Protein 6F8A (pdb70)

Structure (mmCIF, N/CA/C/O backbone):
data_6F8A
#
_entry.id   6F8A
#
_cell.length_a   101.221
_cell.length_b   65.151
_cell.length_c   128.533
_cell.angle_alpha   90.000
_cell.angle_beta   112.810
_cell.angle_gamma   90.000
#
_symmetry.space_group_name_H-M   'C 1 2 1'
#
loop_
_entity.id
_entity.type
_entity.pdbx_description
1 polymer 'Cytochrome P450 CYP260A1'
2 non-polymer 'PROTOPORPHYRIN IX CONTAINING FE'
3 non-polymer HISTIDINE
4 water water
#
loop_
_atom_site.group_PDB
_atom_site.id
_atom_site.type_symbol
_atom_site.label_atom_id
_atom_site.label_alt_id
_atom_site.label_comp_id
_atom_site.label_asym_id
_atom_site.label_entity_id
_atom_site.label_seq_id
_atom_site.pdbx_PDB_ins_code
_atom_site.Cartn_x
_atom_site.Cartn_y
_atom_site.Cartn_z
_atom_site.occupancy
_atom_site.B_iso_or_equiv
_atom_site.auth_seq_id
_atom_site.auth_comp_id
_atom_site.auth_asym_id
_atom_site.auth_atom_id
_atom_site.pdbx_PDB_model_num
ATOM 1 N N . MET A 1 1 ? 62.977 113.076 141.691 1.00 31.08 1 MET A N 1
ATOM 2 C CA . MET A 1 1 ? 62.578 111.845 140.961 1.00 31.19 1 MET A CA 1
ATOM 3 C C . MET A 1 1 ? 62.586 112.123 139.490 1.00 28.17 1 MET A C 1
ATOM 4 O O . MET A 1 1 ? 62.067 113.135 139.031 1.00 31.48 1 MET A O 1
ATOM 9 N N . ASP A 1 2 ? 63.171 111.185 138.758 1.00 23.89 2 ASP A N 1
ATOM 10 C CA . ASP A 1 2 ? 63.292 111.292 137.318 1.00 27.68 2 ASP A CA 1
ATOM 11 C C . ASP A 1 2 ? 62.025 110.891 136.581 1.00 25.13 2 ASP A C 1
ATOM 12 O O . ASP A 1 2 ? 61.861 111.282 135.417 1.00 26.68 2 ASP A O 1
ATOM 17 N N . PHE A 1 3 ? 61.148 110.100 137.204 1.00 20.74 3 PHE A N 1
ATOM 18 C CA . PHE A 1 3 ? 59.949 109.538 136.601 1.00 16.49 3 PHE A CA 1
ATOM 19 C C . PHE A 1 3 ? 58.715 109.820 137.439 1.00 17.30 3 PHE A C 1
ATOM 20 O O . PHE A 1 3 ? 58.815 109.925 138.668 1.00 19.35 3 PHE A O 1
ATOM 28 N N . PRO A 1 4 ? 57.538 109.923 136.811 1.00 15.12 4 PRO A N 1
ATOM 29 C CA . PRO A 1 4 ? 56.293 110.065 137.574 1.00 15.01 4 PRO A CA 1
ATOM 30 C C . PRO A 1 4 ? 56.084 108.849 138.459 1.00 15.91 4 PRO A C 1
ATOM 31 O O . PRO A 1 4 ? 56.504 107.740 138.128 1.00 15.85 4 PRO A O 1
ATOM 35 N N . LEU A 1 5 ? 55.424 109.070 139.591 1.00 16.52 5 LEU A N 1
ATOM 36 C CA . LEU A 1 5 ? 55.096 107.980 140.497 1.00 14.94 5 LEU A CA 1
ATOM 37 C C . LEU A 1 5 ? 53.881 107.226 139.999 1.00 18.04 5 LEU A C 1
ATOM 38 O O . LEU A 1 5 ? 52.994 107.782 139.343 1.00 21.58 5 LEU A O 1
ATOM 43 N N . ALA A 1 6 ? 53.830 105.941 140.336 1.00 15.24 6 ALA A N 1
ATOM 44 C CA . ALA A 1 6 ? 52.715 105.101 139.959 1.00 14.79 6 ALA A CA 1
ATOM 45 C C . ALA A 1 6 ? 52.435 104.106 141.070 1.00 13.70 6 ALA A C 1
ATOM 46 O O . ALA A 1 6 ? 53.263 103.888 141.968 1.00 14.67 6 ALA A O 1
ATOM 48 N N . ASN A 1 7 ? 51.217 103.542 141.025 1.00 13.45 7 ASN A N 1
ATOM 49 C CA . ASN A 1 7 ? 50.811 102.483 141.937 1.00 12.99 7 ASN A CA 1
ATOM 50 C C . ASN A 1 7 ? 50.110 101.422 141.096 1.00 13.38 7 ASN A C 1
ATOM 51 O O . ASN A 1 7 ? 48.879 101.373 140.994 1.00 14.00 7 ASN A O 1
ATOM 56 N N . LEU A 1 8 ? 50.915 100.573 140.475 1.00 12.33 8 LEU A N 1
ATOM 57 C CA . LEU A 1 8 ? 50.422 99.627 139.489 1.00 12.29 8 LEU A CA 1
ATOM 58 C C . LEU A 1 8 ? 50.109 98.269 140.063 1.00 13.45 8 LEU A C 1
ATOM 59 O O . LEU A 1 8 ? 49.255 97.561 139.515 1.00 12.55 8 LEU A O 1
ATOM 64 N N . PHE A 1 9 ? 50.777 97.878 141.142 1.00 11.06 9 PHE A N 1
ATOM 65 C CA . PHE A 1 9 ? 50.743 96.493 141.570 1.00 10.82 9 PHE A CA 1
ATOM 66 C C . PHE A 1 9 ? 49.900 96.287 142.815 1.00 11.51 9 PHE A C 1
ATOM 67 O O . PHE A 1 9 ? 49.105 95.340 142.880 1.00 12.71 9 PHE A O 1
ATOM 75 N N . PHE A 1 10 ? 50.005 97.201 143.772 1.00 12.88 10 PHE A N 1
ATOM 76 C CA . PHE A 1 10 ? 49.454 97.032 145.109 1.00 12.90 10 PHE A CA 1
ATOM 77 C C . PHE A 1 10 ? 48.030 97.579 145.226 1.00 12.86 10 PHE A C 1
ATOM 78 O O . PHE A 1 10 ? 47.695 98.288 146.178 1.00 13.99 10 PHE A O 1
ATOM 86 N N . VAL A 1 11 ? 47.166 97.256 144.267 1.00 12.49 11 VAL A N 1
ATOM 87 C CA . VAL A 1 11 ? 45.751 97.607 144.340 1.00 13.03 11 VAL A CA 1
ATOM 88 C C . VAL A 1 11 ? 44.921 96.347 144.144 1.00 13.87 11 VAL A C 1
ATOM 89 O O . VAL A 1 11 ? 44.967 95.758 143.054 1.00 16.23 11 VAL A O 1
ATOM 93 N N . PRO A 1 12 ? 44.158 95.898 145.136 1.00 10.56 12 PRO A N 1
ATOM 94 C CA . PRO A 1 12 ? 43.340 94.697 144.970 1.00 11.76 12 PRO A CA 1
ATOM 95 C C . PRO A 1 12 ? 42.025 95.047 144.292 1.00 11.27 12 PRO A C 1
ATOM 96 O O . PRO A 1 12 ? 41.541 96.177 144.379 1.00 11.94 12 PRO A O 1
ATOM 100 N N . SER A 1 13 ? 41.467 94.068 143.590 1.00 12.08 13 SER A N 1
ATOM 101 C CA . SER A 1 13 ? 40.174 94.258 142.962 1.00 11.42 13 SER A CA 1
ATOM 102 C C . SER A 1 13 ? 39.503 92.913 142.756 1.00 10.16 13 SER A C 1
ATOM 103 O O . SER A 1 13 ? 40.144 91.921 142.419 1.00 11.62 13 SER A O 1
ATOM 106 N N . GLU A 1 14 ? 38.177 92.915 142.835 1.00 10.69 14 GLU A N 1
ATOM 107 C CA . GLU A 1 14 ? 37.436 91.741 142.394 1.00 10.92 14 GLU A CA 1
ATOM 108 C C . GLU A 1 14 ? 37.339 91.663 140.872 1.00 12.60 14 GLU A C 1
ATOM 109 O O . GLU A 1 14 ? 36.927 90.629 140.335 1.00 12.45 14 GLU A O 1
ATOM 115 N N . ASP A 1 15 ? 37.771 92.694 140.178 1.00 11.01 15 ASP A N 1
ATOM 116 C CA . ASP A 1 15 ? 37.787 92.714 138.722 1.00 11.63 15 ASP A CA 1
ATOM 117 C C . ASP A 1 15 ? 39.186 92.289 138.301 1.00 11.38 15 ASP A C 1
ATOM 118 O O . ASP A 1 15 ? 40.145 93.035 138.500 1.00 10.69 15 ASP A O 1
ATOM 123 N N . ALA A 1 16 ? 39.297 91.085 137.731 1.00 11.84 16 ALA A N 1
ATOM 124 C CA . ALA A 1 16 ? 40.590 90.566 137.320 1.00 10.87 16 ALA A CA 1
ATOM 125 C C . ALA A 1 16 ? 41.254 91.424 136.251 1.00 11.34 16 ALA A C 1
ATOM 126 O O . ALA A 1 16 ? 42.469 91.310 136.065 1.00 11.96 16 ALA A O 1
ATOM 128 N N . THR A 1 17 ? 40.495 92.284 135.555 1.00 11.47 17 THR A N 1
ATOM 129 C CA . THR A 1 17 ? 41.057 93.150 134.536 1.00 9.79 17 THR A CA 1
ATOM 130 C C . THR A 1 17 ? 41.696 94.392 135.102 1.00 9.60 17 THR A C 1
ATOM 131 O O . THR A 1 17 ? 42.303 95.162 134.352 1.00 10.97 17 THR A O 1
ATOM 135 N N . ALA A 1 18 ? 41.548 94.646 136.403 1.00 8.81 18 ALA A N 1
ATOM 136 C CA . ALA A 1 18 ? 42.011 95.928 136.923 1.00 9.53 18 ALA A CA 1
ATOM 137 C C . ALA A 1 18 ? 43.512 96.128 136.694 1.00 9.94 18 ALA A C 1
ATOM 138 O O . ALA A 1 18 ? 43.953 97.237 136.376 1.00 10.17 18 ALA A O 1
ATOM 140 N N . PHE A 1 19 ? 44.318 95.082 136.906 1.00 9.19 19 PHE A N 1
ATOM 141 C CA . PHE A 1 19 ? 45.765 95.210 136.737 1.00 9.06 19 PHE A CA 1
ATOM 142 C C . PHE A 1 19 ? 46.097 95.578 135.298 1.00 8.80 19 PHE A C 1
ATOM 143 O O . PHE A 1 19 ? 46.797 96.553 135.029 1.00 9.71 19 PHE A O 1
ATOM 151 N N . GLY A 1 20 ? 45.575 94.819 134.341 1.00 9.41 20 GLY A N 1
ATOM 152 C CA . GLY A 1 20 ? 45.846 95.146 132.942 1.00 10.24 20 GLY A CA 1
ATOM 153 C C . GLY A 1 20 ? 45.402 96.551 132.578 1.00 10.36 20 GLY A C 1
ATOM 154 O O . GLY A 1 20 ? 46.091 97.268 131.834 1.00 11.39 20 GLY A O 1
ATOM 155 N N . ARG A 1 21 ? 44.237 96.967 133.096 1.00 11.43 21 ARG A N 1
ATOM 156 C CA . ARG A 1 21 ? 43.755 98.309 132.813 1.00 11.69 21 ARG A CA 1
ATOM 157 C C . ARG A 1 21 ? 44.658 99.371 133.426 1.00 12.33 21 ARG A C 1
ATOM 158 O O . ARG A 1 21 ? 44.939 100.400 132.786 1.00 13.08 21 ARG A O 1
ATOM 166 N N . ARG A 1 22 ? 45.158 99.132 134.645 1.00 11.27 22 ARG A N 1
ATOM 167 C CA . ARG A 1 22 ? 46.071 100.106 135.264 1.00 12.81 22 ARG A CA 1
ATOM 168 C C . ARG A 1 22 ? 47.353 100.248 134.466 1.00 10.74 22 ARG A C 1
ATOM 169 O O . ARG A 1 22 ? 47.886 101.351 134.303 1.00 13.48 22 ARG A O 1
ATOM 177 N N . LEU A 1 23 ? 47.882 99.132 133.972 1.00 11.18 23 LEU A N 1
ATOM 178 C CA . LEU A 1 23 ? 49.113 99.167 133.191 1.00 13.11 23 LEU A CA 1
ATOM 179 C C . LEU A 1 23 ? 48.925 99.966 131.916 1.00 11.61 23 LEU A C 1
ATOM 180 O O . LEU A 1 23 ? 49.761 100.807 131.575 1.00 13.34 23 LEU A O 1
ATOM 185 N N . ARG A 1 24 ? 47.819 99.724 131.212 1.00 11.42 24 ARG A N 1
ATOM 186 C CA . ARG A 1 24 ? 47.563 100.437 129.970 1.00 13.66 24 ARG A CA 1
ATOM 187 C C . ARG A 1 24 ? 47.377 101.920 130.237 1.00 14.06 24 ARG A C 1
ATOM 188 O O . ARG A 1 24 ? 47.949 102.760 129.529 1.00 13.17 24 ARG A O 1
ATOM 196 N N . ALA A 1 25 ? 46.591 102.267 131.259 1.00 14.68 25 ALA A N 1
ATOM 197 C CA . ALA A 1 25 ? 46.365 103.678 131.549 1.00 14.56 25 ALA A CA 1
ATOM 198 C C . ALA A 1 25 ? 47.669 104.385 131.888 1.00 12.71 25 ALA A C 1
ATOM 199 O O . ALA A 1 25 ? 47.916 105.513 131.440 1.00 15.84 25 ALA A O 1
ATOM 201 N N . ALA A 1 26 ? 48.545 103.722 132.641 1.00 13.82 26 ALA A N 1
ATOM 202 C CA . ALA A 1 26 ? 49.820 104.337 132.968 1.00 14.31 26 ALA A CA 1
ATOM 203 C C . ALA A 1 26 ? 50.686 104.501 131.728 1.00 12.98 26 ALA A C 1
ATOM 204 O O . ALA A 1 26 ? 51.350 105.530 131.566 1.00 15.52 26 ALA A O 1
ATOM 206 N N . ALA A 1 27 ? 50.702 103.492 130.843 1.00 12.66 27 ALA A N 1
ATOM 207 C CA . ALA A 1 27 ? 51.506 103.566 129.625 1.00 13.57 27 ALA A CA 1
ATOM 208 C C . ALA A 1 27 ? 51.066 104.719 128.733 1.00 14.43 27 ALA A C 1
ATOM 209 O O . ALA A 1 27 ? 51.899 105.347 128.071 1.00 15.63 27 ALA A O 1
ATOM 211 N N . GLN A 1 28 ? 49.776 105.038 128.746 1.00 14.71 28 GLN A N 1
ATOM 212 C CA . GLN A 1 28 ? 49.269 106.158 127.965 1.00 16.69 28 GLN A CA 1
ATOM 213 C C . GLN A 1 28 ? 49.723 107.498 128.533 1.00 18.59 28 GLN A C 1
ATOM 214 O O . GLN A 1 28 ? 49.758 108.488 127.789 1.00 22.01 28 GLN A O 1
ATOM 220 N N . GLN A 1 29 ? 50.073 107.561 129.823 1.00 17.81 29 GLN A N 1
ATOM 221 C CA . GLN A 1 29 ? 50.512 108.806 130.452 1.00 19.65 29 GLN A CA 1
ATOM 222 C C . GLN A 1 29 ? 52.024 109.018 130.464 1.00 21.01 29 GLN A C 1
ATOM 223 O O . GLN A 1 29 ? 52.466 110.169 130.403 1.00 20.19 29 GLN A O 1
ATOM 229 N N . ALA A 1 30 ? 52.829 107.958 130.534 1.00 15.49 30 ALA A N 1
ATOM 230 C CA . ALA A 1 30 ? 54.273 108.114 130.646 1.00 15.54 30 ALA A CA 1
ATOM 231 C C . ALA A 1 30 ? 54.944 106.827 130.201 1.00 14.57 30 ALA A C 1
ATOM 232 O O . ALA A 1 30 ? 54.385 105.739 130.399 1.00 15.02 30 ALA A O 1
ATOM 234 N N . PRO A 1 31 ? 56.136 106.910 129.617 1.00 12.64 31 PRO A N 1
ATOM 235 C CA . PRO A 1 31 ? 56.826 105.692 129.194 1.00 13.24 31 PRO A CA 1
ATOM 236 C C . PRO A 1 31 ? 57.473 104.914 130.329 1.00 12.93 31 PRO A C 1
ATOM 237 O O . PRO A 1 31 ? 57.611 103.689 130.257 1.00 12.91 31 PRO A O 1
ATOM 241 N N . ILE A 1 32 ? 57.900 105.616 131.371 1.00 11.31 32 ILE A N 1
ATOM 242 C CA . ILE A 1 32 ? 58.573 105.011 132.516 1.00 11.89 32 ILE A CA 1
ATOM 243 C C . ILE A 1 32 ? 58.011 105.659 133.768 1.00 15.18 32 ILE A C 1
ATOM 244 O O . ILE A 1 32 ? 57.933 106.893 133.866 1.00 13.88 32 ILE A O 1
ATOM 249 N N . VAL A 1 33 ? 57.594 104.826 134.716 1.00 12.85 33 VAL A N 1
ATOM 250 C CA . VAL A 1 33 ? 57.112 105.304 136.001 1.00 13.67 33 VAL A CA 1
ATOM 251 C C . VAL A 1 33 ? 57.933 104.665 137.107 1.00 12.77 33 VAL A C 1
ATOM 252 O O . VAL A 1 33 ? 58.600 103.650 136.919 1.00 13.22 33 VAL A O 1
ATOM 256 N N . PHE A 1 34 ? 57.908 105.301 138.273 1.00 13.71 34 PHE A N 1
ATOM 257 C CA . PHE A 1 34 ? 58.508 104.730 139.473 1.00 13.35 34 PHE A CA 1
ATOM 258 C C . PHE A 1 34 ? 57.395 104.224 140.365 1.00 11.98 34 PHE A C 1
ATOM 259 O O . PHE A 1 34 ? 56.556 105.007 140.836 1.00 13.46 34 PHE A O 1
ATOM 267 N N . ASP A 1 35 ? 57.347 102.918 140.569 1.00 12.67 35 ASP A N 1
ATOM 268 C CA . ASP A 1 35 ? 56.310 102.359 141.415 1.00 13.03 35 ASP A CA 1
ATOM 269 C C . ASP A 1 35 ? 56.783 102.388 142.869 1.00 12.29 35 ASP A C 1
ATOM 270 O O . ASP A 1 35 ? 57.643 101.599 143.257 1.00 12.63 35 ASP A O 1
ATOM 275 N N . THR A 1 36 ? 56.169 103.228 143.704 1.00 12.09 36 THR A N 1
ATOM 276 C CA . THR A 1 36 ? 56.719 103.433 145.044 1.00 10.68 36 THR A CA 1
ATOM 277 C C . THR A 1 36 ? 56.640 102.186 145.897 1.00 12.07 36 THR A C 1
ATOM 278 O O . THR A 1 36 ? 57.616 101.831 146.571 1.00 14.39 36 THR A O 1
ATOM 282 N N . ALA A 1 37 ? 55.538 101.456 145.803 1.00 13.85 37 ALA A N 1
ATOM 283 C CA . ALA A 1 37 ? 55.380 100.300 146.665 1.00 12.52 37 ALA A CA 1
ATOM 284 C C . ALA A 1 37 ? 56.260 99.145 146.203 1.00 12.19 37 ALA A C 1
ATOM 285 O O . ALA A 1 37 ? 56.906 98.480 147.027 1.00 12.70 37 ALA A O 1
ATOM 287 N N . PHE A 1 38 ? 56.365 98.937 144.894 1.00 13.91 38 PHE A N 1
ATOM 288 C CA . PHE A 1 38 ? 57.181 97.847 144.396 1.00 13.51 38 PHE A CA 1
ATOM 289 C C . PHE A 1 38 ? 58.649 98.216 144.481 1.00 15.56 38 PHE A C 1
ATOM 290 O O . PHE A 1 38 ? 59.487 97.376 144.853 1.00 17.31 38 PHE A O 1
ATOM 298 N N . GLY A 1 39 ? 58.934 99.497 144.288 1.00 13.86 39 GLY A N 1
ATOM 299 C CA . GLY A 1 39 ? 60.231 100.094 144.546 1.00 14.57 39 GLY A CA 1
ATOM 300 C C . GLY A 1 39 ? 61.235 100.151 143.420 1.00 13.83 39 GLY A C 1
ATOM 301 O O . GLY A 1 39 ? 62.451 100.206 143.672 1.00 13.75 39 GLY A O 1
ATOM 302 N N . MET A 1 40 ? 60.787 100.236 142.177 1.00 13.03 40 MET A N 1
ATOM 303 C CA . MET A 1 40 ? 61.730 100.324 141.068 1.00 12.12 40 MET A CA 1
ATOM 304 C C . MET A 1 40 ? 61.045 100.983 139.874 1.00 11.72 40 MET A C 1
ATOM 305 O O . MET A 1 40 ? 59.808 101.100 139.838 1.00 12.01 40 MET A O 1
ATOM 310 N N . PRO A 1 41 ? 61.818 101.413 138.881 1.00 10.91 41 PRO A N 1
ATOM 311 C CA . PRO A 1 41 ? 61.219 101.914 137.641 1.00 10.26 41 PRO A CA 1
ATOM 312 C C . PRO A 1 41 ? 60.576 100.798 136.841 1.00 10.28 41 PRO A C 1
ATOM 313 O O . PRO A 1 41 ? 61.048 99.660 136.820 1.00 10.39 41 PRO A O 1
ATOM 317 N N . ILE A 1 42 ? 59.477 101.158 136.194 1.00 10.54 42 ILE A N 1
ATOM 318 C CA . ILE A 1 42 ? 58.679 100.265 135.363 1.00 10.05 42 ILE A CA 1
ATOM 319 C C . ILE A 1 42 ? 58.671 100.840 133.949 1.00 11.18 42 ILE A C 1
ATOM 320 O O . ILE A 1 42 ? 58.227 101.976 133.746 1.00 12.56 42 ILE A O 1
ATOM 325 N N . LEU A 1 43 ? 59.148 100.061 132.984 1.00 10.18 43 LEU A N 1
ATOM 326 C CA . LEU A 1 43 ? 59.123 100.441 131.575 1.00 11.92 43 LEU A CA 1
ATOM 327 C C . LEU A 1 43 ? 57.823 99.969 130.948 1.00 10.84 43 LEU A C 1
ATOM 328 O O . LEU A 1 43 ? 57.528 98.768 130.958 1.00 12.48 43 LEU A O 1
ATOM 333 N N . LEU A 1 44 ? 57.069 100.910 130.423 1.00 10.59 44 LEU A N 1
ATOM 334 C CA . LEU A 1 44 ? 55.754 100.634 129.904 1.00 10.81 44 LEU A CA 1
ATOM 335 C C . LEU A 1 44 ? 55.604 100.789 128.373 1.00 11.28 44 LEU A C 1
ATOM 336 O O . LEU A 1 44 ? 54.632 100.361 127.851 1.00 16.15 44 LEU A O 1
ATOM 341 N N . ARG A 1 45 ? 56.575 101.401 127.730 1.00 17.26 45 ARG A N 1
ATOM 342 C CA . ARG A 1 45 ? 56.501 101.732 126.304 1.00 12.45 45 ARG A CA 1
ATOM 343 C C . ARG A 1 45 ? 56.959 100.542 125.448 1.00 14.82 45 ARG A C 1
ATOM 344 O O . ARG A 1 45 ? 58.005 100.068 125.638 1.00 14.54 45 ARG A O 1
ATOM 352 N N . LYS A 1 46 ? 56.133 100.099 124.505 1.00 16.35 46 LYS A N 1
ATOM 353 C CA . LYS A 1 46 ? 56.461 98.877 123.777 1.00 14.91 46 LYS A CA 1
ATOM 354 C C . LYS A 1 46 ? 57.811 98.962 123.070 1.00 11.28 46 LYS A C 1
ATOM 355 O O . LYS A 1 46 ? 58.597 98.019 123.130 1.00 12.37 46 LYS A O 1
ATOM 361 N N . SER A 1 47 ? 58.114 100.087 122.416 1.00 12.41 47 SER A N 1
ATOM 362 C CA A SER A 1 47 ? 59.383 100.193 121.700 0.76 12.09 47 SER A CA 1
ATOM 363 C CA B SER A 1 47 ? 59.382 100.185 121.699 0.24 12.15 47 SER A CA 1
ATOM 364 C C . SER A 1 47 ? 60.562 100.042 122.647 1.00 11.59 47 SER A C 1
ATOM 365 O O . SER A 1 47 ? 61.569 99.432 122.301 1.00 13.11 47 SER A O 1
ATOM 370 N N . HIS A 1 48 ? 60.454 100.596 123.859 1.00 12.17 48 HIS A N 1
ATOM 371 C CA . HIS A 1 48 ? 61.546 100.462 124.821 1.00 11.62 48 HIS A CA 1
ATOM 372 C C . HIS A 1 48 ? 61.688 99.019 125.271 1.00 10.44 48 HIS A C 1
ATOM 373 O O . HIS A 1 48 ? 62.798 98.520 125.450 1.00 12.17 48 HIS A O 1
ATOM 380 N N . ILE A 1 49 ? 60.560 98.343 125.483 1.00 11.21 49 ILE A N 1
ATOM 381 C CA . ILE A 1 49 ? 60.584 96.970 125.969 1.00 10.50 49 ILE A CA 1
ATOM 382 C C . ILE A 1 49 ? 61.168 96.025 124.927 1.00 9.22 49 ILE A C 1
ATOM 383 O O . ILE A 1 49 ? 62.030 95.194 125.227 1.00 9.92 49 ILE A O 1
ATOM 388 N N . THR A 1 50 ? 60.695 96.132 123.682 1.00 9.55 50 THR A N 1
ATOM 389 C CA . THR A 1 50 ? 61.203 95.245 122.637 1.00 10.60 50 THR A CA 1
ATOM 390 C C . THR A 1 50 ? 62.673 95.520 122.335 1.00 10.74 50 THR A C 1
ATOM 391 O O . THR A 1 50 ? 63.450 94.583 122.097 1.00 12.69 50 THR A O 1
ATOM 395 N N . THR A 1 51 ? 63.064 96.798 122.334 1.00 12.82 51 THR A N 1
ATOM 396 C CA . THR A 1 51 ? 64.478 97.151 122.210 1.00 13.34 51 THR A CA 1
ATOM 397 C C . THR A 1 51 ? 65.282 96.516 123.343 1.00 12.65 51 THR A C 1
ATOM 398 O O . THR A 1 51 ? 66.330 95.905 123.114 1.00 14.22 51 THR A O 1
ATOM 402 N N . ALA A 1 52 ? 64.792 96.637 124.585 1.00 12.05 52 ALA A N 1
ATOM 403 C CA . ALA A 1 52 ? 65.520 96.116 125.744 1.00 11.43 52 ALA A CA 1
ATOM 404 C C . ALA A 1 52 ? 65.681 94.607 125.666 1.00 11.13 52 ALA A C 1
ATOM 405 O O . ALA A 1 52 ? 66.749 94.079 125.980 1.00 13.40 52 ALA A O 1
ATOM 407 N N . TYR A 1 53 ? 64.635 93.890 125.241 1.00 10.85 53 TYR A N 1
ATOM 408 C CA . TYR A 1 53 ? 64.752 92.434 125.159 1.00 11.39 53 TYR A CA 1
ATOM 409 C C . TYR A 1 53 ? 65.851 92.000 124.198 1.00 11.67 53 TYR A C 1
ATOM 410 O O . TYR A 1 53 ? 66.448 90.938 124.379 1.00 13.40 53 TYR A O 1
ATOM 419 N N . ARG A 1 54 ? 66.116 92.790 123.160 1.00 13.51 54 ARG A N 1
ATOM 420 C CA . ARG A 1 54 ? 67.126 92.426 122.172 1.00 16.46 54 ARG A CA 1
ATOM 421 C C . ARG A 1 54 ? 68.517 92.922 122.520 1.00 15.36 54 ARG A C 1
ATOM 422 O O . ARG A 1 54 ? 69.505 92.302 122.109 1.00 20.53 54 ARG A O 1
ATOM 430 N N . ASP A 1 55 ? 68.640 94.005 123.276 1.00 13.97 55 ASP A N 1
ATOM 431 C CA . ASP A 1 55 ? 69.961 94.543 123.597 1.00 14.29 55 ASP A CA 1
ATOM 432 C C . ASP A 1 55 ? 70.391 94.023 124.969 1.00 16.22 55 ASP A C 1
ATOM 433 O O . ASP A 1 55 ? 70.349 94.732 125.971 1.00 15.35 55 ASP A O 1
ATOM 438 N N . THR A 1 56 ? 70.843 92.767 124.995 1.00 16.68 56 THR A N 1
ATOM 439 C CA . THR A 1 56 ? 71.185 92.122 126.261 1.00 18.20 56 THR A CA 1
ATOM 440 C C . THR A 1 56 ? 72.474 92.649 126.857 1.00 17.16 56 THR A C 1
ATOM 441 O O . THR A 1 56 ? 72.711 92.441 128.049 1.00 18.07 56 THR A O 1
ATOM 445 N N . ALA A 1 57 ? 73.320 93.304 126.060 1.00 18.87 57 ALA A N 1
ATOM 446 C CA . ALA A 1 57 ? 74.516 93.913 126.623 1.00 17.18 57 ALA A CA 1
ATOM 447 C C . ALA A 1 57 ? 74.171 95.134 127.461 1.00 17.66 57 ALA A C 1
ATOM 448 O O . ALA A 1 57 ? 74.855 95.421 128.447 1.00 18.45 57 ALA A O 1
ATOM 450 N N . THR A 1 58 ? 73.111 95.851 127.096 1.00 14.16 58 THR A N 1
ATOM 451 C CA . THR A 1 58 ? 72.647 96.993 127.864 1.00 13.81 58 THR A CA 1
ATOM 452 C C . THR A 1 58 ? 71.630 96.613 128.929 1.00 12.18 58 THR A C 1
ATOM 453 O O . THR A 1 58 ? 71.639 97.209 130.009 1.00 14.39 58 THR A O 1
ATOM 457 N N . PHE A 1 59 ? 70.784 95.620 128.657 1.00 12.08 59 PHE A N 1
ATOM 458 C CA . PHE A 1 59 ? 69.739 95.189 129.591 1.00 10.17 59 PHE A CA 1
ATOM 459 C C . PHE A 1 59 ? 69.977 93.708 129.842 1.00 12.68 59 PHE A C 1
ATOM 460 O O . PHE A 1 59 ? 69.568 92.866 129.038 1.00 12.96 59 PHE A O 1
ATOM 468 N N . SER A 1 60 ? 70.647 93.392 130.946 1.00 11.40 60 SER A N 1
ATOM 469 C CA . SER A 1 60 ? 71.081 92.036 131.207 1.00 11.47 60 SER A CA 1
ATOM 470 C C . SER A 1 60 ? 70.179 91.373 132.241 1.00 11.53 60 SER A C 1
ATOM 471 O O . SER A 1 60 ? 69.285 91.993 132.816 1.00 11.75 60 SER A O 1
ATOM 474 N N . THR A 1 61 ? 70.460 90.102 132.520 1.00 12.42 61 THR A N 1
ATOM 475 C CA . THR A 1 61 ? 69.855 89.441 133.666 1.00 11.99 61 THR A CA 1
ATOM 476 C C . THR A 1 61 ? 70.872 89.233 134.790 1.00 12.87 61 THR A C 1
ATOM 477 O O . THR A 1 61 ? 70.682 88.376 135.657 1.00 13.59 61 THR A O 1
ATOM 481 N N . ARG A 1 62 ? 71.941 90.043 134.818 1.00 14.60 62 ARG A N 1
ATOM 482 C CA A ARG A 1 62 ? 73.018 89.823 135.780 0.50 15.00 62 ARG A CA 1
ATOM 483 C CA B ARG A 1 62 ? 73.016 89.821 135.779 0.50 15.04 62 ARG A CA 1
ATOM 484 C C . ARG A 1 62 ? 72.597 90.076 137.217 1.00 14.85 62 ARG A C 1
ATOM 485 O O . ARG A 1 62 ? 73.310 89.658 138.137 1.00 15.90 62 ARG A O 1
ATOM 500 N N . MET A 1 63 ? 71.467 90.743 137.458 1.00 14.94 63 MET A N 1
ATOM 501 C CA . MET A 1 63 ? 71.047 90.904 138.845 1.00 17.50 63 MET A CA 1
ATOM 502 C C . MET A 1 63 ? 70.817 89.551 139.518 1.00 15.51 63 MET A C 1
ATOM 503 O O . MET A 1 63 ? 70.883 89.460 140.751 1.00 16.36 63 MET A O 1
ATOM 508 N N . PHE A 1 64 ? 70.540 88.504 138.738 1.00 12.58 64 PHE A N 1
ATOM 509 C CA . PHE A 1 64 ? 70.365 87.174 139.296 1.00 15.14 64 PHE A CA 1
ATOM 510 C C . PHE A 1 64 ? 71.679 86.552 139.776 1.00 17.41 64 PHE A C 1
ATOM 511 O O . PHE A 1 64 ? 71.644 85.527 140.464 1.00 20.91 64 PHE A O 1
ATOM 519 N N . GLN A 1 65 ? 72.828 87.128 139.432 1.00 18.94 65 GLN A N 1
ATOM 520 C CA . GLN A 1 65 ? 74.081 86.583 139.942 1.00 16.37 65 GLN A CA 1
ATOM 521 C C . GLN A 1 65 ? 74.282 86.851 141.422 1.00 20.62 65 GLN A C 1
ATOM 522 O O . GLN A 1 65 ? 75.122 86.178 142.024 1.00 20.90 65 GLN A O 1
ATOM 528 N N . ALA A 1 66 ? 73.511 87.757 142.032 1.00 15.60 66 ALA A N 1
ATOM 529 C CA . ALA A 1 66 ? 73.660 88.108 143.443 1.00 16.48 66 ALA A CA 1
ATOM 530 C C . ALA A 1 66 ? 72.744 87.325 144.376 1.00 26.67 66 ALA A C 1
ATOM 531 O O . ALA A 1 66 ? 72.751 87.579 145.588 1.00 27.48 66 ALA A O 1
ATOM 533 N N . GLY A 1 67 ? 71.987 86.361 143.868 1.00 18.74 67 GLY A N 1
ATOM 534 C CA . GLY A 1 67 ? 71.036 85.670 144.709 1.00 18.03 67 GLY A CA 1
ATOM 535 C C . GLY A 1 67 ? 71.010 84.191 144.420 1.00 12.64 67 GLY A C 1
ATOM 536 O O . GLY A 1 67 ? 71.964 83.642 143.862 1.00 13.92 67 GLY A O 1
ATOM 537 N N . ILE A 1 68 ? 69.906 83.531 144.767 1.00 10.77 68 ILE A N 1
ATOM 538 C CA . ILE A 1 68 ? 69.869 82.075 144.772 1.00 11.31 68 ILE A CA 1
ATOM 539 C C . ILE A 1 68 ? 69.891 81.462 143.385 1.00 12.48 68 ILE A C 1
ATOM 540 O O . ILE A 1 68 ? 70.155 80.262 143.257 1.00 12.67 68 ILE A O 1
ATOM 545 N N . LEU A 1 69 ? 69.597 82.234 142.338 1.00 12.51 69 LEU A N 1
ATOM 546 C CA . LEU A 1 69 ? 69.680 81.743 140.966 1.00 12.07 69 LEU A CA 1
ATOM 547 C C . LEU A 1 69 ? 71.097 81.790 140.400 1.00 10.59 69 LEU A C 1
ATOM 548 O O . LEU A 1 69 ? 71.311 81.336 139.269 1.00 11.73 69 LEU A O 1
ATOM 553 N N . ASN A 1 70 ? 72.073 82.283 141.156 1.00 11.78 70 ASN A N 1
ATOM 554 C CA . ASN A 1 70 ? 73.417 82.285 140.613 1.00 14.07 70 ASN A CA 1
ATOM 555 C C . ASN A 1 70 ? 73.887 80.857 140.345 1.00 13.64 70 ASN A C 1
ATOM 556 O O . ASN A 1 70 ? 73.744 79.973 141.187 1.00 16.19 70 ASN A O 1
ATOM 561 N N . GLY A 1 71 ? 74.419 80.618 139.162 1.00 14.97 71 GLY A N 1
ATOM 562 C CA . GLY A 1 71 ? 74.779 79.279 138.732 1.00 14.72 71 GLY A CA 1
ATOM 563 C C . GLY A 1 71 ? 73.740 78.628 137.855 1.00 15.90 71 GLY A C 1
ATOM 564 O O . GLY A 1 71 ? 74.024 77.604 137.222 1.00 16.43 71 GLY A O 1
ATOM 565 N N . GLY A 1 72 ? 72.540 79.202 137.800 1.00 13.40 72 GLY A N 1
ATOM 566 C CA . GLY A 1 72 ? 71.480 78.698 136.955 1.00 13.81 72 GLY A CA 1
ATOM 567 C C . GLY A 1 72 ? 71.406 79.406 135.609 1.00 13.39 72 GLY A C 1
ATOM 568 O O . GLY A 1 72 ? 72.177 80.311 135.295 1.00 13.22 72 GLY A O 1
ATOM 569 N N . LEU A 1 73 ? 70.433 78.981 134.804 1.00 12.79 73 LEU A N 1
ATOM 570 C CA . LEU A 1 73 ? 70.309 79.479 133.433 1.00 10.62 73 LEU A CA 1
ATOM 571 C C . LEU A 1 73 ? 70.025 80.981 133.375 1.00 10.68 73 LEU A C 1
ATOM 572 O O . LEU A 1 73 ? 70.659 81.725 132.618 1.00 11.61 73 LEU A O 1
ATOM 577 N N . ALA A 1 74 ? 69.049 81.447 134.147 1.00 11.25 74 ALA A N 1
ATOM 578 C CA . ALA A 1 74 ? 68.605 82.831 134.024 1.00 14.17 74 ALA A CA 1
ATOM 579 C C . ALA A 1 74 ? 69.721 83.823 134.314 1.00 12.92 74 ALA A C 1
ATOM 580 O O . ALA A 1 74 ? 69.727 84.931 133.757 1.00 14.90 74 ALA A O 1
ATOM 582 N N . ALA A 1 75 ? 70.662 83.462 135.191 1.00 12.09 75 ALA A N 1
ATOM 583 C CA . ALA A 1 75 ? 71.749 84.360 135.535 1.00 12.88 75 ALA A CA 1
ATOM 584 C C . ALA A 1 75 ? 72.855 84.378 134.493 1.00 12.74 75 ALA A C 1
ATOM 585 O O . ALA A 1 75 ? 73.751 85.222 134.591 1.00 14.21 75 ALA A O 1
ATOM 587 N N . MET A 1 76 ? 72.843 83.466 133.537 1.00 13.02 76 MET A N 1
ATOM 588 C CA . MET A 1 76 ? 73.879 83.441 132.516 1.00 13.73 76 MET A CA 1
ATOM 589 C C . MET A 1 76 ? 73.622 84.497 131.455 1.00 13.29 76 MET A C 1
ATOM 590 O O . MET A 1 76 ? 72.477 84.845 131.150 1.00 14.47 76 MET A O 1
ATOM 595 N N . GLN A 1 77 ? 74.717 84.972 130.849 1.00 15.16 77 GLN A N 1
ATOM 596 C CA . GLN A 1 77 ? 74.687 85.924 129.747 1.00 15.28 77 GLN A CA 1
ATOM 597 C C . GLN A 1 77 ? 75.341 85.318 128.512 1.00 17.43 77 GLN A C 1
ATOM 598 O O . GLN A 1 77 ? 76.079 84.322 128.589 1.00 16.77 77 GLN A O 1
ATOM 604 N N . GLY A 1 78 ? 75.037 85.919 127.365 1.00 17.94 78 GLY A N 1
ATOM 605 C CA . GLY A 1 78 ? 75.827 85.689 126.168 1.00 18.47 78 GLY A CA 1
ATOM 606 C C . GLY A 1 78 ? 75.904 84.234 125.752 1.00 20.09 78 GLY A C 1
ATOM 607 O O . GLY A 1 78 ? 74.910 83.495 125.748 1.00 17.30 78 GLY A O 1
ATOM 608 N N . ASP A 1 79 ? 77.115 83.821 125.362 1.00 22.22 79 ASP A N 1
ATOM 609 C CA . ASP A 1 79 ? 77.311 82.493 124.796 1.00 21.37 79 ASP A CA 1
ATOM 610 C C . ASP A 1 79 ? 77.109 81.411 125.845 1.00 19.70 79 ASP A C 1
ATOM 611 O O . ASP A 1 79 ? 76.592 80.336 125.529 1.00 20.81 79 ASP A O 1
ATOM 616 N N . GLU A 1 80 ? 77.513 81.668 127.093 1.00 20.36 80 GLU A N 1
ATOM 617 C CA . GLU A 1 80 ? 77.248 80.716 128.170 1.00 20.83 80 GLU A CA 1
ATOM 618 C C . GLU A 1 80 ? 75.754 80.463 128.304 1.00 19.24 80 GLU A C 1
ATOM 619 O O . GLU A 1 80 ? 75.303 79.315 128.380 1.00 17.63 80 GLU A O 1
ATOM 625 N N . HIS A 1 81 ? 74.969 81.533 128.312 1.00 16.72 81 HIS A N 1
ATOM 626 C CA . HIS A 1 81 ? 73.524 81.383 128.353 1.00 18.02 81 HIS A CA 1
ATOM 627 C C . HIS A 1 81 ? 73.009 80.570 127.168 1.00 17.68 81 HIS A C 1
ATOM 628 O O . HIS A 1 81 ? 72.179 79.675 127.333 1.00 17.10 81 HIS A O 1
ATOM 635 N N . ALA A 1 82 ? 73.458 80.894 125.948 1.00 17.95 82 ALA A N 1
ATOM 636 C CA . ALA A 1 82 ? 72.926 80.212 124.769 1.00 18.14 82 ALA A CA 1
ATOM 637 C C . ALA A 1 82 ? 73.190 78.715 124.836 1.00 16.87 82 ALA A C 1
ATOM 638 O O . ALA A 1 82 ? 72.322 77.899 124.501 1.00 21.71 82 ALA A O 1
ATOM 640 N N . ARG A 1 83 ? 74.373 78.338 125.284 1.00 15.65 83 ARG A N 1
ATOM 641 C CA . ARG A 1 83 ? 74.708 76.924 125.347 1.00 21.66 83 ARG A CA 1
ATOM 642 C C . ARG A 1 83 ? 73.824 76.192 126.337 1.00 24.17 83 ARG A C 1
ATOM 643 O O . ARG A 1 83 ? 73.285 75.120 126.036 1.00 23.61 83 ARG A O 1
ATOM 651 N N . MET A 1 84 ? 73.655 76.755 127.534 1.00 19.55 84 MET A N 1
ATOM 652 C CA . MET A 1 84 ? 72.800 76.059 128.486 1.00 20.14 84 MET A CA 1
ATOM 653 C C . MET A 1 84 ? 71.347 76.113 128.072 1.00 16.81 84 MET A C 1
ATOM 654 O O . MET A 1 84 ? 70.636 75.132 128.269 1.00 15.63 84 MET A O 1
ATOM 659 N N . ARG A 1 85 ? 70.896 77.210 127.455 1.00 16.92 85 ARG A N 1
ATOM 660 C CA . ARG A 1 85 ? 69.495 77.264 127.034 1.00 16.42 85 ARG A CA 1
ATOM 661 C C . ARG A 1 85 ? 69.186 76.179 126.003 1.00 17.38 85 ARG A C 1
ATOM 662 O O . ARG A 1 85 ? 68.095 75.603 126.001 1.00 17.95 85 ARG A O 1
ATOM 670 N N . ARG A 1 86 ? 70.128 75.895 125.108 1.00 20.74 86 ARG A N 1
ATOM 671 C CA . ARG A 1 86 ? 69.911 74.849 124.111 1.00 22.01 86 ARG A CA 1
ATOM 672 C C . ARG A 1 86 ? 69.660 73.502 124.782 1.00 23.11 86 ARG A C 1
ATOM 673 O O . ARG A 1 86 ? 68.822 72.714 124.327 1.00 21.87 86 ARG A O 1
ATOM 681 N N . VAL A 1 87 ? 70.356 73.234 125.887 1.00 17.80 87 VAL A N 1
ATOM 682 C CA . VAL A 1 87 ? 70.157 71.981 126.607 1.00 19.18 87 VAL A CA 1
ATOM 683 C C . VAL A 1 87 ? 68.808 71.975 127.324 1.00 15.06 87 VAL A C 1
ATOM 684 O O . VAL A 1 87 ? 68.043 71.013 127.225 1.00 15.64 87 VAL A O 1
ATOM 688 N N . TYR A 1 88 ? 68.495 73.038 128.071 1.00 15.72 88 TYR A N 1
ATOM 689 C CA . TYR A 1 88 ? 67.170 73.108 128.684 1.00 14.99 88 TYR A CA 1
ATOM 690 C C . TYR A 1 88 ? 66.070 72.960 127.636 1.00 15.21 88 TYR A C 1
ATOM 691 O O . TYR A 1 88 ? 65.063 72.281 127.866 1.00 15.64 88 TYR A O 1
ATOM 700 N N . ASN A 1 89 ? 66.228 73.615 126.489 1.00 16.33 89 ASN A N 1
ATOM 701 C CA . ASN A 1 89 ? 65.158 73.583 125.494 1.00 18.15 89 ASN A CA 1
ATOM 702 C C . ASN A 1 89 ? 64.878 72.166 125.005 1.00 15.53 89 ASN A C 1
ATOM 703 O O . ASN A 1 89 ? 63.725 71.845 124.692 1.00 17.51 89 ASN A O 1
ATOM 708 N N . MET A 1 90 ? 65.895 71.291 125.004 1.00 17.41 90 MET A N 1
ATOM 709 C CA . MET A 1 90 ? 65.674 69.897 124.620 1.00 20.14 90 MET A CA 1
ATOM 710 C C . MET A 1 90 ? 64.532 69.270 125.409 1.00 20.35 90 MET A C 1
ATOM 711 O O . MET A 1 90 ? 63.777 68.456 124.867 1.00 19.54 90 MET A O 1
ATOM 716 N N . PHE A 1 91 ? 64.386 69.634 126.689 1.00 19.10 91 PHE A N 1
ATOM 717 C CA . PHE A 1 91 ? 63.408 68.978 127.550 1.00 16.58 91 PHE A CA 1
ATOM 718 C C . PHE A 1 91 ? 62.007 69.512 127.342 1.00 18.48 91 PHE A C 1
ATOM 719 O O . PHE A 1 91 ? 61.061 68.969 127.924 1.00 19.12 91 PHE A O 1
ATOM 727 N N . PHE A 1 92 ? 61.850 70.541 126.504 1.00 15.42 92 PHE A N 1
ATOM 728 C CA . PHE A 1 92 ? 60.562 71.183 126.268 1.00 15.30 92 PHE A CA 1
ATOM 729 C C . PHE A 1 92 ? 60.206 71.224 124.787 1.00 16.91 92 PHE A C 1
ATOM 730 O O . PHE A 1 92 ? 59.323 71.980 124.389 1.00 15.56 92 PHE A O 1
ATOM 738 N N . LEU A 1 93 ? 60.859 70.385 123.975 1.00 18.33 93 LEU A N 1
ATOM 739 C 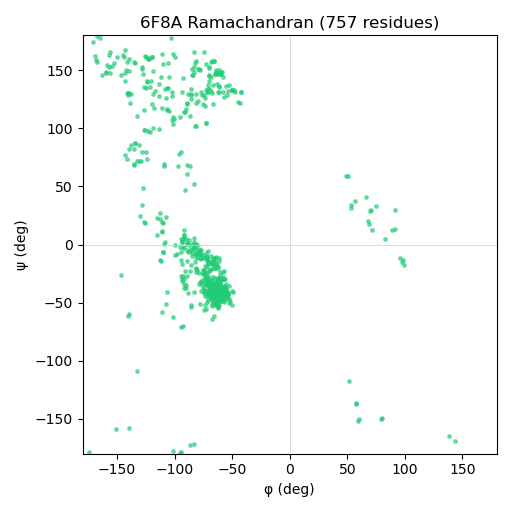CA . LEU A 1 93 ? 60.526 70.241 122.568 1.00 17.87 93 LEU A CA 1
ATOM 740 C C . LEU A 1 93 ? 59.162 69.583 122.409 1.00 18.50 93 LEU A C 1
ATOM 741 O O . LEU A 1 93 ? 58.706 68.871 123.306 1.00 19.19 93 LEU A O 1
ATOM 746 N N . PRO A 1 94 ? 58.495 69.791 121.273 1.00 17.80 94 PRO A N 1
ATOM 747 C CA . PRO A 1 94 ? 57.128 69.255 121.126 1.00 19.04 94 PRO A CA 1
ATOM 748 C C . PRO A 1 94 ? 56.981 67.767 121.406 1.00 22.73 94 PRO A C 1
ATOM 749 O O . PRO A 1 94 ? 56.037 67.364 122.104 1.00 21.23 94 PRO A O 1
ATOM 753 N N . ARG A 1 95 ? 57.865 66.927 120.861 1.00 22.59 95 ARG A N 1
ATOM 754 C CA . ARG A 1 95 ? 57.712 65.488 121.066 1.00 27.19 95 ARG A CA 1
ATOM 755 C C . ARG A 1 95 ? 57.923 65.108 122.528 1.00 27.38 95 ARG A C 1
ATOM 756 O O . ARG A 1 95 ? 57.223 64.237 123.055 1.00 26.35 95 ARG A O 1
ATOM 764 N N . ALA A 1 96 ? 58.858 65.772 123.208 1.00 20.37 96 ALA A N 1
ATOM 765 C CA . ALA A 1 96 ? 59.064 65.514 124.628 1.00 21.63 96 ALA A CA 1
ATOM 766 C C . ALA A 1 96 ? 57.827 65.895 125.430 1.00 28.54 96 ALA A C 1
ATOM 767 O O . ALA A 1 96 ? 57.383 65.143 126.307 1.00 23.81 96 ALA A O 1
ATOM 769 N N . VAL A 1 97 ? 57.248 67.059 125.139 1.00 20.96 97 VAL A N 1
ATOM 770 C CA . VAL A 1 97 ? 56.071 67.501 125.878 1.00 21.72 97 VAL A CA 1
ATOM 771 C C . VAL A 1 97 ? 54.896 66.548 125.650 1.00 21.88 97 VAL A C 1
ATOM 772 O O . VAL A 1 97 ? 54.147 66.242 126.583 1.00 20.51 97 VAL A O 1
ATOM 776 N N . SER A 1 98 ? 54.710 66.074 124.412 1.00 21.71 98 SER A N 1
ATOM 777 C CA . SER A 1 98 ? 53.638 65.117 124.132 1.00 24.47 98 SER A CA 1
ATOM 778 C C . SER A 1 98 ? 53.810 63.838 124.933 1.00 27.34 98 SER A C 1
ATOM 779 O O . SER A 1 98 ? 52.821 63.212 125.331 1.00 27.56 98 SER A O 1
ATOM 782 N N . GLN A 1 99 ? 55.051 63.431 125.171 1.00 24.84 99 GLN A N 1
ATOM 783 C CA . GLN A 1 99 ? 55.288 62.235 125.964 1.00 26.86 99 GLN A CA 1
ATOM 784 C C . GLN A 1 99 ? 54.963 62.488 127.428 1.00 29.52 99 GLN A C 1
ATOM 785 O O . GLN A 1 99 ? 54.371 61.628 128.090 1.00 29.09 99 GLN A O 1
ATOM 791 N N . TYR A 1 100 ? 55.325 63.669 127.948 1.00 26.12 100 TYR A N 1
ATOM 792 C CA . TYR A 1 100 ? 54.938 64.016 129.313 1.00 23.22 100 TYR A CA 1
ATOM 793 C C . TYR A 1 100 ? 53.428 64.029 129.448 1.00 20.85 100 TYR A C 1
ATOM 794 O O . TYR A 1 100 ? 52.891 63.603 130.474 1.00 23.80 100 TYR A O 1
ATOM 803 N N . GLU A 1 101 ? 52.731 64.527 128.426 1.00 20.94 101 GLU A N 1
ATOM 804 C CA . GLU A 1 101 ? 51.273 64.597 128.455 1.00 20.75 101 GLU A CA 1
ATOM 805 C C . GLU A 1 101 ? 50.670 63.207 128.603 1.00 26.22 101 GLU A C 1
ATOM 806 O O . GLU A 1 101 ? 49.782 62.981 129.441 1.00 23.22 101 GLU A O 1
ATOM 812 N N . GLU A 1 102 ? 51.151 62.256 127.799 1.00 24.54 102 GLU A N 1
ATOM 813 C CA . GLU A 1 102 ? 50.584 60.913 127.829 1.00 30.29 102 GLU A CA 1
ATOM 814 C C . GLU A 1 102 ? 51.005 60.169 129.088 1.00 31.19 102 GLU A C 1
ATOM 815 O O . GLU A 1 102 ? 50.181 59.492 129.714 1.00 34.34 102 GLU A O 1
ATOM 821 N N . ARG A 1 103 ? 52.272 60.304 129.495 1.00 25.74 103 ARG A N 1
ATOM 822 C CA . ARG A 1 103 ? 52.825 59.501 130.584 1.00 31.46 103 ARG A CA 1
ATOM 823 C C . ARG A 1 103 ? 52.511 60.052 131.976 1.00 32.29 103 ARG A C 1
ATOM 824 O O . ARG A 1 103 ? 52.224 59.269 132.891 1.00 36.09 103 ARG A O 1
ATOM 832 N N . PHE A 1 104 ? 52.584 61.375 132.177 1.00 32.18 104 PHE A N 1
ATOM 833 C CA . PHE A 1 104 ? 52.363 61.986 133.488 1.00 24.81 104 PHE A CA 1
ATOM 834 C C . PHE A 1 104 ? 51.070 62.789 133.540 1.00 28.04 104 PHE A C 1
ATOM 835 O O . PHE A 1 104 ? 50.234 62.592 134.424 1.00 23.24 104 PHE A O 1
ATOM 843 N N . VAL A 1 105 ? 50.938 63.782 132.664 1.00 21.48 105 VAL A N 1
ATOM 844 C CA . VAL A 1 105 ? 50.046 64.893 132.969 1.00 19.51 105 VAL A CA 1
ATOM 845 C C . VAL A 1 105 ? 48.588 64.491 132.835 1.00 17.66 105 VAL A C 1
ATOM 846 O O . VAL A 1 105 ? 47.765 64.865 133.678 1.00 17.97 105 VAL A O 1
ATOM 850 N N . ARG A 1 106 ? 48.223 63.769 131.779 1.00 18.61 106 ARG A N 1
ATOM 851 C CA . ARG A 1 106 ? 46.817 63.388 131.673 1.00 18.38 106 ARG A CA 1
ATOM 852 C C . ARG A 1 106 ? 46.415 62.464 132.816 1.00 22.26 106 ARG A C 1
ATOM 853 O O . ARG A 1 106 ? 45.432 62.773 133.507 1.00 20.18 106 ARG A O 1
ATOM 861 N N . PRO A 1 107 ? 47.153 61.391 133.128 1.00 22.03 107 PRO A N 1
ATOM 862 C CA . PRO A 1 107 ? 46.749 60.557 134.274 1.00 20.02 107 PRO A CA 1
ATOM 863 C C . PRO A 1 107 ? 46.695 61.312 135.585 1.00 18.83 107 PRO A C 1
ATOM 864 O O . PRO A 1 107 ? 45.769 61.094 136.375 1.00 21.30 107 PRO A O 1
ATOM 868 N N . ILE A 1 108 ? 47.674 62.182 135.857 1.00 19.20 108 ILE A N 1
ATOM 869 C CA . ILE A 1 108 ? 47.654 62.936 137.101 1.00 19.23 108 ILE A CA 1
ATOM 870 C C . ILE A 1 108 ? 46.458 63.880 137.130 1.00 21.64 108 ILE A C 1
ATOM 871 O O . ILE A 1 108 ? 45.795 64.032 138.165 1.00 18.46 108 ILE A O 1
ATOM 876 N N . SER A 1 109 ? 46.167 64.544 136.005 1.00 18.12 109 SER A N 1
ATOM 877 C CA . SER A 1 109 ? 45.019 65.442 135.962 1.00 16.36 109 SER A CA 1
ATOM 878 C C . SER A 1 109 ? 43.743 64.698 136.320 1.00 20.58 109 SER A C 1
ATOM 879 O O . SER A 1 109 ? 42.910 65.216 137.070 1.00 18.16 109 SER A O 1
ATOM 882 N N . GLU A 1 110 ? 43.570 63.482 135.792 1.00 18.10 110 GLU A N 1
ATOM 883 C CA . GLU A 1 110 ? 42.364 62.717 136.106 1.00 22.63 110 GLU A CA 1
ATOM 884 C C . GLU A 1 110 ? 42.286 62.401 137.600 1.00 22.53 110 GLU A C 1
ATOM 885 O O . GLU A 1 110 ? 41.214 62.521 138.207 1.00 21.45 110 GLU A O 1
ATOM 891 N N . GLN A 1 111 ? 43.414 62.021 138.217 1.00 20.91 111 GLN A N 1
ATOM 892 C CA . GLN A 1 111 ? 43.437 61.743 139.656 1.00 20.36 111 GLN A CA 1
ATOM 893 C C . GLN A 1 111 ? 43.141 62.998 140.472 1.00 21.95 111 GLN A C 1
ATOM 894 O O . GLN A 1 111 ? 42.395 62.948 141.456 1.00 21.44 111 GLN A O 1
ATOM 900 N N . VAL A 1 112 ? 43.733 64.134 140.089 1.00 20.26 112 VAL A N 1
ATOM 901 C CA . VAL A 1 112 ? 43.502 65.380 140.815 1.00 19.52 112 VAL A CA 1
ATOM 902 C C . VAL A 1 112 ? 42.026 65.741 140.806 1.00 17.50 112 VAL A C 1
ATOM 903 O O . VAL A 1 112 ? 41.450 66.086 141.842 1.00 18.36 112 VAL A O 1
ATOM 907 N N . VAL A 1 113 ? 41.384 65.685 139.637 1.00 17.56 113 VAL A N 1
ATOM 908 C CA . VAL A 1 113 ? 39.981 66.088 139.584 1.00 16.88 113 VAL A CA 1
ATOM 909 C C . VAL A 1 113 ? 39.086 65.056 140.266 1.00 18.73 113 VAL A C 1
ATOM 910 O O . VAL A 1 113 ? 38.079 65.418 140.882 1.00 20.72 113 VAL A O 1
ATOM 914 N N . ASP A 1 114 ? 39.460 63.772 140.198 1.00 20.83 114 ASP A N 1
ATOM 915 C CA . ASP A 1 114 ? 38.722 62.722 140.907 1.00 25.50 114 ASP A CA 1
ATOM 916 C C . ASP A 1 114 ? 38.566 63.064 142.383 1.00 20.54 114 ASP A C 1
ATOM 917 O O . ASP A 1 114 ? 37.483 62.911 142.964 1.00 26.42 114 ASP A O 1
ATOM 922 N N . ARG A 1 115 ? 39.658 63.486 143.018 1.00 20.76 115 ARG A N 1
ATOM 923 C CA . ARG A 1 115 ? 39.677 63.748 144.451 1.00 25.51 115 ARG A CA 1
ATOM 924 C C . ARG A 1 115 ? 38.722 64.851 144.874 1.00 27.06 115 ARG A C 1
ATOM 925 O O . ARG A 1 115 ? 38.474 64.997 146.071 1.00 25.44 115 ARG A O 1
ATOM 933 N N . LEU A 1 116 ? 38.206 65.639 143.939 1.00 17.98 116 LEU A N 1
ATOM 934 C CA . LEU A 1 116 ? 37.293 66.721 144.263 1.00 20.79 116 LEU A CA 1
ATOM 935 C C . LEU A 1 116 ? 35.838 66.285 144.280 1.00 20.42 116 LEU A C 1
ATOM 936 O O . LEU A 1 116 ? 35.018 67.000 144.859 1.00 22.37 116 LEU A O 1
ATOM 941 N N . ALA A 1 117 ? 35.520 65.103 143.733 1.00 20.56 117 ALA A N 1
ATOM 942 C CA . ALA A 1 117 ? 34.135 64.748 143.415 1.00 21.70 117 ALA A CA 1
ATOM 943 C C . ALA A 1 117 ? 33.243 64.523 144.625 1.00 26.36 117 ALA A C 1
ATOM 944 O O . ALA A 1 117 ? 32.020 64.613 144.481 1.00 30.45 117 ALA A O 1
ATOM 946 N N . GLY A 1 118 ? 33.795 64.219 145.791 1.00 25.41 118 GLY A N 1
ATOM 947 C CA . GLY A 1 118 ? 32.948 63.972 146.940 1.00 33.49 118 GLY A CA 1
ATOM 948 C C . GLY A 1 118 ? 32.485 65.193 147.692 1.00 29.16 118 GLY A C 1
ATOM 949 O O . GLY A 1 118 ? 31.873 65.051 148.753 1.00 28.42 118 GLY A O 1
ATOM 950 N N . LYS A 1 119 ? 32.780 66.395 147.197 1.00 28.23 119 LYS A N 1
ATOM 951 C CA . LYS A 1 119 ? 32.453 67.615 147.901 1.00 32.01 119 LYS A CA 1
ATOM 952 C C . LYS A 1 119 ? 31.541 68.499 147.063 1.00 27.99 119 LYS A C 1
ATOM 953 O O . LYS A 1 119 ? 31.714 68.580 145.844 1.00 30.01 119 LYS A O 1
ATOM 959 N N . PRO A 1 120 ? 30.550 69.151 147.681 1.00 29.35 120 PRO A N 1
ATOM 960 C CA . PRO A 1 120 ? 29.716 70.106 146.933 1.00 26.07 120 PRO A CA 1
ATOM 961 C C . PRO A 1 120 ? 30.422 71.409 146.605 1.00 27.07 120 PRO A C 1
ATOM 962 O O . PRO A 1 120 ? 29.995 72.110 145.680 1.00 30.07 120 PRO A O 1
ATOM 966 N N . ARG A 1 121 ? 31.442 71.784 147.369 1.00 24.86 121 ARG A N 1
ATOM 967 C CA . ARG A 1 121 ? 32.163 73.028 147.152 1.00 22.32 121 ARG A CA 1
ATOM 968 C C . ARG A 1 121 ? 33.639 72.798 147.448 1.00 29.19 121 ARG A C 1
ATOM 969 O O . ARG A 1 121 ? 33.990 72.101 148.405 1.00 31.81 121 ARG A O 1
ATOM 977 N N . VAL A 1 122 ? 34.502 73.406 146.629 1.00 22.70 122 VAL A N 1
ATOM 978 C CA . VAL A 1 122 ? 35.945 73.274 146.776 1.00 18.55 122 VAL A CA 1
ATOM 979 C C . VAL A 1 122 ? 36.569 74.603 146.386 1.00 15.36 122 VAL A C 1
ATOM 980 O O . VAL A 1 122 ? 35.948 75.429 145.712 1.00 18.23 122 VAL A O 1
ATOM 984 N N . ASP A 1 123 ? 37.824 74.786 146.787 1.00 15.45 123 ASP A N 1
ATOM 985 C CA . ASP A 1 123 ? 38.627 75.922 146.351 1.00 15.80 123 ASP A CA 1
ATOM 986 C C . ASP A 1 123 ? 39.552 75.432 145.248 1.00 13.77 123 ASP A C 1
ATOM 987 O O . ASP A 1 123 ? 40.518 74.715 145.515 1.00 14.06 123 ASP A O 1
ATOM 992 N N . LEU A 1 124 ? 39.271 75.832 144.009 1.00 13.73 124 LEU A N 1
ATOM 993 C CA . LEU A 1 124 ? 40.106 75.371 142.902 1.00 12.64 124 LEU A CA 1
ATOM 994 C C . LEU A 1 124 ? 41.522 75.927 142.940 1.00 13.42 124 LEU A C 1
ATOM 995 O O . LEU A 1 124 ? 42.395 75.382 142.265 1.00 15.68 124 LEU A O 1
ATOM 1000 N N . LEU A 1 125 ? 41.784 76.977 143.705 1.00 12.49 125 LEU A N 1
ATOM 1001 C CA . LEU A 1 125 ? 43.157 77.456 143.809 1.00 12.14 125 LEU A CA 1
ATOM 1002 C C . LEU A 1 125 ? 44.039 76.420 144.500 1.00 14.30 125 LEU A C 1
ATOM 1003 O O . LEU A 1 125 ? 44.976 75.870 143.906 1.00 14.60 125 LEU A O 1
ATOM 1008 N N . GLU A 1 126 ? 43.716 76.107 145.754 1.00 14.67 126 GLU A N 1
ATOM 1009 C CA . GLU A 1 126 ? 44.512 75.140 146.506 1.00 14.84 126 GLU A CA 1
ATOM 1010 C C . GLU A 1 126 ? 44.333 73.717 146.003 1.00 15.86 126 GLU A C 1
ATOM 1011 O O . GLU A 1 126 ? 45.303 72.953 145.955 1.00 17.32 126 GLU A O 1
ATOM 1017 N N . ASP A 1 127 ? 43.110 73.323 145.639 1.00 14.30 127 ASP A N 1
ATOM 1018 C CA A ASP A 1 127 ? 42.815 71.910 145.410 0.51 16.53 127 ASP A CA 1
ATOM 1019 C CA B ASP A 1 127 ? 42.821 71.910 145.418 0.49 16.53 127 ASP A CA 1
ATOM 1020 C C . ASP A 1 127 ? 42.965 71.479 143.966 1.00 16.04 127 ASP A C 1
ATOM 1021 O O . ASP A 1 127 ? 42.805 70.298 143.663 1.00 16.76 127 ASP A O 1
ATOM 1030 N N . PHE A 1 128 ? 43.288 72.395 143.064 1.00 13.88 128 PHE A N 1
ATOM 1031 C CA . PHE A 1 128 ? 43.435 72.055 141.661 1.00 14.72 128 PHE A CA 1
ATOM 1032 C C . PHE A 1 128 ? 44.623 72.795 141.052 1.00 12.64 128 PHE A C 1
ATOM 1033 O O . PHE A 1 128 ? 45.567 72.165 140.584 1.00 13.29 128 PHE A O 1
ATOM 1041 N N . ALA A 1 129 ? 44.576 74.121 141.041 1.00 11.82 129 ALA A N 1
ATOM 1042 C CA . ALA A 1 129 ? 45.628 74.889 140.373 1.00 13.21 129 ALA A CA 1
ATOM 1043 C C . ALA A 1 129 ? 47.002 74.634 140.987 1.00 12.36 129 ALA A C 1
ATOM 1044 O O . ALA A 1 129 ? 48.003 74.568 140.265 1.00 13.40 129 ALA A O 1
ATOM 1046 N N . MET A 1 130 ? 47.077 74.519 142.315 1.00 11.55 130 MET A N 1
ATOM 1047 C CA A MET A 1 130 ? 48.343 74.233 142.986 0.42 12.69 130 MET A CA 1
ATOM 1048 C CA B MET A 1 130 ? 48.347 74.228 142.969 0.58 12.62 130 MET A CA 1
ATOM 1049 C C . MET A 1 130 ? 48.645 72.740 142.970 1.00 15.06 130 MET A C 1
ATOM 1050 O O . MET A 1 130 ? 49.796 72.338 142.789 1.00 16.00 130 MET A O 1
ATOM 1059 N N . GLU A 1 131 ? 47.619 71.914 143.148 1.00 14.54 131 GLU A N 1
ATOM 1060 C CA . GLU A 1 131 ? 47.812 70.472 143.272 1.00 15.73 131 GLU A CA 1
ATOM 1061 C C . GLU A 1 131 ? 48.366 69.833 141.998 1.00 17.12 131 GLU A C 1
ATOM 1062 O O . GLU A 1 131 ? 49.285 69.006 142.065 1.00 16.01 131 GLU A O 1
ATOM 1068 N N . LEU A 1 132 ? 47.797 70.153 140.829 1.00 14.89 132 LEU A N 1
ATOM 1069 C CA . LEU A 1 132 ? 48.229 69.481 139.607 1.00 14.43 132 LEU A CA 1
ATOM 1070 C C . LEU A 1 132 ? 49.698 69.743 139.282 1.00 14.69 132 LEU A C 1
ATOM 1071 O O . LEU A 1 132 ? 50.445 68.772 139.059 1.00 15.36 132 LEU A O 1
ATOM 1076 N N . PRO A 1 133 ? 50.177 70.982 139.217 1.00 14.62 133 PRO A N 1
ATOM 1077 C CA . PRO A 1 133 ? 51.599 71.171 138.894 1.00 13.71 133 PRO A CA 1
ATOM 1078 C C . PRO A 1 133 ? 52.534 70.582 139.940 1.00 14.00 133 PRO A C 1
ATOM 1079 O O . PRO A 1 133 ? 53.615 70.094 139.593 1.00 14.29 133 PRO A O 1
ATOM 1083 N N . ARG A 1 134 ? 52.150 70.632 141.215 1.00 14.11 134 ARG A N 1
ATOM 1084 C CA . ARG A 1 134 ? 52.963 70.015 142.261 1.00 15.26 134 ARG A CA 1
ATOM 1085 C C . ARG A 1 134 ? 53.118 68.516 142.032 1.00 20.82 134 ARG A C 1
ATOM 1086 O O . ARG A 1 134 ? 54.219 67.960 142.147 1.00 17.76 134 ARG A O 1
ATOM 1094 N N . ARG A 1 135 ? 52.015 67.837 141.729 1.00 18.31 135 ARG A N 1
ATOM 1095 C CA . ARG A 1 135 ? 52.074 66.401 141.506 1.00 17.97 135 ARG A CA 1
ATOM 1096 C C . ARG A 1 135 ? 52.849 66.059 140.246 1.00 21.60 135 ARG A C 1
ATOM 1097 O O . ARG A 1 135 ? 53.534 65.029 140.206 1.00 22.32 135 ARG A O 1
ATOM 1105 N N . VAL A 1 136 ? 52.770 66.894 139.205 1.00 17.34 136 VAL A N 1
ATOM 1106 C CA . VAL A 1 136 ? 53.581 66.638 138.017 1.00 19.59 136 VAL A CA 1
ATOM 1107 C C . VAL A 1 136 ? 55.061 66.697 138.378 1.00 17.82 136 VAL A C 1
ATOM 1108 O O . VAL A 1 136 ? 55.839 65.814 138.003 1.00 21.31 136 VAL A O 1
ATOM 1112 N N . ILE A 1 137 ? 55.469 67.723 139.136 1.00 19.60 137 ILE A N 1
ATOM 1113 C CA . ILE A 1 137 ? 56.879 67.819 139.524 1.00 17.51 137 ILE A CA 1
ATOM 1114 C C . ILE A 1 137 ? 57.278 66.656 140.417 1.00 21.13 137 ILE A C 1
ATOM 1115 O O . ILE A 1 137 ? 58.366 66.088 140.261 1.00 20.83 137 ILE A O 1
ATOM 1120 N N . GLY A 1 138 ? 56.419 66.288 141.366 1.00 20.27 138 GLY A N 1
ATOM 1121 C CA . GLY A 1 138 ? 56.703 65.131 142.206 1.00 23.24 138 GLY A CA 1
ATOM 1122 C C . GLY A 1 138 ? 56.987 63.882 141.398 1.00 24.82 138 GLY A C 1
ATOM 1123 O O . GLY A 1 138 ? 57.896 63.106 141.721 1.00 26.42 138 GLY A O 1
ATOM 1124 N N . GLU A 1 139 ? 56.238 63.676 140.317 1.00 23.30 139 GLU A N 1
ATOM 1125 C CA . GLU A 1 139 ? 56.472 62.513 139.473 1.00 27.46 139 GLU A CA 1
ATOM 1126 C C . GLU A 1 139 ? 57.669 62.683 138.543 1.00 32.08 139 GLU A C 1
ATOM 1127 O O . GLU A 1 139 ? 58.339 61.692 138.226 1.00 36.20 139 GLU A O 1
ATOM 1133 N N . LEU A 1 140 ? 57.959 63.907 138.086 1.00 25.64 140 LEU A N 1
ATOM 1134 C CA . LEU A 1 140 ? 59.187 64.117 137.327 1.00 27.14 140 LEU A CA 1
ATOM 1135 C C . LEU A 1 140 ? 60.420 63.827 138.176 1.00 24.74 140 LEU A C 1
ATOM 1136 O O . LEU A 1 140 ? 61.428 63.326 137.663 1.00 32.49 140 LEU A O 1
ATOM 1141 N N . PHE A 1 141 ? 60.368 64.148 139.462 1.00 22.68 141 PHE A N 1
ATOM 1142 C CA . PHE A 1 141 ? 61.498 63.933 140.356 1.00 23.82 141 PHE A CA 1
ATOM 1143 C C . PHE A 1 141 ? 61.564 62.501 140.872 1.00 35.09 141 PHE A C 1
ATOM 1144 O O . PHE A 1 141 ? 62.592 62.104 141.439 1.00 25.75 141 PHE A O 1
ATOM 1152 N N . GLY A 1 142 ? 60.488 61.733 140.727 1.00 29.85 142 GLY A N 1
ATOM 1153 C CA . GLY A 1 142 ? 60.425 60.460 141.419 1.00 32.75 142 GLY A CA 1
ATOM 1154 C C . GLY A 1 142 ? 60.374 60.722 142.904 1.00 32.06 142 GLY A C 1
ATOM 1155 O O . GLY A 1 142 ? 61.051 60.041 143.684 1.00 36.67 142 GLY A O 1
ATOM 1156 N N . PHE A 1 143 ? 59.613 61.729 143.310 1.00 30.82 143 PHE A N 1
ATOM 1157 C CA . PHE A 1 143 ? 59.672 62.282 144.645 1.00 27.25 143 PHE A CA 1
ATOM 1158 C C . PHE A 1 143 ? 58.255 62.593 145.104 1.00 33.12 143 PHE A C 1
ATOM 1159 O O . PHE A 1 143 ? 57.397 62.915 144.273 1.00 28.43 143 PHE A O 1
ATOM 1167 N N . PRO A 1 144 ? 57.976 62.504 146.411 1.00 31.74 144 PRO A N 1
ATOM 1168 C CA . PRO A 1 144 ? 56.573 62.569 146.863 1.00 34.04 144 PRO A CA 1
ATOM 1169 C C . PRO A 1 144 ? 56.024 63.989 146.834 1.00 33.93 144 PRO A C 1
ATOM 1170 O O . PRO A 1 144 ? 56.604 64.911 147.417 1.00 26.73 144 PRO A O 1
ATOM 1174 N N . ALA A 1 145 ? 54.885 64.128 146.207 1.00 31.42 145 ALA A N 1
ATOM 1175 C CA . ALA A 1 145 ? 54.231 65.436 146.125 1.00 29.62 145 ALA A CA 1
ATOM 1176 C C . ALA A 1 145 ? 53.899 66.040 147.468 1.00 27.20 145 ALA A C 1
ATOM 1177 O O . ALA A 1 145 ? 53.875 67.216 147.656 1.00 22.45 145 ALA A O 1
ATOM 1179 N N . GLU A 1 146 ? 53.635 65.200 148.431 1.00 30.68 146 GLU A N 1
ATOM 1180 C CA . GLU A 1 146 ? 53.296 65.662 149.770 1.00 27.93 146 GLU A CA 1
ATOM 1181 C C . GLU A 1 146 ? 54.505 66.329 150.451 1.00 23.75 146 GLU A C 1
ATOM 1182 O O . GLU A 1 146 ? 54.406 67.278 151.155 1.00 25.97 146 GLU A O 1
ATOM 1188 N N . LYS A 1 147 ? 55.664 65.819 150.136 1.00 32.70 147 LYS A N 1
ATOM 1189 C CA . LYS A 1 147 ? 56.902 66.419 150.629 1.00 36.55 147 LYS A CA 1
ATOM 1190 C C . LYS A 1 147 ? 57.139 67.813 149.942 1.00 30.02 147 LYS A C 1
ATOM 1191 O O . LYS A 1 147 ? 57.583 68.722 150.545 1.00 26.32 147 LYS A O 1
ATOM 1197 N N . LEU A 1 148 ? 56.789 67.921 148.675 1.00 25.79 148 LEU A N 1
ATOM 1198 C CA . LEU A 1 148 ? 56.882 69.219 148.007 1.00 24.36 148 LEU A CA 1
ATOM 1199 C C . LEU A 1 148 ? 55.870 70.207 148.566 1.00 21.16 148 LEU A C 1
ATOM 1200 O O . LEU A 1 148 ? 56.151 71.407 148.672 1.00 17.06 148 LEU A O 1
ATOM 1205 N N . HIS A 1 149 ? 54.675 69.731 148.919 1.00 18.22 149 HIS A N 1
ATOM 1206 C CA . HIS A 1 149 ? 53.678 70.622 149.494 1.00 17.60 149 HIS A CA 1
ATOM 1207 C C . HIS A 1 149 ? 54.217 71.342 150.732 1.00 17.79 149 HIS A C 1
ATOM 1208 O O . HIS A 1 149 ? 53.936 72.525 150.943 1.00 19.59 149 HIS A O 1
ATOM 1215 N N . GLU A 1 150 ? 55.026 70.656 151.542 1.00 23.61 150 GLU A N 1
ATOM 1216 C CA . GLU A 1 150 ? 55.591 71.267 152.748 1.00 22.51 150 GLU A CA 1
ATOM 1217 C C . GLU A 1 150 ? 56.611 72.370 152.478 1.00 20.21 150 GLU A C 1
ATOM 1218 O O . GLU A 1 150 ? 56.991 73.074 153.418 1.00 17.58 150 GLU A O 1
ATOM 1224 N N . THR A 1 151 ? 57.056 72.550 151.241 1.00 16.49 151 THR A N 1
ATOM 1225 C CA . THR A 1 151 ? 58.003 73.614 150.910 1.00 16.30 151 THR A CA 1
ATOM 1226 C C . THR A 1 151 ? 57.340 74.941 150.538 1.00 15.57 151 THR A C 1
ATOM 1227 O O . THR A 1 151 ? 58.052 75.890 150.209 1.00 14.7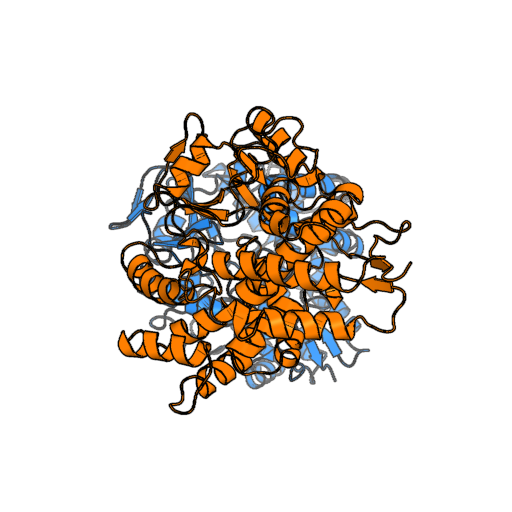3 151 THR A O 1
ATOM 1231 N N . ASP A 1 152 ? 56.007 75.041 150.559 1.00 15.06 152 ASP A N 1
ATOM 1232 C CA . ASP A 1 152 ? 55.339 76.239 150.039 1.00 16.20 152 ASP A CA 1
ATOM 1233 C C . ASP A 1 152 ? 55.880 77.542 150.629 1.00 13.51 152 ASP A C 1
ATOM 1234 O O . ASP A 1 152 ? 56.132 78.510 149.897 1.00 14.97 152 ASP A O 1
ATOM 1239 N N . GLU A 1 153 ? 56.022 77.632 151.958 1.00 13.69 153 GLU A N 1
ATOM 1240 C CA A GLU A 1 153 ? 56.540 78.873 152.538 0.79 14.21 153 GLU A CA 1
ATOM 1241 C CA B GLU A 1 153 ? 56.534 78.869 152.536 0.21 14.17 153 GLU A CA 1
ATOM 1242 C C . GLU A 1 153 ? 57.930 79.168 152.010 1.00 11.63 153 GLU A C 1
ATOM 1243 O O . GLU A 1 153 ? 58.252 80.317 151.708 1.00 12.74 153 GLU A O 1
ATOM 1254 N N . ARG A 1 154 ? 58.766 78.140 151.915 1.00 12.26 154 ARG A N 1
ATOM 1255 C CA . ARG A 1 154 ? 60.125 78.328 151.435 1.00 12.78 154 ARG A CA 1
ATOM 1256 C C . ARG A 1 154 ? 60.139 78.730 149.973 1.00 10.50 154 ARG A C 1
ATOM 1257 O O . ARG A 1 154 ? 60.918 79.599 149.585 1.00 11.62 154 ARG A O 1
ATOM 1265 N N . VAL A 1 155 ? 59.266 78.120 149.162 1.00 11.76 155 VAL A N 1
ATOM 1266 C CA . VAL A 1 155 ? 59.196 78.462 147.746 1.00 11.93 155 VAL A CA 1
ATOM 1267 C C . VAL A 1 155 ? 58.852 79.932 147.574 1.00 9.89 155 VAL A C 1
ATOM 1268 O O . VAL A 1 155 ? 59.482 80.646 146.797 1.00 11.12 155 VAL A O 1
ATOM 1272 N N . ARG A 1 156 ? 57.838 80.412 148.288 1.00 10.79 156 ARG A N 1
ATOM 1273 C CA . ARG A 1 156 ? 57.445 81.801 148.102 1.00 12.43 156 ARG A CA 1
ATOM 1274 C C . ARG A 1 156 ? 58.472 82.765 148.673 1.00 10.75 156 ARG A C 1
ATOM 1275 O O . ARG A 1 156 ? 58.732 83.810 148.085 1.00 10.34 156 ARG A O 1
ATOM 1283 N N . ALA A 1 157 ? 59.121 82.406 149.792 1.00 10.94 157 ALA A N 1
ATOM 1284 C CA . ALA A 1 157 ? 60.215 83.239 150.296 1.00 11.78 157 ALA A CA 1
ATOM 1285 C C . ALA A 1 157 ? 61.376 83.311 149.294 1.00 8.24 157 ALA A C 1
ATOM 1286 O O . ALA A 1 157 ? 61.970 84.366 149.098 1.00 9.74 157 ALA A O 1
ATOM 1288 N N . MET A 1 158 ? 61.689 82.190 148.652 1.00 9.96 158 MET A N 1
ATOM 1289 C CA . MET A 1 158 ? 62.696 82.200 147.596 1.00 9.42 158 MET A CA 1
ATOM 1290 C C . MET A 1 158 ? 62.329 83.183 146.492 1.00 8.76 158 MET A C 1
ATOM 1291 O O . MET A 1 158 ? 63.146 84.011 146.077 1.00 10.81 158 MET A O 1
ATOM 1296 N N . LEU A 1 159 ? 61.077 83.106 146.038 1.00 9.11 159 LEU A N 1
ATOM 1297 C CA . LEU A 1 159 ? 60.625 83.938 144.925 1.00 10.74 159 LEU A CA 1
ATOM 1298 C C . LEU A 1 159 ? 60.605 85.420 145.281 1.00 9.69 159 LEU A C 1
ATOM 1299 O O . LEU A 1 159 ? 60.965 86.265 144.458 1.00 9.54 159 LEU A O 1
ATOM 1304 N N . ARG A 1 160 ? 60.190 85.771 146.514 1.00 9.37 160 ARG A N 1
ATOM 1305 C CA . ARG A 1 160 ? 60.094 87.186 146.857 1.00 10.24 160 ARG A CA 1
ATOM 1306 C C . ARG A 1 160 ? 61.448 87.878 146.768 1.00 10.23 160 ARG A C 1
ATOM 1307 O O . ARG A 1 160 ? 61.532 89.069 146.436 1.00 13.55 160 ARG A O 1
ATOM 1315 N N . GLY A 1 161 ? 62.532 87.137 147.028 1.00 10.51 161 GLY A N 1
ATOM 1316 C CA . GLY A 1 161 ? 63.857 87.720 146.889 1.00 12.02 161 GLY A CA 1
ATOM 1317 C C . GLY A 1 161 ? 64.355 87.838 145.466 1.00 12.89 161 GLY A C 1
ATOM 1318 O O . GLY A 1 161 ? 65.372 88.508 145.237 1.00 14.84 161 GLY A O 1
ATOM 1319 N N . LEU A 1 162 ? 63.686 87.193 144.531 1.00 11.26 162 LEU A N 1
ATOM 1320 C CA . LEU A 1 162 ? 64.054 87.262 143.132 1.00 11.72 162 LEU A CA 1
ATOM 1321 C C . LEU A 1 162 ? 63.338 88.371 142.379 1.00 12.12 162 LEU A C 1
ATOM 1322 O O . LEU A 1 162 ? 63.604 88.549 141.186 1.00 12.91 162 LEU A O 1
ATOM 1327 N N . VAL A 1 163 ? 62.446 89.124 143.023 1.00 10.07 163 VAL A N 1
ATOM 1328 C CA A VAL A 1 163 ? 61.666 90.134 142.317 0.44 11.27 163 VAL A CA 1
ATOM 1329 C CA B VAL A 1 163 ? 61.668 90.134 142.312 0.56 11.27 163 VAL A CA 1
ATOM 1330 C C . VAL A 1 163 ? 61.978 91.539 142.804 1.00 13.75 163 VAL A C 1
ATOM 1331 O O . VAL A 1 163 ? 61.917 92.498 142.027 1.00 18.10 163 VAL A O 1
ATOM 1338 N N . ARG A 1 164 ? 62.291 91.675 144.078 1.00 14.53 164 ARG A N 1
ATOM 1339 C CA . ARG A 1 164 ? 62.601 92.969 144.691 1.00 14.27 164 ARG A CA 1
ATOM 1340 C C . ARG A 1 164 ? 63.983 92.869 145.337 1.00 14.49 164 ARG A C 1
ATOM 1341 O O . ARG A 1 164 ? 64.146 92.845 146.561 1.00 16.06 164 ARG A O 1
ATOM 1349 N N . MET A 1 165 ? 65.006 92.853 144.507 1.00 16.22 165 MET A N 1
ATOM 1350 C CA . MET A 1 165 ? 66.324 92.588 145.069 1.00 18.81 165 MET A CA 1
ATOM 1351 C C . MET A 1 165 ? 66.992 93.820 145.668 1.00 17.07 165 MET A C 1
ATOM 1352 O O . MET A 1 165 ? 68.103 93.698 146.193 1.00 16.97 165 MET A O 1
ATOM 1357 N N . HIS A 1 166 ? 66.354 94.984 145.617 1.00 14.73 166 HIS A N 1
ATOM 1358 C CA . HIS A 1 166 ? 66.775 96.155 146.375 1.00 14.74 166 HIS A CA 1
ATOM 1359 C C . HIS A 1 166 ? 66.350 96.069 147.835 1.00 16.37 166 HIS A C 1
ATOM 1360 O O . HIS A 1 166 ? 66.683 96.963 148.618 1.00 17.56 166 HIS A O 1
ATOM 1367 N N . ASP A 1 167 ? 65.613 95.027 148.207 1.00 13.19 167 ASP A N 1
ATOM 1368 C CA . ASP A 1 167 ? 65.175 94.826 149.573 1.00 10.80 167 ASP A CA 1
ATOM 1369 C C . ASP A 1 167 ? 66.092 93.773 150.185 1.00 12.44 167 ASP A C 1
ATOM 1370 O O . ASP A 1 167 ? 65.923 92.579 149.911 1.00 12.52 167 ASP A O 1
ATOM 1375 N N . PRO A 1 168 ? 67.057 94.161 151.031 1.00 11.36 168 PRO A N 1
ATOM 1376 C CA . PRO A 1 168 ? 67.999 93.168 151.561 1.00 10.99 168 PRO A CA 1
ATOM 1377 C C . PRO A 1 168 ? 67.356 92.157 152.472 1.00 12.86 168 PRO A C 1
ATOM 1378 O O . PRO A 1 168 ? 67.885 91.047 152.626 1.00 11.97 168 PRO A O 1
ATOM 1382 N N . ALA A 1 169 ? 66.270 92.534 153.151 1.00 12.34 169 ALA A N 1
ATOM 1383 C CA . ALA A 1 169 ? 65.558 91.575 153.982 1.00 12.34 169 ALA A CA 1
ATOM 1384 C C . ALA A 1 169 ? 64.942 90.470 153.128 1.00 10.36 169 ALA A C 1
ATOM 1385 O O . ALA A 1 169 ? 65.043 89.287 153.461 1.00 12.16 169 ALA A O 1
ATOM 1387 N N . ALA A 1 170 ? 64.321 90.843 151.998 1.00 11.84 170 ALA A N 1
ATOM 1388 C CA . ALA A 1 170 ? 63.756 89.850 151.084 1.00 11.44 170 ALA A CA 1
ATOM 1389 C C . ALA A 1 170 ? 64.841 88.955 150.495 1.00 9.67 170 ALA A C 1
ATOM 1390 O O . ALA A 1 170 ? 64.651 87.737 150.355 1.00 10.44 170 ALA A O 1
ATOM 1392 N N . VAL A 1 171 ? 65.973 89.547 150.137 1.00 9.93 171 VAL A N 1
ATOM 1393 C CA . VAL A 1 171 ? 67.063 88.749 149.575 1.00 10.88 171 VAL A CA 1
ATOM 1394 C C . VAL A 1 171 ? 67.573 87.745 150.608 1.00 9.80 171 VAL A C 1
ATOM 1395 O O . VAL A 1 171 ? 67.733 86.558 150.317 1.00 10.03 171 VAL A O 1
ATOM 1399 N N . ALA A 1 172 ? 67.809 88.210 151.837 1.00 10.55 172 ALA A N 1
ATOM 1400 C CA . ALA A 1 172 ? 68.282 87.308 152.881 1.00 11.68 172 ALA A CA 1
ATOM 1401 C C . ALA A 1 172 ? 67.287 86.185 153.152 1.00 10.45 172 ALA A C 1
ATOM 1402 O O . ALA A 1 172 ? 67.684 85.038 153.369 1.00 11.21 172 ALA A O 1
ATOM 1404 N N . GLU A 1 173 ? 65.981 86.489 153.145 1.00 10.41 173 GLU A N 1
ATOM 1405 C CA . GLU A 1 173 ? 64.992 85.445 153.366 1.00 9.76 173 GLU A CA 1
ATOM 1406 C C . GLU A 1 173 ? 64.951 84.444 152.228 1.00 8.69 173 GLU A C 1
ATOM 1407 O O . GLU A 1 173 ? 64.671 83.263 152.443 1.00 10.92 173 GLU A O 1
ATOM 1413 N N . SER A 1 174 ? 65.200 84.909 151.005 1.00 9.34 174 SER A N 1
ATOM 1414 C CA A SER A 1 174 ? 65.293 83.998 149.869 0.55 10.88 174 SER A CA 1
ATOM 1415 C CA B SER A 1 174 ? 65.285 83.986 149.877 0.45 10.91 174 SER A CA 1
ATOM 1416 C C . SER A 1 174 ? 66.475 83.049 150.032 1.00 10.26 174 SER A C 1
ATOM 1417 O O . SER A 1 174 ? 66.353 81.844 149.794 1.00 11.33 174 SER A O 1
ATOM 1422 N N . GLN A 1 175 ? 67.607 83.582 150.480 1.00 10.72 175 GLN A N 1
ATOM 1423 C CA . GLN A 1 175 ? 68.777 82.758 150.763 1.00 10.60 175 GLN A CA 1
ATOM 1424 C C . GLN A 1 175 ? 68.506 81.785 151.905 1.00 10.91 175 GLN A C 1
ATOM 1425 O O . GLN A 1 175 ? 68.853 80.608 151.812 1.00 11.02 175 GLN A O 1
ATOM 1431 N N . ARG A 1 176 ? 67.842 82.256 152.960 1.00 10.32 176 ARG A N 1
ATOM 1432 C CA . ARG A 1 176 ? 67.478 81.391 154.077 1.00 10.98 176 ARG A CA 1
ATOM 1433 C C . ARG A 1 176 ? 66.605 80.244 153.597 1.00 10.55 176 ARG A C 1
ATOM 1434 O O . ARG A 1 176 ? 66.843 79.072 153.898 1.00 12.22 176 ARG A O 1
ATOM 1442 N N . ALA A 1 177 ? 65.584 80.564 152.795 1.00 11.02 177 ALA A N 1
ATOM 1443 C CA . ALA A 1 177 ? 64.640 79.539 152.354 1.00 12.26 177 ALA A CA 1
ATOM 1444 C C . ALA A 1 177 ? 65.306 78.532 151.425 1.00 8.59 177 ALA A C 1
ATOM 1445 O O . ALA A 1 177 ? 65.038 77.327 151.505 1.00 11.16 177 ALA A O 1
ATOM 1447 N N . TYR A 1 178 ? 66.184 79.010 150.546 1.00 10.89 178 TYR A N 1
ATOM 1448 C CA . TYR A 1 178 ? 66.941 78.093 149.700 1.00 11.03 178 TYR A CA 1
ATOM 1449 C C . TYR A 1 178 ? 67.812 77.169 150.558 1.00 11.70 178 TYR A C 1
ATOM 1450 O O . TYR A 1 178 ? 67.840 75.959 150.349 1.00 11.46 178 TYR A O 1
ATOM 1459 N N . GLY A 1 179 ? 68.515 77.737 151.546 1.00 11.40 179 GLY A N 1
ATOM 1460 C CA . GLY A 1 179 ? 69.317 76.910 152.441 1.00 10.84 179 GLY A CA 1
ATOM 1461 C C . GLY A 1 179 ? 68.497 75.848 153.148 1.00 13.00 179 GLY A C 1
ATOM 1462 O O . GLY A 1 179 ? 68.971 74.730 153.368 1.00 13.92 179 GLY A O 1
ATOM 1463 N N . GLU A 1 180 ? 67.245 76.172 153.496 1.00 13.11 180 GLU A N 1
ATOM 1464 C CA . GLU A 1 180 ? 66.349 75.220 154.148 1.00 12.96 180 GLU A CA 1
ATOM 1465 C C . GLU A 1 180 ? 65.732 74.224 153.177 1.00 14.09 180 GLU A C 1
ATOM 1466 O O . GLU A 1 180 ? 65.035 73.294 153.601 1.00 16.18 180 GLU A O 1
ATOM 1472 N N . THR A 1 181 ? 65.945 74.403 151.879 1.00 14.19 181 THR A N 1
ATOM 1473 C CA . THR A 1 181 ? 65.478 73.470 150.856 1.00 14.52 181 THR A CA 1
ATOM 1474 C C . THR A 1 181 ? 66.636 72.708 150.213 1.00 13.57 181 THR A C 1
ATOM 1475 O O . THR A 1 181 ? 66.406 71.764 149.451 1.00 15.95 181 THR A O 1
ATOM 1479 N N . LEU A 1 182 ? 67.873 73.071 150.544 1.00 14.16 182 LEU A N 1
ATOM 1480 C CA . LEU A 1 182 ? 69.034 72.451 149.918 1.00 16.62 182 LEU A CA 1
ATOM 1481 C C . LEU A 1 182 ? 69.145 70.966 150.241 1.00 17.47 182 LEU A C 1
ATOM 1482 O O . LEU A 1 182 ? 69.560 70.181 149.386 1.00 18.30 182 LEU A O 1
ATOM 1487 N N . GLY A 1 183 ? 68.751 70.558 151.447 1.00 18.85 183 GLY A N 1
ATOM 1488 C CA . GLY A 1 183 ? 68.778 69.136 151.768 1.00 19.50 183 GLY A CA 1
ATOM 1489 C C . GLY A 1 183 ? 67.890 68.332 150.839 1.00 21.22 183 GLY A C 1
ATOM 1490 O O . GLY A 1 183 ? 68.301 67.305 150.282 1.00 20.53 183 GLY A O 1
ATOM 1491 N N . LEU A 1 184 ? 66.663 68.817 150.634 1.00 18.81 184 LEU A N 1
ATOM 1492 C CA . LEU A 1 184 ? 65.719 68.166 149.739 1.00 16.52 184 LEU A CA 1
ATOM 1493 C C . LEU A 1 184 ? 66.258 68.137 148.318 1.00 16.15 184 LEU A C 1
ATOM 1494 O O . LEU A 1 184 ? 66.177 67.111 147.629 1.00 16.90 184 LEU A O 1
ATOM 1499 N N . ILE A 1 185 ? 66.780 69.266 147.851 1.00 15.36 185 ILE A N 1
ATOM 1500 C CA . ILE A 1 185 ? 67.288 69.332 146.487 1.00 17.20 185 ILE A CA 1
ATOM 1501 C C . ILE A 1 185 ? 68.439 68.353 146.302 1.00 16.73 185 ILE A C 1
ATOM 1502 O O . ILE A 1 185 ? 68.510 67.633 145.302 1.00 17.42 185 ILE A O 1
ATOM 1507 N N . THR A 1 186 ? 69.342 68.304 147.279 1.00 19.75 186 THR A N 1
ATOM 1508 C CA . THR A 1 186 ? 70.482 67.391 147.192 1.00 22.53 186 THR A CA 1
ATOM 1509 C C . THR A 1 186 ? 70.029 65.938 147.187 1.00 24.79 186 THR A C 1
ATOM 1510 O O . THR A 1 186 ? 70.530 65.128 146.400 1.00 24.89 186 THR A O 1
ATOM 1514 N N . GLU A 1 187 ? 69.069 65.589 148.039 1.00 21.14 187 GLU A N 1
ATOM 1515 C CA . GLU A 1 187 ? 68.574 64.218 148.043 1.00 23.61 187 GLU A CA 1
ATOM 1516 C C . GLU A 1 187 ? 67.977 63.850 146.693 1.00 27.04 187 GLU A C 1
ATOM 1517 O O . GLU A 1 187 ? 68.204 62.745 146.183 1.00 28.95 187 GLU A O 1
ATOM 1523 N N . VAL A 1 188 ? 67.212 64.763 146.089 1.00 20.95 188 VAL A N 1
ATOM 1524 C CA . VAL A 1 188 ? 66.618 64.477 144.789 1.00 21.31 188 VAL A CA 1
ATOM 1525 C C . VAL A 1 188 ? 67.707 64.288 143.740 1.00 21.12 188 VAL A C 1
ATOM 1526 O O . VAL A 1 188 ? 67.636 63.377 142.909 1.00 24.23 188 VAL A O 1
ATOM 1530 N N . VAL A 1 189 ? 68.714 65.159 143.737 1.00 19.56 189 VAL A N 1
ATOM 1531 C CA . VAL A 1 189 ? 69.777 65.033 142.740 1.00 22.93 189 VAL A CA 1
ATOM 1532 C C . VAL A 1 189 ? 70.504 63.705 142.895 1.00 29.37 189 VAL A C 1
ATOM 1533 O O . VAL A 1 189 ? 70.749 63.000 141.912 1.00 26.99 189 VAL A O 1
ATOM 1537 N N . GLU A 1 190 ? 70.898 63.368 144.124 1.00 25.90 190 GLU A N 1
ATOM 1538 C CA . GLU A 1 190 ? 71.683 62.154 144.332 1.00 31.17 190 GLU A CA 1
ATOM 1539 C C . GLU A 1 190 ? 70.898 60.909 143.936 1.00 30.04 190 GLU A C 1
ATOM 1540 O O . GLU A 1 190 ? 71.439 60.011 143.281 1.00 34.65 190 GLU A O 1
ATOM 1546 N N . ARG A 1 191 ? 69.620 60.838 144.314 1.00 28.46 191 ARG A N 1
ATOM 1547 C CA . ARG A 1 191 ? 68.810 59.676 143.964 1.00 30.34 191 ARG A CA 1
ATOM 1548 C C . ARG A 1 191 ? 68.657 59.536 142.452 1.00 34.71 191 ARG A C 1
ATOM 1549 O O . ARG A 1 191 ? 68.687 58.420 141.920 1.00 35.53 191 ARG A O 1
ATOM 1557 N N . GLU A 1 192 ? 68.451 60.649 141.745 1.00 27.65 192 GLU A N 1
ATOM 1558 C CA . GLU A 1 192 ? 68.236 60.604 140.303 1.00 25.33 192 GLU A CA 1
ATOM 1559 C C . GLU A 1 192 ? 69.534 60.693 139.506 1.00 31.01 192 GLU A C 1
ATOM 1560 O O . GLU A 1 192 ? 69.500 60.572 138.275 1.00 26.94 192 GLU A O 1
ATOM 1566 N N . SER A 1 193 ? 70.671 60.896 140.170 1.00 30.71 193 SER A N 1
ATOM 1567 C CA . SER A 1 193 ? 71.965 60.872 139.506 1.00 30.96 193 SER A CA 1
ATOM 1568 C C . SER A 1 193 ? 72.557 59.473 139.418 1.00 32.06 193 SER A C 1
ATOM 1569 O O . SER A 1 193 ? 73.599 59.299 138.775 1.00 33.86 193 SER A O 1
ATOM 1572 N N . ARG A 1 194 ? 71.926 58.482 140.034 1.00 35.22 194 ARG A N 1
ATOM 1573 C CA . ARG A 1 194 ? 72.409 57.115 139.925 1.00 39.67 194 ARG A CA 1
ATOM 1574 C C . ARG A 1 194 ? 72.179 56.569 138.525 1.00 35.51 194 ARG A C 1
ATOM 1575 O O . ARG A 1 194 ? 71.243 56.961 137.823 1.00 36.01 194 ARG A O 1
ATOM 1583 N N . ASP A 1 195 ? 73.040 55.626 138.126 1.00 40.45 195 ASP A N 1
ATOM 1584 C CA . ASP A 1 195 ? 72.903 55.040 136.799 1.00 37.24 195 ASP A CA 1
ATOM 1585 C C . ASP A 1 195 ? 71.599 54.278 136.666 1.00 33.82 195 ASP A C 1
ATOM 1586 O O . ASP A 1 195 ? 71.131 54.055 135.547 1.00 41.01 195 ASP A O 1
ATOM 1591 N N . THR A 1 196 ? 70.999 53.887 137.786 1.00 38.12 196 THR A N 1
ATOM 1592 C CA . THR A 1 196 ? 69.745 53.150 137.807 1.00 32.09 196 THR A CA 1
ATOM 1593 C C . THR A 1 196 ? 68.511 54.055 137.914 1.00 42.55 196 THR A C 1
ATOM 1594 O O . THR A 1 196 ? 67.425 53.559 138.238 1.00 46.59 196 THR A O 1
ATOM 1598 N N . SER A 1 197 ? 68.669 55.366 137.721 1.00 41.55 197 SER A N 1
ATOM 1599 C CA . SER A 1 197 ? 67.542 56.292 137.825 1.00 38.59 197 SER A CA 1
ATOM 1600 C C . SER A 1 197 ? 66.595 56.095 136.648 1.00 38.37 197 SER A C 1
ATOM 1601 O O . SER A 1 197 ? 67.028 55.905 135.511 1.00 43.39 197 SER A O 1
ATOM 1604 N N . ASP A 1 198 ? 65.293 56.163 136.920 1.00 38.75 198 ASP A N 1
ATOM 1605 C CA . ASP A 1 198 ? 64.262 55.992 135.895 1.00 44.83 198 ASP A CA 1
ATOM 1606 C C . ASP A 1 198 ? 63.258 57.146 135.897 1.00 43.76 198 ASP A C 1
ATOM 1607 O O . ASP A 1 198 ? 62.045 56.931 135.958 1.00 39.84 198 ASP A O 1
ATOM 1612 N N . THR A 1 199 ? 63.743 58.392 135.907 1.00 43.86 199 THR A N 1
ATOM 1613 C CA . THR A 1 199 ? 62.886 59.577 135.875 1.00 34.91 199 THR A CA 1
ATOM 1614 C C . THR A 1 199 ? 63.271 60.498 134.725 1.00 34.08 199 THR A C 1
ATOM 1615 O O . THR A 1 199 ? 64.375 60.415 134.180 1.00 39.28 199 THR A O 1
ATOM 1619 N N . LEU A 1 200 ? 62.346 61.407 134.371 1.00 30.54 200 LEU A N 1
ATOM 1620 C CA . LEU A 1 200 ? 62.716 62.495 133.475 1.00 35.55 200 LEU A CA 1
ATOM 1621 C C . LEU A 1 200 ? 63.872 63.273 134.059 1.00 25.44 200 LEU A C 1
ATOM 1622 O O . LEU A 1 200 ? 64.794 63.667 133.338 1.00 30.67 200 LEU A O 1
ATOM 1627 N N . LEU A 1 201 ? 63.830 63.530 135.369 1.00 31.70 201 LEU A N 1
ATOM 1628 C CA . LEU A 1 201 ? 64.959 64.202 135.993 1.00 27.54 201 LEU A CA 1
ATOM 1629 C C . LEU A 1 201 ? 66.229 63.388 135.799 1.00 24.19 201 LEU A C 1
ATOM 1630 O O . LEU A 1 201 ? 67.272 63.941 135.459 1.00 23.54 201 LEU A O 1
ATOM 1635 N N . GLY A 1 202 ? 66.137 62.063 135.955 1.00 28.03 202 GLY A N 1
ATOM 1636 C CA . GLY A 1 202 ? 67.285 61.212 135.665 1.00 24.99 202 GLY A CA 1
ATOM 1637 C C . GLY A 1 202 ? 67.781 61.381 134.242 1.00 32.92 202 GLY A C 1
ATOM 1638 O O . GLY A 1 202 ? 68.986 61.505 134.006 1.00 30.61 202 GLY A O 1
ATOM 1639 N N A GLU A 1 203 ? 66.859 61.392 133.269 0.58 29.34 203 GLU A N 1
ATOM 1640 N N B GLU A 1 203 ? 66.857 61.385 133.277 0.42 29.42 203 GLU A N 1
ATOM 1641 C CA A GLU A 1 203 ? 67.253 61.625 131.879 0.58 30.36 203 GLU A CA 1
ATOM 1642 C CA B GLU A 1 203 ? 67.225 61.628 131.885 0.42 30.29 203 GLU A CA 1
ATOM 1643 C C A GLU A 1 203 ? 67.848 63.014 131.700 0.58 27.92 203 GLU A C 1
ATOM 1644 C C B GLU A 1 203 ? 67.846 63.007 131.712 0.42 28.01 203 GLU A C 1
ATOM 1645 O O A GLU A 1 203 ? 68.818 63.190 130.952 0.58 31.88 203 GLU A O 1
ATOM 1646 O O B GLU A 1 203 ? 68.834 63.164 130.984 0.42 31.79 203 GLU A O 1
ATOM 1657 N N . ILE A 1 204 ? 67.274 64.023 132.363 1.00 31.08 204 ILE A N 1
ATOM 1658 C CA . ILE A 1 204 ? 67.825 65.372 132.261 1.00 26.80 204 ILE A CA 1
ATOM 1659 C C . ILE A 1 204 ? 69.257 65.396 132.756 1.00 27.16 204 ILE A C 1
ATOM 1660 O O . ILE A 1 204 ? 70.144 65.966 132.112 1.00 31.98 204 ILE A O 1
ATOM 1665 N N . LEU A 1 205 ? 69.503 64.792 133.922 1.00 25.71 205 LEU A N 1
ATOM 1666 C CA . LEU A 1 205 ? 70.847 64.824 134.485 1.00 28.70 205 LEU A CA 1
ATOM 1667 C C . LEU A 1 205 ? 71.836 64.056 133.610 1.00 24.87 205 LEU A C 1
ATOM 1668 O O . LEU A 1 205 ? 72.999 64.465 133.479 1.00 27.35 205 LEU A O 1
ATOM 1673 N N . ARG A 1 206 ? 71.407 62.945 133.004 1.00 30.42 206 ARG A N 1
ATOM 1674 C CA . ARG A 1 206 ? 72.279 62.249 132.057 1.00 32.31 206 ARG A CA 1
ATOM 1675 C C . ARG A 1 206 ? 72.560 63.128 130.853 1.00 31.78 206 ARG A C 1
ATOM 1676 O O . ARG A 1 206 ? 73.714 63.280 130.429 1.00 32.00 206 ARG A O 1
ATOM 1684 N N . THR A 1 207 ? 71.503 63.735 130.303 1.00 33.39 207 THR A N 1
ATOM 1685 C CA . THR A 1 207 ? 71.657 64.610 129.147 1.00 31.15 207 THR A CA 1
ATOM 1686 C C . THR A 1 207 ? 72.571 65.772 129.481 1.00 30.70 207 THR A C 1
ATOM 1687 O O . THR A 1 207 ? 73.414 66.166 128.668 1.00 28.32 207 THR A O 1
ATOM 1691 N N . LEU A 1 208 ? 72.423 66.339 130.680 1.00 32.57 208 LEU A N 1
ATOM 1692 C CA . LEU A 1 208 ? 73.378 67.347 131.123 1.00 29.29 208 LEU A CA 1
ATOM 1693 C C . LEU A 1 208 ? 74.809 66.833 131.035 1.00 35.92 208 LEU A C 1
ATOM 1694 O O . LEU A 1 208 ? 75.711 67.567 130.615 1.00 37.56 208 LEU A O 1
ATOM 1699 N N . LYS A 1 209 ? 75.043 65.576 131.427 1.00 34.84 209 LYS A N 1
ATOM 1700 C CA . LYS A 1 209 ? 76.404 65.036 131.383 1.00 32.81 209 LYS A CA 1
ATOM 1701 C C . LYS A 1 209 ? 76.845 64.715 129.962 1.00 31.34 209 LYS A C 1
ATOM 1702 O O . LYS A 1 209 ? 78.011 64.923 129.610 1.00 37.39 209 LYS A O 1
ATOM 1708 N N . ALA A 1 210 ? 75.930 64.203 129.137 1.00 38.45 210 ALA A N 1
ATOM 1709 C CA . ALA A 1 210 ? 76.241 63.949 127.733 1.00 35.43 210 ALA A CA 1
ATOM 1710 C C . ALA A 1 210 ? 76.529 65.238 126.982 1.00 40.51 210 ALA A C 1
ATOM 1711 O O . ALA A 1 210 ? 77.281 65.230 126.000 1.00 45.58 210 ALA A O 1
ATOM 1713 N N . GLU A 1 211 ? 75.933 66.347 127.412 1.00 39.71 211 GLU A N 1
ATOM 1714 C CA . GLU A 1 211 ? 76.169 67.644 126.797 1.00 34.62 211 GLU A CA 1
ATOM 1715 C C . GLU A 1 211 ? 77.297 68.404 127.474 1.00 33.95 211 GLU A C 1
ATOM 1716 O O . GLU A 1 211 ? 77.504 69.579 127.159 1.00 41.29 211 GLU A O 1
ATOM 1722 N N . HIS A 1 212 ? 78.027 67.755 128.390 1.00 32.87 212 HIS A N 1
ATOM 1723 C CA . HIS A 1 212 ? 79.252 68.284 129.002 1.00 31.05 212 HIS A CA 1
ATOM 1724 C C . HIS A 1 212 ? 78.998 69.437 129.964 1.00 33.72 212 HIS A C 1
ATOM 1725 O O . HIS A 1 212 ? 79.858 70.300 130.160 1.00 38.66 212 HIS A O 1
ATOM 1732 N N . MET A 1 213 ? 77.857 69.443 130.587 1.00 35.04 213 MET A N 1
ATOM 1733 C CA . MET A 1 213 ? 77.464 70.536 131.421 1.00 41.71 213 MET A CA 1
ATOM 1734 C C . MET A 1 213 ? 76.986 70.132 132.768 1.00 40.10 213 MET A C 1
ATOM 1735 O O . MET A 1 213 ? 76.266 70.860 133.397 1.00 43.05 213 MET A O 1
ATOM 1740 N N . ASP A 1 214 ? 77.415 68.986 133.227 1.00 38.99 214 ASP A N 1
ATOM 1741 C CA . ASP A 1 214 ? 76.855 68.350 134.414 1.00 44.28 214 ASP A CA 1
ATOM 1742 C C . ASP A 1 214 ? 77.664 68.621 135.687 1.00 38.33 214 ASP A C 1
ATOM 1743 O O . ASP A 1 214 ? 78.293 67.729 136.258 1.00 43.96 214 ASP A O 1
ATOM 1748 N N . THR A 1 215 ? 77.668 69.876 136.129 1.00 38.77 215 THR A N 1
ATOM 1749 C CA . THR A 1 215 ? 78.161 70.162 137.471 1.00 29.27 215 THR A CA 1
ATOM 1750 C C . THR A 1 215 ? 77.054 69.925 138.504 1.00 33.78 215 THR A C 1
ATOM 1751 O O . THR A 1 215 ? 75.872 69.836 138.168 1.00 26.76 215 THR A O 1
ATOM 1755 N N . ILE A 1 216 ? 77.437 69.861 139.787 1.00 27.02 216 ILE A N 1
ATOM 1756 C CA . ILE A 1 216 ? 76.424 69.727 140.832 1.00 30.76 216 ILE A CA 1
ATOM 1757 C C . ILE A 1 216 ? 75.567 70.988 140.914 1.00 26.19 216 ILE A C 1
ATOM 1758 O O . ILE A 1 216 ? 74.357 70.908 141.146 1.00 20.82 216 ILE A O 1
ATOM 1763 N N . GLU A 1 217 ? 76.175 72.168 140.728 1.00 24.61 217 GLU A N 1
ATOM 1764 C CA . GLU A 1 217 ? 75.397 73.408 140.702 1.00 21.70 217 GLU A CA 1
ATOM 1765 C C . GLU A 1 217 ? 74.362 73.378 139.585 1.00 22.03 217 GLU A C 1
ATOM 1766 O O . GLU A 1 217 ? 73.210 73.783 139.786 1.00 17.15 217 GLU A O 1
ATOM 1772 N N . ALA A 1 218 ? 74.743 72.903 138.401 1.00 19.86 218 ALA A N 1
ATOM 1773 C CA . ALA A 1 218 ? 73.782 72.791 137.312 1.00 18.21 218 ALA A CA 1
ATOM 1774 C C . ALA A 1 218 ? 72.638 71.854 137.679 1.00 19.62 218 ALA A C 1
ATOM 1775 O O . ALA A 1 218 ? 71.483 72.099 137.311 1.00 17.32 218 ALA A O 1
ATOM 1777 N N . SER A 1 219 ? 72.939 70.755 138.378 1.00 18.86 219 SER A N 1
ATOM 1778 C CA . SER A 1 219 ? 71.886 69.831 138.781 1.00 16.84 219 SER A CA 1
ATOM 1779 C C . SER A 1 219 ? 70.969 70.469 139.814 1.00 14.47 219 SER A C 1
ATOM 1780 O O . SER A 1 219 ? 69.746 70.348 139.711 1.00 15.51 219 SER A O 1
ATOM 1783 N N . ARG A 1 220 ? 71.533 71.156 140.807 1.00 16.03 220 ARG A N 1
ATOM 1784 C CA . ARG A 1 220 ? 70.700 71.831 141.795 1.00 14.54 220 ARG A CA 1
ATOM 1785 C C . ARG A 1 220 ? 69.807 72.874 141.138 1.00 14.06 220 ARG A C 1
ATOM 1786 O O . ARG A 1 220 ? 68.634 73.013 141.499 1.00 14.29 220 ARG A O 1
ATOM 1794 N N . GLN A 1 221 ? 70.343 73.617 140.169 1.00 12.85 221 GLN A N 1
ATOM 1795 C CA . GLN A 1 221 ? 69.582 74.709 139.568 1.00 12.52 221 GLN A CA 1
ATOM 1796 C C . GLN A 1 221 ? 68.468 74.211 138.656 1.00 13.68 221 GLN A C 1
ATOM 1797 O O . GLN A 1 221 ? 67.399 74.836 138.599 1.00 12.52 221 GLN A O 1
ATOM 1803 N N . ILE A 1 222 ? 68.653 73.101 137.948 1.00 12.14 222 ILE A N 1
ATOM 1804 C CA . ILE A 1 222 ? 67.531 72.602 137.166 1.00 13.57 222 ILE A CA 1
ATOM 1805 C C . ILE A 1 222 ? 66.421 72.102 138.084 1.00 13.25 222 ILE A C 1
ATOM 1806 O O . ILE A 1 222 ? 65.234 72.350 137.820 1.00 12.73 222 ILE A O 1
ATOM 1811 N N . VAL A 1 223 ? 66.784 71.461 139.200 1.00 12.98 223 VAL A N 1
ATOM 1812 C CA . VAL A 1 223 ? 65.769 71.063 140.176 1.00 14.08 223 VAL A CA 1
ATOM 1813 C C . VAL A 1 223 ? 65.056 72.294 140.719 1.00 11.38 223 VAL A C 1
ATOM 1814 O O . VAL A 1 223 ? 63.821 72.328 140.812 1.00 11.54 223 VAL A O 1
ATOM 1818 N N . LEU A 1 224 ? 65.821 73.327 141.061 1.00 11.44 224 LEU A N 1
ATOM 1819 C CA . LEU A 1 224 ? 65.212 74.545 141.582 1.00 11.11 224 LEU A CA 1
ATOM 1820 C C . LEU A 1 224 ? 64.250 75.171 140.573 1.00 12.14 224 LEU A C 1
ATOM 1821 O O . LEU A 1 224 ? 63.140 75.575 140.942 1.00 11.50 224 LEU A O 1
ATOM 1826 N N A SER A 1 225 ? 64.637 75.239 139.302 0.58 10.81 225 SER A N 1
ATOM 1827 N N B SER A 1 225 ? 64.642 75.234 139.299 0.42 11.06 225 SER A N 1
ATOM 1828 C CA A SER A 1 225 ? 63.747 75.800 138.287 0.58 12.50 225 SER A CA 1
ATOM 1829 C CA B SER A 1 225 ? 63.761 75.792 138.274 0.42 12.45 225 SER A CA 1
ATOM 1830 C C A SER A 1 225 ? 62.467 74.989 138.163 0.58 11.85 225 SER A C 1
ATOM 1831 C C B SER A 1 225 ? 62.476 74.989 138.155 0.42 11.83 225 SER A C 1
ATOM 1832 O O A SER A 1 225 ? 61.378 75.548 137.955 0.58 10.92 225 SER A O 1
ATOM 1833 O O B SER A 1 225 ? 61.390 75.555 137.955 0.42 11.19 225 SER A O 1
ATOM 1838 N N . LEU A 1 226 ? 62.576 73.666 138.252 1.00 10.96 226 LEU A N 1
ATOM 1839 C CA . LEU A 1 226 ? 61.394 72.833 138.155 1.00 11.35 226 LEU A CA 1
ATOM 1840 C C . LEU A 1 226 ? 60.462 73.030 139.343 1.00 12.61 226 LEU A C 1
ATOM 1841 O O . LEU A 1 226 ? 59.238 72.956 139.176 1.00 14.20 226 LEU A O 1
ATOM 1846 N N . ILE A 1 227 ? 60.999 73.330 140.522 1.00 11.69 227 ILE A N 1
ATOM 1847 C CA . ILE A 1 227 ? 60.146 73.666 141.663 1.00 12.96 227 ILE A CA 1
ATOM 1848 C C . ILE A 1 227 ? 59.536 75.057 141.484 1.00 12.78 227 ILE A C 1
ATOM 1849 O O . ILE A 1 227 ? 58.312 75.227 141.537 1.00 13.23 227 ILE A O 1
ATOM 1854 N N . LEU A 1 228 ? 60.372 76.069 141.286 1.00 11.60 228 LEU A N 1
ATOM 1855 C CA . LEU A 1 228 ? 59.899 77.449 141.307 1.00 10.89 228 LEU A CA 1
ATOM 1856 C C . LEU A 1 228 ? 59.043 77.765 140.091 1.00 11.71 228 LEU A C 1
ATOM 1857 O O . LEU A 1 228 ? 58.007 78.422 140.214 1.00 11.65 228 LEU A O 1
ATOM 1862 N N . GLY A 1 229 ? 59.465 77.337 138.913 1.00 11.60 229 GLY A N 1
ATOM 1863 C CA . GLY A 1 229 ? 58.703 77.510 137.681 1.00 10.95 229 GLY A CA 1
ATOM 1864 C C . GLY A 1 229 ? 57.687 76.418 137.434 1.00 11.52 229 GLY A C 1
ATOM 1865 O O . GLY A 1 229 ? 56.510 76.676 137.188 1.00 11.93 229 GLY A O 1
ATOM 1866 N N . GLY A 1 230 ? 58.152 75.171 137.496 1.00 11.72 230 GLY A N 1
ATOM 1867 C CA . GLY A 1 230 ? 57.310 74.038 137.137 1.00 12.53 230 GLY A CA 1
ATOM 1868 C C . GLY A 1 230 ? 56.098 73.864 138.032 1.00 14.22 230 GLY A C 1
ATOM 1869 O O . GLY A 1 230 ? 55.026 73.481 137.556 1.00 15.34 230 GLY A O 1
ATOM 1870 N N . TYR A 1 231 ? 56.262 74.095 139.331 1.00 13.19 231 TYR A N 1
ATOM 1871 C CA . TYR A 1 231 ? 55.165 73.995 140.297 1.00 13.52 231 TYR A CA 1
ATOM 1872 C C . TYR A 1 231 ? 54.521 75.361 140.520 1.00 12.43 231 TYR A C 1
ATOM 1873 O O . TYR A 1 231 ? 53.386 75.610 140.097 1.00 14.11 231 TYR A O 1
ATOM 1882 N N . GLU A 1 232 ? 55.236 76.259 141.190 1.00 11.03 232 GLU A N 1
ATOM 1883 C CA . GLU A 1 232 ? 54.603 77.458 141.731 1.00 11.43 232 GLU A CA 1
ATOM 1884 C C . GLU A 1 232 ? 54.127 78.391 140.617 1.00 11.43 232 GLU A C 1
ATOM 1885 O O . GLU A 1 232 ? 52.976 78.838 140.611 1.00 10.91 232 GLU A O 1
ATOM 1891 N N . THR A 1 233 ? 54.995 78.720 139.675 1.00 10.19 233 THR A N 1
ATOM 1892 C CA . THR A 1 233 ? 54.599 79.710 138.682 1.00 11.07 233 THR A CA 1
ATOM 1893 C C . THR A 1 233 ? 53.499 79.170 137.787 1.00 9.60 233 THR A C 1
ATOM 1894 O O . THR A 1 233 ? 52.538 79.871 137.451 1.00 10.35 233 THR A O 1
ATOM 1898 N N . THR A 1 234 ? 53.593 77.902 137.420 1.00 9.69 234 THR A N 1
ATOM 1899 C CA . THR A 1 234 ? 52.555 77.292 136.598 1.00 9.38 234 THR A CA 1
ATOM 1900 C C . THR A 1 234 ? 51.192 77.335 137.290 1.00 10.60 234 THR A C 1
ATOM 1901 O O . THR A 1 234 ? 50.149 77.516 136.638 1.00 12.01 234 THR A O 1
ATOM 1905 N N . SER A 1 235 ? 51.178 77.162 138.607 1.00 10.08 235 SER A N 1
ATOM 1906 C CA . SER A 1 235 ? 49.904 77.154 139.327 1.00 9.84 235 SER A CA 1
ATOM 1907 C C . SER A 1 235 ? 49.103 78.421 139.072 1.00 10.61 235 SER A C 1
ATOM 1908 O O . SER A 1 235 ? 47.878 78.362 138.949 1.00 10.63 235 SER A O 1
ATOM 1911 N N . TRP A 1 236 ? 49.764 79.581 138.994 1.00 9.30 236 TRP A N 1
ATOM 1912 C CA . TRP A 1 236 ? 49.029 80.828 138.838 1.00 9.72 236 TRP A CA 1
ATOM 1913 C C . TRP A 1 236 ? 48.466 80.979 137.436 1.00 11.26 236 TRP A C 1
ATOM 1914 O O . TRP A 1 236 ? 47.398 81.567 137.270 1.00 10.69 236 TRP A O 1
ATOM 1925 N N . LEU A 1 237 ? 49.151 80.444 136.423 1.00 10.18 237 LEU A N 1
ATOM 1926 C CA . LEU A 1 237 ? 48.569 80.420 135.087 1.00 9.64 237 LEU A CA 1
ATOM 1927 C C . LEU A 1 237 ? 47.302 79.589 135.084 1.00 11.17 237 LEU A C 1
ATOM 1928 O O . LEU A 1 237 ? 46.286 79.995 134.507 1.00 11.15 237 LEU A O 1
ATOM 1933 N N . VAL A 1 238 ? 47.345 78.411 135.721 1.00 10.71 238 VAL A N 1
ATOM 1934 C CA . VAL A 1 238 ? 46.151 77.569 135.783 1.00 10.85 238 VAL A CA 1
ATOM 1935 C C . VAL A 1 238 ? 45.038 78.304 136.517 1.00 11.61 238 VAL A C 1
ATOM 1936 O O . VAL A 1 238 ? 43.885 78.333 136.068 1.00 11.47 238 VAL A O 1
ATOM 1940 N N . ALA A 1 239 ? 45.375 78.931 137.644 1.00 9.72 239 ALA A N 1
ATOM 1941 C CA . ALA A 1 239 ? 44.391 79.653 138.434 1.00 10.30 239 ALA A CA 1
ATOM 1942 C C . ALA A 1 239 ? 43.716 80.762 137.630 1.00 11.77 239 ALA A C 1
ATOM 1943 O O . ALA A 1 239 ? 42.492 80.906 137.652 1.00 9.64 239 ALA A O 1
ATOM 1945 N N . ASN A 1 240 ? 44.504 81.583 136.936 1.00 9.29 240 ASN A N 1
ATOM 1946 C CA . ASN A 1 240 ? 43.898 82.719 136.245 1.00 8.81 240 ASN A CA 1
ATOM 1947 C C . ASN A 1 240 ? 43.066 82.256 135.060 1.00 9.21 240 ASN A C 1
ATOM 1948 O O . ASN A 1 240 ? 42.040 82.870 134.752 1.00 10.64 240 ASN A O 1
ATOM 1953 N N . THR A 1 241 ? 43.451 81.146 134.426 1.00 9.74 241 THR A N 1
ATOM 1954 C CA . THR A 1 241 ? 42.637 80.602 133.343 1.00 11.30 241 THR A CA 1
ATOM 1955 C C . THR A 1 241 ? 41.288 80.112 133.857 1.00 9.72 241 THR A C 1
ATOM 1956 O O . THR A 1 241 ? 40.249 80.389 133.251 1.00 11.73 241 THR A O 1
ATOM 1960 N N . ILE A 1 242 ? 41.274 79.418 134.964 1.00 11.20 242 ILE A N 1
ATOM 1961 C CA . ILE A 1 242 ? 40.051 78.921 135.570 1.00 11.29 242 ILE A CA 1
ATOM 1962 C C . ILE A 1 242 ? 39.155 80.075 135.921 1.00 11.91 242 ILE A C 1
ATOM 1963 O O . ILE A 1 242 ? 38.004 80.035 135.672 1.00 11.54 242 ILE A O 1
ATOM 1968 N N . HIS A 1 243 ? 39.698 81.110 136.518 1.00 10.31 243 HIS A N 1
ATOM 1969 C CA . HIS A 1 243 ? 38.878 82.257 136.852 1.00 10.11 243 HIS A CA 1
ATOM 1970 C C . HIS A 1 243 ? 38.252 82.875 135.612 1.00 11.53 243 HIS A C 1
ATOM 1971 O O . HIS A 1 243 ? 37.076 83.238 135.625 1.00 11.00 243 HIS A O 1
ATOM 1978 N N . ALA A 1 244 ? 39.041 83.083 134.557 1.00 10.50 244 ALA A N 1
ATOM 1979 C CA . ALA A 1 244 ? 38.486 83.654 133.335 1.00 10.46 244 ALA A CA 1
ATOM 1980 C C . ALA A 1 244 ? 37.298 82.841 132.853 1.00 10.18 244 ALA A C 1
ATOM 1981 O O . ALA A 1 244 ? 36.271 83.406 132.461 1.00 11.34 244 ALA A O 1
ATOM 1983 N N . LEU A 1 245 ? 37.408 81.519 132.896 1.00 10.76 245 LEU A N 1
ATOM 1984 C CA . LEU A 1 245 ? 36.293 80.684 132.462 1.00 11.72 245 LEU A CA 1
ATOM 1985 C C . LEU A 1 245 ? 35.107 80.776 133.418 1.00 12.79 245 LEU A C 1
ATOM 1986 O O . LEU A 1 245 ? 33.963 80.892 132.966 1.00 11.79 245 LEU A O 1
ATOM 1991 N N . LEU A 1 246 ? 35.354 80.704 134.733 1.00 11.44 246 LEU A N 1
ATOM 1992 C CA . LEU A 1 246 ? 34.265 80.763 135.710 1.00 11.17 246 LEU A CA 1
ATOM 1993 C C . LEU A 1 246 ? 33.525 82.084 135.623 1.00 12.89 246 LEU A C 1
ATOM 1994 O O . LEU A 1 246 ? 32.312 82.147 135.850 1.00 12.88 246 LEU A O 1
ATOM 1999 N N . ALA A 1 247 ? 34.245 83.158 135.328 1.00 11.44 247 ALA A N 1
ATOM 2000 C CA . ALA A 1 247 ? 33.691 84.489 135.246 1.00 11.78 247 ALA A CA 1
ATOM 2001 C C . ALA A 1 247 ? 32.908 84.686 133.963 1.00 11.97 247 ALA A C 1
ATOM 2002 O O . ALA A 1 247 ? 32.219 85.701 133.830 1.00 14.95 247 ALA A O 1
ATOM 2004 N N . HIS A 1 248 ? 33.021 83.752 133.021 1.00 11.94 248 HIS A N 1
ATOM 2005 C CA . HIS A 1 248 ? 32.363 83.838 131.720 1.00 12.46 248 HIS A CA 1
ATOM 2006 C C . HIS A 1 248 ? 31.698 82.503 131.436 1.00 12.03 248 HIS A C 1
ATOM 2007 O O . HIS A 1 248 ? 32.152 81.729 130.595 1.00 12.93 248 HIS A O 1
ATOM 2014 N N . PRO A 1 249 ? 30.598 82.201 132.145 1.00 13.55 249 PRO A N 1
ATOM 2015 C CA . PRO A 1 249 ? 30.030 80.840 132.062 1.00 14.61 249 PRO A CA 1
ATOM 2016 C C . PRO A 1 249 ? 29.613 80.393 130.665 1.00 14.09 249 PRO A C 1
ATOM 2017 O O . PRO A 1 249 ? 29.703 79.203 130.363 1.00 15.18 249 PRO A O 1
ATOM 2021 N N . ASP A 1 250 ? 29.203 81.304 129.790 1.00 15.50 250 ASP A N 1
ATOM 2022 C CA . ASP A 1 250 ? 28.877 80.900 128.425 1.00 17.76 250 ASP A CA 1
ATOM 2023 C C . ASP A 1 250 ? 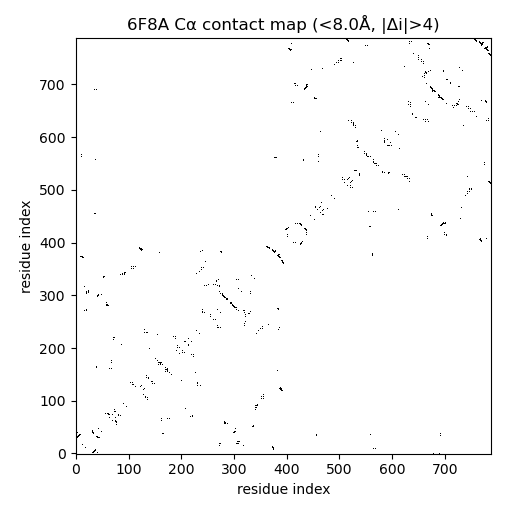30.133 80.443 127.683 1.00 15.81 250 ASP A C 1
ATOM 2024 O O . ASP A 1 250 ? 30.089 79.515 126.860 1.00 15.69 250 ASP A O 1
ATO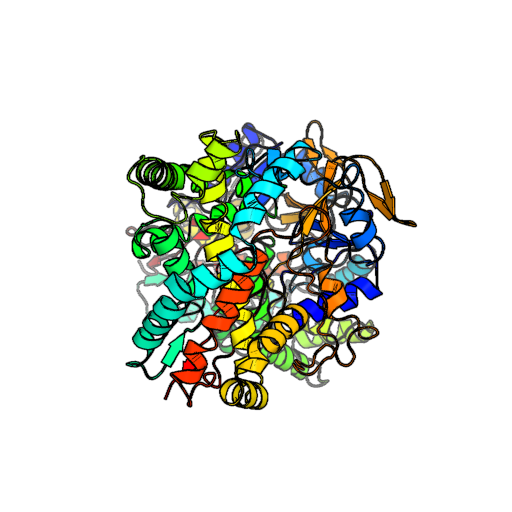M 2029 N N . THR A 1 251 ? 31.269 81.090 127.961 1.00 13.41 251 THR A N 1
ATOM 2030 C CA . THR A 1 251 ? 32.522 80.630 127.378 1.00 14.92 251 THR A CA 1
ATOM 2031 C C . THR A 1 251 ? 32.955 79.318 128.004 1.00 13.05 251 THR A C 1
ATOM 2032 O O . THR A 1 251 ? 33.389 78.406 127.302 1.00 12.93 251 THR A O 1
ATOM 2036 N N . LEU A 1 252 ? 32.812 79.178 129.327 1.00 12.83 252 LEU A N 1
ATOM 2037 C CA . LEU A 1 252 ? 33.150 77.901 129.937 1.00 12.81 252 LEU A CA 1
ATOM 2038 C C . LEU A 1 252 ? 32.353 76.778 129.294 1.00 12.62 252 LEU A C 1
ATOM 2039 O O . LEU A 1 252 ? 32.909 75.722 128.971 1.00 13.67 252 LEU A O 1
ATOM 2044 N N . ALA A 1 253 ? 31.049 76.994 129.076 1.00 15.14 253 ALA A N 1
ATOM 2045 C CA . ALA A 1 253 ? 30.239 75.952 128.453 1.00 15.94 253 ALA A CA 1
ATOM 2046 C C . ALA A 1 253 ? 30.739 75.621 127.052 1.00 14.25 253 ALA A C 1
ATOM 2047 O O . ALA A 1 253 ? 30.816 74.446 126.678 1.00 14.88 253 ALA A O 1
ATOM 2049 N N . ARG A 1 254 ? 31.126 76.638 126.269 1.00 14.71 254 ARG A N 1
ATOM 2050 C CA . ARG A 1 254 ? 31.634 76.363 124.925 1.00 14.50 254 ARG A CA 1
ATOM 2051 C C . ARG A 1 254 ? 32.889 75.502 124.991 1.00 14.19 254 ARG A C 1
ATOM 2052 O O . ARG A 1 254 ? 33.061 74.552 124.222 1.00 15.64 254 ARG A O 1
ATOM 2060 N N . VAL A 1 255 ? 33.789 75.821 125.920 1.00 13.48 255 VAL A N 1
ATOM 2061 C CA . VAL A 1 255 ? 35.048 75.091 126.015 1.00 12.72 255 VAL A CA 1
ATOM 2062 C C . VAL A 1 255 ? 34.823 73.666 126.503 1.00 14.73 255 VAL A C 1
ATOM 2063 O O . VAL A 1 255 ? 35.491 72.733 126.051 1.00 15.38 255 VAL A O 1
ATOM 2067 N N . ARG A 1 256 ? 33.888 73.462 127.438 1.00 14.20 256 ARG A N 1
ATOM 2068 C CA . ARG A 1 256 ? 33.591 72.086 127.830 1.00 16.63 256 ARG A CA 1
ATOM 2069 C C . ARG A 1 256 ? 33.061 71.289 126.646 1.00 17.08 256 ARG A C 1
ATOM 2070 O O . ARG A 1 256 ? 33.431 70.128 126.457 1.00 17.90 256 ARG A O 1
ATOM 2078 N N . GLN A 1 257 ? 32.184 71.888 125.846 1.00 16.70 257 GLN A N 1
ATOM 2079 C CA . GLN A 1 257 ? 31.597 71.133 124.735 1.00 20.26 257 GLN A CA 1
ATOM 2080 C C . GLN A 1 257 ? 32.567 70.951 123.573 1.00 22.59 257 GLN A C 1
ATOM 2081 O O . GLN A 1 257 ? 32.408 70.006 122.794 1.00 23.56 257 GLN A O 1
ATOM 2087 N N . ASP A 1 258 ? 33.587 71.804 123.461 1.00 18.00 258 ASP A N 1
ATOM 2088 C CA . ASP A 1 258 ? 34.585 71.709 122.398 1.00 18.32 258 ASP A CA 1
ATOM 2089 C C . ASP A 1 258 ? 35.964 71.960 122.995 1.00 14.57 258 ASP A C 1
ATOM 2090 O O . ASP A 1 258 ? 36.454 73.099 123.014 1.00 15.29 258 ASP A O 1
ATOM 2095 N N . PRO A 1 259 ? 36.605 70.923 123.535 1.00 18.14 259 PRO A N 1
ATOM 2096 C CA . PRO A 1 259 ? 37.906 71.132 124.195 1.00 19.30 259 PRO A CA 1
ATOM 2097 C C . PRO A 1 259 ? 39.010 71.611 123.265 1.00 16.72 259 PRO A C 1
ATOM 2098 O O . PRO A 1 259 ? 40.082 71.991 123.753 1.00 15.47 259 PRO A O 1
ATOM 2102 N N . SER A 1 260 ? 38.800 71.594 121.951 1.00 16.73 260 SER A N 1
ATOM 2103 C CA . SER A 1 260 ? 39.791 72.178 121.053 1.00 13.85 260 SER A CA 1
ATOM 2104 C C . SER A 1 260 ? 39.918 73.692 121.240 1.00 14.49 260 SER A C 1
ATOM 2105 O O . SER A 1 260 ? 40.896 74.282 120.771 1.00 16.14 260 SER A O 1
ATOM 2108 N N . LEU A 1 261 ? 38.978 74.320 121.945 1.00 15.16 261 LEU A N 1
ATOM 2109 C CA . LEU A 1 261 ? 39.045 75.736 122.287 1.00 13.92 261 LEU A CA 1
ATOM 2110 C C . LEU A 1 261 ? 39.973 76.036 123.469 1.00 12.82 261 LEU A C 1
ATOM 2111 O O . LEU A 1 261 ? 40.213 77.216 123.761 1.00 14.04 261 LEU A O 1
ATOM 2116 N N . LEU A 1 262 ? 40.516 75.021 124.135 1.00 12.82 262 LEU A N 1
ATOM 2117 C CA . LEU A 1 262 ? 41.322 75.277 125.328 1.00 12.84 262 LEU A CA 1
ATOM 2118 C C . LEU A 1 262 ? 42.580 76.086 125.049 1.00 13.50 262 LEU A C 1
ATOM 2119 O O . LEU A 1 262 ? 42.880 76.996 125.848 1.00 12.62 262 LEU A O 1
ATOM 2124 N N . PRO A 1 263 ? 43.372 75.810 124.007 1.00 12.01 263 PRO A N 1
ATOM 2125 C CA . PRO A 1 263 ? 44.533 76.677 123.764 1.00 12.29 263 PRO A CA 1
ATOM 2126 C C . PRO A 1 263 ? 44.175 78.154 123.664 1.00 13.67 263 PRO A C 1
ATOM 2127 O O . PRO A 1 263 ? 44.878 78.999 124.246 1.00 12.74 263 PRO A O 1
ATOM 2131 N N . ALA A 1 264 ? 43.090 78.491 122.962 1.00 11.76 264 ALA A N 1
ATOM 2132 C CA . ALA A 1 264 ? 42.678 79.882 122.846 1.00 13.63 264 ALA A CA 1
ATOM 2133 C C . ALA A 1 264 ? 42.233 80.447 124.196 1.00 12.07 264 ALA A C 1
ATOM 2134 O O . ALA A 1 264 ? 42.527 81.607 124.505 1.00 11.95 264 ALA A O 1
ATOM 2136 N N . ALA A 1 265 ? 41.523 79.650 125.003 1.00 11.59 265 ALA A N 1
ATOM 2137 C CA . ALA A 1 265 ? 41.117 80.119 126.316 1.00 10.40 265 ALA A CA 1
ATOM 2138 C C . ALA A 1 265 ? 42.336 80.469 127.161 1.00 11.34 265 ALA A C 1
ATOM 2139 O O . ALA A 1 265 ? 42.301 81.434 127.935 1.00 12.79 265 ALA A O 1
ATOM 2141 N N . ILE A 1 266 ? 43.400 79.678 127.049 1.00 11.21 266 ILE A N 1
ATOM 2142 C CA . ILE A 1 266 ? 44.628 79.907 127.812 1.00 10.79 266 ILE A CA 1
ATOM 2143 C C . ILE A 1 266 ? 45.365 81.148 127.310 1.00 9.84 266 ILE A C 1
ATOM 2144 O O . ILE A 1 266 ? 45.793 81.996 128.096 1.00 10.07 266 ILE A O 1
ATOM 2149 N N . GLU A 1 267 ? 45.534 81.276 125.993 1.00 9.41 267 GLU A N 1
ATOM 2150 C CA . GLU A 1 267 ? 46.255 82.428 125.447 1.00 10.13 267 GLU A CA 1
ATOM 2151 C C . GLU A 1 267 ? 45.495 83.724 125.700 1.00 9.04 267 GLU A C 1
ATOM 2152 O O . GLU A 1 267 ? 46.093 84.743 126.061 1.00 9.23 267 GLU A O 1
ATOM 2158 N N . GLU A 1 268 ? 44.171 83.719 125.482 1.00 9.92 268 GLU A N 1
ATOM 2159 C CA . GLU A 1 268 ? 43.393 84.920 125.790 1.00 9.81 268 GLU A CA 1
ATOM 2160 C C . GLU A 1 268 ? 43.427 85.225 127.281 1.00 8.06 268 GLU A C 1
ATOM 2161 O O . GLU A 1 268 ? 43.418 86.396 127.670 1.00 10.03 268 GLU A O 1
ATOM 2167 N N . GLY A 1 269 ? 43.480 84.182 128.115 1.00 9.80 269 GLY A N 1
ATOM 2168 C CA . GLY A 1 269 ? 43.588 84.395 129.549 1.00 9.43 269 GLY A CA 1
ATOM 2169 C C . GLY A 1 269 ? 44.887 85.069 129.958 1.00 9.83 269 GLY A C 1
ATOM 2170 O O . GLY A 1 269 ? 44.916 85.899 130.874 1.00 9.25 269 GLY A O 1
ATOM 2171 N N . MET A 1 270 ? 45.976 84.749 129.262 1.00 7.60 270 MET A N 1
ATOM 2172 C CA . MET A 1 270 ? 47.246 85.403 129.529 1.00 9.24 270 MET A CA 1
ATOM 2173 C C . MET A 1 270 ? 47.196 86.873 129.187 1.00 8.43 270 MET A C 1
ATOM 2174 O O . MET A 1 270 ? 47.897 87.681 129.800 1.00 11.33 270 MET A O 1
ATOM 2179 N N . ARG A 1 271 ? 46.411 87.241 128.162 1.00 9.03 271 ARG A N 1
ATOM 2180 C CA . ARG A 1 271 ? 46.238 88.644 127.818 1.00 9.39 271 ARG A CA 1
ATOM 2181 C C . ARG A 1 271 ? 45.337 89.321 128.851 1.00 8.38 271 ARG A C 1
ATOM 2182 O O . ARG A 1 271 ? 45.674 90.370 129.411 1.00 9.05 271 ARG A O 1
ATOM 2190 N N . TRP A 1 272 ? 44.171 88.717 129.085 1.00 9.71 272 TRP A N 1
ATOM 2191 C CA . TRP A 1 272 ? 43.119 89.336 129.891 1.00 7.94 272 TRP A CA 1
ATOM 2192 C C . TRP A 1 272 ? 43.511 89.438 131.362 1.00 7.80 272 TRP A C 1
ATOM 2193 O O . TRP A 1 272 ? 43.235 90.459 132.026 1.00 8.94 272 TRP A O 1
ATOM 2204 N N . CYS A 1 273 ? 44.188 88.416 131.873 1.00 8.54 273 CYS A N 1
ATOM 2205 C CA . CYS A 1 273 ? 44.552 88.347 133.282 1.00 9.37 273 CYS A CA 1
ATOM 2206 C C . CYS A 1 273 ? 45.926 87.727 133.425 1.00 7.90 273 CYS A C 1
ATOM 2207 O O . CYS A 1 273 ? 46.071 86.558 133.806 1.00 9.72 273 CYS A O 1
ATOM 2210 N N . PRO A 1 274 ? 46.965 88.498 133.144 1.00 7.85 274 PRO A N 1
ATOM 2211 C CA . PRO A 1 274 ? 48.320 87.957 133.216 1.00 8.57 274 PRO A CA 1
ATOM 2212 C C . PRO A 1 274 ? 48.676 87.581 134.647 1.00 9.03 274 PRO A C 1
ATOM 2213 O O . PRO A 1 274 ? 48.253 88.231 135.605 1.00 10.53 274 PRO A O 1
ATOM 2217 N N . SER A 1 275 ? 49.474 86.530 134.794 1.00 8.55 275 SER A N 1
ATOM 2218 C CA . SER A 1 275 ? 49.837 86.028 136.117 1.00 9.42 275 SER A CA 1
ATOM 2219 C C . SER A 1 275 ? 51.183 86.510 136.626 1.00 8.90 275 SER A C 1
ATOM 2220 O O . SER A 1 275 ? 51.493 86.273 137.793 1.00 10.32 275 SER A O 1
ATOM 2223 N N . ILE A 1 276 ? 51.983 87.183 135.808 1.00 8.92 276 ILE A N 1
ATOM 2224 C CA . ILE A 1 276 ? 53.257 87.763 136.241 1.00 8.50 276 ILE A CA 1
ATOM 2225 C C . ILE A 1 276 ? 53.092 89.258 136.504 1.00 9.24 276 ILE A C 1
ATOM 2226 O O . ILE A 1 276 ? 52.156 89.909 136.021 1.00 10.61 276 ILE A O 1
ATOM 2231 N N . PHE A 1 277 ? 54.040 89.822 137.264 1.00 9.11 277 PHE A N 1
ATOM 2232 C CA . PHE A 1 277 ? 54.083 91.268 137.471 1.00 11.64 277 PHE A CA 1
ATOM 2233 C C . PHE A 1 277 ? 54.756 92.001 136.318 1.00 11.43 277 PHE A C 1
ATOM 2234 O O . PHE A 1 277 ? 54.521 93.201 136.130 1.00 11.39 277 PHE A O 1
ATOM 2242 N N . GLY A 1 278 ? 55.593 91.324 135.569 1.00 10.90 278 GLY A N 1
ATOM 2243 C CA . GLY A 1 278 ? 56.557 91.948 134.703 1.00 10.32 278 GLY A CA 1
ATOM 2244 C C . GLY A 1 278 ? 57.823 91.126 134.724 1.00 9.92 278 GLY A C 1
ATOM 2245 O O . GLY A 1 278 ? 57.851 89.999 135.213 1.00 8.71 278 GLY A O 1
ATOM 2246 N N . VAL A 1 279 ? 58.884 91.690 134.155 1.00 9.35 279 VAL A N 1
ATOM 2247 C CA . VAL A 1 279 ? 60.121 90.962 133.907 1.00 10.40 279 VAL A CA 1
ATOM 2248 C C . VAL A 1 279 ? 61.306 91.873 134.214 1.00 9.69 279 VAL A C 1
ATOM 2249 O O . VAL A 1 279 ? 61.417 92.972 133.662 1.00 11.94 279 VAL A O 1
ATOM 2253 N N . LEU A 1 280 ? 62.235 91.392 135.033 1.00 9.68 280 LEU A N 1
ATOM 2254 C CA . LEU A 1 280 ? 63.363 92.208 135.437 1.00 9.81 280 LEU A CA 1
ATOM 2255 C C . LEU A 1 280 ? 64.512 92.179 134.447 1.00 8.37 280 LEU A C 1
ATOM 2256 O O . LEU A 1 280 ? 64.834 91.153 133.854 1.00 10.56 280 LEU A O 1
ATOM 2261 N N . ARG A 1 281 ? 65.185 93.328 134.350 1.00 11.16 281 ARG A N 1
ATOM 2262 C CA . ARG A 1 281 ? 66.481 93.450 133.687 1.00 10.54 281 ARG A CA 1
ATOM 2263 C C . ARG A 1 281 ? 67.341 94.415 134.490 1.00 11.12 281 ARG A C 1
ATOM 2264 O O . ARG A 1 281 ? 66.837 95.297 135.183 1.00 12.42 281 ARG A O 1
ATOM 2272 N N . MET A 1 282 ? 68.653 94.288 134.316 1.00 10.93 282 MET A N 1
ATOM 2273 C CA . MET A 1 282 ? 69.618 95.211 134.897 1.00 11.66 282 MET A CA 1
ATOM 2274 C C . MET A 1 282 ? 70.212 96.083 133.802 1.00 11.25 282 MET A C 1
ATOM 2275 O O . MET A 1 282 ? 70.709 95.577 132.795 1.00 12.14 282 MET A O 1
ATOM 2280 N N . VAL A 1 283 ? 70.137 97.392 134.009 1.00 11.84 283 VAL A N 1
ATOM 2281 C CA . VAL A 1 283 ? 70.758 98.360 133.113 1.00 13.30 283 VAL A CA 1
ATOM 2282 C C . VAL A 1 283 ? 72.269 98.320 133.342 1.00 13.58 283 VAL A C 1
ATOM 2283 O O . VAL A 1 283 ? 72.740 98.572 134.456 1.00 14.37 283 VAL A O 1
ATOM 2287 N N . GLU A 1 284 ? 73.031 97.989 132.301 1.00 14.24 284 GLU A N 1
ATOM 2288 C CA . GLU A 1 284 ? 74.473 97.773 132.455 1.00 13.61 284 GLU A CA 1
ATOM 2289 C C . GLU A 1 284 ? 75.315 99.009 132.152 1.00 17.49 284 GLU A C 1
ATOM 2290 O O . GLU A 1 284 ? 76.507 99.031 132.502 1.00 16.47 284 GLU A O 1
ATOM 2296 N N . ARG A 1 285 ? 74.726 100.029 131.540 1.00 15.64 285 ARG A N 1
ATOM 2297 C CA . ARG A 1 285 ? 75.415 101.277 131.244 1.00 18.13 285 ARG A CA 1
ATOM 2298 C C . ARG A 1 285 ? 74.353 102.361 131.204 1.00 15.94 285 ARG A C 1
ATOM 2299 O O . ARG A 1 285 ? 73.167 102.078 130.995 1.00 20.70 285 ARG A O 1
ATOM 2307 N N . ASP A 1 286 ? 74.762 103.602 131.443 1.00 16.67 286 ASP A N 1
ATOM 2308 C CA . ASP A 1 286 ? 73.843 104.715 131.270 1.00 17.62 286 ASP A CA 1
ATOM 2309 C C . ASP A 1 286 ? 73.265 104.644 129.863 1.00 18.68 286 ASP A C 1
ATOM 2310 O O . ASP A 1 286 ? 74.002 104.469 128.886 1.00 22.31 286 ASP A O 1
ATOM 2315 N N . VAL A 1 287 ? 71.943 104.768 129.752 1.00 19.41 287 VAL A N 1
ATOM 2316 C CA . VAL A 1 287 ? 71.256 104.595 128.477 1.00 20.52 287 VAL A CA 1
ATOM 2317 C C . VAL A 1 287 ? 70.119 105.604 128.385 1.00 19.87 287 VAL A C 1
ATOM 2318 O O . VAL A 1 287 ? 69.524 106.001 129.394 1.00 20.99 287 VAL A O 1
ATOM 2322 N N . ARG A 1 288 ? 69.810 106.013 127.156 1.00 20.44 288 ARG A N 1
ATOM 2323 C CA . ARG A 1 288 ? 68.703 106.917 126.899 1.00 22.40 288 ARG A CA 1
ATOM 2324 C C . ARG A 1 288 ? 67.686 106.199 126.029 1.00 18.98 288 ARG A C 1
ATOM 2325 O O . ARG A 1 288 ? 68.052 105.509 125.072 1.00 23.11 288 ARG A O 1
ATOM 2333 N N . LEU A 1 289 ? 66.423 106.274 126.431 1.00 19.03 289 LEU A N 1
ATOM 2334 C CA . LEU A 1 289 ? 65.309 105.718 125.671 1.00 18.71 289 LEU A CA 1
ATOM 2335 C C . LEU A 1 289 ? 64.436 106.916 125.337 1.00 22.21 289 LEU A C 1
ATOM 2336 O O . LEU A 1 289 ? 63.688 107.406 126.186 1.00 19.88 289 LEU A O 1
ATOM 2341 N N . ASP A 1 290 ? 64.561 107.408 124.106 1.00 23.04 290 ASP A N 1
ATOM 2342 C CA . ASP A 1 290 ? 63.946 108.674 123.692 1.00 23.11 290 ASP A CA 1
ATOM 2343 C C . ASP A 1 290 ? 64.414 109.735 124.684 1.00 23.89 290 ASP A C 1
ATOM 2344 O O . ASP A 1 290 ? 65.637 109.907 124.838 1.00 29.47 290 ASP A O 1
ATOM 2349 N N A ASP A 1 291 ? 63.518 110.441 125.370 0.51 26.57 291 ASP A N 1
ATOM 2350 N N B ASP A 1 291 ? 63.518 110.443 125.368 0.49 26.58 291 ASP A N 1
ATOM 2351 C CA A ASP A 1 291 ? 63.896 111.466 126.330 0.51 28.61 291 ASP A CA 1
ATOM 2352 C CA B ASP A 1 291 ? 63.903 111.465 126.329 0.49 28.60 291 ASP A CA 1
ATOM 2353 C C A ASP A 1 291 ? 64.081 110.915 127.738 0.51 26.82 291 ASP A C 1
ATOM 2354 C C B ASP A 1 291 ? 64.150 110.905 127.724 0.49 26.84 291 ASP A C 1
ATOM 2355 O O A ASP A 1 291 ? 64.306 111.695 128.670 0.51 29.37 291 ASP A O 1
ATOM 2356 O O B ASP A 1 291 ? 64.499 111.667 128.632 0.49 29.59 291 ASP A O 1
ATOM 2365 N N . GLN A 1 292 ? 63.981 109.602 127.917 1.00 25.52 292 GLN A N 1
ATOM 2366 C CA . GLN A 1 292 ? 64.171 108.991 129.222 1.00 27.31 292 GLN A CA 1
ATOM 2367 C C . GLN A 1 292 ? 65.623 108.565 129.398 1.00 21.28 292 GLN A C 1
ATOM 2368 O O . GLN A 1 292 ? 66.298 108.170 128.444 1.00 25.47 292 GLN A O 1
ATOM 2374 N N . ALA A 1 293 ? 66.095 108.653 130.634 1.00 20.18 293 ALA A N 1
ATOM 2375 C CA . ALA A 1 293 ? 67.450 108.252 130.983 1.00 23.26 293 ALA A CA 1
ATOM 2376 C C . ALA A 1 293 ? 67.404 107.222 132.102 1.00 19.12 293 ALA A C 1
ATOM 2377 O O . ALA A 1 293 ? 66.692 107.413 133.096 1.00 19.55 293 ALA A O 1
ATOM 2379 N N . LEU A 1 294 ? 68.188 106.153 131.958 1.00 18.08 294 LEU A N 1
ATOM 2380 C CA . LEU A 1 294 ? 68.385 105.172 133.023 1.00 19.06 294 LEU A CA 1
ATOM 2381 C C . LEU A 1 294 ? 69.874 105.053 133.315 1.00 16.35 294 LEU A C 1
ATOM 2382 O O . LEU A 1 294 ? 70.687 105.047 132.392 1.00 17.77 294 LEU A O 1
ATOM 2387 N N . SER A 1 295 ? 70.218 104.932 134.591 1.00 16.97 295 SER A N 1
ATOM 2388 C CA A SER A 1 295 ? 71.606 104.883 135.020 0.52 16.98 295 SER A CA 1
ATOM 2389 C CA B SER A 1 295 ? 71.606 104.885 135.018 0.48 17.00 295 SER A CA 1
ATOM 2390 C C . SER A 1 295 ? 72.102 103.448 135.147 1.00 15.62 295 SER A C 1
ATOM 2391 O O . SER A 1 295 ? 71.353 102.536 135.514 1.00 15.32 295 SER A O 1
ATOM 2396 N N . ALA A 1 296 ? 73.382 103.258 134.843 1.00 15.91 296 ALA A N 1
ATOM 2397 C CA . ALA A 1 296 ? 74.076 101.991 135.032 1.00 15.36 296 ALA A CA 1
ATOM 2398 C C . ALA A 1 296 ? 73.813 101.437 136.423 1.00 15.16 296 ALA A C 1
ATOM 2399 O O . ALA A 1 296 ? 73.918 102.145 137.424 1.00 17.01 296 ALA A O 1
ATOM 2401 N N . GLY A 1 297 ? 73.480 100.156 136.485 1.00 15.11 297 GLY A N 1
ATOM 2402 C CA . GLY A 1 297 ? 73.241 99.494 137.745 1.00 13.39 297 GLY A CA 1
ATOM 2403 C C . GLY A 1 297 ? 71.786 99.393 138.146 1.00 15.72 297 GLY A C 1
ATOM 2404 O O . GLY A 1 297 ? 71.471 98.647 139.081 1.00 21.53 297 GLY A O 1
ATOM 2405 N N . THR A 1 298 ? 70.903 100.143 137.513 1.00 13.72 298 THR A N 1
ATOM 2406 C CA . THR A 1 298 ? 69.506 100.161 137.919 1.00 12.61 298 THR A CA 1
ATOM 2407 C C . THR A 1 298 ? 68.825 98.874 137.473 1.00 12.74 298 THR A C 1
ATOM 2408 O O . THR A 1 298 ? 68.860 98.533 136.292 1.00 14.24 298 THR A O 1
ATOM 2412 N N . VAL A 1 299 ? 68.141 98.195 138.402 1.00 12.78 299 VAL A N 1
ATOM 2413 C CA . VAL A 1 299 ? 67.243 97.103 138.045 1.00 12.08 299 VAL A CA 1
ATOM 2414 C C . VAL A 1 299 ? 65.888 97.706 137.715 1.00 10.19 299 VAL A C 1
ATOM 2415 O O . VAL A 1 299 ? 65.347 98.534 138.459 1.00 12.09 299 VAL A O 1
ATOM 2419 N N . VAL A 1 300 ? 65.354 97.324 136.566 1.00 11.08 300 VAL A N 1
ATOM 2420 C CA . VAL A 1 300 ? 64.067 97.816 136.103 1.00 10.93 300 VAL A CA 1
ATOM 2421 C C . VAL A 1 300 ? 63.131 96.654 135.851 1.00 9.40 300 VAL A C 1
ATOM 2422 O O . VAL A 1 300 ? 63.550 95.519 135.638 1.00 11.02 300 VAL A O 1
ATOM 2426 N N . CYS A 1 301 ? 61.846 96.975 135.818 1.00 9.44 301 CYS A N 1
ATOM 2427 C CA . CYS A 1 301 ? 60.808 96.027 135.444 1.00 9.53 301 CYS A CA 1
ATOM 2428 C C . CYS A 1 301 ? 60.305 96.378 134.056 1.00 10.49 301 CYS A C 1
ATOM 2429 O O . CYS A 1 301 ? 59.757 97.457 133.857 1.00 11.77 301 CYS A O 1
ATOM 2432 N N . LEU A 1 302 ? 60.508 95.470 133.108 1.00 12.11 302 LEU A N 1
ATOM 2433 C CA . LEU A 1 302 ? 59.868 95.572 131.803 1.00 10.88 302 LEU A CA 1
ATOM 2434 C C . LEU A 1 302 ? 58.438 95.079 131.929 1.00 11.70 302 LEU A C 1
ATOM 2435 O O . LEU A 1 302 ? 58.212 93.935 132.343 1.00 12.28 302 LEU A O 1
ATOM 2440 N N . ALA A 1 303 ? 57.482 95.923 131.568 1.00 12.03 303 ALA A N 1
ATOM 2441 C CA . ALA A 1 303 ? 56.067 95.554 131.635 1.00 11.30 303 ALA A CA 1
ATOM 2442 C C . ALA A 1 303 ? 55.490 95.382 130.231 1.00 12.49 303 ALA A C 1
ATOM 2443 O O . ALA A 1 303 ? 54.618 96.127 129.787 1.00 12.88 303 ALA A O 1
ATOM 2445 N N . GLY A 1 304 ? 55.959 94.357 129.525 1.00 11.78 304 GLY A N 1
ATOM 2446 C CA . GLY A 1 304 ? 55.365 94.044 128.231 1.00 11.40 304 GLY A CA 1
ATOM 2447 C C . GLY A 1 304 ? 53.875 93.762 128.334 1.00 9.82 304 GLY A C 1
ATOM 2448 O O . GLY A 1 304 ? 53.110 94.033 127.404 1.00 10.85 304 GLY A O 1
ATOM 2449 N N . ILE A 1 305 ? 53.431 93.238 129.472 1.00 9.54 305 ILE A N 1
ATOM 2450 C CA . ILE A 1 305 ? 52.012 93.021 129.723 1.00 10.84 305 ILE A CA 1
ATOM 2451 C C . ILE A 1 305 ? 51.189 94.309 129.718 1.00 9.81 305 ILE A C 1
ATOM 2452 O O . ILE A 1 305 ? 49.961 94.228 129.650 1.00 11.40 305 ILE A O 1
ATOM 2457 N N . ALA A 1 306 ? 51.813 95.488 129.738 1.00 10.32 306 ALA A N 1
ATOM 2458 C CA . ALA A 1 306 ? 51.067 96.724 129.519 1.00 9.91 306 ALA A CA 1
ATOM 2459 C C . ALA A 1 306 ? 50.473 96.784 128.112 1.00 11.28 306 ALA A C 1
ATOM 2460 O O . ALA A 1 306 ? 49.544 97.566 127.883 1.00 16.45 306 ALA A O 1
ATOM 2462 N N . GLY A 1 307 ? 50.966 95.984 127.180 1.00 10.86 307 GLY A N 1
ATOM 2463 C CA . GLY A 1 307 ? 50.373 95.938 125.857 1.00 10.78 307 GLY A CA 1
ATOM 2464 C C . GLY A 1 307 ? 49.149 95.056 125.765 1.00 12.19 307 GLY A C 1
ATOM 2465 O O . GLY A 1 307 ? 48.434 95.062 124.749 1.00 12.72 307 GLY A O 1
ATOM 2466 N N . ASN A 1 308 ? 48.867 94.305 126.829 1.00 10.73 308 ASN A N 1
ATOM 2467 C CA . ASN A 1 308 ? 47.729 93.400 126.817 1.00 10.85 308 ASN A CA 1
ATOM 2468 C C . ASN A 1 308 ? 46.430 94.152 126.655 1.00 9.05 308 ASN A C 1
ATOM 2469 O O . ASN A 1 308 ? 45.485 93.617 126.078 1.00 9.72 308 ASN A O 1
ATOM 2474 N N . TYR A 1 309 ? 46.378 95.380 127.136 1.00 9.75 309 TYR A N 1
ATOM 2475 C CA . TYR A 1 309 ? 45.185 96.202 127.124 1.00 10.07 309 TYR A CA 1
ATOM 2476 C C . TYR A 1 309 ? 45.312 97.355 126.147 1.00 11.77 309 TYR A C 1
ATOM 2477 O O . TYR A 1 309 ? 44.541 98.307 126.216 1.00 13.43 309 TYR A O 1
ATOM 2486 N N . ASP A 1 310 ? 46.246 97.248 125.202 1.00 12.05 310 ASP A N 1
ATOM 2487 C CA . ASP A 1 310 ? 46.336 98.211 124.104 1.00 13.20 310 ASP A CA 1
ATOM 2488 C C . ASP A 1 310 ? 45.179 97.941 123.156 1.00 11.41 310 ASP A C 1
ATOM 2489 O O . ASP A 1 310 ? 45.209 96.991 122.369 1.00 13.21 310 ASP A O 1
ATOM 2494 N N . GLU A 1 311 ? 44.172 98.805 123.221 1.00 12.21 311 GLU A N 1
ATOM 2495 C CA . GLU A 1 311 ? 42.944 98.618 122.467 1.00 14.43 311 GLU A CA 1
ATOM 2496 C C . GLU A 1 311 ? 43.146 98.758 120.968 1.00 13.17 311 GLU A C 1
ATOM 2497 O O . GLU A 1 311 ? 42.288 98.311 120.208 1.00 14.56 311 GLU A O 1
ATOM 2503 N N . THR A 1 312 ? 44.267 99.339 120.522 1.00 13.37 312 THR A N 1
ATOM 2504 C CA . THR A 1 312 ? 44.537 99.366 119.087 1.00 13.80 312 THR A CA 1
ATOM 2505 C C . THR A 1 312 ? 44.915 97.988 118.576 1.00 14.39 312 THR A C 1
ATOM 2506 O O . THR A 1 312 ? 44.689 97.686 117.391 1.00 13.41 312 THR A O 1
ATOM 2510 N N . ALA A 1 313 ? 45.493 97.146 119.444 1.00 12.71 313 ALA A N 1
ATOM 2511 C CA . ALA A 1 313 ? 45.799 95.767 119.114 1.00 13.26 313 ALA A CA 1
ATOM 2512 C C . ALA A 1 313 ? 44.670 94.809 119.440 1.00 11.67 313 ALA A C 1
ATOM 2513 O O . ALA A 1 313 ? 44.424 93.873 118.664 1.00 12.58 313 ALA A O 1
ATOM 2515 N N . TYR A 1 314 ? 43.969 95.052 120.550 1.00 11.23 314 TYR A N 1
ATOM 2516 C CA . TYR A 1 314 ? 42.967 94.139 121.103 1.00 11.65 314 TYR A CA 1
ATOM 2517 C C . TYR A 1 314 ? 41.743 94.961 121.472 1.00 12.34 314 TYR A C 1
ATOM 2518 O O . TYR A 1 314 ? 41.598 95.419 122.615 1.00 13.16 314 TYR A O 1
ATOM 2527 N N . PRO A 1 315 ? 40.826 95.170 120.533 1.00 11.97 315 PRO A N 1
ATOM 2528 C CA . PRO A 1 315 ? 39.667 96.010 120.833 1.00 12.42 315 PRO A CA 1
ATOM 2529 C C . PRO A 1 315 ? 38.856 95.437 121.984 1.00 12.03 315 PRO A C 1
ATOM 2530 O O . PRO A 1 315 ? 38.761 94.226 122.158 1.00 12.86 315 PRO A O 1
ATOM 2534 N N . SER A 1 316 ? 38.248 96.332 122.750 1.00 13.94 316 SER A N 1
ATOM 2535 C CA . SER A 1 316 ? 37.502 95.967 123.948 1.00 14.11 316 SER A CA 1
ATOM 2536 C C . SER A 1 316 ? 38.360 95.066 124.833 1.00 11.82 316 SER A C 1
ATOM 2537 O O . SER A 1 316 ? 37.972 93.936 125.146 1.00 11.33 316 SER A O 1
ATOM 2540 N N . PRO A 1 317 ? 39.535 95.541 125.264 1.00 12.37 317 PRO A N 1
ATOM 2541 C CA . PRO A 1 317 ? 40.493 94.632 125.905 1.00 11.68 317 PRO A CA 1
ATOM 2542 C C . PRO A 1 317 ? 40.005 94.083 127.223 1.00 12.79 317 PRO A C 1
ATOM 2543 O O . PRO A 1 317 ? 40.521 93.056 127.675 1.00 11.21 317 PRO A O 1
ATOM 2547 N N . GLU A 1 318 ? 39.034 94.741 127.855 1.00 13.48 318 GLU A N 1
ATOM 2548 C CA . GLU A 1 318 ? 38.488 94.227 129.106 1.00 14.83 318 GLU A CA 1
ATOM 2549 C C . GLU A 1 318 ? 37.567 93.035 128.888 1.00 11.38 318 GLU A C 1
ATOM 2550 O O . GLU A 1 318 ? 37.167 92.381 129.864 1.00 12.64 318 GLU A O 1
ATOM 2556 N N . VAL A 1 319 ? 37.222 92.724 127.642 1.00 11.72 319 VAL A N 1
ATOM 2557 C CA . VAL A 1 319 ? 36.406 91.560 127.333 1.00 11.87 319 VAL A CA 1
ATOM 2558 C C . VAL A 1 319 ? 37.299 90.341 127.191 1.00 10.22 319 VAL A C 1
ATOM 2559 O O . VAL A 1 319 ? 38.275 90.358 126.429 1.00 10.86 319 VAL A O 1
ATOM 2563 N N . TYR A 1 320 ? 36.958 89.276 127.893 1.00 12.00 320 TYR A N 1
ATOM 2564 C CA . TYR A 1 320 ? 37.608 87.979 127.742 1.00 10.41 320 TYR A CA 1
ATOM 2565 C C . TYR A 1 320 ? 36.965 87.313 126.540 1.00 10.84 320 TYR A C 1
ATOM 2566 O O . TYR A 1 320 ? 35.833 86.816 126.626 1.00 11.01 320 TYR A O 1
ATOM 2575 N N . ASP A 1 321 ? 37.665 87.328 125.399 1.00 11.46 321 ASP A N 1
ATOM 2576 C CA . ASP A 1 321 ? 37.102 86.893 124.114 1.00 12.21 321 ASP A CA 1
ATOM 2577 C C . ASP A 1 321 ? 38.029 85.837 123.529 1.00 9.32 321 ASP A C 1
ATOM 2578 O O . ASP A 1 321 ? 39.037 86.161 122.896 1.00 11.10 321 ASP A O 1
ATOM 2583 N N . ILE A 1 322 ? 37.664 84.571 123.724 1.00 11.21 322 ILE A N 1
ATOM 2584 C CA . ILE A 1 322 ? 38.498 83.484 123.255 1.00 12.22 322 ILE A CA 1
ATOM 2585 C C . ILE A 1 322 ? 38.506 83.345 121.748 1.00 12.40 322 ILE A C 1
ATOM 2586 O O . ILE A 1 322 ? 39.249 82.513 121.226 1.00 12.60 322 ILE A O 1
ATOM 2591 N N . ASP A 1 323 ? 37.695 84.127 121.056 1.00 11.08 323 ASP A N 1
ATOM 2592 C CA . ASP A 1 323 ? 37.614 84.068 119.605 1.00 12.00 323 ASP A CA 1
ATOM 2593 C C . ASP A 1 323 ? 38.527 85.068 118.907 1.00 13.27 323 ASP A C 1
ATOM 2594 O O . ASP A 1 323 ? 38.529 85.117 117.673 1.00 13.60 323 ASP A O 1
ATOM 2599 N N . ARG A 1 324 ? 39.322 85.852 119.637 1.00 11.38 324 ARG A N 1
ATOM 2600 C CA . ARG A 1 324 ? 40.248 86.786 118.992 1.00 11.60 324 ARG A CA 1
ATOM 2601 C C . ARG A 1 324 ? 41.192 86.030 118.064 1.00 12.62 324 ARG A C 1
ATOM 2602 O O . ARG A 1 324 ? 41.782 85.012 118.444 1.00 11.91 324 ARG A O 1
ATOM 2610 N N . LYS A 1 325 ? 41.334 86.527 116.828 1.00 12.81 325 LYS A N 1
ATOM 2611 C CA . LYS A 1 325 ? 42.204 85.885 115.865 1.00 13.62 325 LYS A CA 1
ATOM 2612 C C . LYS A 1 325 ? 42.953 86.934 115.059 1.00 13.45 325 LYS A C 1
ATOM 2613 O O . LYS A 1 325 ? 42.325 87.907 114.621 1.00 14.33 325 LYS A O 1
ATOM 2619 N N . PRO A 1 326 ? 44.295 86.788 114.952 1.00 14.58 326 PRO A N 1
ATOM 2620 C CA . PRO A 1 326 ? 45.124 85.741 115.553 1.00 13.93 326 PRO A CA 1
ATOM 2621 C C . PRO A 1 326 ? 45.119 85.852 117.093 1.00 12.35 326 PRO A C 1
ATOM 2622 O O . PRO A 1 326 ? 44.790 86.920 117.626 1.00 14.26 326 PRO A O 1
ATOM 2626 N N . LEU A 1 327 ? 45.436 84.765 117.782 1.00 14.90 327 LEU A N 1
ATOM 2627 C CA . LEU A 1 327 ? 45.453 84.831 119.227 1.00 12.04 327 LEU A CA 1
ATOM 2628 C C . LEU A 1 327 ? 46.487 85.860 119.683 1.00 13.88 327 LEU A C 1
ATOM 2629 O O . LEU A 1 327 ? 47.531 86.039 119.049 1.00 14.69 327 LEU A O 1
ATOM 2634 N N . PRO A 1 328 ? 46.229 86.533 120.801 1.00 12.45 328 PRO A N 1
ATOM 2635 C CA . PRO A 1 328 ? 47.176 87.540 121.294 1.00 11.30 328 PRO A CA 1
ATOM 2636 C C . PRO A 1 328 ? 48.519 86.916 121.612 1.00 10.44 328 PRO A C 1
ATOM 2637 O O . PRO A 1 328 ? 48.590 85.843 122.193 1.00 11.81 328 PRO A O 1
ATOM 2641 N N . ALA A 1 329 ? 49.578 87.607 121.205 1.00 10.47 329 ALA A N 1
ATOM 2642 C CA . ALA A 1 329 ? 50.931 87.161 121.532 1.00 11.47 329 ALA A CA 1
ATOM 2643 C C . ALA A 1 329 ? 51.169 87.292 123.033 1.00 10.65 329 ALA A C 1
ATOM 2644 O O . ALA A 1 329 ? 50.883 88.326 123.638 1.00 11.90 329 ALA A O 1
ATOM 2646 N N . ALA A 1 330 ? 51.664 86.225 123.623 1.00 11.41 330 ALA A N 1
ATOM 2647 C CA . ALA A 1 330 ? 51.847 86.181 125.065 1.00 10.60 330 ALA A CA 1
ATOM 2648 C C . ALA A 1 330 ? 53.004 87.059 125.496 1.00 10.44 330 ALA A C 1
ATOM 2649 O O . ALA A 1 330 ? 54.091 86.998 124.918 1.00 11.85 330 ALA A O 1
ATOM 2651 N N . ASN A 1 331 ? 52.766 87.859 126.535 1.00 11.16 331 ASN A N 1
ATOM 2652 C CA . ASN A 1 331 ? 53.774 88.726 127.150 1.00 9.97 331 ASN A CA 1
ATOM 2653 C C . ASN A 1 331 ? 54.205 88.244 128.529 1.00 10.48 331 ASN A C 1
ATOM 2654 O O . ASN A 1 331 ? 55.084 88.861 129.138 1.00 12.56 331 ASN A O 1
ATOM 2659 N N . VAL A 1 332 ? 53.647 87.137 129.001 1.00 8.37 332 VAL A N 1
ATOM 2660 C CA . VAL A 1 332 ? 53.884 86.671 130.360 1.00 7.55 332 VAL A CA 1
ATOM 2661 C C . VAL A 1 332 ? 55.108 85.779 130.486 1.00 9.59 332 VAL A C 1
ATOM 2662 O O . VAL A 1 332 ? 55.423 85.336 131.590 1.00 9.49 332 VAL A O 1
ATOM 2666 N N . PHE A 1 333 ? 55.820 85.506 129.385 1.00 9.80 333 PHE A N 1
ATOM 2667 C CA . PHE A 1 333 ? 57.006 84.663 129.418 1.00 9.33 333 PHE A CA 1
ATOM 2668 C C . PHE A 1 333 ? 58.270 85.460 129.158 1.00 8.63 333 PHE A C 1
ATOM 2669 O O . PHE A 1 333 ? 59.333 84.866 128.956 1.00 9.74 333 PHE A O 1
ATOM 2677 N N . GLY A 1 334 ? 58.212 86.786 129.174 1.00 9.14 334 GLY A N 1
ATOM 2678 C CA . GLY A 1 334 ? 59.396 87.575 128.853 1.00 9.34 334 GLY A CA 1
ATOM 2679 C C . GLY A 1 334 ? 59.649 87.663 127.357 1.00 9.66 334 GLY A C 1
ATOM 2680 O O . GLY A 1 334 ? 58.728 87.658 126.562 1.00 10.66 334 GLY A O 1
ATOM 2681 N N . GLY A 1 335 ? 60.906 87.784 126.994 1.00 10.23 335 GLY A N 1
ATOM 2682 C CA . GLY A 1 335 ? 61.182 88.025 125.594 1.00 9.98 335 GLY A CA 1
ATOM 2683 C C . GLY A 1 335 ? 62.658 87.913 125.293 1.00 10.27 335 GLY A C 1
ATOM 2684 O O . GLY A 1 335 ? 63.508 87.764 126.176 1.00 11.25 335 GLY A O 1
ATOM 2685 N N . GLY A 1 336 ? 62.959 88.005 124.006 1.00 11.57 336 GLY A N 1
ATOM 2686 C CA . GLY A 1 336 ? 64.343 87.827 123.604 1.00 10.74 336 GLY A CA 1
ATOM 2687 C C . GLY A 1 336 ? 64.907 86.462 123.982 1.00 11.40 336 GLY A C 1
ATOM 2688 O O . GLY A 1 336 ? 64.180 85.469 124.128 1.00 11.20 336 GLY A O 1
ATOM 2689 N N . ALA A 1 337 ? 66.219 86.435 124.234 1.00 10.65 337 ALA A N 1
ATOM 2690 C CA . ALA A 1 337 ? 66.886 85.160 124.421 1.00 9.76 337 ALA A CA 1
ATOM 2691 C C . ALA A 1 337 ? 66.464 84.465 125.708 1.00 10.94 337 ALA A C 1
ATOM 2692 O O . ALA A 1 337 ? 66.611 83.249 125.820 1.00 11.40 337 ALA A O 1
ATOM 2694 N N . HIS A 1 338 ? 65.926 85.199 126.678 1.00 10.77 338 HIS A N 1
ATOM 2695 C CA . HIS A 1 338 ? 65.556 84.659 127.977 1.00 9.47 338 HIS A CA 1
ATOM 2696 C C . HIS A 1 338 ? 64.101 84.203 128.055 1.00 11.19 338 HIS A C 1
ATOM 2697 O O . HIS A 1 338 ? 63.717 83.637 129.086 1.00 10.56 338 HIS A O 1
ATOM 2704 N N . PHE A 1 339 ? 63.302 84.390 127.001 1.00 9.03 339 PHE A N 1
ATOM 2705 C CA . PHE A 1 339 ? 61.911 83.965 126.994 1.00 7.63 339 PHE A CA 1
ATOM 2706 C C . PHE A 1 339 ? 61.785 82.588 127.619 1.00 10.25 339 PHE A C 1
ATOM 2707 O O . PHE A 1 339 ? 62.504 81.658 127.257 1.00 10.03 339 PHE A O 1
ATOM 2715 N N . CYS A 1 340 ? 60.845 82.461 128.547 1.00 9.69 340 CYS A N 1
ATOM 2716 C CA . CYS A 1 340 ? 60.762 81.276 129.396 1.00 8.73 340 CYS A CA 1
ATOM 2717 C C . CYS A 1 340 ? 60.913 79.985 128.617 1.00 9.74 340 CYS A C 1
ATOM 2718 O O . CYS A 1 340 ? 60.081 79.668 127.774 1.00 10.48 340 CYS A O 1
ATOM 2721 N N . VAL A 1 341 ? 61.904 79.180 129.007 1.00 9.61 341 VAL A N 1
ATOM 2722 C CA . VAL A 1 341 ? 62.110 77.886 128.366 1.00 11.66 341 VAL A CA 1
ATOM 2723 C C . VAL A 1 341 ? 61.062 76.868 128.798 1.00 10.94 341 VAL A C 1
ATOM 2724 O O . VAL A 1 341 ? 60.840 75.875 128.089 1.00 11.69 341 VAL A O 1
ATOM 2728 N N . GLY A 1 342 ? 60.413 77.070 129.957 1.00 11.53 342 GLY A N 1
ATOM 2729 C CA . GLY A 1 342 ? 59.422 76.120 130.423 1.00 11.43 342 GLY A CA 1
ATOM 2730 C C . GLY A 1 342 ? 58.019 76.316 129.892 1.00 11.25 342 GLY A C 1
ATOM 2731 O O . GLY A 1 342 ? 57.127 75.499 130.166 1.00 10.65 342 GLY A O 1
ATOM 2732 N N . ALA A 1 343 ? 57.791 77.372 129.115 1.00 11.27 343 ALA A N 1
ATOM 2733 C CA . ALA A 1 343 ? 56.446 77.686 128.639 1.00 11.77 343 ALA A CA 1
ATOM 2734 C C . ALA A 1 343 ? 55.712 76.515 128.017 1.00 9.69 343 ALA A C 1
ATOM 2735 O O . ALA A 1 343 ? 54.510 76.357 128.291 1.00 11.10 343 ALA A O 1
ATOM 2737 N N . PRO A 1 344 ? 56.327 75.655 127.211 1.00 11.72 344 PRO A N 1
ATOM 2738 C CA . PRO A 1 344 ? 55.544 74.550 126.637 1.00 11.22 344 PRO A CA 1
ATOM 2739 C C . PRO A 1 344 ? 54.957 73.622 127.680 1.00 11.42 344 PRO A C 1
ATOM 2740 O O . PRO A 1 344 ? 53.849 73.102 127.468 1.00 13.87 344 PRO A O 1
ATOM 2744 N N . LEU A 1 345 ? 55.673 73.371 128.770 1.00 11.59 345 LEU A N 1
ATOM 2745 C CA . LEU A 1 345 ? 55.132 72.504 129.814 1.00 11.39 345 LEU A CA 1
ATOM 2746 C C . LEU A 1 345 ? 53.971 73.184 130.532 1.00 13.86 345 LEU A C 1
ATOM 2747 O O . LEU A 1 345 ? 52.929 72.561 130.766 1.00 14.20 345 LEU A O 1
ATOM 2752 N N . ALA A 1 346 ? 54.128 74.465 130.861 1.00 10.96 346 ALA A N 1
ATOM 2753 C CA . ALA A 1 346 ? 53.072 75.194 131.547 1.00 11.88 346 ALA A CA 1
ATOM 2754 C C . ALA A 1 346 ? 51.806 75.232 130.698 1.00 11.33 346 ALA A C 1
ATOM 2755 O O . ALA A 1 346 ? 50.706 74.977 131.204 1.00 12.48 346 ALA A O 1
ATOM 2757 N N . ARG A 1 347 ? 51.932 75.541 129.406 1.00 10.77 347 ARG A N 1
ATOM 2758 C CA . ARG A 1 347 ? 50.770 75.582 128.531 1.00 9.87 347 ARG A CA 1
ATOM 2759 C C . ARG A 1 347 ? 50.096 74.224 128.440 1.00 12.89 347 ARG A C 1
ATOM 2760 O O . ARG A 1 347 ? 48.859 74.143 128.409 1.00 13.54 347 ARG A O 1
ATOM 2768 N N . MET A 1 348 ? 50.884 73.154 128.350 1.00 11.81 348 MET A N 1
ATOM 2769 C CA . MET A 1 348 ? 50.298 71.822 128.242 1.00 11.80 348 MET A CA 1
ATOM 2770 C C . MET A 1 348 ? 49.581 71.430 129.534 1.00 12.10 348 MET A C 1
ATOM 2771 O O . MET A 1 348 ? 48.490 70.848 129.487 1.00 14.84 348 MET A O 1
ATOM 2776 N N . GLU A 1 349 ? 50.154 71.758 130.691 1.00 12.71 349 GLU A N 1
ATOM 2777 C CA . GLU A 1 349 ? 49.480 71.433 131.946 1.00 13.66 349 GLU A CA 1
ATOM 2778 C C . GLU A 1 349 ? 48.154 72.159 132.071 1.00 13.90 349 GLU A C 1
ATOM 2779 O O . GLU A 1 349 ? 47.163 71.580 132.540 1.00 13.91 349 GLU A O 1
ATOM 2785 N N . ALA A 1 350 ? 48.118 73.444 131.732 1.00 11.98 350 ALA A N 1
ATOM 2786 C CA . ALA A 1 350 ? 46.861 74.164 131.788 1.00 11.99 350 ALA A CA 1
ATOM 2787 C C . ALA A 1 350 ? 45.817 73.509 130.901 1.00 13.28 350 ALA A C 1
ATOM 2788 O O . ALA A 1 350 ? 44.651 73.377 131.297 1.00 13.34 350 ALA A O 1
ATOM 2790 N N . ARG A 1 351 ? 46.201 73.142 129.679 1.00 12.63 351 ARG A N 1
ATOM 2791 C CA . ARG A 1 351 ? 45.246 72.557 128.745 1.00 11.70 351 ARG A CA 1
ATOM 2792 C C . ARG A 1 351 ? 44.741 71.216 129.257 1.00 12.60 351 ARG A C 1
ATOM 2793 O O . ARG A 1 351 ? 43.529 70.982 129.346 1.00 14.60 351 ARG A O 1
ATOM 2801 N N . VAL A 1 352 ? 45.659 70.329 129.610 1.00 13.39 352 VAL A N 1
ATOM 2802 C CA . VAL A 1 352 ? 45.285 68.966 129.993 1.00 14.84 352 VAL A CA 1
ATOM 2803 C C . VAL A 1 352 ? 44.515 68.969 131.311 1.00 17.05 352 VAL A C 1
ATOM 2804 O O . VAL A 1 352 ? 43.534 68.228 131.480 1.00 16.67 352 VAL A O 1
ATOM 2808 N N . GLY A 1 353 ? 44.955 69.793 132.266 1.00 14.49 353 GLY A N 1
ATOM 2809 C CA . GLY A 1 353 ? 44.278 69.853 133.548 1.00 13.59 353 GLY A CA 1
ATOM 2810 C C . GLY A 1 353 ? 42.878 70.417 133.428 1.00 14.39 353 GLY A C 1
ATOM 2811 O O . GLY A 1 353 ? 41.921 69.879 134.005 1.00 15.60 353 GLY A O 1
ATOM 2812 N N . LEU A 1 354 ? 42.723 71.504 132.676 1.00 13.79 354 LEU A N 1
ATOM 2813 C CA A LEU A 1 354 ? 41.392 72.076 132.493 0.77 12.42 354 LEU A CA 1
ATOM 2814 C CA B LEU A 1 354 ? 41.395 72.078 132.495 0.23 12.33 354 LEU A CA 1
ATOM 2815 C C . LEU A 1 354 ? 40.490 71.130 131.720 1.00 12.75 354 LEU A C 1
ATOM 2816 O O . LEU A 1 354 ? 39.293 71.038 132.010 1.00 14.46 354 LEU A O 1
ATOM 2825 N N . GLN A 1 355 ? 41.042 70.420 130.733 1.00 13.43 355 GLN A N 1
ATOM 2826 C CA . GLN A 1 355 ? 40.246 69.453 129.987 1.00 16.06 355 GLN A CA 1
ATOM 2827 C C . GLN A 1 355 ? 39.666 68.414 130.93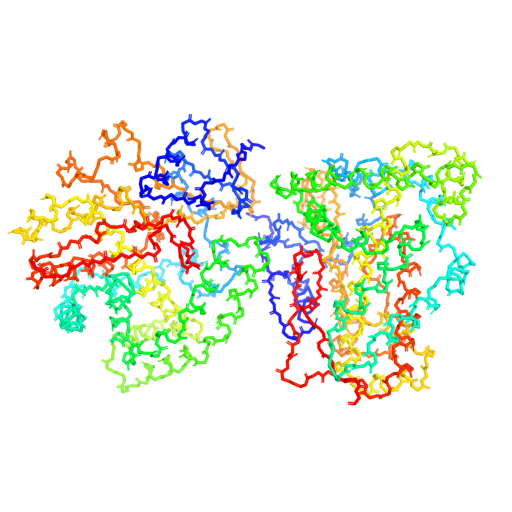7 1.00 16.81 355 GLN A C 1
ATOM 2828 O O . GLN A 1 355 ? 38.475 68.090 130.879 1.00 16.00 355 GLN A O 1
ATOM 2834 N N . ALA A 1 356 ? 40.495 67.904 131.842 1.00 15.33 356 ALA A N 1
ATOM 2835 C CA . ALA A 1 356 ? 40.022 66.920 132.816 1.00 16.39 356 ALA A CA 1
ATOM 2836 C C . ALA A 1 356 ? 38.963 67.508 133.745 1.00 17.69 356 ALA A C 1
ATOM 2837 O O . ALA A 1 356 ? 37.931 66.871 134.009 1.00 17.21 356 ALA A O 1
ATOM 2839 N N . LEU A 1 357 ? 39.189 68.728 134.236 1.00 15.16 357 LEU A N 1
ATOM 2840 C CA . LEU A 1 357 ? 38.267 69.353 135.179 1.00 15.74 357 LEU A CA 1
ATOM 2841 C C . LEU A 1 357 ? 36.907 69.566 134.538 1.00 16.97 357 LEU A C 1
ATOM 2842 O O . LEU A 1 357 ? 35.875 69.187 135.105 1.00 16.40 357 LEU A O 1
ATOM 2847 N N . LEU A 1 358 ? 36.878 70.194 133.367 1.00 15.60 358 LEU A N 1
ATOM 2848 C CA . LEU A 1 358 ? 35.610 70.497 132.722 1.00 18.38 358 LEU A CA 1
ATOM 2849 C C . LEU A 1 358 ? 34.864 69.225 132.345 1.00 17.39 358 LEU A C 1
ATOM 2850 O O . LEU A 1 358 ? 33.631 69.184 132.408 1.00 19.55 358 LEU A O 1
ATOM 2855 N N . ALA A 1 359 ? 35.579 68.183 131.928 1.00 17.22 359 ALA A N 1
ATOM 2856 C CA . ALA A 1 359 ? 34.885 66.941 131.570 1.00 18.13 359 ALA A CA 1
ATOM 2857 C C . ALA A 1 359 ? 34.304 66.259 132.798 1.00 20.56 359 ALA A C 1
ATOM 2858 O O . ALA A 1 359 ? 33.216 65.671 132.731 1.00 23.24 359 ALA A O 1
ATOM 2860 N N . ARG A 1 360 ? 35.003 66.323 133.927 1.00 20.07 360 ARG A N 1
ATOM 2861 C CA . ARG A 1 360 ? 34.553 65.586 135.101 1.00 19.14 360 ARG A CA 1
ATOM 2862 C C . ARG A 1 360 ? 33.341 66.239 135.750 1.00 20.33 360 ARG A C 1
ATOM 2863 O O . ARG A 1 360 ? 32.532 65.540 136.375 1.00 21.55 360 ARG A O 1
ATOM 2871 N N . PHE A 1 361 ? 33.195 67.558 135.615 1.00 15.64 361 PHE A N 1
ATOM 2872 C CA . PHE A 1 361 ? 32.214 68.355 136.355 1.00 17.26 361 PHE A CA 1
ATOM 2873 C C . PHE A 1 361 ? 31.381 69.230 135.420 1.00 20.42 361 PHE A C 1
ATOM 2874 O O . PHE A 1 361 ? 31.602 70.446 135.322 1.00 18.34 361 PHE A O 1
ATOM 2882 N N . PRO A 1 362 ? 30.372 68.651 134.761 1.00 18.98 362 PRO A N 1
ATOM 2883 C CA . PRO A 1 362 ? 29.452 69.467 133.953 1.00 14.19 362 PRO A CA 1
ATOM 2884 C C . PRO A 1 362 ? 28.759 70.577 134.717 1.00 15.88 362 PRO A C 1
ATOM 2885 O O . PRO A 1 362 ? 28.304 71.538 134.088 1.00 19.80 362 PRO A O 1
ATOM 2889 N N . GLY A 1 363 ? 28.633 70.478 136.044 1.00 17.61 363 GLY A N 1
ATOM 2890 C CA . GLY A 1 363 ? 27.994 71.497 136.863 1.00 21.27 363 GLY A CA 1
ATOM 2891 C C . GLY A 1 363 ? 28.869 72.609 137.431 1.00 21.01 363 GLY A C 1
ATOM 2892 O O . GLY A 1 363 ? 28.376 73.461 138.172 1.00 28.46 363 GLY A O 1
ATOM 2893 N N . LEU A 1 364 ? 30.144 72.644 137.077 1.00 21.82 364 LEU A N 1
ATOM 2894 C CA . LEU A 1 364 ? 31.098 73.564 137.683 1.00 19.85 364 LEU A CA 1
ATOM 2895 C C . LEU A 1 364 ? 30.679 75.028 137.556 1.00 16.76 364 LEU A C 1
ATOM 2896 O O . LEU A 1 364 ? 30.437 75.524 136.452 1.00 17.97 364 LEU A O 1
ATOM 2901 N N . ARG A 1 365 ? 30.635 75.738 138.680 1.00 16.61 365 ARG A N 1
ATOM 2902 C CA . ARG A 1 365 ? 30.309 77.156 138.636 1.00 15.86 365 ARG A CA 1
ATOM 2903 C C . ARG A 1 365 ? 30.868 77.857 139.876 1.00 16.54 365 ARG A C 1
ATOM 2904 O O . ARG A 1 365 ? 31.052 77.240 140.926 1.00 16.37 365 ARG A O 1
ATOM 2912 N N . ALA A 1 366 ? 31.166 79.132 139.759 1.00 13.70 366 ALA A N 1
ATOM 2913 C CA . ALA A 1 366 ? 31.662 79.919 140.857 1.00 15.37 366 ALA A CA 1
ATOM 2914 C C . ALA A 1 366 ? 30.594 79.997 141.950 1.00 16.60 366 ALA A C 1
ATOM 2915 O O . ALA A 1 366 ? 29.431 80.017 141.670 1.00 20.24 366 ALA A O 1
ATOM 2917 N N . VAL A 1 367 ? 31.039 80.086 143.169 1.00 16.35 367 VAL A N 1
ATOM 2918 C CA . VAL A 1 367 ? 30.136 80.253 144.282 1.00 18.70 367 VAL A CA 1
ATOM 2919 C C . VAL A 1 367 ? 29.643 81.687 144.211 1.00 22.10 367 VAL A C 1
ATOM 2920 O O . VAL A 1 367 ? 30.386 82.579 144.181 1.00 23.19 367 VAL A O 1
ATOM 2924 N N . PRO A 1 368 ? 28.339 81.888 144.192 1.00 24.46 368 PRO A N 1
ATOM 2925 C CA . PRO A 1 368 ? 27.863 83.275 144.166 1.00 27.53 368 PRO A CA 1
ATOM 2926 C C . PRO A 1 368 ? 28.150 83.934 145.510 1.00 26.16 368 PRO A C 1
ATOM 2927 O O . PRO A 1 368 ? 28.139 83.289 146.561 1.00 30.47 368 PRO A O 1
ATOM 2931 N N . GLU A 1 369 ? 28.457 85.226 145.464 1.00 31.63 369 GLU A N 1
ATOM 2932 C CA . GLU A 1 369 ? 28.658 86.053 146.650 1.00 33.20 369 GLU A CA 1
ATOM 2933 C C . GLU A 1 369 ? 29.943 85.739 147.404 1.00 29.44 369 GLU A C 1
ATOM 2934 O O . GLU A 1 369 ? 30.099 86.188 148.549 1.00 35.97 369 GLU A O 1
ATOM 2940 N N . GLU A 1 370 ? 30.867 84.958 146.823 1.00 27.57 370 GLU A N 1
ATOM 2941 C CA . GLU A 1 370 ? 32.209 84.785 147.388 1.00 27.24 370 GLU A CA 1
ATOM 2942 C C . GLU A 1 370 ? 33.222 85.054 146.283 1.00 23.15 370 GLU A C 1
ATOM 2943 O O . GLU A 1 370 ? 33.888 84.147 145.777 1.00 23.90 370 GLU A O 1
ATOM 2949 N N . ARG A 1 371 ? 33.324 86.307 145.939 1.00 18.52 371 ARG A N 1
ATOM 2950 C CA . ARG A 1 371 ? 34.090 86.744 144.791 1.00 17.77 371 ARG A CA 1
ATOM 2951 C C . ARG A 1 371 ? 35.585 86.737 145.104 1.00 17.70 371 ARG A C 1
ATOM 2952 O O . ARG A 1 371 ? 36.005 87.288 146.132 1.00 18.46 371 ARG A O 1
ATOM 2960 N N . PRO A 1 372 ? 36.411 86.147 144.239 1.00 13.85 372 PRO A N 1
ATOM 2961 C CA . PRO A 1 372 ? 37.862 86.274 144.399 1.00 12.92 372 PRO A CA 1
ATOM 2962 C C . PRO A 1 372 ? 38.299 87.724 144.358 1.00 13.12 372 PRO A C 1
ATOM 2963 O O . PRO A 1 372 ? 37.714 88.571 143.679 1.00 13.57 372 PRO A O 1
ATOM 2967 N N . SER A 1 373 ? 39.362 88.000 145.098 1.00 10.57 373 SER A N 1
ATOM 2968 C CA . SER A 1 373 ? 40.077 89.259 145.010 1.00 11.74 373 SER A CA 1
ATOM 2969 C C . SER A 1 373 ? 41.419 89.007 144.331 1.00 10.80 373 SER A C 1
ATOM 2970 O O . SER A 1 373 ? 42.134 88.068 144.700 1.00 13.13 373 SER A O 1
ATOM 2973 N N . PHE A 1 374 ? 41.754 89.858 143.373 1.00 10.81 374 PHE A N 1
ATOM 2974 C CA . PHE A 1 374 ? 42.979 89.770 142.592 1.00 9.61 374 PHE A CA 1
ATOM 2975 C C . PHE A 1 374 ? 43.951 90.848 143.005 1.00 11.56 374 PHE A C 1
ATOM 2976 O O . PHE A 1 374 ? 43.601 92.024 143.112 1.00 11.65 374 PHE A O 1
ATOM 2984 N N . MET A 1 375 ? 45.207 90.449 143.174 1.00 10.54 375 MET A N 1
ATOM 2985 C CA A MET A 1 375 ? 46.273 91.387 143.473 0.46 12.55 375 MET A CA 1
ATOM 2986 C CA B MET A 1 375 ? 46.280 91.409 143.429 0.54 12.53 375 MET A CA 1
ATOM 2987 C C . MET A 1 375 ? 47.616 90.715 143.241 1.00 11.50 375 MET A C 1
ATOM 2988 O O . MET A 1 375 ? 47.734 89.501 143.386 1.00 13.62 375 MET A O 1
ATOM 2997 N N . TYR A 1 376 ? 48.615 91.512 142.884 1.00 12.13 376 TYR A N 1
ATOM 2998 C CA . TYR A 1 376 ? 50.001 91.084 143.026 1.00 11.64 376 TY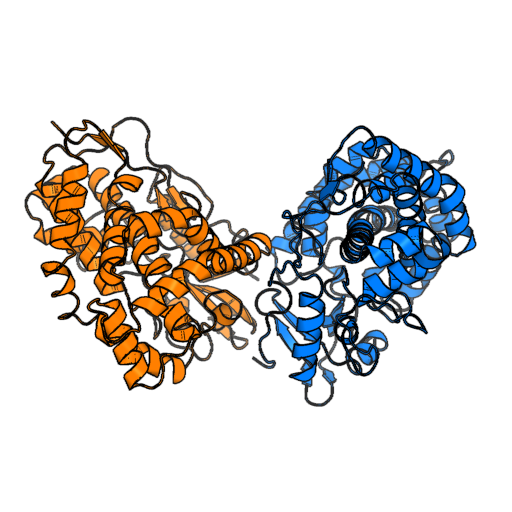R A CA 1
ATOM 2999 C C . TYR A 1 376 ? 50.238 90.611 144.446 1.00 10.24 376 TYR A C 1
ATOM 3000 O O . TYR A 1 376 ? 49.793 91.237 145.412 1.00 11.71 376 TYR A O 1
ATOM 3009 N N . GLY A 1 377 ? 50.953 89.509 144.591 1.00 10.24 377 GLY A N 1
ATOM 3010 C CA . GLY A 1 377 ? 51.309 89.042 145.916 1.00 10.43 377 GLY A CA 1
ATOM 3011 C C . GLY A 1 377 ? 50.298 88.125 146.546 1.00 11.14 377 GLY A C 1
ATOM 3012 O O . GLY A 1 377 ? 50.392 87.846 147.752 1.00 12.21 377 GLY A O 1
ATOM 3013 N N . ALA A 1 378 ? 49.335 87.634 145.771 1.00 11.61 378 ALA A N 1
ATOM 3014 C CA . ALA A 1 378 ? 48.354 86.695 146.290 1.00 13.54 378 ALA A CA 1
ATOM 3015 C C . ALA A 1 378 ? 49.048 85.560 147.023 1.00 13.49 378 ALA A C 1
ATOM 3016 O O . ALA A 1 378 ? 50.018 84.981 146.527 1.00 11.82 378 ALA A O 1
ATOM 3018 N N . LYS A 1 379 ? 48.549 85.234 148.214 1.00 15.42 379 LYS A N 1
ATOM 3019 C CA . LYS A 1 379 ? 49.096 84.144 149.025 1.00 15.63 379 LYS A CA 1
ATOM 3020 C C . LYS A 1 379 ? 50.597 84.278 149.256 1.00 12.84 379 LYS A C 1
ATOM 3021 O O . LYS A 1 379 ? 51.311 83.289 149.409 1.00 15.70 379 LYS A O 1
ATOM 3027 N N . ASP A 1 380 ? 51.073 85.517 149.309 1.00 11.35 380 ASP A N 1
ATOM 3028 C CA . ASP A 1 380 ? 52.475 85.864 149.564 1.00 12.63 380 ASP A CA 1
ATOM 3029 C C . ASP A 1 380 ? 53.417 85.456 148.435 1.00 11.59 380 ASP A C 1
ATOM 3030 O O . ASP A 1 380 ? 54.628 85.357 148.636 1.00 12.83 380 ASP A O 1
ATOM 3035 N N . SER A 1 381 ? 52.860 85.240 147.257 1.00 11.08 381 SER A N 1
ATOM 3036 C CA . SER A 1 381 ? 53.566 84.882 146.028 1.00 12.87 381 SER A CA 1
ATOM 3037 C C . SER A 1 381 ? 54.119 86.144 145.354 1.00 9.18 381 SER A C 1
ATOM 3038 O O . SER A 1 381 ? 54.024 87.265 145.858 1.00 10.52 381 SER A O 1
ATOM 3041 N N . VAL A 1 382 ? 54.635 85.958 144.140 1.00 9.13 382 VAL A N 1
ATOM 3042 C CA . VAL A 1 382 ? 55.064 87.060 143.284 1.00 8.60 382 VAL A CA 1
ATOM 3043 C C . VAL A 1 382 ? 54.209 87.138 142.023 1.00 7.91 382 VAL A C 1
ATOM 3044 O O . VAL A 1 382 ? 54.611 87.741 141.031 1.00 10.23 382 VAL A O 1
ATOM 3048 N N . ALA A 1 383 ? 53.003 86.586 142.068 1.00 8.41 383 ALA A N 1
ATOM 3049 C CA . ALA A 1 383 ? 52.074 86.531 140.946 1.00 7.61 383 ALA A CA 1
ATOM 3050 C C . ALA A 1 383 ? 50.937 87.524 141.144 1.00 8.73 383 ALA A C 1
ATOM 3051 O O . ALA A 1 383 ? 50.597 87.902 142.267 1.00 9.53 383 ALA A O 1
ATOM 3053 N N . HIS A 1 384 ? 50.320 87.921 140.023 1.00 8.49 384 HIS A N 1
ATOM 3054 C CA . HIS A 1 384 ? 48.995 88.534 140.028 1.00 8.04 384 HIS A CA 1
ATOM 3055 C C . HIS A 1 384 ? 47.989 87.410 139.877 1.00 7.63 384 HIS A C 1
ATOM 3056 O O . HIS A 1 384 ? 47.948 86.749 138.830 1.00 9.62 384 HIS A O 1
ATOM 3063 N N . GLY A 1 385 ? 47.183 87.195 140.916 1.00 9.55 385 GLY A N 1
ATOM 3064 C CA . GLY A 1 385 ? 46.276 86.084 140.938 1.00 9.90 385 GLY A CA 1
ATOM 3065 C C . GLY A 1 385 ? 45.224 86.239 142.010 1.00 9.54 385 GLY A C 1
ATOM 3066 O O . GLY A 1 385 ? 45.227 87.205 142.788 1.00 9.79 385 GLY A O 1
ATOM 3067 N N . PRO A 1 386 ? 44.307 85.274 142.060 1.00 10.19 386 PRO A N 1
ATOM 3068 C CA . PRO A 1 386 ? 43.205 85.325 143.028 1.00 11.19 386 PRO A CA 1
ATOM 3069 C C . PRO A 1 386 ? 43.633 84.835 144.396 1.00 11.79 386 PRO A C 1
ATOM 3070 O O . PRO A 1 386 ? 44.571 84.067 144.546 1.00 11.69 386 PRO A O 1
ATOM 3074 N N . ASP A 1 387 ? 42.870 85.261 145.408 1.00 11.84 387 ASP A N 1
ATOM 3075 C CA . ASP A 1 387 ? 43.066 84.749 146.763 1.00 12.27 387 ASP A CA 1
ATOM 3076 C C . ASP A 1 387 ? 42.393 83.402 146.979 1.00 13.71 387 ASP A C 1
ATOM 3077 O O . ASP A 1 387 ? 42.807 82.666 147.876 1.00 14.58 387 ASP A O 1
ATOM 3082 N N . LYS A 1 388 ? 41.403 83.047 146.164 1.00 11.35 388 LYS A N 1
ATOM 3083 C CA . LYS A 1 388 ? 40.637 81.812 146.273 1.00 12.60 388 LYS A CA 1
ATOM 3084 C C . LYS A 1 388 ? 39.829 81.663 144.999 1.00 12.14 388 LYS A C 1
ATOM 3085 O O . LYS A 1 388 ? 39.561 82.654 144.314 1.00 13.06 388 LYS A O 1
ATOM 3091 N N . LEU A 1 389 ? 39.418 80.428 144.705 1.00 11.96 389 LEU A N 1
ATOM 3092 C CA . LEU A 1 389 ? 38.536 80.139 143.572 1.00 12.44 389 LEU A CA 1
ATOM 3093 C C . LEU A 1 389 ? 37.446 79.178 144.018 1.00 12.34 389 LEU A C 1
ATOM 3094 O O . LEU A 1 389 ? 37.426 78.010 143.617 1.00 12.38 389 LEU A O 1
ATOM 3099 N N . PRO A 1 390 ? 36.529 79.637 144.863 1.00 12.41 390 PRO A N 1
ATOM 3100 C CA . PRO A 1 390 ? 35.478 78.732 145.358 1.00 14.03 390 PRO A CA 1
ATOM 3101 C C . PRO A 1 390 ? 34.491 78.387 144.255 1.00 14.59 390 PRO A C 1
ATOM 3102 O O . PRO A 1 390 ? 34.011 79.265 143.534 1.00 12.68 390 PRO A O 1
ATOM 3106 N N . VAL A 1 391 ? 34.172 77.097 144.157 1.00 13.04 391 VAL A N 1
ATOM 3107 C CA . VAL A 1 391 ? 33.236 76.607 143.165 1.00 12.71 391 VAL A CA 1
ATOM 3108 C C . VAL A 1 391 ? 32.252 75.632 143.787 1.00 16.26 391 VAL A C 1
ATOM 3109 O O . VAL A 1 391 ? 32.532 74.981 144.791 1.00 15.22 391 VAL A O 1
ATOM 3113 N N . LEU A 1 392 ? 31.110 75.525 143.123 1.00 16.18 392 LEU A N 1
ATOM 3114 C CA . LEU A 1 392 ? 30.143 74.466 143.350 1.00 18.88 392 LEU A CA 1
ATOM 3115 C C . LEU A 1 392 ? 30.322 73.471 142.216 1.00 20.40 392 LEU A C 1
ATOM 3116 O O . LEU A 1 392 ? 30.369 73.866 141.050 1.00 19.34 392 LEU A O 1
ATOM 3121 N N . LEU A 1 393 ? 30.484 72.230 142.565 1.00 21.64 393 LEU A N 1
ATOM 3122 C CA . LEU A 1 393 ? 30.758 71.171 141.652 1.00 25.59 393 LEU A CA 1
ATOM 3123 C C . LEU A 1 393 ? 29.626 70.398 141.134 1.00 33.29 393 LEU A C 1
ATOM 3124 O O . LEU A 1 393 ? 29.703 69.888 140.053 1.00 38.54 393 LEU A O 1
ATOM 3129 N N . HIS A 1 394 ? 28.582 70.276 141.910 1.00 35.26 394 HIS A N 1
ATOM 3130 C CA . HIS A 1 394 ? 27.435 69.508 141.463 1.00 33.96 394 HIS A CA 1
ATOM 3131 C C . HIS A 1 394 ? 26.204 70.365 141.526 1.00 33.46 394 HIS A C 1
ATOM 3132 O O . HIS A 1 394 ? 26.097 71.270 142.296 1.00 35.48 394 HIS A O 1
ATOM 3139 N N . ASP B 1 2 ? 73.807 97.983 152.491 1.00 43.24 2 ASP B N 1
ATOM 3140 C CA . ASP B 1 2 ? 74.336 99.271 152.924 1.00 35.51 2 ASP B CA 1
ATOM 3141 C C . ASP B 1 2 ? 74.106 99.504 154.420 1.00 33.52 2 ASP B C 1
ATOM 3142 O O . ASP B 1 2 ? 74.874 100.208 155.082 1.00 33.29 2 ASP B O 1
ATOM 3147 N N . PHE B 1 3 ? 73.048 98.907 154.958 1.00 28.67 3 PHE B N 1
ATOM 3148 C CA . PHE B 1 3 ? 72.689 99.146 156.344 1.00 22.77 3 PHE B CA 1
ATOM 3149 C C . PHE B 1 3 ? 72.546 97.815 157.061 1.00 21.39 3 PHE B C 1
ATOM 3150 O O . PHE B 1 3 ? 72.081 96.838 156.471 1.00 24.44 3 PHE B O 1
ATOM 3158 N N . PRO B 1 4 ? 72.887 97.753 158.347 1.00 22.89 4 PRO B N 1
ATOM 3159 C CA . PRO B 1 4 ? 72.634 96.523 159.106 1.00 19.74 4 PRO B CA 1
ATOM 3160 C C . PRO B 1 4 ? 71.140 96.219 159.165 1.00 16.60 4 PRO B C 1
ATOM 3161 O O . PRO B 1 4 ? 70.303 97.122 159.235 1.00 18.26 4 PRO B O 1
ATOM 3165 N N . LEU B 1 5 ? 70.814 94.936 159.169 1.00 14.36 5 LEU B N 1
ATOM 3166 C CA . LEU B 1 5 ? 69.433 94.513 159.332 1.00 14.26 5 LEU B CA 1
ATOM 3167 C C . LEU B 1 5 ? 69.085 94.490 160.813 1.00 17.93 5 LEU B C 1
ATOM 3168 O O . LEU B 1 5 ? 69.941 94.264 161.676 1.00 20.96 5 LEU B O 1
ATOM 3173 N N . ALA B 1 6 ? 67.817 94.769 161.105 1.00 16.21 6 ALA B N 1
ATOM 3174 C CA . ALA B 1 6 ? 67.333 94.896 162.471 1.00 18.68 6 ALA B CA 1
ATOM 3175 C C . ALA B 1 6 ? 65.869 94.479 162.502 1.00 17.06 6 ALA B C 1
ATOM 3176 O O . ALA B 1 6 ? 65.173 94.488 161.489 1.00 13.55 6 ALA B O 1
ATOM 3178 N N . ASN B 1 7 ? 65.390 94.164 163.702 1.00 18.16 7 ASN B N 1
ATOM 3179 C CA . ASN B 1 7 ? 63.977 93.840 163.973 1.00 15.95 7 ASN B CA 1
ATOM 3180 C C . ASN B 1 7 ? 63.611 94.697 165.171 1.00 18.63 7 ASN B C 1
ATOM 3181 O O . ASN B 1 7 ? 63.747 94.266 166.320 1.00 18.66 7 ASN B O 1
ATOM 3186 N N . LEU B 1 8 ? 63.206 95.932 164.903 1.00 14.77 8 LEU B N 1
ATOM 3187 C CA . LEU B 1 8 ? 63.008 96.925 165.940 1.00 15.90 8 LEU B CA 1
ATOM 3188 C C . LEU B 1 8 ? 61.604 96.948 166.500 1.00 13.89 8 LEU B C 1
ATOM 3189 O O . LEU B 1 8 ? 61.415 97.468 167.606 1.00 14.14 8 LEU B O 1
ATOM 3194 N N . PHE B 1 9 ? 60.612 96.463 165.758 1.00 11.29 9 PHE B N 1
ATOM 3195 C CA . PHE B 1 9 ? 59.228 96.761 166.095 1.00 11.20 9 PHE B CA 1
ATOM 3196 C C . PHE B 1 9 ? 58.460 95.584 166.677 1.00 12.29 9 PHE B C 1
ATOM 3197 O O . PHE B 1 9 ? 57.837 95.702 167.746 1.00 11.60 9 PHE B O 1
ATOM 3205 N N . PHE B 1 10 ? 58.478 94.435 166.020 1.00 13.51 10 PHE B N 1
ATOM 3206 C CA . PHE B 1 10 ? 57.634 93.318 166.426 1.00 14.12 10 PHE B CA 1
ATOM 3207 C C . PHE B 1 10 ? 58.386 92.463 167.443 1.00 15.27 10 PHE B C 1
ATOM 3208 O O . PHE B 1 10 ? 58.783 91.319 167.186 1.00 15.22 10 PHE B O 1
ATOM 3216 N N . VAL B 1 11 ? 58.582 93.049 168.621 1.00 11.56 11 VAL B N 1
ATOM 3217 C CA . VAL B 1 11 ? 59.336 92.399 169.693 1.00 11.51 11 VAL B CA 1
ATOM 3218 C C . VAL B 1 11 ? 58.491 92.557 170.947 1.00 13.04 11 VAL B C 1
ATOM 3219 O O . VAL B 1 11 ? 58.375 93.678 171.453 1.00 14.56 11 VAL B O 1
ATOM 3223 N N . PRO B 1 12 ? 57.899 91.506 171.495 1.00 11.58 12 PRO B N 1
ATOM 3224 C CA . PRO B 1 12 ? 57.042 91.688 172.665 1.00 11.07 12 PRO B CA 1
ATOM 3225 C C . PRO B 1 12 ? 57.832 91.702 173.966 1.00 12.32 12 PRO B C 1
ATOM 3226 O O . PRO B 1 12 ? 58.888 91.085 174.087 1.00 16.64 12 PRO B O 1
ATOM 3230 N N . SER B 1 13 ? 57.295 92.430 174.936 1.00 11.69 13 SER B N 1
ATOM 3231 C CA . SER B 1 13 ? 57.911 92.555 176.254 1.00 13.43 13 SER B CA 1
ATOM 3232 C C . SER B 1 13 ? 56.856 92.990 177.251 1.00 13.58 13 SER B C 1
ATOM 3233 O O . SER B 1 13 ? 55.970 93.772 176.916 1.00 14.52 13 SER B O 1
ATOM 3236 N N . GLU B 1 14 ? 56.991 92.538 178.501 1.00 11.57 14 GLU B N 1
ATOM 3237 C CA . GLU B 1 14 ? 56.214 93.132 179.579 1.00 11.71 14 GLU B CA 1
ATOM 3238 C C . GLU B 1 14 ? 56.827 94.434 180.091 1.00 10.56 14 GLU B C 1
ATOM 3239 O O . GLU B 1 14 ? 56.277 95.036 181.011 1.00 12.98 14 GLU B O 1
ATOM 3245 N N . ASP B 1 15 ? 57.934 94.847 179.531 1.00 11.59 15 ASP B N 1
ATOM 3246 C CA . ASP B 1 15 ? 58.630 96.072 179.901 1.00 11.88 15 ASP B CA 1
ATOM 3247 C C . ASP B 1 15 ? 58.304 97.162 178.871 1.00 11.51 15 ASP B C 1
ATOM 3248 O O . ASP B 1 15 ? 58.755 97.108 177.728 1.00 11.52 15 ASP B O 1
ATOM 3253 N N . ALA B 1 16 ? 57.525 98.152 179.287 1.00 9.99 16 ALA B N 1
ATOM 3254 C CA . ALA B 1 16 ? 57.156 99.227 178.378 1.00 10.43 16 ALA B CA 1
ATOM 3255 C C . ALA B 1 16 ? 58.352 100.026 177.882 1.00 10.77 16 ALA B C 1
ATOM 3256 O O . ALA B 1 16 ? 58.221 100.733 176.871 1.00 11.53 16 ALA B O 1
ATOM 3258 N N . THR B 1 17 ? 59.497 99.976 178.580 1.00 10.97 17 THR B N 1
ATOM 3259 C CA . THR B 1 17 ? 60.710 100.678 178.155 1.00 10.48 17 THR B CA 1
ATOM 3260 C C . THR B 1 17 ? 61.482 99.929 177.094 1.00 10.21 17 THR B C 1
ATOM 3261 O O . THR B 1 17 ? 62.452 100.475 176.557 1.00 12.16 17 THR B O 1
ATOM 3265 N N . ALA B 1 18 ? 61.104 98.692 176.785 1.00 10.94 18 ALA B N 1
ATOM 3266 C CA . ALA B 1 18 ? 61.935 97.890 175.892 1.00 12.20 18 ALA B CA 1
ATOM 3267 C C . ALA B 1 18 ? 62.066 98.523 174.508 1.00 11.50 18 ALA B C 1
ATOM 3268 O O . ALA B 1 18 ? 63.155 98.529 173.926 1.00 11.74 18 ALA B O 1
ATOM 3270 N N . PHE B 1 19 ? 60.962 99.056 173.971 1.00 10.33 19 PHE B N 1
ATOM 3271 C CA . PHE B 1 19 ? 60.983 99.658 172.641 1.00 10.61 19 PHE B CA 1
ATOM 3272 C C . PHE B 1 19 ? 61.925 100.854 172.604 1.00 10.88 19 PHE B C 1
ATOM 3273 O O . PHE B 1 19 ? 62.833 100.919 171.763 1.00 13.17 19 PHE B O 1
ATOM 3281 N N . GLY B 1 20 ? 61.740 101.808 173.522 1.00 11.64 20 GLY B N 1
ATOM 3282 C CA . GLY B 1 20 ? 62.607 102.968 173.537 1.00 13.62 20 GLY B CA 1
ATOM 3283 C C . GLY B 1 20 ? 64.065 102.599 173.722 1.00 13.21 20 GLY B C 1
ATOM 3284 O O . GLY B 1 20 ? 64.946 103.194 173.099 1.00 14.37 20 GLY B O 1
ATOM 3285 N N . ARG B 1 21 ? 64.346 101.632 174.607 1.00 13.12 21 ARG B N 1
ATOM 3286 C CA . ARG B 1 21 ? 65.722 101.197 174.832 1.00 14.96 21 ARG B CA 1
ATOM 3287 C C . ARG B 1 21 ? 66.301 100.527 173.597 1.00 14.81 21 ARG B C 1
ATOM 3288 O O . ARG B 1 21 ? 67.478 100.722 173.260 1.00 15.95 21 ARG B O 1
ATOM 3296 N N . ARG B 1 22 ? 65.487 99.723 172.919 1.00 14.26 22 ARG B N 1
ATOM 3297 C CA . ARG B 1 22 ? 65.928 99.029 171.714 1.00 17.05 22 ARG B CA 1
ATOM 3298 C C . ARG B 1 22 ? 66.272 100.023 170.611 1.00 12.59 22 ARG B C 1
ATOM 3299 O O . ARG B 1 22 ? 67.274 99.854 169.899 1.00 16.86 22 ARG B O 1
ATOM 3307 N N . LEU B 1 23 ? 65.470 101.072 170.461 1.00 14.85 23 LEU B N 1
ATOM 3308 C CA . LEU B 1 23 ? 65.760 102.100 169.460 1.00 14.56 23 LEU B CA 1
ATOM 3309 C C . LEU B 1 23 ? 67.055 102.844 169.788 1.00 18.86 23 LEU B C 1
ATOM 3310 O O . LEU B 1 23 ? 67.872 103.118 168.893 1.00 16.58 23 LEU B O 1
ATOM 3315 N N . ARG B 1 24 ? 67.255 103.197 171.063 1.00 15.29 24 ARG B N 1
ATOM 3316 C CA . ARG B 1 24 ? 68.482 103.878 171.459 1.00 17.25 24 ARG B CA 1
ATOM 3317 C C . ARG B 1 24 ? 69.692 102.984 171.226 1.00 15.57 24 ARG B C 1
ATOM 3318 O O . ARG B 1 24 ? 70.724 103.429 170.711 1.00 17.01 24 ARG B O 1
ATOM 3326 N N . ALA B 1 25 ? 69.599 101.721 171.625 1.00 15.21 25 ALA B N 1
ATOM 3327 C CA . ALA B 1 25 ? 70.717 100.805 171.440 1.00 16.67 25 ALA B CA 1
ATOM 3328 C C . ALA B 1 25 ? 71.070 100.662 169.964 1.00 19.61 25 ALA B C 1
ATOM 3329 O O . ALA B 1 25 ? 72.250 100.584 169.596 1.00 20.75 25 ALA B O 1
ATOM 3331 N N . ALA B 1 26 ? 70.062 100.613 169.100 1.00 17.77 26 ALA B N 1
ATOM 3332 C CA . ALA B 1 26 ? 70.343 100.511 167.673 1.00 17.89 26 ALA B CA 1
ATOM 3333 C C . ALA B 1 26 ? 71.012 101.781 167.171 1.00 19.09 26 ALA B C 1
ATOM 3334 O O . ALA B 1 26 ? 71.965 101.714 166.378 1.00 22.22 26 ALA B O 1
ATOM 3336 N N . ALA B 1 27 ? 70.547 102.943 167.639 1.00 18.75 27 ALA B N 1
ATOM 3337 C CA . ALA B 1 27 ? 71.122 104.212 167.210 1.00 16.74 27 ALA B CA 1
ATOM 3338 C C . ALA B 1 27 ? 72.583 104.322 167.605 1.00 20.20 27 ALA B C 1
ATOM 3339 O O . ALA B 1 27 ? 73.363 104.968 166.903 1.00 21.08 27 ALA B O 1
ATOM 3341 N N . GLN B 1 28 ? 72.972 103.701 168.715 1.00 19.15 28 GLN B N 1
ATOM 3342 C CA . GLN B 1 28 ? 74.374 103.719 169.129 1.00 19.98 28 GLN B CA 1
ATOM 3343 C C . GLN B 1 28 ? 75.255 102.857 168.235 1.00 22.78 28 GLN B C 1
ATOM 3344 O O . GLN B 1 28 ? 76.463 103.116 168.140 1.00 28.95 28 GLN B O 1
ATOM 3350 N N . GLN B 1 29 ? 74.688 101.857 167.562 1.00 23.06 29 GLN B N 1
ATOM 3351 C CA . GLN B 1 29 ? 75.469 100.975 166.705 1.00 25.11 29 GLN B CA 1
ATOM 3352 C C . GLN B 1 29 ? 75.524 101.458 165.258 1.00 22.45 29 GLN B C 1
ATOM 3353 O O . GLN B 1 29 ? 76.526 101.219 164.572 1.00 22.60 29 GLN B O 1
ATOM 3359 N N . ALA B 1 30 ? 74.491 102.153 164.780 1.00 20.58 30 ALA B N 1
ATOM 3360 C CA . ALA B 1 30 ? 74.439 102.578 163.390 1.00 20.05 30 ALA B CA 1
ATOM 3361 C C . ALA B 1 30 ? 73.399 103.672 163.247 1.00 19.60 30 ALA B C 1
ATOM 3362 O O . ALA B 1 30 ? 72.355 103.608 163.903 1.00 18.77 30 ALA B O 1
ATOM 3364 N N . PRO B 1 31 ? 73.613 104.646 162.361 1.00 19.30 31 PRO B N 1
ATOM 3365 C CA . PRO B 1 31 ? 72.637 105.726 162.188 1.00 21.03 31 PRO B CA 1
ATOM 3366 C C . PRO B 1 31 ? 71.403 105.290 161.414 1.00 17.46 31 PRO B C 1
ATOM 3367 O O . PRO B 1 31 ? 70.338 105.900 161.565 1.00 17.87 31 PRO B O 1
ATOM 3371 N N . ILE B 1 32 ? 71.541 104.262 160.575 1.00 14.93 32 ILE B N 1
ATOM 3372 C CA . ILE B 1 32 ? 70.439 103.766 159.751 1.00 14.97 32 ILE B CA 1
ATOM 3373 C C . ILE B 1 32 ? 70.498 102.253 159.753 1.00 15.85 32 ILE B C 1
ATOM 3374 O O . ILE B 1 32 ? 71.559 101.664 159.491 1.00 17.20 32 ILE B O 1
ATOM 3379 N N . VAL B 1 33 ? 69.367 101.618 160.029 1.00 15.77 33 VAL B N 1
ATOM 3380 C CA . VAL B 1 33 ? 69.243 100.173 159.967 1.00 13.97 33 VAL B CA 1
ATOM 3381 C C . VAL B 1 33 ? 68.132 99.849 158.977 1.00 16.79 33 VAL B C 1
ATOM 3382 O O . VAL B 1 33 ? 67.301 100.703 158.647 1.00 18.09 33 VAL B O 1
ATOM 3386 N N . PHE B 1 34 ? 68.139 98.625 158.467 1.00 13.10 34 PHE B N 1
ATOM 3387 C CA . PHE B 1 34 ? 67.083 98.179 157.557 1.00 12.56 34 PHE B CA 1
ATOM 3388 C C . PHE B 1 34 ? 66.207 97.217 158.335 1.00 13.56 34 PHE B C 1
ATOM 3389 O O . PHE B 1 34 ? 66.669 96.148 158.741 1.00 13.48 34 PHE B O 1
ATOM 3397 N N . ASP B 1 35 ? 64.945 97.578 158.539 1.00 11.89 35 ASP B N 1
ATOM 3398 C CA . ASP B 1 35 ? 64.079 96.744 159.355 1.00 12.97 35 ASP B CA 1
ATOM 3399 C C . ASP B 1 35 ? 63.506 95.577 158.577 1.00 12.05 35 ASP B C 1
ATOM 3400 O O . ASP B 1 35 ? 62.996 95.745 157.467 1.00 12.59 35 ASP B O 1
ATOM 3405 N N . THR B 1 36 ? 63.645 94.375 159.137 1.00 11.65 36 THR B N 1
ATOM 3406 C CA . THR B 1 36 ? 63.236 93.183 158.401 1.00 12.99 36 THR B CA 1
ATOM 3407 C C . THR B 1 36 ? 61.724 93.076 158.256 1.00 14.30 36 THR B C 1
ATOM 3408 O O . THR B 1 36 ? 61.251 92.370 157.361 1.00 17.21 36 THR B O 1
ATOM 3412 N N . ALA B 1 37 ? 60.954 93.630 159.190 1.00 12.96 37 ALA B N 1
ATOM 3413 C CA . ALA B 1 37 ? 59.497 93.578 159.099 1.00 13.49 37 ALA B CA 1
ATOM 3414 C C . ALA B 1 37 ? 58.922 94.750 158.322 1.00 10.81 37 ALA B C 1
ATOM 3415 O O . ALA B 1 37 ? 57.973 94.575 157.541 1.00 13.14 37 ALA B O 1
ATOM 3417 N N . PHE B 1 38 ? 59.450 95.948 158.541 1.00 11.58 38 PHE B N 1
ATOM 3418 C CA . PHE B 1 38 ? 58.931 97.097 157.805 1.00 12.48 38 PHE B CA 1
ATOM 3419 C C . PHE B 1 38 ? 59.479 97.136 156.386 1.00 11.93 38 PHE B C 1
ATOM 3420 O O . PHE B 1 38 ? 58.915 97.820 155.531 1.00 12.02 38 PHE B O 1
ATOM 3428 N N . GLY B 1 39 ? 60.641 96.527 156.143 1.00 11.56 39 GLY B N 1
ATOM 3429 C CA . GLY B 1 39 ? 61.119 96.424 154.785 1.00 10.41 39 GLY B CA 1
ATOM 3430 C C . GLY B 1 39 ? 61.650 97.728 154.267 1.00 12.98 39 GLY B C 1
ATOM 3431 O O . GLY B 1 39 ? 61.488 98.018 153.079 1.00 13.40 39 GLY B O 1
ATOM 3432 N N . MET B 1 40 ? 62.244 98.553 155.126 1.00 11.46 40 MET B N 1
ATOM 3433 C CA . MET B 1 40 ? 62.720 99.861 154.705 1.00 11.04 40 MET B CA 1
ATOM 3434 C C . MET B 1 40 ? 63.810 100.330 155.658 1.00 10.41 40 MET B C 1
ATOM 3435 O O . MET B 1 40 ? 63.904 99.856 156.804 1.00 12.11 40 MET B O 1
ATOM 3440 N N . PRO B 1 41 ? 64.588 101.326 155.249 1.00 9.89 41 PRO B N 1
ATOM 3441 C CA . PRO B 1 41 ? 65.549 101.936 156.174 1.00 12.12 41 PRO B CA 1
ATOM 3442 C C . PRO B 1 41 ? 64.856 102.716 157.279 1.00 11.65 41 PRO B C 1
ATOM 3443 O O . PRO B 1 41 ? 63.821 103.355 157.056 1.00 12.79 41 PRO B O 1
ATOM 3447 N N . ILE B 1 42 ? 65.454 102.663 158.467 1.00 11.99 42 ILE B N 1
ATOM 3448 C CA . ILE B 1 42 ? 65.001 103.363 159.659 1.00 11.52 42 ILE B CA 1
ATOM 3449 C C . ILE B 1 42 ? 66.119 104.323 160.053 1.00 12.85 42 ILE B C 1
ATOM 3450 O O . ILE B 1 42 ? 67.238 103.880 160.362 1.00 13.44 42 ILE B O 1
ATOM 3455 N N . LEU B 1 43 ? 65.825 105.614 160.038 1.00 12.84 43 LEU B N 1
ATOM 3456 C CA . LEU B 1 43 ? 66.782 106.650 160.409 1.00 14.52 43 LEU B CA 1
ATOM 3457 C C . LEU B 1 43 ? 66.679 106.906 161.903 1.00 14.00 43 LEU B C 1
ATOM 3458 O O . LEU B 1 43 ? 65.612 107.277 162.399 1.00 14.51 43 LEU B O 1
ATOM 3463 N N . LEU B 1 44 ? 67.799 106.729 162.605 1.00 13.64 44 LEU B N 1
ATOM 3464 C CA . LEU B 1 44 ? 67.844 106.789 164.051 1.00 14.29 44 LEU B CA 1
ATOM 3465 C C . LEU B 1 44 ? 68.602 107.991 164.595 1.00 18.14 44 LEU B C 1
ATOM 3466 O O . LEU B 1 44 ? 68.513 108.253 165.799 1.00 17.51 44 LEU B O 1
ATOM 3471 N N . ARG B 1 45 ? 69.373 108.699 163.777 1.00 19.26 45 ARG B N 1
ATOM 3472 C CA . ARG B 1 45 ? 70.250 109.747 164.288 1.00 19.95 45 ARG B CA 1
ATOM 3473 C C . ARG B 1 45 ? 69.552 111.101 164.240 1.00 18.75 45 ARG B C 1
ATOM 3474 O O . ARG B 1 45 ? 68.989 111.491 163.206 1.00 17.83 45 ARG B O 1
ATOM 3482 N N . LYS B 1 46 ? 69.609 111.830 165.359 1.00 20.11 46 LYS B N 1
ATOM 3483 C CA . LYS B 1 46 ? 68.796 113.033 165.488 1.00 20.64 46 LYS B CA 1
ATOM 3484 C C . LYS B 1 46 ? 69.095 114.039 164.388 1.00 17.86 46 LYS B C 1
ATOM 3485 O O . LYS B 1 46 ? 68.182 114.697 163.880 1.00 20.35 46 LYS B O 1
ATOM 3491 N N . SER B 1 47 ? 70.379 114.218 164.040 1.00 22.57 47 SER B N 1
ATOM 3492 C CA . SER B 1 47 ? 70.722 115.250 163.065 1.00 21.65 47 SER B CA 1
ATOM 3493 C C . SER B 1 47 ? 70.167 114.907 161.692 1.00 18.50 47 SER B C 1
ATOM 3494 O O . SER B 1 47 ? 69.720 115.796 160.964 1.00 20.90 47 SER B O 1
ATOM 3497 N N . HIS B 1 48 ? 70.193 113.625 161.332 1.00 20.85 48 HIS B N 1
ATOM 3498 C CA . HIS B 1 48 ? 69.604 113.191 160.067 1.00 19.31 48 HIS B CA 1
ATOM 3499 C C . HIS B 1 48 ? 68.099 113.398 160.062 1.00 16.33 48 HIS B C 1
ATOM 3500 O O . HIS B 1 48 ? 67.544 113.881 159.071 1.00 18.38 48 HIS B O 1
ATOM 3507 N N . ILE B 1 49 ? 67.433 113.081 161.175 1.00 17.39 49 ILE B N 1
ATOM 3508 C CA . ILE B 1 49 ? 65.987 113.247 161.273 1.00 14.78 49 ILE B CA 1
ATOM 3509 C C . ILE B 1 49 ? 65.615 114.716 161.158 1.00 14.32 49 ILE B C 1
ATOM 3510 O O . ILE B 1 49 ? 64.668 115.086 160.462 1.00 16.21 49 ILE B O 1
ATOM 3515 N N . THR B 1 50 ? 66.372 115.578 161.844 1.00 18.59 50 THR B N 1
ATOM 3516 C CA . THR B 1 50 ? 66.123 117.012 161.778 1.00 20.80 50 THR B CA 1
ATOM 3517 C C . THR B 1 50 ? 66.307 117.530 160.356 1.00 19.06 50 THR B C 1
ATOM 3518 O O . THR B 1 50 ? 65.467 118.279 159.846 1.00 19.78 50 THR B O 1
ATOM 3522 N N . THR B 1 51 ? 67.371 117.094 159.683 1.00 20.20 51 THR B N 1
ATOM 3523 C CA . THR B 1 51 ? 67.563 117.467 158.284 1.00 18.20 51 THR B CA 1
ATOM 3524 C C . THR B 1 51 ? 66.386 117.010 157.442 1.00 20.46 51 THR B C 1
ATOM 3525 O O . THR B 1 51 ? 65.845 117.775 156.634 1.00 20.37 51 THR B O 1
ATOM 3529 N N . ALA B 1 52 ? 65.967 115.760 157.636 1.00 19.41 52 ALA B N 1
ATOM 3530 C CA . ALA B 1 52 ? 64.903 115.210 156.813 1.00 17.77 52 ALA B CA 1
ATOM 3531 C C . ALA B 1 52 ? 63.602 115.978 156.993 1.00 15.86 52 ALA B C 1
ATOM 3532 O O . ALA B 1 52 ? 62.905 116.268 156.013 1.00 17.28 52 ALA B O 1
ATOM 3534 N N . TYR B 1 53 ? 63.244 116.307 158.242 1.00 16.99 53 TYR B N 1
ATOM 3535 C CA . TYR B 1 53 ? 61.998 117.026 158.487 1.00 14.76 53 TYR B CA 1
ATOM 3536 C C . TYR B 1 53 ? 61.989 118.381 157.784 1.00 21.04 53 TYR B C 1
ATOM 3537 O O . TYR B 1 53 ? 60.935 118.859 157.348 1.00 21.47 53 TYR B O 1
ATOM 3546 N N . ARG B 1 54 ? 63.138 119.041 157.732 1.00 22.06 54 ARG B N 1
ATOM 3547 C CA . ARG B 1 54 ? 63.198 120.386 157.176 1.00 23.24 54 ARG B CA 1
ATOM 3548 C C . ARG B 1 54 ? 63.147 120.366 155.655 1.00 26.61 54 ARG B C 1
ATOM 3549 O O . ARG B 1 54 ? 62.464 121.195 155.042 1.00 27.75 54 ARG B O 1
ATOM 3557 N N . ASP B 1 55 ? 63.838 119.417 155.034 1.00 24.01 55 ASP B N 1
ATOM 3558 C CA . ASP B 1 55 ? 64.062 119.434 153.587 1.00 21.97 55 ASP B CA 1
ATOM 3559 C C . ASP B 1 55 ? 62.991 118.592 152.900 1.00 22.94 55 ASP B C 1
ATOM 3560 O O . ASP B 1 55 ? 63.210 117.443 152.531 1.00 21.32 55 ASP B O 1
ATOM 3565 N N . THR B 1 56 ? 61.807 119.188 152.731 1.00 26.24 56 THR B N 1
ATOM 3566 C CA . THR B 1 56 ? 60.671 118.467 152.164 1.00 24.60 56 THR B CA 1
ATOM 3567 C C . THR B 1 56 ? 60.834 118.201 150.674 1.00 26.15 56 THR B C 1
ATOM 3568 O O . THR B 1 56 ? 60.173 117.304 150.135 1.00 24.49 56 THR B O 1
ATOM 3572 N N . ALA B 1 57 ? 61.710 118.939 149.993 1.00 24.37 57 ALA B N 1
ATOM 3573 C CA . ALA B 1 57 ? 61.952 118.645 148.586 1.00 23.58 57 ALA B CA 1
ATOM 3574 C C . ALA B 1 57 ? 62.710 117.338 148.412 1.00 27.79 57 ALA B C 1
ATOM 3575 O O . ALA B 1 57 ? 62.532 116.647 147.399 1.00 25.94 57 ALA B O 1
ATOM 3577 N N . THR B 1 58 ? 63.574 116.995 149.372 1.00 23.09 58 THR B N 1
ATOM 3578 C CA . THR B 1 58 ? 64.300 115.734 149.344 1.00 22.07 58 THR B CA 1
ATOM 3579 C C . THR B 1 58 ? 63.566 114.621 150.081 1.00 15.62 58 THR B C 1
ATOM 3580 O O . THR B 1 58 ? 63.671 113.451 149.685 1.00 17.92 58 THR B O 1
ATOM 3584 N N . PHE B 1 59 ? 62.859 114.962 151.159 1.00 15.91 59 PHE B N 1
ATOM 3585 C CA . PHE B 1 59 ? 62.128 113.985 151.969 1.00 13.78 59 PHE B CA 1
ATOM 3586 C C . PHE B 1 59 ? 60.659 114.397 151.968 1.00 12.63 59 PHE B C 1
ATOM 3587 O O . PHE B 1 59 ? 60.232 115.254 152.745 1.00 14.33 59 PHE B O 1
ATOM 3595 N N . SER B 1 60 ? 59.871 113.782 151.092 1.00 12.75 60 SER B N 1
ATOM 3596 C CA . SER B 1 60 ? 58.483 114.161 150.891 1.00 12.45 60 SER B CA 1
ATOM 3597 C C . SER B 1 60 ? 57.555 113.190 151.611 1.00 11.91 60 SER B C 1
ATOM 3598 O O . SER B 1 60 ? 57.993 112.219 152.221 1.00 11.48 60 SER B O 1
ATOM 3601 N N . THR B 1 61 ? 56.275 113.414 151.449 1.00 12.34 61 THR B N 1
ATOM 3602 C CA . THR B 1 61 ? 55.273 112.475 151.920 1.00 10.42 61 THR B CA 1
ATOM 3603 C C . THR B 1 61 ? 54.525 111.832 150.763 1.00 12.15 61 THR B C 1
ATOM 3604 O O . THR B 1 61 ? 53.462 111.333 150.914 1.00 11.73 61 THR B O 1
ATOM 3608 N N . ARG B 1 62 ? 55.149 111.839 149.599 1.00 11.70 62 ARG B N 1
ATOM 3609 C CA . ARG B 1 62 ? 54.524 111.288 148.398 1.00 10.97 62 ARG B CA 1
ATOM 3610 C C . ARG B 1 62 ? 54.246 109.776 148.422 1.00 10.34 62 ARG B C 1
ATOM 3611 O O . ARG B 1 62 ? 53.497 109.320 147.644 1.00 13.10 62 ARG B O 1
ATOM 3619 N N . MET B 1 63 ? 54.835 109.069 149.345 1.00 12.33 63 MET B N 1
ATOM 3620 C CA . MET B 1 63 ? 54.545 107.662 149.482 1.00 12.06 63 MET B CA 1
ATOM 3621 C C . MET B 1 63 ? 53.059 107.475 149.798 1.00 10.89 63 MET B C 1
ATOM 3622 O O . MET B 1 63 ? 52.529 106.454 149.492 1.00 12.46 63 MET B O 1
ATOM 3627 N N . PHE B 1 64 ? 52.415 108.469 150.398 1.00 10.90 64 PHE B N 1
ATOM 3628 C CA . PHE B 1 64 ? 50.992 108.330 150.699 1.00 12.35 64 PHE B CA 1
ATOM 3629 C C . PHE B 1 64 ? 50.133 108.399 149.445 1.00 14.00 64 PHE B C 1
ATOM 3630 O O . PHE B 1 64 ? 48.937 108.102 149.511 1.00 13.59 64 PHE B O 1
ATOM 3638 N N . GLN B 1 65 ? 50.696 108.771 148.297 1.00 12.01 65 GLN B N 1
ATOM 3639 C CA . GLN B 1 65 ? 49.935 108.700 147.069 1.00 13.76 65 GLN B CA 1
ATOM 3640 C C . GLN B 1 65 ? 49.728 107.250 146.621 1.00 13.25 65 GLN B C 1
ATOM 3641 O O . GLN B 1 65 ? 48.867 107.001 145.769 1.00 17.35 65 GLN B O 1
ATOM 3647 N N . ALA B 1 66 ? 50.431 106.291 147.215 1.00 14.07 66 ALA B N 1
ATOM 3648 C CA . ALA B 1 66 ? 50.361 104.874 146.869 1.00 15.73 66 ALA B CA 1
ATOM 3649 C C . ALA B 1 66 ? 49.340 104.085 147.689 1.00 22.08 66 ALA B C 1
ATOM 3650 O O . ALA B 1 66 ? 49.357 102.849 147.643 1.00 31.34 66 ALA B O 1
ATOM 3652 N N . GLY B 1 67 ? 48.523 104.740 148.493 1.00 15.96 67 GLY B N 1
ATOM 3653 C CA . GLY B 1 67 ? 47.557 104.025 149.309 1.00 14.78 67 GLY B CA 1
ATOM 3654 C C . GLY B 1 67 ? 46.322 104.826 149.601 1.00 12.71 67 GLY B C 1
ATOM 3655 O O . GLY B 1 67 ? 46.010 105.781 148.896 1.00 13.53 67 GLY B O 1
ATOM 3656 N N . ILE B 1 68 ? 45.614 104.446 150.673 1.00 11.48 68 ILE B N 1
ATOM 3657 C CA . ILE B 1 68 ? 44.284 104.985 150.912 1.00 11.48 68 ILE B CA 1
ATOM 3658 C C . ILE B 1 68 ? 44.283 106.443 151.341 1.00 11.37 68 ILE B C 1
ATOM 3659 O O . ILE B 1 68 ? 43.209 107.060 151.353 1.00 13.04 68 ILE B O 1
ATOM 3664 N N . LEU B 1 69 ? 45.417 106.996 151.760 1.00 10.70 69 LEU B N 1
ATOM 3665 C CA . LEU B 1 69 ? 45.486 108.421 152.058 1.00 10.49 69 LEU B CA 1
ATOM 3666 C C . LEU B 1 69 ? 45.678 109.274 150.815 1.00 12.41 69 LEU B C 1
ATOM 3667 O O . LEU B 1 69 ? 45.758 110.509 150.924 1.00 12.62 69 LEU B O 1
ATOM 3672 N N . ASN B 1 70 ? 45.759 108.679 149.635 1.00 11.57 70 ASN B N 1
ATOM 3673 C CA . ASN B 1 70 ? 45.895 109.505 148.447 1.00 12.50 70 ASN B CA 1
ATOM 3674 C C . ASN B 1 70 ? 44.678 110.408 148.309 1.00 13.50 70 ASN B C 1
ATOM 3675 O O . ASN B 1 70 ? 43.544 109.950 148.404 1.00 14.93 70 ASN B O 1
ATOM 3680 N N . GLY B 1 71 ? 44.916 111.687 148.087 1.00 13.69 71 GLY B N 1
ATOM 3681 C CA . GLY B 1 71 ? 43.862 112.674 148.058 1.00 14.09 71 GLY B CA 1
ATOM 3682 C C . GLY B 1 71 ? 43.657 113.414 149.364 1.00 11.93 71 GLY B C 1
ATOM 3683 O O . GLY B 1 71 ? 42.917 114.404 149.390 1.00 15.43 71 GLY B O 1
ATOM 3684 N N . GLY B 1 72 ? 44.268 112.955 150.440 1.00 11.04 72 GLY B N 1
ATOM 3685 C CA . GLY B 1 72 ? 44.163 113.629 151.707 1.00 12.64 72 GLY B CA 1
ATOM 3686 C C . GLY B 1 72 ? 45.318 114.580 151.944 1.00 11.49 72 GLY B C 1
ATOM 3687 O O . GLY B 1 72 ? 46.245 114.712 151.143 1.00 11.40 72 GLY B O 1
ATOM 3688 N N . LEU B 1 73 ? 45.283 115.197 153.122 1.00 11.64 73 LEU B N 1
ATOM 3689 C CA . LEU B 1 73 ? 46.255 116.224 153.499 1.00 10.04 73 LEU B CA 1
ATOM 3690 C C . LEU B 1 73 ? 47.677 115.680 153.542 1.00 11.95 73 LEU B C 1
ATOM 3691 O O . LEU B 1 73 ? 48.614 116.315 153.042 1.00 11.10 73 LEU B O 1
ATOM 3696 N N . ALA B 1 74 ? 47.871 114.535 154.205 1.00 10.35 74 ALA B N 1
ATOM 3697 C CA . ALA B 1 74 ? 49.219 114.034 154.428 1.00 11.02 74 ALA B CA 1
ATOM 3698 C C . ALA B 1 74 ? 49.945 113.748 153.122 1.00 10.81 74 ALA B C 1
ATOM 3699 O O . ALA B 1 74 ? 51.174 113.843 153.081 1.00 12.79 74 ALA B O 1
ATOM 3701 N N . ALA B 1 75 ? 49.213 113.401 152.061 1.00 10.02 75 ALA B N 1
ATOM 3702 C CA . ALA B 1 75 ? 49.815 113.068 150.779 1.00 10.99 75 ALA B CA 1
ATOM 3703 C C . ALA B 1 75 ? 50.170 114.298 149.954 1.00 11.46 75 ALA B C 1
ATOM 3704 O O . ALA B 1 75 ? 50.858 114.154 148.943 1.00 12.14 75 ALA B O 1
ATOM 3706 N N . MET B 1 76 ? 49.700 115.476 150.337 1.00 10.95 76 MET B N 1
ATOM 3707 C CA . MET B 1 76 ? 49.978 116.704 149.611 1.00 11.13 76 MET B CA 1
ATOM 3708 C C . MET B 1 76 ? 51.381 117.223 149.911 1.00 11.83 76 MET B C 1
ATOM 3709 O O . MET B 1 76 ? 51.921 117.057 151.004 1.00 12.48 76 MET B O 1
ATOM 3714 N N . GLN B 1 77 ? 51.956 117.901 148.922 1.00 13.32 77 GLN B N 1
ATOM 3715 C CA . GLN B 1 77 ? 53.251 118.548 149.035 1.00 13.78 77 GLN B CA 1
ATOM 3716 C C . GLN B 1 77 ? 53.108 120.046 148.794 1.00 12.85 77 GLN B C 1
ATOM 3717 O O . GLN B 1 77 ? 52.125 120.510 148.227 1.00 14.06 77 GLN B O 1
ATOM 3723 N N . GLY B 1 78 ? 54.110 120.796 149.244 1.00 15.98 78 GLY B N 1
ATOM 3724 C CA . GLY B 1 78 ? 54.285 122.168 148.778 1.00 16.51 78 GLY B CA 1
ATOM 3725 C C . GLY B 1 78 ? 53.077 123.047 149.020 1.00 16.10 78 GLY B C 1
ATOM 3726 O O . GLY B 1 78 ? 52.483 123.062 150.097 1.00 15.77 78 GLY B O 1
ATOM 3727 N N . ASP B 1 79 ? 52.728 123.834 148.000 1.00 15.20 79 ASP B N 1
ATOM 3728 C CA . ASP B 1 79 ? 51.669 124.829 148.162 1.00 16.26 79 ASP B CA 1
ATOM 3729 C C . ASP B 1 79 ? 50.300 124.184 148.333 1.00 14.38 79 ASP B C 1
ATOM 3730 O O . ASP B 1 79 ? 49.450 124.708 149.067 1.00 14.69 79 ASP B O 1
ATOM 3735 N N . GLU B 1 80 ? 50.046 123.064 147.648 1.00 14.05 80 GLU B N 1
ATOM 3736 C CA . GLU B 1 80 ? 48.787 122.358 147.853 1.00 11.77 80 GLU B CA 1
ATOM 3737 C C . GLU B 1 80 ? 48.629 121.958 149.315 1.00 12.08 80 GLU B C 1
ATOM 3738 O O . GLU B 1 80 ? 47.579 122.183 149.930 1.00 12.59 80 GLU B O 1
ATOM 3744 N N . HIS B 1 81 ? 49.683 121.370 149.878 1.00 11.51 81 HIS B N 1
ATOM 3745 C CA . HIS B 1 81 ? 49.668 121.023 151.290 1.00 11.57 81 HIS B CA 1
ATOM 3746 C C . HIS B 1 81 ? 49.437 122.250 152.157 1.00 11.81 81 HIS B C 1
ATOM 3747 O O . HIS B 1 81 ? 48.611 122.233 153.076 1.00 13.58 81 HIS B O 1
ATOM 3754 N N . ALA B 1 82 ? 50.163 123.339 151.884 1.00 13.61 82 ALA B N 1
ATOM 3755 C CA . ALA B 1 82 ? 50.042 124.516 152.747 1.00 13.75 82 ALA B CA 1
ATOM 3756 C C . ALA B 1 82 ? 48.617 125.055 152.765 1.00 13.75 82 ALA B C 1
ATOM 3757 O O . ALA B 1 82 ? 48.088 125.439 153.812 1.00 15.88 82 ALA B O 1
ATOM 3759 N N . ARG B 1 83 ? 47.976 125.089 151.602 1.00 14.00 83 ARG B N 1
ATOM 3760 C CA . ARG B 1 83 ? 46.613 125.595 151.494 1.00 14.23 83 ARG B CA 1
ATOM 3761 C C . ARG B 1 83 ? 45.617 124.737 152.269 1.00 15.63 83 ARG B C 1
ATOM 3762 O O . ARG B 1 83 ? 44.774 125.261 153.004 1.00 16.40 83 ARG B O 1
ATOM 3770 N N . MET B 1 84 ? 45.701 123.409 152.129 1.00 12.50 84 MET B N 1
ATOM 3771 C CA . MET B 1 84 ? 44.787 122.563 152.887 1.00 13.46 84 MET B CA 1
ATOM 3772 C C . MET B 1 84 ? 45.142 122.548 154.370 1.00 12.69 84 MET B C 1
ATOM 3773 O O . MET B 1 84 ? 44.251 122.460 155.217 1.00 13.77 84 MET B O 1
ATOM 3778 N N . ARG B 1 85 ? 46.434 122.618 154.684 1.00 13.20 85 ARG B N 1
ATOM 3779 C CA . ARG B 1 85 ? 46.845 122.663 156.078 1.00 13.52 85 ARG B CA 1
ATOM 3780 C C . ARG B 1 85 ? 46.238 123.873 156.783 1.00 16.72 85 ARG B C 1
ATOM 3781 O O . ARG B 1 85 ? 45.802 123.772 157.936 1.00 15.85 85 ARG B O 1
ATOM 3789 N N . ARG B 1 86 ? 46.161 125.020 156.097 1.00 15.75 86 ARG B N 1
ATOM 3790 C CA . ARG B 1 86 ? 45.573 126.196 156.729 1.00 17.17 86 ARG B CA 1
ATOM 3791 C C . ARG B 1 86 ? 44.111 125.950 157.093 1.00 18.97 86 ARG B C 1
ATOM 3792 O O . ARG B 1 86 ? 43.647 126.411 158.143 1.00 18.58 86 ARG B O 1
ATOM 3800 N N . VAL B 1 87 ? 43.384 125.180 156.281 1.00 15.78 87 VAL B N 1
ATOM 3801 C CA . VAL B 1 87 ? 42.007 124.848 156.610 1.00 17.40 87 VAL B CA 1
ATOM 3802 C C . VAL B 1 87 ? 41.947 123.941 157.841 1.00 16.21 87 VAL B C 1
ATOM 3803 O O . VAL B 1 87 ? 41.236 124.234 158.812 1.00 18.73 87 VAL B O 1
ATOM 3807 N N . TYR B 1 88 ? 42.687 122.832 157.827 1.00 14.42 88 TYR B N 1
ATOM 3808 C CA . TYR B 1 88 ? 42.687 121.959 158.993 1.00 13.97 88 TYR B CA 1
ATOM 3809 C C . TYR B 1 88 ? 43.105 122.728 160.239 1.00 13.35 88 TYR B C 1
ATOM 3810 O O . TYR B 1 88 ? 42.543 122.516 161.316 1.00 14.68 88 TYR B O 1
ATOM 3819 N N . ASN B 1 89 ? 44.109 123.611 160.112 1.00 13.02 89 ASN B N 1
ATOM 3820 C CA . ASN B 1 89 ? 44.669 124.291 161.285 1.00 12.78 89 ASN B CA 1
ATOM 3821 C C . ASN B 1 89 ? 43.608 125.068 162.037 1.00 12.98 89 ASN B C 1
ATOM 3822 O O . ASN B 1 89 ? 43.665 125.176 163.266 1.00 13.45 89 ASN B O 1
ATOM 3827 N N . MET B 1 90 ? 42.659 125.668 161.322 1.00 13.27 90 MET B N 1
ATOM 3828 C CA . MET B 1 90 ? 41.642 126.479 161.978 1.00 14.92 90 MET B CA 1
ATOM 3829 C C . MET B 1 90 ? 40.910 125.692 163.052 1.00 14.39 90 MET B C 1
ATOM 3830 O O . MET B 1 90 ? 40.502 126.256 164.069 1.00 17.09 90 MET B O 1
ATOM 3835 N N . PHE B 1 91 ? 40.717 124.403 162.840 1.00 12.78 91 PHE B N 1
ATOM 3836 C CA . PHE B 1 91 ? 39.911 123.602 163.742 1.00 14.67 91 PHE B CA 1
ATOM 3837 C C . PHE B 1 91 ? 40.686 123.092 164.941 1.00 11.12 91 PHE B C 1
ATOM 3838 O O . PHE B 1 91 ? 40.081 122.485 165.832 1.00 13.26 91 PHE B O 1
ATOM 3846 N N . PHE B 1 92 ? 41.981 123.370 165.004 1.00 12.08 92 PHE B N 1
ATOM 3847 C CA . PHE B 1 92 ? 42.794 122.920 166.124 1.00 11.13 92 PHE B CA 1
ATOM 3848 C C . PHE B 1 92 ? 43.547 124.064 166.776 1.00 11.96 92 PHE B C 1
ATOM 3849 O O . PHE B 1 92 ? 44.514 123.818 167.498 1.00 11.84 92 PHE B O 1
ATOM 3857 N N . LEU B 1 93 ? 43.113 125.298 166.565 1.00 11.86 93 LEU B N 1
ATOM 3858 C CA . LEU B 1 93 ? 43.697 126.431 167.263 1.00 11.96 93 LEU B CA 1
ATOM 3859 C C . LEU B 1 93 ? 43.396 126.340 168.756 1.00 11.80 93 LEU B C 1
ATOM 3860 O O . LEU B 1 93 ? 42.434 125.682 169.173 1.00 12.24 93 LEU B O 1
ATOM 3865 N N . PRO B 1 94 ? 44.206 127.007 169.585 1.00 12.00 94 PRO B N 1
ATOM 3866 C CA . PRO B 1 94 ? 44.014 126.880 171.033 1.00 10.61 94 PRO B CA 1
ATOM 3867 C C . PRO B 1 94 ? 42.614 127.179 171.534 1.00 9.78 94 PRO B C 1
ATOM 3868 O O . PRO B 1 94 ? 42.108 126.452 172.399 1.00 9.92 94 PRO B O 1
ATOM 3872 N N . ARG B 1 95 ? 41.970 128.239 171.043 1.00 10.61 95 ARG B N 1
ATOM 3873 C CA . ARG B 1 95 ? 40.640 128.573 171.522 1.00 12.12 95 ARG B CA 1
ATOM 3874 C C . ARG B 1 95 ? 39.607 127.538 171.079 1.00 12.61 95 ARG B C 1
ATOM 3875 O O . ARG B 1 95 ? 38.679 127.233 171.834 1.00 14.21 95 ARG B O 1
ATOM 3883 N N . ALA B 1 96 ? 39.771 126.980 169.883 1.00 12.92 96 ALA B N 1
ATOM 3884 C CA . ALA B 1 96 ? 38.879 125.914 169.438 1.00 13.45 96 ALA B CA 1
ATOM 3885 C C . ALA B 1 96 ? 38.993 124.702 170.361 1.00 11.02 96 ALA B C 1
ATOM 3886 O O . ALA B 1 96 ? 37.988 124.122 170.786 1.00 12.28 96 ALA B O 1
ATOM 3888 N N . VAL B 1 97 ? 40.223 124.341 170.715 1.00 10.81 97 VAL B N 1
ATOM 3889 C CA . VAL B 1 97 ? 40.455 123.210 171.600 1.00 10.65 97 VAL B CA 1
ATOM 3890 C C . VAL B 1 97 ? 39.795 123.442 172.954 1.00 11.10 97 VAL B C 1
ATOM 3891 O O . VAL B 1 97 ? 39.151 122.542 173.506 1.00 11.38 97 VAL B O 1
ATOM 3895 N N . SER B 1 98 ? 39.895 124.662 173.502 1.00 11.97 98 SER B N 1
ATOM 3896 C CA A SER B 1 98 ? 39.233 124.940 174.773 0.61 11.01 98 SER B CA 1
ATOM 3897 C CA B SER B 1 98 ? 39.243 124.928 174.778 0.39 11.10 98 SER B CA 1
ATOM 3898 C C . SER B 1 98 ? 37.729 124.803 174.644 1.00 9.99 98 SER B C 1
ATOM 3899 O O . SER B 1 98 ? 37.050 124.362 175.583 1.00 12.11 98 SER B O 1
ATOM 3904 N N . GLN B 1 99 ? 37.187 125.179 173.477 1.00 11.55 99 GLN B N 1
ATOM 3905 C CA . GLN B 1 99 ? 35.752 125.014 173.253 1.00 13.85 99 GLN B CA 1
ATOM 3906 C C . GLN B 1 99 ? 35.379 123.542 173.218 1.00 11.79 99 GLN B C 1
ATOM 3907 O O . GLN B 1 99 ? 34.394 123.131 173.840 1.00 14.38 99 GLN B O 1
ATOM 3913 N N . TYR B 1 100 ? 36.185 122.720 172.551 1.00 12.27 100 TYR B N 1
ATOM 3914 C CA . TYR B 1 100 ? 35.902 121.284 172.554 1.00 11.52 100 TYR B CA 1
ATOM 3915 C C . TYR B 1 100 ? 35.964 120.711 173.956 1.00 11.66 100 TYR B C 1
ATOM 3916 O O . TYR B 1 100 ? 35.140 119.864 174.324 1.00 13.36 100 TYR B O 1
ATOM 3925 N N . GLU B 1 101 ? 36.922 121.167 174.751 1.00 11.91 101 GLU B N 1
ATOM 3926 C CA . GLU B 1 101 ? 37.070 120.668 176.114 1.00 11.66 101 GLU B CA 1
ATOM 3927 C C . GLU B 1 101 ? 35.805 120.931 176.925 1.00 12.40 101 GLU B C 1
ATOM 3928 O O . GLU B 1 101 ? 35.274 120.036 177.598 1.00 13.91 101 GLU B O 1
ATOM 3934 N N . GLU B 1 102 ? 35.303 122.158 176.866 1.00 13.19 102 GLU B N 1
ATOM 3935 C CA . GLU B 1 102 ? 34.165 122.532 177.689 1.00 15.11 102 GLU B CA 1
ATOM 3936 C C . GLU B 1 102 ? 32.875 121.928 177.165 1.00 17.62 102 GLU B C 1
ATOM 3937 O O . GLU B 1 102 ? 32.074 121.388 177.940 1.00 18.75 102 GLU B O 1
ATOM 3943 N N . ARG B 1 103 ? 32.693 121.949 175.854 1.00 15.74 103 ARG B N 1
ATOM 3944 C CA . ARG B 1 103 ? 31.417 121.556 175.275 1.00 19.90 103 ARG B CA 1
ATOM 3945 C C . ARG B 1 103 ? 31.249 120.057 175.212 1.00 18.61 103 ARG B C 1
ATOM 3946 O O . ARG B 1 103 ? 30.119 119.572 175.373 1.00 23.63 103 ARG B O 1
ATOM 3954 N N . PHE B 1 104 ? 32.311 119.291 174.987 1.00 16.64 104 PHE B N 1
ATOM 3955 C CA . PHE B 1 104 ? 32.056 117.865 174.963 1.00 23.89 104 PHE B CA 1
ATOM 3956 C C . PHE B 1 104 ? 33.148 116.946 175.478 1.00 15.13 104 PHE B C 1
ATOM 3957 O O . PHE B 1 104 ? 32.790 115.866 175.931 1.00 13.26 104 PHE B O 1
ATOM 3965 N N . VAL B 1 105 ? 34.445 117.291 175.468 1.00 12.45 105 VAL B N 1
ATOM 3966 C CA . VAL B 1 105 ? 35.401 116.317 176.004 1.00 11.63 105 VAL B CA 1
ATOM 3967 C C . VAL B 1 105 ? 35.191 116.096 177.50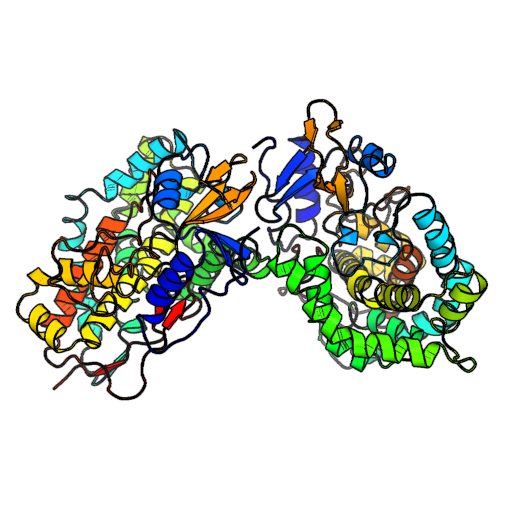6 1.00 11.87 105 VAL B C 1
ATOM 3968 O O . VAL B 1 105 ? 35.242 114.952 177.978 1.00 11.96 105 VAL B O 1
ATOM 3972 N N . ARG B 1 106 ? 34.994 117.166 178.277 1.00 11.67 106 ARG B N 1
ATOM 3973 C CA . ARG B 1 106 ? 34.752 116.968 179.706 1.00 12.36 106 ARG B CA 1
ATOM 3974 C C . ARG B 1 106 ? 33.458 116.213 179.973 1.00 13.12 106 ARG B C 1
ATOM 3975 O O . ARG B 1 106 ? 33.500 115.201 180.690 1.00 13.20 106 ARG B O 1
ATOM 3983 N N . PRO B 1 107 ? 32.317 116.581 179.390 1.00 12.11 107 PRO B N 1
ATOM 3984 C CA . PRO B 1 107 ? 31.102 115.785 179.618 1.00 14.17 107 PRO B CA 1
ATOM 3985 C C . PRO B 1 107 ? 31.238 114.338 179.176 1.00 13.49 107 PRO B C 1
ATOM 3986 O O . PRO B 1 107 ? 30.812 113.429 179.901 1.00 13.94 107 PRO B O 1
ATOM 3990 N N . ILE B 1 108 ? 31.838 114.086 178.017 1.00 12.51 108 ILE B N 1
ATOM 3991 C CA . ILE B 1 108 ? 31.993 112.712 177.559 1.00 12.06 108 ILE B CA 1
ATOM 3992 C C . ILE B 1 108 ? 32.901 111.936 178.507 1.00 12.46 108 ILE B C 1
ATOM 3993 O O . ILE B 1 108 ? 32.634 110.765 178.813 1.00 12.83 108 ILE B O 1
ATOM 3998 N N . SER B 1 109 ? 33.979 112.569 179.003 1.00 11.25 109 SER B N 1
ATOM 3999 C CA . SER B 1 109 ? 34.868 111.885 179.934 1.00 11.69 109 SER B CA 1
ATOM 4000 C C . SER B 1 109 ? 34.107 111.418 181.169 1.00 12.57 109 SER B C 1
ATOM 4001 O O . SER B 1 109 ? 34.292 110.289 181.637 1.00 13.88 109 SER B O 1
ATOM 4004 N N . GLU B 1 110 ? 33.237 112.270 181.699 1.00 12.10 110 GLU B N 1
ATOM 4005 C CA . GLU B 1 110 ? 32.451 111.884 182.871 1.00 13.27 110 GLU B CA 1
ATOM 4006 C C . GLU B 1 110 ? 31.510 110.731 182.549 1.00 15.71 110 GLU B C 1
ATOM 4007 O O . GLU B 1 110 ? 31.289 109.853 183.395 1.00 15.47 110 GLU B O 1
ATOM 4013 N N . GLN B 1 111 ? 30.908 110.739 181.360 1.00 13.91 111 GLN B N 1
ATOM 4014 C CA . GLN B 1 111 ? 30.038 109.639 180.964 1.00 15.71 111 GLN B CA 1
ATOM 4015 C C . GLN B 1 111 ? 30.810 108.330 180.834 1.00 17.08 111 GLN B C 1
ATOM 4016 O O . GLN B 1 111 ? 30.332 107.273 181.264 1.00 17.04 111 GLN B O 1
ATOM 4022 N N . VAL B 1 112 ? 31.998 108.378 180.223 1.00 12.99 112 VAL B N 1
ATOM 4023 C CA . VAL B 1 112 ? 32.813 107.178 180.081 1.00 13.18 112 VAL B CA 1
ATOM 4024 C C . VAL B 1 112 ? 33.155 106.622 181.457 1.00 13.91 112 VAL B C 1
ATOM 4025 O O . VAL B 1 112 ? 33.082 105.408 181.693 1.00 12.53 112 VAL B O 1
ATOM 4029 N N . VAL B 1 113 ? 33.548 107.503 182.380 1.00 11.79 113 VAL B N 1
ATOM 4030 C CA . VAL B 1 113 ? 33.905 107.065 183.724 1.00 12.25 113 VAL B CA 1
ATOM 4031 C C . VAL B 1 113 ? 32.670 106.552 184.460 1.00 15.66 113 VAL B C 1
ATOM 4032 O O . VAL B 1 113 ? 32.760 105.571 185.213 1.00 15.62 113 VAL B O 1
ATOM 4036 N N . ASP B 1 114 ? 31.497 107.162 184.214 1.00 14.42 114 ASP B N 1
ATOM 4037 C CA . ASP B 1 114 ? 30.238 106.658 184.783 1.00 23.50 114 ASP B CA 1
ATOM 4038 C C . ASP B 1 114 ? 30.001 105.193 184.451 1.00 17.62 114 ASP B C 1
ATOM 4039 O O . ASP B 1 114 ? 29.492 104.433 185.285 1.00 17.96 114 ASP B O 1
ATOM 4044 N N . ARG B 1 115 ? 30.266 104.798 183.215 1.00 17.66 115 ARG B N 1
ATOM 4045 C CA . ARG B 1 115 ? 30.039 103.416 182.807 1.00 16.14 115 ARG B CA 1
ATOM 4046 C C . ARG B 1 115 ? 30.981 102.424 183.477 1.00 19.45 115 ARG B C 1
ATOM 4047 O O . ARG B 1 115 ? 30.702 101.223 183.455 1.00 22.35 115 ARG B O 1
ATOM 4055 N N . LEU B 1 116 ? 32.081 102.881 184.069 1.00 16.05 116 LEU B N 1
ATOM 4056 C CA . LEU B 1 116 ? 32.959 101.986 184.811 1.00 17.37 116 LEU B CA 1
ATOM 4057 C C . LEU B 1 116 ? 32.413 101.655 186.196 1.00 21.53 116 LEU B C 1
ATOM 4058 O O . LEU B 1 116 ? 32.987 100.803 186.881 1.00 21.38 116 LEU B O 1
ATOM 4063 N N . ALA B 1 117 ? 31.349 102.334 186.626 1.00 24.88 117 ALA B N 1
ATOM 4064 C CA . ALA B 1 117 ? 30.807 102.165 187.968 1.00 26.68 117 ALA B CA 1
ATOM 4065 C C . ALA B 1 117 ? 30.149 100.798 188.122 1.00 30.59 117 ALA B C 1
ATOM 4066 O O . ALA B 1 117 ? 29.647 100.204 187.164 1.00 31.91 117 ALA B O 1
ATOM 4068 N N . GLY B 1 118 ? 30.128 100.313 189.356 1.00 30.03 118 GLY B N 1
ATOM 4069 C CA . GLY B 1 118 ? 29.517 99.035 189.648 1.00 31.53 118 GLY B CA 1
ATOM 4070 C C . GLY B 1 118 ? 30.387 97.829 189.384 1.00 33.69 118 GLY B C 1
ATOM 4071 O O . GLY B 1 118 ? 29.895 96.701 189.509 1.00 35.87 118 GLY B O 1
ATOM 4072 N N . LYS B 1 119 ? 31.654 98.022 189.004 1.00 36.57 119 LYS B N 1
ATOM 4073 C CA . LYS B 1 119 ? 32.538 96.911 188.688 1.00 32.44 119 LYS B CA 1
ATOM 4074 C C . LYS B 1 119 ? 33.762 96.945 189.598 1.00 30.37 119 LYS B C 1
ATOM 4075 O O . LYS B 1 119 ? 34.362 98.012 189.789 1.00 28.06 119 LYS B O 1
ATOM 4081 N N . PRO B 1 120 ? 34.183 95.801 190.145 1.00 29.01 120 PRO B N 1
ATOM 4082 C CA . PRO B 1 120 ? 35.439 95.800 190.906 1.00 29.13 120 PRO B CA 1
ATOM 4083 C C . PRO B 1 120 ? 36.666 95.918 190.021 1.00 26.28 120 PRO B C 1
ATOM 4084 O O . PRO B 1 120 ? 37.689 96.441 190.479 1.00 25.03 120 PRO B O 1
ATOM 4088 N N . ARG B 1 121 ? 36.601 95.432 188.780 1.00 24.81 121 ARG B N 1
ATOM 4089 C CA . ARG B 1 121 ? 37.745 95.502 187.877 1.00 20.20 121 ARG B CA 1
ATOM 4090 C C . ARG B 1 121 ? 37.273 95.679 186.442 1.00 21.55 121 ARG B C 1
ATOM 4091 O O . ARG B 1 121 ? 36.227 95.172 186.037 1.00 22.92 121 ARG B O 1
ATOM 4099 N N . VAL B 1 122 ? 38.072 96.417 185.679 1.00 20.77 122 VAL B N 1
ATOM 4100 C CA . VAL B 1 122 ? 37.803 96.710 184.277 1.00 17.66 122 VAL B CA 1
ATOM 4101 C C . VAL B 1 122 ? 39.130 96.703 183.541 1.00 13.34 122 VAL B C 1
ATOM 4102 O O . VAL B 1 122 ? 40.202 96.707 184.144 1.00 14.41 122 VAL B O 1
ATOM 4106 N N . ASP B 1 123 ? 39.035 96.699 182.216 1.00 13.78 123 ASP B N 1
ATOM 4107 C CA . ASP B 1 123 ? 40.179 96.877 181.320 1.00 12.98 123 ASP B CA 1
ATOM 4108 C C . ASP B 1 123 ? 40.152 98.316 180.808 1.00 10.90 123 ASP B C 1
ATOM 4109 O O . ASP B 1 123 ? 39.328 98.660 179.957 1.00 14.66 123 ASP B O 1
ATOM 4114 N N . LEU B 1 124 ? 41.060 99.153 181.299 1.00 12.57 124 LEU B N 1
ATOM 4115 C CA . LEU B 1 124 ? 41.047 100.546 180.865 1.00 11.67 124 LEU B CA 1
ATOM 4116 C C . LEU B 1 124 ? 41.430 100.722 179.411 1.00 13.03 124 LEU B C 1
ATOM 4117 O O . LEU B 1 124 ? 41.281 101.834 178.903 1.00 14.97 124 LEU B O 1
ATOM 4122 N N . LEU B 1 125 ? 42.002 99.711 178.753 1.00 11.00 125 LEU B N 1
ATOM 4123 C CA . LEU B 1 125 ? 42.248 99.846 177.327 1.00 11.09 125 LEU B CA 1
ATOM 4124 C C . LEU B 1 125 ? 40.930 99.889 176.572 1.00 12.80 125 LEU B C 1
ATOM 4125 O O . LEU B 1 125 ? 40.573 100.911 175.980 1.00 12.72 125 LEU B O 1
ATOM 4130 N N . GLU B 1 126 ? 40.168 98.802 176.625 1.00 13.18 126 GLU B N 1
ATOM 4131 C CA . GLU B 1 126 ? 38.902 98.749 175.887 1.00 12.53 126 GLU B CA 1
ATOM 4132 C C . GLU B 1 126 ? 37.847 99.673 176.488 1.00 14.91 126 GLU B C 1
ATOM 4133 O O . GLU B 1 126 ? 37.052 100.270 175.754 1.00 15.82 126 GLU B O 1
ATOM 4139 N N . ASP B 1 127 ? 37.816 99.804 177.814 1.00 11.82 127 ASP B N 1
ATOM 4140 C CA . ASP B 1 127 ? 36.683 100.438 178.469 1.00 13.84 127 ASP B CA 1
ATOM 4141 C C . ASP B 1 127 ? 36.883 101.920 178.726 1.00 13.88 127 ASP B C 1
ATOM 4142 O O . ASP B 1 127 ? 35.939 102.583 179.182 1.00 15.74 127 ASP B O 1
ATOM 4147 N N . PHE B 1 128 ? 38.065 102.464 178.464 1.00 10.98 128 PHE B N 1
ATOM 4148 C CA . PHE B 1 128 ? 38.328 103.875 178.707 1.00 10.53 128 PHE B CA 1
ATOM 4149 C C . PHE B 1 128 ? 39.165 104.492 177.578 1.00 10.77 128 PHE B C 1
ATOM 4150 O O . PHE B 1 128 ? 38.709 105.414 176.886 1.00 11.51 128 PHE B O 1
ATOM 4158 N N . ALA B 1 129 ? 40.376 103.972 177.345 1.00 10.76 129 ALA B N 1
ATOM 4159 C CA . ALA B 1 129 ? 41.281 104.562 176.362 1.00 11.79 129 ALA B CA 1
ATOM 4160 C C . ALA B 1 129 ? 40.689 104.548 174.973 1.00 10.53 129 ALA B C 1
ATOM 4161 O O . ALA B 1 129 ? 40.897 105.497 174.217 1.00 10.87 129 ALA B O 1
ATOM 4163 N N . MET B 1 130 ? 39.976 103.478 174.618 1.00 10.50 130 MET B N 1
ATOM 4164 C CA A MET B 1 130 ? 39.318 103.404 173.316 0.47 10.92 130 MET B CA 1
ATOM 4165 C CA B MET B 1 130 ? 39.326 103.404 173.314 0.53 10.90 130 MET B CA 1
ATOM 4166 C C . MET B 1 130 ? 37.960 104.097 173.328 1.00 12.40 130 MET B C 1
ATOM 4167 O O . MET B 1 130 ? 37.563 104.711 172.328 1.00 13.28 130 MET B O 1
ATOM 4176 N N . GLU B 1 131 ? 37.248 104.034 174.450 1.00 10.54 131 GLU B N 1
ATOM 4177 C CA . GLU B 1 131 ? 35.898 104.555 174.509 1.00 11.62 131 GLU B CA 1
ATOM 4178 C C . GLU B 1 131 ? 35.869 106.065 174.387 1.00 12.53 131 GLU B C 1
ATOM 4179 O O . GLU B 1 131 ? 35.031 106.606 173.652 1.00 11.54 131 GLU B O 1
ATOM 4185 N N . LEU B 1 132 ? 36.734 106.765 175.124 1.00 10.20 132 LEU B N 1
ATOM 4186 C CA . LEU B 1 132 ? 36.659 108.224 175.145 1.00 11.19 132 LEU B CA 1
ATOM 4187 C C . LEU B 1 132 ? 36.906 108.832 173.770 1.00 9.14 132 LEU B C 1
ATOM 4188 O O . LEU B 1 132 ? 36.064 109.617 173.303 1.00 10.25 132 LEU B O 1
ATOM 4193 N N . PRO B 1 133 ? 38.004 108.542 173.075 1.00 9.52 133 PRO B N 1
ATOM 4194 C CA . PRO B 1 133 ? 38.208 109.166 171.765 1.00 10.52 133 PRO B CA 1
ATOM 4195 C C . PRO B 1 133 ? 37.136 108.784 170.756 1.00 11.02 133 PRO B C 1
ATOM 4196 O O . PRO B 1 133 ? 36.762 109.604 169.908 1.00 12.32 133 PRO B O 1
ATOM 4200 N N . ARG B 1 134 ? 36.633 107.557 170.822 1.00 10.08 134 ARG B N 1
ATOM 4201 C CA . ARG B 1 134 ? 35.567 107.130 169.929 1.00 11.08 134 ARG B CA 1
ATOM 4202 C C . ARG B 1 134 ? 34.336 107.995 170.124 1.00 12.07 134 ARG B C 1
ATOM 4203 O O . ARG B 1 134 ? 33.697 108.426 169.161 1.00 13.05 134 ARG B O 1
ATOM 4211 N N . ARG B 1 135 ? 33.960 108.223 171.375 1.00 9.87 135 ARG B N 1
ATOM 4212 C CA . ARG B 1 135 ? 32.784 109.034 171.667 1.00 11.48 135 ARG B CA 1
ATOM 4213 C C . ARG B 1 135 ? 32.983 110.491 171.266 1.00 11.69 135 ARG B C 1
ATOM 4214 O O . ARG B 1 135 ? 32.037 111.136 170.785 1.00 11.80 135 ARG B O 1
ATOM 4222 N N . VAL B 1 136 ? 34.199 111.025 171.405 1.00 9.80 136 VAL B N 1
ATOM 4223 C CA . VAL B 1 136 ? 34.452 112.389 170.965 1.00 9.97 136 VAL B CA 1
ATOM 4224 C C . VAL B 1 136 ? 34.263 112.500 169.456 1.00 11.31 136 VAL B C 1
ATOM 4225 O O . VAL B 1 136 ? 33.620 113.431 168.962 1.00 12.20 136 VAL B O 1
ATOM 4229 N N . ILE B 1 137 ? 34.804 111.551 168.695 1.00 10.46 137 ILE B N 1
ATOM 4230 C CA . ILE B 1 137 ? 34.618 111.609 167.246 1.00 10.77 137 ILE B CA 1
ATOM 4231 C C . ILE B 1 137 ? 33.145 111.443 166.901 1.00 12.25 137 ILE B C 1
ATOM 4232 O O . ILE B 1 137 ? 32.625 112.122 166.005 1.00 11.94 137 ILE B O 1
ATOM 4237 N N . GLY B 1 138 ? 32.443 110.546 167.589 1.00 11.11 138 GLY B N 1
ATOM 4238 C CA . GLY B 1 138 ? 31.015 110.445 167.357 1.00 11.44 138 GLY B CA 1
ATOM 4239 C C . GLY B 1 138 ? 30.322 111.776 167.528 1.00 11.91 138 GLY B C 1
ATOM 4240 O O . GLY B 1 138 ? 29.482 112.162 166.707 1.00 11.95 138 GLY B O 1
ATOM 4241 N N . GLU B 1 139 ? 30.695 112.525 168.564 1.00 12.74 139 GLU B N 1
ATOM 4242 C CA . GLU B 1 139 ? 30.117 113.848 168.778 1.00 12.55 139 GLU B CA 1
ATOM 4243 C C . GLU B 1 139 ? 30.494 114.813 167.662 1.00 14.20 139 GLU B C 1
ATOM 4244 O O . GLU B 1 139 ? 29.663 115.618 167.226 1.00 13.95 139 GLU B O 1
ATOM 4250 N N . LEU B 1 140 ? 31.745 114.768 167.177 1.00 11.38 140 LEU B N 1
ATOM 4251 C CA . LEU B 1 140 ? 32.139 115.675 166.102 1.00 14.08 140 LEU B CA 1
ATOM 4252 C C . LEU B 1 140 ? 31.357 115.388 164.829 1.00 12.28 140 LEU B C 1
ATOM 4253 O O . LEU B 1 140 ? 31.105 116.309 164.033 1.00 14.13 140 LEU B O 1
ATOM 4258 N N . PHE B 1 141 ? 31.033 114.120 164.584 1.00 10.85 141 PHE B N 1
ATOM 4259 C CA . PHE B 1 141 ? 30.298 113.705 163.406 1.00 12.78 141 PHE B CA 1
ATOM 4260 C C . PHE B 1 141 ? 28.782 113.807 163.568 1.00 13.39 141 PHE B C 1
ATOM 4261 O O . PHE B 1 141 ? 28.066 113.808 162.559 1.00 14.84 141 PHE B O 1
ATOM 4269 N N . GLY B 1 142 ? 28.280 113.892 164.793 1.00 11.81 142 GLY B N 1
ATOM 4270 C CA . GLY B 1 142 ? 26.852 113.753 165.041 1.00 13.21 142 GLY B CA 1
ATOM 4271 C C . GLY B 1 142 ? 26.338 112.354 164.829 1.00 14.64 142 GLY B C 1
ATOM 4272 O O . GLY B 1 142 ? 25.169 112.180 164.449 1.00 18.81 142 GLY B O 1
ATOM 4273 N N . PHE B 1 143 ? 27.174 111.343 165.027 1.00 13.25 143 PHE B N 1
ATOM 4274 C CA . PHE B 1 143 ? 26.755 109.963 164.837 1.00 17.74 143 PHE B CA 1
ATOM 4275 C C . PHE B 1 143 ? 27.084 109.119 166.061 1.00 15.98 143 PHE B C 1
ATOM 4276 O O . PHE B 1 143 ? 28.027 109.423 166.802 1.00 16.79 143 PHE B O 1
ATOM 4284 N N . PRO B 1 144 ? 26.327 108.050 166.301 1.00 14.95 144 PRO B N 1
ATOM 4285 C CA . PRO B 1 144 ? 26.545 107.249 167.509 1.00 14.69 144 PRO B CA 1
ATOM 4286 C C . PRO B 1 144 ? 27.918 106.603 167.524 1.00 14.22 144 PRO B C 1
ATOM 4287 O O . PRO B 1 144 ? 28.385 106.067 166.521 1.00 14.80 144 PRO B O 1
ATOM 4291 N N . ALA B 1 145 ? 28.553 106.632 168.684 1.00 14.35 145 ALA B N 1
ATOM 4292 C CA . ALA B 1 145 ? 29.856 105.993 168.826 1.00 13.67 145 ALA B CA 1
ATOM 4293 C C . ALA B 1 145 ? 29.810 104.518 168.464 1.00 18.60 145 ALA B C 1
ATOM 4294 O O . ALA B 1 145 ? 30.809 103.964 167.987 1.00 15.49 145 ALA B O 1
ATOM 4296 N N . GLU B 1 146 ? 28.665 103.869 168.672 1.00 17.40 146 GLU B N 1
ATOM 4297 C CA . GLU B 1 146 ? 28.548 102.455 168.346 1.00 21.11 146 GLU B CA 1
ATOM 4298 C C . GLU B 1 146 ? 28.785 102.205 166.854 1.00 20.73 146 GLU B C 1
ATOM 4299 O O . GLU B 1 146 ? 29.380 101.182 166.464 1.00 20.04 146 GLU B O 1
ATOM 4305 N N . LYS B 1 147 ? 28.401 103.158 166.005 1.00 18.74 147 LYS B N 1
ATOM 4306 C CA . LYS B 1 147 ? 28.643 103.014 164.575 1.00 20.93 147 LYS B CA 1
ATOM 4307 C C . LYS B 1 147 ? 30.137 103.013 164.263 1.00 20.63 147 LYS B C 1
ATOM 4308 O O . LYS B 1 147 ? 30.585 102.320 163.335 1.00 20.70 147 LYS B O 1
ATOM 4314 N N . LEU B 1 148 ? 30.924 103.787 165.011 1.00 16.69 148 LEU B N 1
ATOM 4315 C CA . LEU B 1 148 ? 32.367 103.756 164.831 1.00 17.09 148 LEU B CA 1
ATOM 4316 C C . LEU B 1 148 ? 32.972 102.500 165.446 1.00 17.00 148 LEU B C 1
ATOM 4317 O O . LEU B 1 148 ? 33.911 101.929 164.892 1.00 15.92 148 LEU B O 1
ATOM 4322 N N . HIS B 1 149 ? 32.438 102.042 166.580 1.00 15.04 149 HIS B N 1
ATOM 4323 C CA . HIS B 1 149 ? 32.954 100.825 167.197 1.00 14.79 149 HIS B CA 1
ATOM 4324 C C . HIS B 1 149 ? 32.899 99.662 166.216 1.00 15.43 149 HIS B C 1
ATOM 4325 O O . HIS B 1 149 ? 33.820 98.836 166.173 1.00 15.84 149 HIS B O 1
ATOM 4332 N N . GLU B 1 150 ? 31.846 99.608 165.391 1.00 14.72 150 GLU B N 1
ATOM 4333 C CA . GLU B 1 150 ? 31.665 98.526 164.427 1.00 16.63 150 GLU B CA 1
ATOM 4334 C C . GLU B 1 150 ? 32.759 98.512 163.365 1.00 17.06 150 GLU B C 1
ATOM 4335 O O . GLU B 1 150 ? 32.938 97.491 162.684 1.00 17.83 150 GLU B O 1
ATOM 4341 N N . THR B 1 151 ? 33.496 99.603 163.201 1.00 14.30 151 THR B N 1
ATOM 4342 C CA . THR B 1 151 ? 34.551 99.662 162.193 1.00 13.35 151 THR B CA 1
ATOM 4343 C C . THR B 1 151 ? 35.934 99.296 162.711 1.00 13.28 151 THR B C 1
ATOM 4344 O O . THR B 1 151 ? 36.883 99.347 161.932 1.00 13.77 151 THR B O 1
ATOM 4348 N N . ASP B 1 152 ? 36.076 98.915 163.982 1.00 15.36 152 ASP B N 1
ATOM 4349 C CA . ASP B 1 152 ? 37.408 98.749 164.567 1.00 14.82 152 ASP B CA 1
ATOM 4350 C C . ASP B 1 152 ? 38.339 97.880 163.718 1.00 15.53 152 ASP B C 1
ATOM 4351 O O . ASP B 1 152 ? 39.501 98.239 163.490 1.00 16.31 152 ASP B O 1
ATOM 4356 N N . GLU B 1 153 ? 37.891 96.685 163.330 1.00 14.81 153 GLU B N 1
ATOM 4357 C CA . GLU B 1 153 ? 38.761 95.799 162.568 1.00 15.16 153 GLU B CA 1
ATOM 4358 C C . GLU B 1 153 ? 39.168 96.463 161.263 1.00 13.22 153 GLU B C 1
ATOM 4359 O O . GLU B 1 153 ? 40.324 96.360 160.831 1.00 15.35 153 GLU B O 1
ATOM 4365 N N . ARG B 1 154 ? 38.221 97.143 160.615 1.00 11.46 154 ARG B N 1
ATOM 4366 C CA . ARG B 1 154 ? 38.529 97.823 159.360 1.00 12.72 154 ARG B CA 1
ATOM 4367 C C . ARG B 1 154 ? 39.490 98.984 159.570 1.00 11.74 154 ARG B C 1
ATOM 4368 O O . ARG B 1 154 ? 40.368 99.210 158.732 1.00 11.29 154 ARG B O 1
ATOM 4376 N N . VAL B 1 155 ? 39.345 99.726 160.663 1.00 10.33 155 VAL B N 1
ATOM 4377 C CA . VAL B 1 155 ? 40.252 100.832 160.970 1.00 11.99 155 VAL B CA 1
ATOM 4378 C C . VAL B 1 155 ? 41.684 100.336 161.100 1.00 10.27 155 VAL B C 1
ATOM 4379 O O . VAL B 1 155 ? 42.620 100.908 160.532 1.00 11.86 155 VAL B O 1
ATOM 4383 N N . ARG B 1 156 ? 41.889 99.283 161.837 1.00 11.06 156 ARG B N 1
ATOM 4384 C CA . ARG B 1 156 ? 43.221 98.756 162.026 1.00 11.75 156 ARG B CA 1
ATOM 4385 C C . ARG B 1 156 ? 43.797 98.162 160.742 1.00 11.49 156 ARG B C 1
ATOM 4386 O O . ARG B 1 156 ? 44.916 98.358 160.450 1.00 11.43 156 ARG B O 1
ATOM 4394 N N . ALA B 1 157 ? 42.948 97.479 159.971 1.00 10.39 157 ALA B N 1
ATOM 4395 C CA . ALA B 1 157 ? 43.401 96.994 158.676 1.00 11.32 157 ALA B CA 1
ATOM 4396 C C . ALA B 1 157 ? 43.797 98.147 157.764 1.00 11.15 157 ALA B C 1
ATOM 4397 O O . ALA B 1 157 ? 44.813 98.078 157.057 1.00 12.21 157 ALA B O 1
ATOM 4399 N N . MET B 1 158 ? 43.029 99.232 157.773 1.00 8.67 158 MET B N 1
ATOM 4400 C CA . MET B 1 158 ? 43.424 100.402 156.991 1.00 9.97 158 MET B CA 1
ATOM 4401 C C . MET B 1 158 ? 44.806 100.893 157.385 1.00 11.17 158 MET B C 1
ATOM 4402 O O . MET B 1 158 ? 45.645 101.215 156.534 1.00 11.41 158 MET B O 1
ATOM 4407 N N . LEU B 1 159 ? 45.041 101.001 158.693 1.00 10.16 159 LEU B N 1
ATOM 4408 C CA . LEU B 1 159 ? 46.293 101.563 159.190 1.00 10.30 159 LEU B CA 1
ATOM 4409 C C . LEU B 1 159 ? 47.509 100.687 158.911 1.00 9.28 159 LEU B C 1
ATOM 4410 O O . LEU B 1 159 ? 48.572 101.216 158.578 1.00 11.36 159 LEU B O 1
ATOM 4415 N N . ARG B 1 160 ? 47.389 99.364 159.032 1.00 10.75 160 ARG B N 1
ATOM 4416 C CA . ARG B 1 160 ? 48.572 98.527 158.920 1.00 10.72 160 ARG B CA 1
ATOM 4417 C C . ARG B 1 160 ? 49.247 98.688 157.568 1.00 12.08 160 ARG B C 1
ATOM 4418 O O . ARG B 1 160 ? 50.484 98.729 157.488 1.00 13.16 160 ARG B O 1
ATOM 4426 N N . GLY B 1 161 ? 48.466 98.853 156.505 1.00 9.54 161 GLY B N 1
ATOM 4427 C CA . GLY B 1 161 ? 49.051 99.011 155.195 1.00 10.52 161 GLY B CA 1
ATOM 4428 C C . GLY B 1 161 ? 49.613 100.381 154.926 1.00 12.12 161 GLY B C 1
ATOM 4429 O O . GLY B 1 161 ? 50.311 100.575 153.923 1.00 12.45 161 GLY B O 1
ATOM 4430 N N . LEU B 1 162 ? 49.320 101.359 155.775 1.00 11.57 162 LEU B N 1
ATOM 4431 C CA . LEU B 1 162 ? 49.918 102.675 155.614 1.00 11.85 162 LEU B CA 1
ATOM 4432 C C . LEU B 1 162 ? 51.280 102.758 156.270 1.00 13.61 162 LEU B C 1
ATOM 4433 O O . LEU B 1 162 ? 51.980 103.764 156.096 1.00 15.61 162 LEU B O 1
ATOM 4438 N N . VAL B 1 163 ? 51.657 101.753 157.044 1.00 10.83 163 VAL B N 1
ATOM 4439 C CA . VAL B 1 163 ? 52.977 101.675 157.638 1.00 10.36 163 VAL B CA 1
ATOM 4440 C C . VAL B 1 163 ? 53.814 100.700 156.819 1.00 10.63 163 VAL B C 1
ATOM 4441 O O . VAL B 1 163 ? 54.830 101.093 156.222 1.00 11.25 163 VAL B O 1
ATOM 4445 N N . ARG B 1 164 ? 53.393 99.430 156.774 1.00 10.31 164 ARG B N 1
ATOM 4446 C CA . ARG B 1 164 ? 54.140 98.385 156.064 1.00 10.63 164 ARG B CA 1
ATOM 4447 C C . ARG B 1 164 ? 53.695 98.398 154.608 1.00 11.03 164 ARG B C 1
ATOM 4448 O O . ARG B 1 164 ? 53.107 97.462 154.077 1.00 11.44 164 ARG B O 1
ATOM 4456 N N . MET B 1 165 ? 54.051 99.490 153.961 1.00 10.17 165 MET B N 1
ATOM 4457 C CA A MET B 1 165 ? 53.470 99.810 152.669 0.64 11.22 165 MET B CA 1
ATOM 4458 C CA B MET B 1 165 ? 53.479 99.822 152.667 0.36 11.22 165 MET B CA 1
ATOM 4459 C C . MET B 1 165 ? 54.172 99.119 151.511 1.00 13.30 165 MET B C 1
ATOM 4460 O O . MET B 1 165 ? 53.767 99.319 150.363 1.00 12.11 165 MET B O 1
ATOM 4469 N N . HIS B 1 166 ? 55.195 98.293 151.784 1.00 11.48 166 HIS B N 1
ATOM 4470 C CA . HIS B 1 166 ? 55.760 97.368 150.810 1.00 10.12 166 HIS B CA 1
ATOM 4471 C C . HIS B 1 166 ? 55.243 95.952 150.986 1.00 10.98 166 HIS B C 1
ATOM 4472 O O . HIS B 1 166 ? 55.664 95.074 150.239 1.00 13.82 166 HIS B O 1
ATOM 4479 N N . ASP B 1 167 ? 54.364 95.689 151.963 1.00 11.00 167 ASP B N 1
ATOM 4480 C CA . ASP B 1 167 ? 53.846 94.347 152.183 1.00 11.62 167 ASP B CA 1
ATOM 4481 C C . ASP B 1 167 ? 52.548 94.167 151.397 1.00 10.89 167 ASP B C 1
ATOM 4482 O O . ASP B 1 167 ? 51.541 94.827 151.726 1.00 10.42 167 ASP B O 1
ATOM 4487 N N . PRO B 1 168 ? 52.505 93.298 150.376 1.00 10.68 168 PRO B N 1
ATOM 4488 C CA . PRO B 1 168 ? 51.259 93.184 149.603 1.00 12.65 168 PRO B CA 1
ATOM 4489 C C . PRO B 1 168 ? 50.046 92.826 150.441 1.00 12.52 168 PRO B C 1
ATOM 4490 O O . PRO B 1 168 ? 48.978 93.418 150.225 1.00 11.64 168 PRO B O 1
ATOM 4494 N N . ALA B 1 169 ? 50.167 91.941 151.427 1.00 13.01 169 ALA B N 1
ATOM 4495 C CA . ALA B 1 169 ? 48.987 91.556 152.199 1.00 13.24 169 ALA B CA 1
ATOM 4496 C C . ALA B 1 169 ? 48.462 92.734 153.005 1.00 12.32 169 ALA B C 1
ATOM 4497 O O . ALA B 1 169 ? 47.248 93.009 153.010 1.00 12.35 169 ALA B O 1
ATOM 4499 N N . ALA B 1 170 ? 49.352 93.459 153.678 1.00 11.60 170 ALA B N 1
ATOM 4500 C CA . ALA B 1 170 ? 48.907 94.604 154.470 1.00 10.89 170 ALA B CA 1
ATOM 4501 C C . ALA B 1 170 ? 48.298 95.690 153.593 1.00 8.69 170 ALA B C 1
ATOM 4502 O O . ALA B 1 170 ? 47.281 96.288 153.942 1.00 10.98 170 ALA B O 1
ATOM 4504 N N . VAL B 1 171 ? 48.916 95.972 152.457 1.00 9.83 171 VAL B N 1
ATOM 4505 C CA . VAL B 1 171 ? 48.386 97.008 151.587 1.00 9.95 171 VAL B CA 1
ATOM 4506 C C . VAL B 1 171 ? 47.052 96.583 150.991 1.00 11.02 171 VAL B C 1
ATOM 4507 O O . VAL B 1 171 ? 46.112 97.376 150.922 1.00 12.38 171 VAL B O 1
ATOM 4511 N N . ALA B 1 172 ? 46.951 95.341 150.536 1.00 9.39 172 ALA B N 1
ATOM 4512 C CA . ALA B 1 172 ? 45.678 94.876 149.988 1.00 11.63 172 ALA B CA 1
ATOM 4513 C C . ALA B 1 172 ? 44.572 94.954 151.028 1.00 12.20 172 ALA B C 1
ATOM 4514 O O . ALA B 1 172 ? 43.461 95.408 150.725 1.00 11.93 172 ALA B O 1
ATOM 4516 N N . GLU B 1 173 ? 44.848 94.535 152.268 1.00 10.87 173 GLU B N 1
ATOM 4517 C CA . GLU B 1 173 ? 43.819 94.560 153.294 1.00 12.20 173 GLU B CA 1
ATOM 4518 C C . GLU B 1 173 ? 43.460 95.990 153.675 1.00 10.81 173 GLU B C 1
ATOM 4519 O O . GLU B 1 173 ? 42.303 96.260 154.015 1.00 11.48 173 GLU B O 1
ATOM 4525 N N . SER B 1 174 ? 44.421 96.918 153.596 1.00 9.33 174 SER B N 1
ATOM 4526 C CA . SER B 1 174 ? 44.145 98.328 153.858 1.00 9.63 174 SER B CA 1
ATOM 4527 C C . SER B 1 174 ? 43.175 98.890 152.829 1.00 10.75 174 SER B C 1
ATOM 4528 O O . SER B 1 174 ? 42.190 99.552 153.177 1.00 10.35 174 SER B O 1
ATOM 4531 N N . GLN B 1 175 ? 43.452 98.649 151.550 1.00 9.60 175 GLN B N 1
ATOM 4532 C CA . GLN B 1 175 ? 42.569 99.083 150.477 1.00 10.95 175 GLN B CA 1
ATOM 4533 C C . GLN B 1 175 ? 41.195 98.429 150.573 1.00 10.28 175 GLN B C 1
ATOM 4534 O O . GLN B 1 175 ? 40.166 99.105 150.435 1.00 11.84 175 GLN B O 1
ATOM 4540 N N . ARG B 1 176 ? 41.140 97.125 150.836 1.00 10.07 176 ARG B N 1
ATOM 4541 C CA . ARG B 1 176 ? 39.841 96.466 150.943 1.00 10.99 176 ARG B CA 1
ATOM 4542 C C . ARG B 1 176 ? 39.035 97.028 152.099 1.00 10.93 176 ARG B C 1
ATOM 4543 O O . ARG B 1 176 ? 37.821 97.271 151.979 1.00 11.73 176 ARG B O 1
ATOM 4551 N N . ALA B 1 177 ? 39.679 97.205 153.249 1.00 10.72 177 ALA B N 1
ATOM 4552 C CA . ALA B 1 177 ? 38.989 97.735 154.422 1.00 8.69 177 ALA B CA 1
ATOM 4553 C C . ALA B 1 177 ? 38.464 99.137 154.171 1.00 10.57 177 ALA B C 1
ATOM 4554 O O . ALA B 1 177 ? 37.359 99.474 154.614 1.00 12.20 177 ALA B O 1
ATOM 4556 N N . TYR B 1 178 ? 39.219 99.968 153.463 1.00 10.40 178 TYR B N 1
ATOM 4557 C CA . TYR B 1 178 ? 38.714 101.289 153.108 1.00 10.87 178 TYR B CA 1
ATOM 4558 C C . TYR B 1 178 ? 37.471 101.157 152.245 1.00 11.80 178 TYR B C 1
ATOM 4559 O O . TYR B 1 178 ? 36.450 101.803 152.514 1.00 12.77 178 TYR B O 1
ATOM 4568 N N . GLY B 1 179 ? 37.524 100.292 151.225 1.00 12.18 179 GLY B N 1
ATOM 4569 C CA . GLY B 1 179 ? 36.342 100.077 150.403 1.00 12.82 179 GLY B CA 1
ATOM 4570 C C . GLY B 1 179 ? 35.136 99.649 151.223 1.00 13.75 179 GLY B C 1
ATOM 4571 O O . GLY B 1 179 ? 34.001 100.066 150.955 1.00 14.77 179 GLY B O 1
ATOM 4572 N N . GLU B 1 180 ? 35.358 98.836 152.240 1.00 12.38 180 GLU B N 1
ATOM 4573 C CA . GLU B 1 180 ? 34.300 98.333 153.099 1.00 14.76 180 GLU B CA 1
ATOM 4574 C C . GLU B 1 180 ? 33.829 99.347 154.128 1.00 15.31 180 GLU B C 1
ATOM 4575 O O . GLU B 1 180 ? 32.870 99.071 154.848 1.00 15.77 180 GLU B O 1
ATOM 4581 N N . THR B 1 181 ? 34.480 100.502 154.213 1.00 11.49 181 THR B N 1
ATOM 4582 C CA . THR B 1 181 ? 34.101 101.584 155.108 1.00 13.84 181 THR B CA 1
ATOM 4583 C C . THR B 1 181 ? 33.557 102.775 154.340 1.00 12.13 181 THR B C 1
ATOM 4584 O O . THR B 1 181 ? 33.051 103.725 154.955 1.00 13.26 181 THR B O 1
ATOM 4588 N N . LEU B 1 182 ? 33.616 102.739 153.018 1.00 13.93 182 LEU B N 1
ATOM 4589 C CA . LEU B 1 182 ? 33.260 103.911 152.238 1.00 15.24 182 LEU B CA 1
ATOM 4590 C C . LEU B 1 182 ? 31.771 104.226 152.318 1.00 16.49 182 LEU B C 1
ATOM 4591 O O . LEU B 1 182 ? 31.395 105.400 152.286 1.00 13.63 182 LEU B O 1
ATOM 4596 N N . GLY B 1 183 ? 30.913 103.213 152.423 1.00 16.03 183 GLY B N 1
ATOM 4597 C CA . GLY B 1 183 ? 29.492 103.486 152.600 1.00 15.94 183 GLY B CA 1
ATOM 4598 C C . GLY B 1 183 ? 29.221 104.320 153.839 1.00 14.12 183 GLY B C 1
ATOM 4599 O O . GLY B 1 183 ? 28.462 105.296 153.803 1.00 15.34 183 GLY B O 1
ATOM 4600 N N . LEU B 1 184 ? 29.844 103.957 154.954 1.00 13.18 184 LEU B N 1
ATOM 4601 C CA . LEU B 1 184 ? 29.706 104.719 156.187 1.00 13.92 184 LEU B CA 1
ATOM 4602 C C . LEU B 1 184 ? 30.257 106.128 156.018 1.00 13.16 184 LEU B C 1
ATOM 4603 O O . LEU B 1 184 ? 29.613 107.111 156.413 1.00 12.44 184 LEU B O 1
ATOM 4608 N N . ILE B 1 185 ? 31.466 106.251 155.474 1.00 12.14 185 ILE B N 1
ATOM 4609 C CA . ILE B 1 185 ? 32.064 107.569 155.319 1.00 12.29 185 ILE B CA 1
ATOM 4610 C C . ILE B 1 185 ? 31.187 108.443 154.434 1.00 11.51 185 ILE B C 1
ATOM 4611 O O . ILE B 1 185 ? 30.964 109.622 154.724 1.00 12.94 185 ILE B O 1
ATOM 4616 N N . THR B 1 186 ? 30.671 107.869 153.346 1.00 12.83 186 THR B N 1
ATOM 4617 C CA . THR B 1 186 ? 29.809 108.616 152.440 1.00 12.08 186 THR B CA 1
ATOM 4618 C C . THR B 1 186 ? 28.542 109.069 153.157 1.00 13.22 186 THR B C 1
ATOM 4619 O O . THR B 1 186 ? 28.099 110.210 152.969 1.00 14.07 186 THR B O 1
ATOM 4623 N N . GLU B 1 187 ? 27.954 108.197 153.989 1.00 11.53 187 GLU B N 1
ATOM 4624 C CA . GLU B 1 187 ? 26.745 108.571 154.721 1.00 12.05 187 GLU B CA 1
ATOM 4625 C C . GLU B 1 187 ? 27.012 109.746 155.655 1.00 12.47 187 GLU B C 1
ATOM 4626 O O . GLU B 1 187 ? 26.197 110.670 155.780 1.00 13.02 187 GLU B O 1
ATOM 4632 N N . VAL B 1 188 ? 28.143 109.716 156.358 1.00 11.06 188 VAL B N 1
ATOM 4633 C CA . VAL B 1 188 ? 28.489 110.781 157.296 1.00 10.47 188 VAL B CA 1
ATOM 4634 C C . VAL B 1 188 ? 28.724 112.089 156.551 1.00 10.94 188 VAL B C 1
ATOM 4635 O O . VAL B 1 188 ? 28.209 113.148 156.932 1.00 11.81 188 VAL B O 1
ATOM 4639 N N . VAL B 1 189 ? 29.488 112.028 155.463 1.00 11.11 189 VAL B N 1
ATOM 4640 C CA . VAL B 1 189 ? 29.741 113.231 154.671 1.00 11.61 189 VAL B CA 1
ATOM 4641 C C . VAL B 1 189 ? 28.430 113.803 154.152 1.00 10.50 189 VAL B C 1
ATOM 4642 O O . VAL B 1 189 ? 28.205 115.018 154.192 1.00 11.63 189 VAL B O 1
ATOM 4646 N N . GLU B 1 190 ? 27.574 112.945 153.605 1.00 10.65 190 GLU B N 1
ATOM 4647 C CA . GLU B 1 190 ? 26.363 113.459 152.981 1.00 10.93 190 GLU B CA 1
ATOM 4648 C C . GLU B 1 190 ? 25.514 114.176 154.003 1.00 12.27 190 GLU B C 1
ATOM 4649 O O . GLU B 1 190 ? 25.036 115.295 153.756 1.00 12.58 190 GLU B O 1
ATOM 4655 N N . ARG B 1 191 ? 25.357 113.590 155.183 1.00 9.60 191 ARG B N 1
ATOM 4656 C CA . ARG B 1 191 ? 24.458 114.191 156.152 1.00 10.77 191 ARG B CA 1
ATOM 4657 C C . ARG B 1 191 ? 25.032 115.499 156.680 1.00 11.97 191 ARG B C 1
ATOM 4658 O O . ARG B 1 191 ? 24.311 116.496 156.820 1.00 12.34 191 ARG B O 1
ATOM 4666 N N . GLU B 1 192 ? 26.337 115.537 156.944 1.00 11.01 192 GLU B N 1
ATOM 4667 C CA . GLU B 1 192 ? 26.930 116.732 157.508 1.00 11.74 192 GLU B CA 1
ATOM 4668 C C . GLU B 1 192 ? 27.273 117.780 156.471 1.00 9.72 192 GLU B C 1
ATOM 4669 O O . GLU B 1 192 ? 27.598 118.910 156.855 1.00 11.87 192 GLU B O 1
ATOM 4675 N N . SER B 1 193 ? 27.101 117.477 155.194 1.00 10.50 193 SER B N 1
ATOM 4676 C CA A SER B 1 193 ? 27.241 118.467 154.132 0.41 11.04 193 SER B CA 1
ATOM 4677 C CA B SER B 1 193 ? 27.242 118.470 154.134 0.59 10.96 193 SER B CA 1
ATOM 4678 C C . SER B 1 193 ? 25.963 119.255 153.890 1.00 12.11 193 SER B C 1
ATOM 4679 O O . SER B 1 193 ? 26.014 120.273 153.196 1.00 13.97 193 SER B O 1
ATOM 4684 N N . ARG B 1 194 ? 24.837 118.812 154.428 1.00 11.99 194 ARG B N 1
ATOM 4685 C CA . ARG B 1 194 ? 23.569 119.516 154.256 1.00 11.46 194 ARG B CA 1
ATOM 4686 C C . ARG B 1 194 ? 23.546 120.793 155.092 1.00 13.53 194 ARG B C 1
ATOM 4687 O O . ARG B 1 194 ? 24.213 120.905 156.120 1.00 13.72 194 ARG B O 1
ATOM 4695 N N . ASP B 1 195 ? 22.730 121.756 154.658 1.00 13.51 195 ASP B N 1
ATOM 4696 C CA . ASP B 1 195 ? 22.605 123.019 155.379 1.00 14.80 195 ASP B CA 1
ATOM 4697 C C . ASP B 1 195 ? 22.032 122.839 156.773 1.00 14.72 195 ASP B C 1
ATOM 4698 O O . ASP B 1 195 ? 22.143 123.758 157.589 1.00 15.84 195 ASP B O 1
ATOM 4703 N N . THR B 1 196 ? 21.411 121.700 157.060 1.00 13.63 196 THR B N 1
ATOM 4704 C CA . THR B 1 196 ? 20.900 121.425 158.392 1.00 13.62 196 THR B CA 1
ATOM 4705 C C . THR B 1 196 ? 21.958 120.882 159.341 1.00 16.21 196 THR B C 1
ATOM 4706 O O . THR B 1 196 ? 21.665 120.683 160.525 1.00 17.16 196 THR B O 1
ATOM 4710 N N . SER B 1 197 ? 23.207 120.755 158.919 1.00 12.62 197 SER B N 1
ATOM 4711 C CA . SER B 1 197 ? 24.197 120.198 159.830 1.00 14.25 197 SER B CA 1
ATOM 4712 C C . SER B 1 197 ? 24.495 121.192 160.938 1.00 13.29 197 SER B C 1
ATOM 4713 O O . SER B 1 197 ? 24.686 122.386 160.687 1.00 15.34 197 SER B O 1
ATOM 4716 N N . ASP B 1 198 ? 24.585 120.681 162.158 1.00 15.45 198 ASP B N 1
ATOM 4717 C CA . ASP B 1 198 ? 24.988 121.488 163.295 1.00 14.96 198 ASP B CA 1
ATOM 4718 C C . ASP B 1 198 ? 26.133 120.826 164.060 1.00 16.70 198 ASP B C 1
ATOM 4719 O O . ASP B 1 198 ? 26.307 121.051 165.264 1.00 19.45 198 ASP B O 1
ATOM 4724 N N . THR B 1 199 ? 27.025 120.135 163.358 1.00 13.88 199 THR B N 1
ATOM 4725 C CA . THR B 1 199 ? 28.139 119.446 163.992 1.00 14.17 199 THR B CA 1
ATOM 4726 C C . THR B 1 199 ? 29.435 120.147 163.633 1.00 12.78 199 THR B C 1
ATOM 4727 O O . THR B 1 199 ? 29.508 120.964 162.711 1.00 14.88 199 THR B O 1
ATOM 4731 N N . LEU B 1 200 ? 30.476 119.822 164.400 1.00 12.95 200 LEU B N 1
ATOM 4732 C CA . LEU B 1 200 ? 31.795 120.319 164.046 1.00 11.73 200 LEU B CA 1
ATOM 4733 C C . LEU B 1 200 ? 32.199 119.855 162.654 1.00 11.78 200 LEU B C 1
ATOM 4734 O O . LEU B 1 200 ? 32.780 120.619 161.869 1.00 12.21 200 LEU B O 1
ATOM 4739 N N . LEU B 1 201 ? 31.918 118.597 162.309 1.00 12.54 201 LEU B N 1
ATOM 4740 C CA . LEU B 1 201 ? 32.227 118.173 160.951 1.00 13.14 201 LEU B CA 1
ATOM 4741 C C . LEU B 1 201 ? 31.505 119.038 159.929 1.00 11.61 201 LEU B C 1
ATOM 4742 O O . LEU B 1 201 ? 32.087 119.417 158.907 1.00 13.67 201 LEU B O 1
ATOM 4747 N N . GLY B 1 202 ? 30.245 119.365 160.185 1.00 11.73 202 GLY B N 1
ATOM 4748 C CA . GLY B 1 202 ? 29.538 120.246 159.268 1.00 13.82 202 GLY B CA 1
ATOM 4749 C C . GLY B 1 202 ? 30.239 121.580 159.099 1.00 12.84 202 GLY B C 1
ATOM 4750 O O . GLY B 1 202 ? 30.281 122.122 157.993 1.00 11.60 202 GLY B O 1
ATOM 4751 N N . GLU B 1 203 ? 30.802 122.125 160.188 1.00 13.25 203 GLU B N 1
ATOM 4752 C CA . GLU B 1 203 ? 31.575 123.363 160.071 1.00 11.88 203 GLU B CA 1
ATOM 4753 C C . GLU B 1 203 ? 32.814 123.172 159.218 1.00 13.89 203 GLU B C 1
ATOM 4754 O O . GLU B 1 203 ? 33.165 124.047 158.411 1.00 13.85 203 GLU B O 1
ATOM 4760 N N . ILE B 1 204 ? 33.515 122.053 159.392 1.00 12.82 204 ILE B N 1
ATOM 4761 C CA . ILE B 1 204 ? 34.695 121.810 158.557 1.00 12.67 204 ILE B CA 1
ATOM 4762 C C . ILE B 1 204 ? 34.303 121.759 157.088 1.00 12.83 204 ILE B C 1
ATOM 4763 O O . ILE B 1 204 ? 34.971 122.324 156.219 1.00 13.57 204 ILE B O 1
ATOM 4768 N N . LEU B 1 205 ? 33.233 121.029 156.776 1.00 12.74 205 LEU B N 1
ATOM 4769 C CA . LEU B 1 205 ? 32.825 120.920 155.384 1.00 11.91 205 LEU B CA 1
ATOM 4770 C C . LEU B 1 205 ? 32.381 122.267 154.818 1.00 15.07 205 LEU B C 1
ATOM 4771 O O . LEU B 1 205 ? 32.639 122.548 153.642 1.00 14.03 205 LEU B O 1
ATOM 4776 N N . ARG B 1 206 ? 31.731 123.104 155.628 1.00 13.30 206 ARG B N 1
ATOM 4777 C CA . ARG B 1 206 ? 31.365 124.454 155.204 1.00 16.37 206 ARG B CA 1
ATOM 4778 C C . ARG B 1 206 ? 32.593 125.273 154.872 1.00 16.95 206 ARG B C 1
ATOM 4779 O O . ARG B 1 206 ? 32.581 126.067 153.924 1.00 17.06 206 ARG B O 1
ATOM 4787 N N . THR B 1 207 ? 33.637 125.147 155.683 1.00 15.15 207 THR B N 1
ATOM 4788 C CA . THR B 1 207 ? 34.873 125.858 155.413 1.00 17.46 207 THR B CA 1
ATOM 4789 C C . THR B 1 207 ? 35.516 125.369 154.123 1.00 19.94 207 THR B C 1
ATOM 4790 O O . THR B 1 207 ? 35.911 126.176 153.274 1.00 19.32 207 THR B O 1
ATOM 4794 N N . LEU B 1 208 ? 35.584 124.050 153.932 1.00 16.07 208 LEU B N 1
ATOM 4795 C CA . LEU B 1 208 ? 36.072 123.514 152.662 1.00 16.26 208 LEU B CA 1
ATOM 4796 C C . LEU B 1 208 ? 35.248 124.063 151.498 1.00 18.65 208 LEU B C 1
ATOM 4797 O O . LEU B 1 208 ? 35.801 124.463 150.463 1.00 21.10 208 LEU B O 1
ATOM 4802 N N . LYS B 1 209 ? 33.922 124.106 151.654 1.00 16.91 209 LYS B N 1
ATOM 4803 C CA . LYS B 1 209 ? 33.048 124.584 150.586 1.00 15.14 209 LYS B CA 1
ATOM 4804 C C . LYS B 1 209 ? 33.324 126.047 150.269 1.00 19.72 209 LYS B C 1
ATOM 4805 O O . LYS B 1 209 ? 33.298 126.454 149.100 1.00 18.79 209 LYS B O 1
ATOM 4811 N N . ALA B 1 210 ? 33.558 126.861 151.297 1.00 19.75 210 ALA B N 1
ATOM 4812 C CA . ALA B 1 210 ? 33.874 128.268 151.071 1.00 27.42 210 ALA B CA 1
ATOM 4813 C C . ALA B 1 210 ? 35.165 128.429 150.283 1.00 34.27 210 ALA B C 1
ATOM 4814 O O . ALA B 1 210 ? 35.323 129.414 149.553 1.00 27.86 210 ALA B O 1
ATOM 4816 N N . GLU B 1 211 ? 36.094 127.479 150.414 1.00 22.33 211 GLU B N 1
ATOM 4817 C CA . GLU B 1 211 ? 37.352 127.509 149.681 1.00 28.74 211 GLU B CA 1
ATOM 4818 C C . GLU B 1 211 ? 37.256 126.762 148.361 1.00 30.14 211 GLU B C 1
ATOM 4819 O O . GLU B 1 211 ? 38.266 126.600 147.664 1.00 25.53 211 GLU B O 1
ATOM 4825 N N . HIS B 1 212 ? 36.059 126.303 148.006 1.00 19.31 212 HIS B N 1
ATOM 4826 C CA . HIS B 1 212 ? 35.849 125.500 146.821 1.00 20.81 212 HIS B CA 1
ATOM 4827 C C . HIS B 1 212 ? 36.736 124.267 146.862 1.00 18.61 212 HIS B C 1
ATOM 4828 O O . HIS B 1 212 ? 37.286 123.837 145.846 1.00 20.15 212 HIS B O 1
ATOM 4835 N N . MET B 1 213 ? 36.901 123.704 148.060 1.00 17.11 213 MET B N 1
ATOM 4836 C CA . MET B 1 213 ? 37.743 122.525 148.247 1.00 21.32 213 MET B CA 1
ATOM 4837 C C . MET B 1 213 ? 36.946 121.312 148.700 1.00 20.13 213 MET B C 1
ATOM 4838 O O . MET B 1 213 ? 37.540 120.260 148.971 1.00 20.02 213 MET B O 1
ATOM 4843 N N . ASP B 1 214 ? 35.623 121.401 148.709 1.00 17.59 214 ASP B N 1
ATOM 4844 C CA . ASP B 1 214 ? 34.790 120.323 149.238 1.00 18.73 214 ASP B CA 1
ATOM 4845 C C . ASP B 1 214 ? 34.467 119.329 148.125 1.00 22.32 214 ASP B C 1
ATOM 4846 O O . ASP B 1 214 ? 33.315 119.010 147.823 1.00 22.71 214 ASP B O 1
ATOM 4851 N N . THR B 1 215 ? 35.536 118.748 147.586 1.00 17.85 215 THR B N 1
ATOM 4852 C CA . THR B 1 215 ? 35.377 117.664 146.637 1.00 18.44 215 THR B CA 1
ATOM 4853 C C . THR B 1 215 ? 34.974 116.401 147.379 1.00 17.81 215 THR B C 1
ATOM 4854 O O . THR B 1 215 ? 35.078 116.295 148.610 1.00 16.51 215 THR B O 1
ATOM 4858 N N . ILE B 1 216 ? 34.515 115.424 146.603 1.00 21.87 216 ILE B N 1
ATOM 4859 C CA . ILE B 1 216 ? 34.185 114.122 147.170 1.00 21.53 216 ILE B CA 1
ATOM 4860 C C . ILE B 1 216 ? 35.361 113.591 147.978 1.00 17.76 216 ILE B C 1
ATOM 4861 O O . ILE B 1 216 ? 35.217 113.173 149.133 1.00 18.80 216 ILE B O 1
ATOM 4866 N N . GLU B 1 217 ? 36.549 113.609 147.375 1.00 17.53 217 GLU B N 1
ATOM 4867 C CA . GLU B 1 217 ? 37.726 113.028 148.002 1.00 16.52 217 GLU B CA 1
ATOM 4868 C C . GLU B 1 217 ? 38.171 113.814 149.217 1.00 15.08 217 GLU B C 1
ATOM 4869 O O . GLU B 1 217 ? 38.482 113.212 150.248 1.00 13.58 217 GLU B O 1
ATOM 4875 N N . ALA B 1 218 ? 38.197 115.148 149.146 1.00 13.28 218 ALA B N 1
ATOM 4876 C CA . ALA B 1 218 ? 38.624 115.921 150.309 1.00 15.15 218 ALA B CA 1
ATOM 4877 C C . ALA B 1 218 ? 37.706 115.677 151.488 1.00 11.67 218 ALA B C 1
ATOM 4878 O O . ALA B 1 218 ? 38.163 115.578 152.636 1.00 12.23 218 ALA B O 1
ATOM 4880 N N . SER B 1 219 ? 36.404 115.591 151.224 1.00 13.58 219 SER B N 1
ATOM 4881 C CA . SER B 1 219 ? 35.423 115.413 152.290 1.00 13.29 219 SER B CA 1
ATOM 4882 C C . SER B 1 219 ? 35.568 114.042 152.921 1.00 10.77 219 SER B C 1
ATOM 4883 O O . SER B 1 219 ? 35.580 113.914 154.151 1.00 12.38 219 SER B O 1
ATOM 4886 N N . ARG B 1 220 ? 35.751 113.017 152.098 1.00 12.46 220 ARG B N 1
ATOM 4887 C CA . ARG B 1 220 ? 35.992 111.680 152.609 1.00 14.17 220 ARG B CA 1
ATOM 4888 C C . ARG B 1 220 ? 37.262 111.621 153.430 1.00 11.10 220 ARG B C 1
ATOM 4889 O O . ARG B 1 220 ? 37.303 110.952 154.473 1.00 11.53 220 ARG B O 1
ATOM 4897 N N . GLN B 1 221 ? 38.308 112.333 152.990 1.00 11.46 221 GLN B N 1
ATOM 4898 C CA . GLN B 1 221 ? 39.604 112.256 153.654 1.00 12.60 221 GLN B CA 1
ATOM 4899 C C . GLN B 1 221 ? 39.601 112.959 154.990 1.00 9.38 221 GLN B C 1
ATOM 4900 O O . GLN B 1 221 ? 40.266 112.502 155.917 1.00 11.73 221 GLN B O 1
ATOM 4906 N N . ILE B 1 222 ? 38.862 114.054 155.160 1.00 11.85 222 ILE B N 1
ATOM 4907 C CA . ILE B 1 222 ? 38.830 114.612 156.504 1.00 13.74 222 ILE B CA 1
ATOM 4908 C C . ILE B 1 222 ? 38.091 113.683 157.468 1.00 10.51 222 ILE B C 1
ATOM 4909 O O . ILE B 1 222 ? 38.528 113.495 158.606 1.00 11.49 222 ILE B O 1
ATOM 4914 N N . VAL B 1 223 ? 36.982 113.061 157.039 1.00 11.10 223 VAL B N 1
ATOM 4915 C CA . VAL B 1 223 ? 36.325 112.065 157.889 1.00 10.48 223 VAL B CA 1
ATOM 4916 C C . VAL B 1 223 ? 37.278 110.920 158.208 1.00 9.86 223 VAL B C 1
ATOM 4917 O O . VAL B 1 223 ? 37.392 110.495 159.358 1.00 11.86 223 VAL B O 1
ATOM 4921 N N . LEU B 1 224 ? 38.008 110.450 157.210 1.00 11.17 224 LEU B N 1
ATOM 4922 C CA . LEU B 1 224 ? 38.953 109.362 157.422 1.00 11.71 224 LEU B CA 1
ATOM 4923 C C . LEU B 1 224 ? 40.040 109.739 158.439 1.00 11.57 224 LEU B C 1
ATOM 4924 O O . LEU B 1 224 ? 40.358 108.945 159.339 1.00 12.06 224 LEU B O 1
ATOM 4929 N N A SER B 1 225 ? 40.563 110.966 158.361 0.55 11.28 225 SER B N 1
ATOM 4930 N N B SER B 1 225 ? 40.574 110.962 158.353 0.45 11.31 225 SER B N 1
ATOM 4931 C CA A SER B 1 225 ? 41.579 111.410 159.321 0.55 12.11 225 SER B CA 1
ATOM 4932 C CA B SER B 1 225 ? 41.582 111.410 159.319 0.45 12.13 225 SER B CA 1
ATOM 4933 C C A SER B 1 225 ? 41.021 111.470 160.738 0.55 12.28 225 SER B C 1
ATOM 4934 C C B SER B 1 225 ? 41.020 111.463 160.736 0.45 12.24 225 SER B C 1
ATOM 4935 O O A SER B 1 225 ? 41.716 111.127 161.711 0.55 10.99 225 SER B O 1
ATOM 4936 O O B SER B 1 225 ? 41.715 111.123 161.708 0.45 11.08 225 SER B O 1
ATOM 4941 N N . LEU B 1 226 ? 39.779 111.931 160.882 1.00 10.37 226 LEU B N 1
ATOM 4942 C CA . LEU B 1 226 ? 39.170 112.018 162.191 1.00 10.89 226 LEU B CA 1
ATOM 4943 C C . LEU B 1 226 ? 38.909 110.633 162.784 1.00 10.74 226 LEU B C 1
ATOM 4944 O O . LEU B 1 226 ? 38.981 110.466 164.010 1.00 12.01 226 LEU B O 1
ATOM 4949 N N . ILE B 1 227 ? 38.650 109.630 161.956 1.00 10.35 227 ILE B N 1
ATOM 4950 C CA . ILE B 1 227 ? 38.526 108.252 162.440 1.00 9.66 227 ILE B CA 1
ATOM 4951 C C . ILE B 1 227 ? 39.893 107.681 162.790 1.00 12.37 227 ILE B C 1
ATOM 4952 O O . ILE B 1 227 ? 40.122 107.222 163.914 1.00 12.55 227 ILE B O 1
ATOM 4957 N N . LEU B 1 228 ? 40.812 107.686 161.831 1.00 10.85 228 LEU B N 1
ATOM 4958 C CA . LEU B 1 228 ? 42.081 106.985 162.025 1.00 10.49 228 LEU B CA 1
ATOM 4959 C C . LEU B 1 228 ? 42.969 107.687 163.043 1.00 10.68 228 LEU B C 1
ATOM 4960 O O . LEU B 1 228 ? 43.602 107.028 163.875 1.00 12.22 228 LEU B O 1
ATOM 4965 N N . GLY B 1 229 ? 43.048 109.010 162.981 1.00 10.52 229 GLY B N 1
ATOM 4966 C CA . GLY B 1 229 ? 43.791 109.796 163.958 1.00 11.29 229 GLY B CA 1
ATOM 4967 C C . GLY B 1 229 ? 42.985 110.137 165.185 1.00 10.41 229 GLY B C 1
ATOM 4968 O O . GLY B 1 229 ? 43.401 109.870 166.318 1.00 10.61 229 GLY B O 1
ATOM 4969 N N . GLY B 1 230 ? 41.813 110.727 164.964 1.00 11.92 230 GLY B N 1
ATOM 4970 C CA . GLY B 1 230 ? 41.027 111.231 166.076 1.00 13.20 230 GLY B CA 1
ATOM 4971 C C . GLY B 1 230 ? 40.563 110.164 167.035 1.00 10.80 230 GLY B C 1
ATOM 4972 O O . GLY B 1 230 ? 40.523 110.385 168.246 1.00 13.97 230 GLY B O 1
ATOM 4973 N N . TYR B 1 231 ? 40.169 109.012 166.524 1.00 11.44 231 TYR B N 1
ATOM 4974 C CA . TYR B 1 231 ? 39.737 107.891 167.372 1.00 13.97 231 TYR B CA 1
ATOM 4975 C C . TYR B 1 231 ? 40.920 106.970 167.668 1.00 11.18 231 TYR B C 1
ATOM 4976 O O . TYR B 1 231 ? 41.419 106.906 168.794 1.00 11.63 231 TYR B O 1
ATOM 4985 N N . GLU B 1 232 ? 41.390 106.255 166.663 1.00 11.41 232 GLU B N 1
ATOM 4986 C CA . GLU B 1 232 ? 42.272 105.131 166.924 1.00 11.87 232 GLU B CA 1
ATOM 4987 C C . GLU B 1 232 ? 43.619 105.582 167.488 1.00 11.70 232 GLU B C 1
ATOM 4988 O O . GLU B 1 232 ? 44.108 105.039 168.483 1.00 12.32 232 GLU B O 1
ATOM 4994 N N . THR B 1 233 ? 44.251 106.547 166.844 1.00 11.34 233 THR B N 1
ATOM 4995 C CA . THR B 1 233 ? 45.606 106.907 167.249 1.00 9.29 233 THR B CA 1
ATOM 4996 C C . THR B 1 233 ? 45.598 107.565 168.627 1.00 11.21 233 THR B C 1
ATOM 4997 O O . THR B 1 233 ? 46.476 107.313 169.468 1.00 11.06 233 THR B O 1
ATOM 5001 N N . THR B 1 234 ? 44.599 108.404 168.896 1.00 9.51 234 THR B N 1
ATOM 5002 C CA . THR B 1 234 ? 44.481 109.028 170.207 1.00 9.11 234 THR B CA 1
ATOM 5003 C C . THR B 1 234 ? 44.332 107.991 171.314 1.00 8.77 234 THR B C 1
ATOM 5004 O O . THR B 1 234 ? 44.850 108.186 172.417 1.00 10.07 234 THR B O 1
ATOM 5008 N N . SER B 1 235 ? 43.632 106.889 171.046 1.00 9.91 235 SER B N 1
ATOM 5009 C CA . SER B 1 235 ? 43.408 105.892 172.087 1.00 10.14 235 SER B CA 1
ATOM 5010 C C . SER B 1 235 ? 44.723 105.401 172.663 1.00 8.91 235 SER B C 1
ATOM 5011 O O . SER B 1 235 ? 44.824 105.160 173.865 1.00 10.24 235 SER B O 1
ATOM 5014 N N . TRP B 1 236 ? 45.747 105.223 171.823 1.00 9.58 236 TRP B N 1
ATOM 5015 C CA . TRP B 1 236 ? 47.007 104.661 172.302 1.00 9.91 236 TRP B CA 1
ATOM 5016 C C . TRP B 1 236 ? 47.791 105.649 173.124 1.00 9.22 236 TRP B C 1
ATOM 5017 O O . TRP B 1 236 ? 48.510 105.238 174.043 1.00 9.88 236 TRP B O 1
ATOM 5028 N N . LEU B 1 237 ? 47.657 106.942 172.851 1.00 9.69 237 LEU B N 1
ATOM 5029 C CA . LEU B 1 237 ? 48.270 107.926 173.733 1.00 10.19 237 LEU B CA 1
ATOM 5030 C C . LEU B 1 237 ? 47.656 107.840 175.115 1.00 10.68 237 LEU B C 1
ATOM 5031 O O . LEU B 1 237 ? 48.360 107.876 176.126 1.00 13.30 237 LEU B O 1
ATOM 5036 N N . VAL B 1 238 ? 46.333 107.760 175.175 1.00 10.55 238 VAL B N 1
ATOM 5037 C CA . VAL B 1 238 ? 45.663 107.644 176.461 1.00 10.55 238 VAL B CA 1
ATOM 5038 C C . VAL B 1 238 ? 46.098 106.370 177.160 1.00 10.62 238 VAL B C 1
ATOM 5039 O O . VAL B 1 238 ? 46.411 106.375 178.356 1.00 11.51 238 VAL B O 1
ATOM 5043 N N . ALA B 1 239 ? 46.120 105.252 176.435 1.00 10.44 239 ALA B N 1
ATOM 5044 C CA . ALA B 1 239 ? 46.507 103.969 177.028 1.00 10.41 239 ALA B CA 1
ATOM 5045 C C . ALA B 1 239 ? 47.903 104.012 177.622 1.00 11.14 239 ALA B C 1
ATOM 5046 O O . ALA B 1 239 ? 48.134 103.524 178.736 1.00 10.91 239 ALA B O 1
ATOM 5048 N N . ASN B 1 240 ? 48.869 104.550 176.875 1.00 9.91 240 ASN B N 1
ATOM 5049 C CA . ASN B 1 240 ? 50.247 104.520 177.361 1.00 10.56 240 ASN B CA 1
ATOM 5050 C C . ASN B 1 240 ? 50.426 105.459 178.544 1.00 10.31 240 ASN B C 1
ATOM 5051 O O . ASN B 1 240 ? 51.206 105.165 179.456 1.00 12.15 240 ASN B O 1
ATOM 5056 N N . THR B 1 241 ? 49.704 106.578 178.568 1.00 10.57 241 THR B N 1
ATOM 5057 C CA . THR B 1 241 ? 49.780 107.444 179.739 1.00 11.04 241 THR B CA 1
ATOM 5058 C C . THR B 1 241 ? 49.220 106.732 180.956 1.00 11.47 241 THR B C 1
ATOM 5059 O O . THR B 1 241 ? 49.797 106.816 182.041 1.00 12.88 241 THR B O 1
ATOM 5063 N N . ILE B 1 242 ? 48.086 106.050 180.788 1.00 11.88 242 ILE B N 1
ATOM 5064 C CA . ILE B 1 242 ? 47.496 105.281 181.889 1.00 13.04 242 ILE B CA 1
ATOM 5065 C C . ILE B 1 242 ? 48.492 104.269 182.413 1.00 13.17 242 ILE B C 1
ATOM 5066 O O . ILE B 1 242 ? 48.683 104.142 183.631 1.00 12.29 242 ILE B O 1
ATOM 5071 N N . HIS B 1 243 ? 49.100 103.493 181.525 1.00 12.85 243 HIS B N 1
ATOM 5072 C CA . HIS B 1 243 ? 50.057 102.500 181.990 1.00 11.97 243 HIS B CA 1
ATOM 5073 C C . HIS B 1 243 ? 51.191 103.144 182.768 1.00 13.57 243 HIS B C 1
ATOM 5074 O O . HIS B 1 243 ? 51.594 102.641 183.822 1.00 13.04 243 HIS B O 1
ATOM 5081 N N . ALA B 1 244 ? 51.756 104.231 182.247 1.00 10.99 244 ALA B N 1
ATOM 5082 C CA . ALA B 1 244 ? 52.850 104.884 182.962 1.00 12.89 244 ALA B CA 1
ATOM 5083 C C . ALA B 1 244 ? 52.427 105.251 184.376 1.00 11.70 244 ALA B C 1
ATOM 5084 O O . ALA B 1 244 ? 53.193 105.065 185.337 1.00 12.43 244 ALA B O 1
ATOM 5086 N N . LEU B 1 245 ? 51.226 105.791 184.543 1.00 11.14 245 LEU B N 1
ATOM 5087 C CA . LEU B 1 245 ? 50.768 106.148 185.884 1.00 10.83 245 LEU B CA 1
ATOM 5088 C C . LEU B 1 245 ? 50.509 104.913 186.751 1.00 12.69 245 LEU B C 1
ATOM 5089 O O . LEU B 1 245 ? 50.915 104.870 187.927 1.00 14.39 245 LEU B O 1
ATOM 5094 N N . LEU B 1 246 ? 49.848 103.896 186.206 1.00 12.28 246 LEU B N 1
ATOM 5095 C CA . LEU B 1 246 ? 49.567 102.693 186.975 1.00 14.10 246 LEU B CA 1
ATOM 5096 C C . LEU B 1 246 ? 50.857 102.010 187.403 1.00 13.65 246 LEU B C 1
ATOM 5097 O O . LEU B 1 246 ? 50.930 101.420 188.494 1.00 14.05 246 LEU B O 1
ATOM 5102 N N . ALA B 1 247 ? 51.875 102.056 186.548 1.00 11.82 247 ALA B N 1
ATOM 5103 C CA . ALA B 1 247 ? 53.140 101.410 186.835 1.00 13.98 247 ALA B CA 1
ATOM 5104 C C . ALA B 1 247 ? 53.950 102.177 187.861 1.00 12.90 247 ALA B C 1
ATOM 5105 O O . ALA B 1 247 ? 54.927 101.638 188.391 1.00 15.49 247 ALA B O 1
ATOM 5107 N N . HIS B 1 248 ? 53.559 103.404 188.175 1.00 13.16 248 HIS B N 1
ATOM 5108 C CA . HIS B 1 248 ? 54.287 104.260 189.114 1.00 13.56 248 HIS B CA 1
ATOM 5109 C C . HIS B 1 248 ? 53.290 104.829 190.116 1.00 13.53 248 HIS B C 1
ATOM 5110 O O . HIS B 1 248 ? 52.921 106.010 190.060 1.00 12.88 248 HIS B O 1
ATOM 5117 N N . PRO B 1 249 ? 52.789 103.985 191.026 1.00 15.02 249 PRO B N 1
ATOM 5118 C CA . PRO B 1 249 ? 51.675 104.408 191.889 1.00 15.03 249 PRO B CA 1
ATOM 5119 C C . PRO B 1 249 ? 51.962 105.643 192.730 1.00 14.94 249 PRO B C 1
ATOM 5120 O O . PRO B 1 249 ? 51.020 106.380 193.042 1.00 16.33 249 PRO B O 1
ATOM 5124 N N . ASP B 1 250 ? 53.216 105.909 193.086 1.00 16.17 250 ASP B N 1
ATOM 5125 C CA . ASP B 1 250 ? 53.503 107.130 193.836 1.00 17.27 250 ASP B CA 1
ATOM 5126 C C . ASP B 1 250 ? 53.295 108.356 192.970 1.00 17.44 250 ASP B C 1
ATOM 5127 O O . ASP B 1 250 ? 52.778 109.377 193.443 1.00 16.91 250 ASP B O 1
ATOM 5132 N N . THR B 1 251 ? 53.638 108.258 191.681 1.00 16.67 251 THR B N 1
ATOM 5133 C CA . THR B 1 251 ? 53.352 109.356 190.761 1.00 18.35 251 THR B CA 1
ATOM 5134 C C . THR B 1 251 ? 51.863 109.470 190.488 1.00 11.90 251 THR B C 1
ATOM 5135 O O . THR B 1 251 ? 51.318 110.578 190.437 1.00 14.16 251 THR B O 1
ATOM 5139 N N . LEU B 1 252 ? 51.172 108.343 190.339 1.00 12.14 252 LEU B N 1
ATOM 5140 C CA . LEU B 1 252 ? 49.733 108.404 190.177 1.00 12.19 252 LEU B CA 1
ATOM 5141 C C . LEU B 1 252 ? 49.078 109.143 191.347 1.00 13.00 252 LEU B C 1
ATOM 5142 O O . LEU B 1 252 ? 48.203 109.985 191.141 1.00 14.97 252 LEU B O 1
ATOM 5147 N N . ALA B 1 253 ? 49.499 108.847 192.585 1.00 16.31 253 ALA B N 1
ATOM 5148 C CA . ALA B 1 253 ? 48.926 109.527 193.745 1.00 15.00 253 ALA B CA 1
ATOM 5149 C C . ALA B 1 253 ? 49.217 111.022 193.718 1.00 14.33 253 ALA B C 1
ATOM 5150 O O . ALA B 1 253 ? 48.334 111.829 194.024 1.00 15.00 253 ALA B O 1
ATOM 5152 N N . ARG B 1 254 ? 50.431 111.408 193.329 1.00 13.70 254 ARG B N 1
ATOM 5153 C CA . ARG B 1 254 ? 50.751 112.827 193.215 1.00 15.30 254 ARG B CA 1
ATOM 5154 C C . ARG B 1 254 ? 49.852 113.502 192.195 1.00 15.55 254 ARG B C 1
ATOM 5155 O O . ARG B 1 254 ? 49.382 114.630 192.406 1.00 16.67 254 ARG B O 1
ATOM 5163 N N . VAL B 1 255 ? 49.634 112.848 191.053 1.00 15.20 255 VAL B N 1
ATOM 5164 C CA . VAL B 1 255 ? 48.825 113.458 190.005 1.00 15.91 255 VAL B CA 1
ATOM 5165 C C . VAL B 1 255 ? 47.362 113.538 190.425 1.00 14.24 255 VAL B C 1
ATOM 5166 O O . VAL B 1 255 ? 46.662 114.501 190.090 1.00 16.33 255 VAL B O 1
ATOM 5170 N N . ARG B 1 256 ? 46.849 112.520 191.119 1.00 14.81 256 ARG B N 1
ATOM 5171 C CA . ARG B 1 256 ? 45.478 112.607 191.627 1.00 16.03 256 ARG B CA 1
ATOM 5172 C C . ARG B 1 256 ? 45.314 113.791 192.572 1.00 15.57 256 ARG B C 1
ATOM 5173 O O . ARG B 1 256 ? 44.299 114.504 192.516 1.00 18.04 256 ARG B O 1
ATOM 5181 N N . GLN B 1 257 ? 46.307 114.018 193.427 1.00 17.38 257 GLN B N 1
ATOM 5182 C CA . GLN B 1 257 ? 46.245 115.090 194.408 1.00 19.25 257 GLN B CA 1
ATOM 5183 C C . GLN B 1 257 ? 46.474 116.454 193.783 1.00 21.04 257 GLN B C 1
ATOM 5184 O O . GLN B 1 257 ? 45.989 117.452 194.322 1.00 25.28 257 GLN B O 1
ATOM 5190 N N . ASP B 1 258 ? 47.164 116.513 192.643 1.00 17.68 258 ASP B N 1
ATOM 5191 C CA . ASP B 1 258 ? 47.445 117.768 191.948 1.00 17.11 258 ASP B CA 1
ATOM 5192 C C . ASP B 1 258 ? 47.284 117.540 190.451 1.00 16.95 258 ASP B C 1
ATOM 5193 O O . ASP B 1 258 ? 48.271 117.337 189.721 1.00 16.14 258 ASP B O 1
ATOM 5198 N N . PRO B 1 259 ? 46.047 117.599 189.953 1.00 17.18 259 PRO B N 1
ATOM 5199 C CA . PRO B 1 259 ? 45.810 117.297 188.530 1.00 16.23 259 PRO B CA 1
ATOM 5200 C C . PRO B 1 259 ? 46.463 118.272 187.585 1.00 15.78 259 PRO B C 1
ATOM 5201 O O . PRO B 1 259 ? 46.530 117.991 186.378 1.00 16.63 259 PRO B O 1
ATOM 5205 N N . SER B 1 260 ? 46.962 119.398 188.065 1.00 16.94 260 SER B N 1
ATOM 5206 C CA . SER B 1 260 ? 47.698 120.285 187.191 1.00 17.31 260 SER B CA 1
ATOM 5207 C C . SER B 1 260 ? 49.011 119.677 186.704 1.00 14.19 260 SER B C 1
ATOM 5208 O O . SER B 1 260 ? 49.640 120.230 185.792 1.00 16.19 260 SER B O 1
ATOM 5211 N N . LEU B 1 261 ? 49.446 118.557 187.294 1.00 14.74 261 LEU B N 1
ATOM 5212 C CA . LEU B 1 261 ? 50.596 117.810 186.813 1.00 14.72 261 LEU B CA 1
ATOM 5213 C C . LEU B 1 261 ? 50.285 116.965 185.580 1.00 13.68 261 LEU B C 1
ATOM 5214 O O . LEU B 1 261 ? 51.208 116.350 185.037 1.00 14.72 261 LEU B O 1
ATOM 5219 N N . LEU B 1 262 ? 49.032 116.901 185.134 1.00 14.41 262 LEU B N 1
ATOM 5220 C CA . LEU B 1 262 ? 48.708 116.017 184.016 1.00 13.77 262 LEU B CA 1
ATOM 5221 C C . LEU B 1 262 ? 49.459 116.352 182.735 1.00 12.99 262 LEU B C 1
ATOM 5222 O O . LEU B 1 262 ? 49.937 115.410 182.085 1.00 12.99 262 LEU B O 1
ATOM 5227 N N . PRO B 1 263 ? 49.626 117.605 182.328 1.00 11.97 263 PRO B N 1
ATOM 5228 C CA . PRO B 1 263 ? 50.432 117.858 181.129 1.00 13.99 263 PRO B CA 1
ATOM 5229 C C . PRO B 1 263 ? 51.809 117.244 181.216 1.00 14.92 263 PRO B C 1
ATOM 5230 O O . PRO B 1 263 ? 52.267 116.593 180.263 1.00 14.79 263 PRO B O 1
ATOM 5234 N N . ALA B 1 264 ? 52.461 117.375 182.368 1.00 15.00 264 ALA B N 1
ATOM 5235 C CA . ALA B 1 264 ? 53.788 116.796 182.495 1.00 14.05 264 ALA B CA 1
ATOM 5236 C C . ALA B 1 264 ? 53.736 115.269 182.467 1.00 13.35 264 ALA B C 1
ATOM 5237 O O . ALA B 1 264 ? 54.621 114.625 181.881 1.00 13.95 264 ALA B O 1
ATOM 5239 N N . ALA B 1 265 ? 52.721 114.674 183.097 1.00 13.78 265 ALA B N 1
ATOM 5240 C CA . ALA B 1 265 ? 52.603 113.219 183.096 1.00 12.99 265 ALA B CA 1
ATOM 5241 C C . ALA B 1 265 ? 52.454 112.690 181.670 1.00 13.39 265 ALA B C 1
ATOM 5242 O O . ALA B 1 265 ? 53.033 111.652 181.309 1.00 11.94 265 ALA B O 1
ATOM 5244 N N . ILE B 1 266 ? 51.695 113.407 180.843 1.00 10.43 266 ILE B N 1
ATOM 5245 C CA . ILE B 1 266 ? 51.478 112.992 179.468 1.00 9.85 266 ILE B CA 1
ATOM 5246 C C . ILE B 1 266 ? 52.740 113.187 178.651 1.00 11.38 266 ILE B C 1
ATOM 5247 O O . ILE B 1 266 ? 53.112 112.330 177.835 1.00 12.05 266 ILE B O 1
ATOM 5252 N N . GLU B 1 267 ? 53.407 114.333 178.813 1.00 10.67 267 GLU B N 1
ATOM 5253 C CA . GLU B 1 267 ? 54.622 114.580 178.049 1.00 12.87 267 GLU B CA 1
ATOM 5254 C C . GLU B 1 267 ? 55.720 113.581 178.403 1.00 12.11 267 GLU B C 1
ATOM 5255 O O . GLU B 1 267 ? 56.402 113.048 177.524 1.00 12.41 267 GLU B O 1
ATOM 5261 N N . GLU B 1 268 ? 55.943 113.348 179.692 1.00 12.31 268 GLU B N 1
ATOM 5262 C CA . GLU B 1 268 ? 56.940 112.353 180.057 1.00 11.71 268 GLU B CA 1
ATOM 5263 C C . GLU B 1 268 ? 56.535 110.968 179.574 1.00 10.61 268 GLU B C 1
ATOM 5264 O O . GLU B 1 268 ? 57.407 110.180 179.197 1.00 10.82 268 GLU B O 1
ATOM 5270 N N . GLY B 1 269 ? 55.261 110.676 179.518 1.00 10.85 269 GLY B N 1
ATOM 5271 C CA . GLY B 1 269 ? 54.796 109.404 178.986 1.00 11.79 269 GLY B CA 1
ATOM 5272 C C . GLY B 1 269 ? 55.105 109.205 177.522 1.00 9.68 269 GLY B C 1
ATOM 5273 O O . GLY B 1 269 ? 55.393 108.183 177.122 1.00 12.63 269 GLY B O 1
ATOM 5274 N N . MET B 1 270 ? 55.039 110.277 176.778 1.00 10.48 270 MET B N 1
ATOM 5275 C CA . MET B 1 270 ? 55.320 110.243 175.359 1.00 10.81 270 MET B CA 1
ATOM 5276 C C . MET B 1 270 ? 56.786 109.943 175.129 1.00 11.20 270 MET B C 1
ATOM 5277 O O . MET B 1 270 ? 57.102 109.368 174.160 1.00 12.93 270 MET B O 1
ATOM 5282 N N . ARG B 1 271 ? 57.644 110.366 176.052 1.00 11.49 271 ARG B N 1
ATOM 5283 C CA . ARG B 1 271 ? 59.062 110.027 175.978 1.00 10.98 271 ARG B CA 1
ATOM 5284 C C . ARG B 1 271 ? 59.299 108.593 176.447 1.00 10.12 271 ARG B C 1
ATOM 5285 O O . ARG B 1 271 ? 59.953 107.806 175.762 1.00 10.88 271 ARG B O 1
ATOM 5293 N N . TRP B 1 272 ? 58.772 108.258 177.622 1.00 11.14 272 TRP B N 1
ATOM 5294 C CA . TRP B 1 272 ? 59.048 106.980 178.275 1.00 11.20 272 TRP B CA 1
ATOM 5295 C C . TRP B 1 272 ? 58.439 105.806 177.516 1.00 11.49 272 TRP B C 1
ATOM 5296 O O . TRP B 1 272 ? 59.077 104.755 177.357 1.00 12.26 272 TRP B O 1
ATOM 5307 N N . CYS B 1 273 ? 57.222 105.976 177.000 1.00 10.26 273 CYS B N 1
ATOM 5308 C CA . CYS B 1 273 ? 56.485 104.895 176.341 1.00 12.07 273 CYS B CA 1
ATOM 5309 C C . CYS B 1 273 ? 55.742 105.470 175.138 1.00 9.72 273 CYS B C 1
ATOM 5310 O O . CYS B 1 273 ? 54.516 105.656 175.175 1.00 9.38 273 CYS B O 1
ATOM 5313 N N . PRO B 1 274 ? 56.471 105.792 174.070 1.00 9.39 274 PRO B N 1
ATOM 5314 C CA . PRO B 1 274 ? 55.837 106.372 172.880 1.00 10.49 274 PRO B CA 1
ATOM 5315 C C . PRO B 1 274 ? 54.868 105.392 172.247 1.00 10.01 274 PRO B C 1
ATOM 5316 O O . PRO B 1 274 ? 55.064 104.174 172.273 1.00 11.07 274 PRO B O 1
ATOM 5320 N N . SER B 1 275 ? 53.808 105.936 171.648 1.00 11.54 275 SER B N 1
ATOM 5321 C CA . SER B 1 275 ? 52.775 105.112 171.051 1.00 10.67 275 SER B CA 1
ATOM 5322 C C . SER B 1 275 ? 52.895 104.968 169.542 1.00 10.46 275 SER B C 1
ATOM 5323 O O . SER B 1 275 ? 52.163 104.163 168.970 1.00 15.07 275 SER B O 1
ATOM 5326 N N . ILE B 1 276 ? 53.767 105.717 168.884 1.00 9.81 276 ILE B N 1
ATOM 5327 C CA . ILE B 1 276 ? 53.972 105.594 167.442 1.00 11.25 276 ILE B CA 1
ATOM 5328 C C . ILE B 1 276 ? 55.232 104.794 167.160 1.00 12.45 276 ILE B C 1
ATOM 5329 O O . ILE B 1 276 ? 56.106 104.629 168.018 1.00 12.19 276 ILE B O 1
ATOM 5334 N N . PHE B 1 277 ? 55.353 104.329 165.921 1.00 10.92 277 PHE B N 1
ATOM 5335 C CA . PHE B 1 277 ? 56.565 103.634 165.491 1.00 12.23 277 PHE B CA 1
ATOM 5336 C C . PHE B 1 277 ? 57.633 104.591 164.994 1.00 12.12 277 PHE B C 1
ATOM 5337 O O . PHE B 1 277 ? 58.812 104.228 164.971 1.00 15.87 277 PHE B O 1
ATOM 5345 N N . GLY B 1 278 ? 57.252 105.775 164.581 1.00 11.88 278 GLY B N 1
ATOM 5346 C CA . GLY B 1 278 ? 58.069 106.622 163.759 1.00 12.74 278 GLY B CA 1
ATOM 5347 C C . GLY B 1 278 ? 57.199 107.261 162.704 1.00 12.55 278 GLY B C 1
ATOM 5348 O O . GLY B 1 278 ? 55.974 107.267 162.818 1.00 12.71 278 GLY B O 1
ATOM 5349 N N . VAL B 1 279 ? 57.848 107.824 161.680 1.00 12.67 279 VAL B N 1
ATOM 5350 C CA . VAL B 1 279 ? 57.195 108.652 160.687 1.00 15.31 279 VAL B CA 1
ATOM 5351 C C . VAL B 1 279 ? 57.794 108.345 159.322 1.00 12.04 279 VAL B C 1
ATOM 5352 O O . VAL B 1 279 ? 59.019 108.354 159.172 1.00 15.04 279 VAL B O 1
ATOM 5356 N N . LEU B 1 280 ? 56.954 108.093 158.321 1.00 11.61 280 LEU B N 1
ATOM 5357 C CA . LEU B 1 280 ? 57.448 107.801 156.977 1.00 10.93 280 LEU B CA 1
ATOM 5358 C C . LEU B 1 280 ? 57.748 109.071 156.179 1.00 10.96 280 LEU B C 1
ATOM 5359 O O . LEU B 1 280 ? 57.043 110.080 156.268 1.00 11.46 280 LEU B O 1
ATOM 5364 N N . ARG B 1 281 ? 58.780 108.970 155.345 1.00 12.84 281 ARG B N 1
ATOM 5365 C CA . ARG B 1 281 ? 59.098 109.943 154.307 1.00 12.01 281 ARG B CA 1
ATOM 5366 C C . ARG B 1 281 ? 59.543 109.177 153.073 1.00 13.40 281 ARG B C 1
ATOM 5367 O O . ARG B 1 281 ? 59.898 107.997 153.139 1.00 13.29 281 ARG B O 1
ATOM 5375 N N . MET B 1 282 ? 59.459 109.847 151.938 1.00 11.86 282 MET B N 1
ATOM 5376 C CA . MET B 1 282 ? 59.961 109.321 150.668 1.00 12.59 282 MET B CA 1
ATOM 5377 C C . MET B 1 282 ? 61.143 110.147 150.182 1.00 10.09 282 MET B C 1
ATOM 5378 O O . MET B 1 282 ? 61.045 111.371 150.068 1.00 13.12 282 MET B O 1
ATOM 5383 N N . VAL B 1 283 ? 62.239 109.458 149.880 1.00 11.41 283 VAL B N 1
ATOM 5384 C CA . VAL B 1 283 ? 63.434 110.098 149.334 1.00 13.58 283 VAL B CA 1
ATOM 5385 C C . VAL B 1 283 ? 63.184 110.432 147.868 1.00 13.01 283 VAL B C 1
ATOM 5386 O O . VAL B 1 283 ? 62.868 109.549 147.067 1.00 15.21 283 VAL B O 1
ATOM 5390 N N . GLU B 1 284 ? 63.282 111.716 147.526 1.00 15.34 284 GLU B N 1
ATOM 5391 C CA . GLU B 1 284 ? 62.943 112.201 146.199 1.00 16.25 284 GLU B CA 1
ATOM 5392 C C . GLU B 1 284 ? 64.142 112.269 145.267 1.00 16.94 284 GLU B C 1
ATOM 5393 O O . GLU B 1 284 ? 63.953 112.374 144.048 1.00 19.18 284 GLU B O 1
ATOM 5399 N N . ARG B 1 285 ? 65.356 112.227 145.804 1.00 16.47 285 ARG B N 1
ATOM 5400 C CA . ARG B 1 285 ? 66.572 112.240 144.996 1.00 19.81 285 ARG B CA 1
ATOM 5401 C C . ARG B 1 285 ? 67.668 111.561 145.801 1.00 20.37 285 ARG B C 1
ATOM 5402 O O . ARG B 1 285 ? 67.624 111.551 147.031 1.00 20.03 285 ARG B O 1
ATOM 5410 N N . ASP B 1 286 ? 68.655 110.989 145.109 1.00 20.98 286 ASP B N 1
ATOM 5411 C CA . ASP B 1 286 ? 69.798 110.425 145.815 1.00 21.84 286 ASP B CA 1
ATOM 5412 C C . ASP B 1 286 ? 70.340 111.465 146.790 1.00 20.38 286 ASP B C 1
ATOM 5413 O O . ASP B 1 286 ? 70.476 112.645 146.455 1.00 24.20 286 ASP B O 1
ATOM 5418 N N . VAL B 1 287 ? 70.593 111.036 148.020 1.00 21.40 287 VAL B N 1
ATOM 5419 C CA . VAL B 1 287 ? 71.032 111.936 149.076 1.00 25.44 287 VAL B CA 1
ATOM 5420 C C . VAL B 1 287 ? 72.043 111.202 149.934 1.00 21.75 287 VAL B C 1
ATOM 5421 O O . VAL B 1 287 ? 71.986 109.982 150.111 1.00 21.82 287 VAL B O 1
ATOM 5425 N N . ARG B 1 288 ? 72.986 111.958 150.461 1.00 25.61 288 ARG B N 1
ATOM 5426 C CA . ARG B 1 288 ? 73.978 111.417 151.365 1.00 27.05 288 ARG B CA 1
ATOM 5427 C C . ARG B 1 288 ? 73.821 112.149 152.689 1.00 24.29 288 ARG B C 1
ATOM 5428 O O . ARG B 1 288 ? 73.716 113.378 152.719 1.00 30.13 288 ARG B O 1
ATOM 5436 N N . LEU B 1 289 ? 73.723 111.385 153.769 1.00 31.09 289 LEU B N 1
ATOM 5437 C CA . LEU B 1 289 ? 73.582 111.920 155.120 1.00 32.26 289 LEU B CA 1
ATOM 5438 C C . LEU B 1 289 ? 74.874 111.515 155.804 1.00 28.34 289 LEU B C 1
ATOM 5439 O O . LEU B 1 289 ? 75.046 110.352 156.181 1.00 24.78 289 LEU B O 1
ATOM 5444 N N . ASP B 1 290 ? 75.806 112.467 155.887 1.00 31.97 290 ASP B N 1
ATOM 5445 C CA . ASP B 1 290 ? 77.159 112.166 156.324 1.00 26.11 290 ASP B CA 1
ATOM 5446 C C . ASP B 1 290 ? 77.673 111.004 155.491 1.00 28.53 290 ASP B C 1
ATOM 5447 O O . ASP B 1 290 ? 77.756 111.105 154.262 1.00 33.81 290 ASP B O 1
ATOM 5452 N N . ASP B 1 291 ? 77.968 109.883 156.142 1.00 30.04 291 ASP B N 1
ATOM 5453 C CA . ASP B 1 291 ? 78.490 108.698 155.479 1.00 29.53 291 ASP B CA 1
ATOM 5454 C C . ASP B 1 291 ? 77.396 107.814 154.891 1.00 35.43 291 ASP B C 1
ATOM 5455 O O . ASP B 1 291 ? 77.707 106.765 154.316 1.00 32.74 291 ASP B O 1
ATOM 5460 N N . GLN B 1 292 ? 76.129 108.199 155.026 1.00 28.64 292 GLN B N 1
ATOM 5461 C CA . GLN B 1 292 ? 75.020 107.342 154.638 1.00 25.21 292 GLN B CA 1
ATOM 5462 C C . GLN B 1 292 ? 74.432 107.843 153.333 1.00 26.57 292 GLN B C 1
ATOM 5463 O O . GLN B 1 292 ? 74.339 109.055 153.113 1.00 31.79 292 GLN B O 1
ATOM 5469 N N . ALA B 1 293 ? 74.004 106.909 152.490 1.00 22.27 293 ALA B N 1
ATOM 5470 C CA . ALA B 1 293 ? 73.410 107.248 151.207 1.00 24.09 293 ALA B CA 1
ATOM 5471 C C . ALA B 1 293 ? 72.053 106.573 151.062 1.00 21.79 293 ALA B C 1
ATOM 5472 O O . ALA B 1 293 ? 71.908 105.381 151.336 1.00 22.10 293 ALA B O 1
ATOM 5474 N N . LEU B 1 294 ? 71.086 107.331 150.577 1.00 20.91 294 LEU B N 1
ATOM 5475 C CA . LEU B 1 294 ? 69.767 106.804 150.263 1.00 21.57 294 LEU B CA 1
ATOM 5476 C C . LEU B 1 294 ? 69.432 107.106 148.806 1.00 20.06 294 LEU B C 1
ATOM 5477 O O . LEU B 1 294 ? 69.682 108.214 148.318 1.00 21.22 294 LEU B O 1
ATOM 5482 N N . SER B 1 295 ? 68.816 106.144 148.131 1.00 16.49 295 SER B N 1
ATOM 5483 C CA . SER B 1 295 ? 68.492 106.288 146.717 1.00 19.36 295 SER B CA 1
ATOM 5484 C C . SER B 1 295 ? 67.092 106.848 146.488 1.00 20.70 295 SER B C 1
ATOM 5485 O O . SER B 1 295 ? 66.140 106.508 147.207 1.00 15.82 295 SER B O 1
ATOM 5488 N N . ALA B 1 296 ? 66.978 107.679 145.451 1.00 17.99 296 ALA B N 1
ATOM 5489 C CA . ALA B 1 296 ? 65.701 108.234 145.022 1.00 17.01 296 ALA B CA 1
ATOM 5490 C C . ALA B 1 296 ? 64.638 107.156 144.922 1.00 17.27 296 ALA B C 1
ATOM 5491 O O . ALA B 1 296 ? 64.845 106.092 144.339 1.00 18.82 296 ALA B O 1
ATOM 5493 N N . GLY B 1 297 ? 63.489 107.440 145.509 1.00 13.71 297 GLY B N 1
ATOM 5494 C CA . GLY B 1 297 ? 62.362 106.542 145.482 1.00 14.22 297 GLY B CA 1
ATOM 5495 C C . GLY B 1 297 ? 62.186 105.707 146.734 1.00 13.32 297 GLY B C 1
ATOM 5496 O O . GLY B 1 297 ? 61.089 105.163 146.942 1.00 14.29 297 GLY B O 1
ATOM 5497 N N . THR B 1 298 ? 63.218 105.598 147.563 1.00 13.73 298 THR B N 1
ATOM 5498 C CA . THR B 1 298 ? 63.162 104.777 148.764 1.00 13.06 298 THR B CA 1
ATOM 5499 C C . THR B 1 298 ? 62.246 105.421 149.797 1.00 12.21 298 THR B C 1
ATOM 5500 O O . THR B 1 298 ? 62.356 106.613 150.086 1.00 13.16 298 THR B O 1
ATOM 5504 N N . VAL B 1 299 ? 61.342 104.631 150.357 1.00 11.75 299 VAL B N 1
ATOM 5505 C CA . VAL B 1 299 ? 60.570 105.070 151.519 1.00 11.90 299 VAL B CA 1
ATOM 5506 C C . VAL B 1 299 ? 61.386 104.754 152.760 1.00 10.94 299 VAL B C 1
ATOM 5507 O O . VAL B 1 299 ? 61.953 103.664 152.872 1.00 11.46 299 VAL B O 1
ATOM 5511 N N . VAL B 1 300 ? 61.481 105.721 153.673 1.00 10.23 300 VAL B N 1
ATOM 5512 C CA . VAL B 1 300 ? 62.192 105.545 154.933 1.00 11.20 300 VAL B CA 1
ATOM 5513 C C . VAL B 1 300 ? 61.291 105.864 156.121 1.00 12.71 300 VAL B C 1
ATOM 5514 O O . VAL B 1 300 ? 60.272 106.546 156.005 1.00 13.80 300 VAL B O 1
ATOM 5518 N N . CYS B 1 301 ? 61.703 105.379 157.286 1.00 11.37 301 CYS B N 1
ATOM 5519 C CA . CYS B 1 301 ? 61.056 105.700 158.551 1.00 10.57 301 CYS B CA 1
ATOM 5520 C C . CYS B 1 301 ? 61.983 106.566 159.381 1.00 13.05 301 CYS B C 1
ATOM 5521 O O . CYS B 1 301 ? 63.063 106.112 159.774 1.00 16.69 301 CYS B O 1
ATOM 5524 N N . LEU B 1 302 ? 61.554 107.789 159.676 1.00 11.43 302 LEU B N 1
ATOM 5525 C CA . LEU B 1 302 ? 62.260 108.616 160.640 1.00 13.66 302 LEU B CA 1
ATOM 5526 C C . LEU B 1 302 ? 61.828 108.196 162.033 1.00 14.46 302 LEU B C 1
ATOM 5527 O O . LEU B 1 302 ? 60.632 108.245 162.356 1.00 15.03 302 LEU B O 1
ATOM 5532 N N . ALA B 1 303 ? 62.770 107.785 162.868 1.00 13.85 303 ALA B N 1
ATOM 5533 C CA . ALA B 1 303 ? 62.445 107.352 164.232 1.00 14.91 303 ALA B CA 1
ATOM 5534 C C . ALA B 1 303 ? 62.962 108.387 165.227 1.00 15.48 303 ALA B C 1
ATOM 5535 O O . ALA B 1 303 ? 63.921 108.148 165.961 1.00 16.36 303 ALA B O 1
ATOM 5537 N N . GLY B 1 304 ? 62.309 109.561 165.217 1.00 15.74 304 GLY B N 1
ATOM 5538 C CA . GLY B 1 304 ? 62.641 110.603 166.173 1.00 18.72 304 GLY B CA 1
ATOM 5539 C C . GLY B 1 304 ? 62.533 110.112 167.596 1.00 15.11 304 GLY B C 1
ATOM 5540 O O . GLY B 1 304 ? 63.265 110.578 168.481 1.00 17.16 304 GLY B O 1
ATOM 5541 N N . ILE B 1 305 ? 61.641 109.151 167.837 1.00 14.20 305 ILE B N 1
ATOM 5542 C CA A ILE B 1 305 ? 61.514 108.542 169.157 0.81 15.25 305 ILE B CA 1
ATOM 5543 C CA B ILE B 1 305 ? 61.513 108.543 169.155 0.19 15.27 305 ILE B CA 1
ATOM 5544 C C . ILE B 1 305 ? 62.766 107.788 169.586 1.00 16.92 305 ILE B C 1
ATOM 5545 O O . ILE B 1 305 ? 62.877 107.419 170.746 1.00 15.67 305 ILE B O 1
ATOM 5554 N N . ALA B 1 306 ? 63.740 107.569 168.690 1.00 16.79 306 ALA B N 1
ATOM 5555 C CA . ALA B 1 306 ? 64.997 106.946 169.113 1.00 15.07 306 ALA B CA 1
ATOM 5556 C C . ALA B 1 306 ? 65.820 107.854 170.025 1.00 18.64 306 ALA B C 1
ATOM 5557 O O . ALA B 1 306 ? 66.765 107.376 170.657 1.00 19.22 306 ALA B O 1
ATOM 5559 N N . GLY B 1 307 ? 65.507 109.147 170.071 1.00 16.11 307 GLY B N 1
ATOM 5560 C CA . GLY B 1 307 ? 66.140 110.065 170.995 1.00 19.09 307 GLY B CA 1
ATOM 5561 C C . GLY B 1 307 ? 65.515 110.092 172.370 1.00 16.97 307 GLY B C 1
ATOM 5562 O O . GLY B 1 307 ? 66.044 110.758 173.267 1.00 19.55 307 GLY B O 1
ATOM 5563 N N . ASN B 1 308 ? 64.384 109.412 172.549 1.00 17.12 308 ASN B N 1
ATOM 5564 C CA . ASN B 1 308 ? 63.687 109.440 173.833 1.00 15.39 308 ASN B CA 1
ATOM 5565 C C . ASN B 1 308 ? 64.548 108.852 174.934 1.00 13.45 308 ASN B C 1
ATOM 5566 O O . ASN B 1 308 ? 64.414 109.235 176.096 1.00 13.60 308 ASN B O 1
ATOM 5571 N N . TYR B 1 309 ? 65.406 107.893 174.589 1.00 14.67 309 TYR B N 1
ATOM 5572 C CA . TYR B 1 309 ? 66.238 107.177 175.551 1.00 15.59 309 TYR B CA 1
ATOM 5573 C C . TYR B 1 309 ? 67.712 107.535 175.387 1.00 18.22 309 TYR B C 1
ATOM 5574 O O . TYR B 1 309 ? 68.587 106.797 175.851 1.00 18.64 309 TYR B O 1
ATOM 5583 N N . ASP B 1 310 ? 67.995 108.663 174.735 1.00 18.20 310 ASP B N 1
ATOM 5584 C CA . ASP B 1 310 ? 69.350 109.199 174.678 1.00 22.53 310 ASP B CA 1
ATOM 5585 C C . ASP B 1 310 ? 69.664 109.753 176.060 1.00 19.16 310 ASP B C 1
ATOM 5586 O O . ASP B 1 310 ? 69.187 110.820 176.444 1.00 21.77 310 ASP B O 1
ATOM 5591 N N . GLU B 1 311 ? 70.469 109.009 176.804 1.00 21.91 311 GLU B N 1
ATOM 5592 C CA . GLU B 1 311 ? 70.748 109.338 178.197 1.00 24.15 311 GLU B CA 1
ATOM 5593 C C . GLU B 1 311 ? 71.537 110.641 178.354 1.00 28.07 311 GLU B C 1
ATOM 5594 O O . GLU B 1 311 ? 71.558 111.205 179.452 1.00 26.08 311 GLU B O 1
ATOM 5600 N N . THR B 1 312 ? 72.172 111.139 177.289 1.00 32.49 312 THR B N 1
ATOM 5601 C CA . THR B 1 312 ? 72.845 112.436 177.367 1.00 26.05 312 THR B CA 1
ATOM 5602 C C . THR B 1 312 ? 71.839 113.578 177.400 1.00 30.01 312 THR B C 1
ATOM 5603 O O . THR B 1 312 ? 72.137 114.657 177.923 1.00 36.78 312 THR B O 1
ATOM 5607 N N . ALA B 1 313 ? 70.653 113.364 176.833 1.00 24.01 313 ALA B N 1
ATOM 5608 C CA . ALA B 1 313 ? 69.574 114.339 176.872 1.00 23.72 313 ALA B CA 1
ATOM 5609 C C . ALA B 1 313 ? 68.654 114.113 178.064 1.00 20.93 313 ALA B C 1
ATOM 5610 O O . ALA B 1 313 ? 68.197 115.072 178.698 1.00 26.97 313 ALA B O 1
ATOM 5612 N N . TYR B 1 314 ? 68.409 112.851 178.403 1.00 21.29 314 TYR B N 1
ATOM 5613 C CA . TYR B 1 314 ? 67.436 112.471 179.421 1.00 21.03 314 TYR B CA 1
ATOM 5614 C C . TYR B 1 314 ? 68.094 111.421 180.306 1.00 23.91 314 TYR B C 1
ATOM 5615 O O . TYR B 1 314 ? 67.996 110.215 180.043 1.00 19.21 314 TYR B O 1
ATOM 5624 N N . PRO B 1 315 ? 68.810 111.845 181.346 1.00 23.44 315 PRO B N 1
ATOM 5625 C CA . PRO B 1 315 ? 69.498 110.872 182.209 1.00 22.92 315 PRO B CA 1
ATOM 5626 C C . PRO B 1 315 ? 68.519 109.894 182.845 1.00 22.99 315 PRO B C 1
ATOM 5627 O O . PRO B 1 315 ? 67.383 110.245 183.166 1.00 20.58 315 PRO B O 1
ATOM 5631 N N . SER B 1 316 ? 68.985 108.661 183.041 1.00 22.30 316 SER B N 1
ATOM 5632 C CA . SER B 1 316 ? 68.154 107.564 183.525 1.00 20.31 316 SER B CA 1
ATOM 5633 C C . SER B 1 316 ? 66.857 107.481 182.725 1.00 17.38 316 SER B C 1
ATOM 5634 O O . SER B 1 316 ? 65.757 107.570 183.288 1.00 16.85 316 SER B O 1
ATOM 5637 N N . PRO B 1 317 ? 66.938 107.290 181.409 1.00 20.48 317 PRO B N 1
ATOM 5638 C CA . PRO B 1 317 ? 65.743 107.404 180.566 1.00 16.69 317 PRO B CA 1
ATOM 5639 C C . PRO B 1 317 ? 64.721 106.335 180.841 1.00 18.52 317 PRO B C 1
ATOM 5640 O O . PRO B 1 317 ? 63.547 106.534 180.503 1.00 15.81 317 PRO B O 1
ATOM 5644 N N . GLU B 1 318 ? 65.116 105.212 181.450 1.00 17.92 318 GLU B N 1
ATOM 5645 C CA . GLU B 1 318 ? 64.161 104.167 181.792 1.00 18.22 318 GLU B CA 1
ATOM 5646 C C . GLU B 1 318 ? 63.272 104.565 182.954 1.00 15.55 318 GLU B C 1
ATOM 5647 O O . GLU B 1 318 ? 62.294 103.857 183.246 1.00 16.39 318 GLU B O 1
ATOM 5653 N N . VAL B 1 319 ? 63.579 105.656 183.638 1.00 15.56 319 VAL B N 1
ATOM 5654 C CA . VAL B 1 319 ? 62.759 106.134 184.747 1.00 18.39 319 VAL B CA 1
ATOM 5655 C C . VAL B 1 319 ? 61.663 107.054 184.223 1.00 15.33 319 VAL B C 1
ATOM 5656 O O . VAL B 1 319 ? 61.942 108.018 183.499 1.00 13.71 319 VAL B O 1
ATOM 5660 N N . TYR B 1 320 ? 60.426 106.777 184.627 1.00 13.60 320 TYR B N 1
ATOM 5661 C CA . TYR B 1 320 ? 59.286 107.649 184.353 1.00 12.77 320 TYR B CA 1
ATOM 5662 C C . TYR B 1 320 ? 59.308 108.756 185.403 1.00 12.80 320 TYR B C 1
ATOM 5663 O O . TYR B 1 320 ? 58.940 108.541 186.557 1.00 15.17 320 TYR B O 1
ATOM 5672 N N . ASP B 1 321 ? 59.778 109.938 185.000 1.00 14.64 321 ASP B N 1
ATOM 5673 C CA . ASP B 1 321 ? 60.042 111.048 185.917 1.00 15.29 321 ASP B CA 1
ATOM 5674 C C . ASP B 1 321 ? 59.317 112.297 185.421 1.00 12.83 321 ASP B C 1
ATOM 5675 O O . ASP B 1 321 ? 59.814 113.015 184.547 1.00 16.12 321 ASP B O 1
ATOM 5680 N N . ILE B 1 322 ? 58.150 112.582 186.005 1.00 14.82 322 ILE B N 1
ATOM 5681 C CA . ILE B 1 322 ? 57.373 113.740 185.562 1.00 16.72 322 ILE B CA 1
ATOM 5682 C C . ILE B 1 322 ? 57.985 115.060 185.998 1.00 18.79 322 ILE B C 1
ATOM 5683 O O . ILE B 1 322 ? 57.496 116.118 185.595 1.00 20.64 322 ILE B O 1
ATOM 5688 N N . ASP B 1 323 ? 59.031 115.016 186.820 1.00 17.90 323 ASP B N 1
ATOM 5689 C CA . ASP B 1 323 ? 59.743 116.196 187.302 1.00 23.23 323 ASP B CA 1
ATOM 5690 C C . ASP B 1 323 ? 60.934 116.578 186.439 1.00 26.38 323 ASP B C 1
ATOM 5691 O O . ASP B 1 323 ? 61.666 117.510 186.795 1.00 27.25 323 ASP B O 1
ATOM 5696 N N . ARG B 1 324 ? 61.160 115.894 185.322 1.00 20.68 324 ARG B N 1
ATOM 5697 C CA . ARG B 1 324 ? 62.230 116.304 184.426 1.00 24.16 324 ARG B CA 1
ATOM 5698 C C . ARG B 1 324 ? 62.041 117.756 184.026 1.00 25.80 324 ARG B C 1
ATOM 5699 O O . ARG B 1 324 ? 60.923 118.207 183.750 1.00 28.47 324 ARG B O 1
ATOM 5707 N N . LYS B 1 325 ? 63.137 118.501 184.039 1.00 26.91 325 LYS B N 1
ATOM 5708 C CA . LYS B 1 325 ? 63.088 119.877 183.601 1.00 31.18 325 LYS B CA 1
ATOM 5709 C C . LYS B 1 325 ? 64.334 120.155 182.763 1.00 34.17 325 LYS B C 1
ATOM 5710 O O . LYS B 1 325 ? 65.458 119.950 183.228 1.00 38.98 325 LYS B O 1
ATOM 5716 N N . PRO B 1 326 ? 64.137 120.583 181.500 1.00 38.57 326 PRO B N 1
ATOM 5717 C CA . PRO B 1 326 ? 62.830 120.766 180.856 1.00 35.72 326 PRO B CA 1
ATOM 5718 C C . PRO B 1 326 ? 62.094 119.451 180.625 1.00 34.89 326 PRO B C 1
ATOM 5719 O O . PRO B 1 326 ? 62.704 118.382 180.607 1.00 25.95 326 PRO B O 1
ATOM 5723 N N . LEU B 1 327 ? 60.780 119.531 180.482 1.00 29.07 327 LEU B N 1
ATOM 5724 C CA . LEU B 1 327 ? 60.030 118.350 180.098 1.00 26.47 327 LEU B CA 1
ATOM 5725 C C . LEU B 1 327 ? 60.466 117.932 178.696 1.00 26.44 327 LEU B C 1
ATOM 5726 O O . LEU B 1 327 ? 60.900 118.765 177.897 1.00 24.19 327 LEU B O 1
ATOM 5731 N N . PRO B 1 328 ? 60.413 116.643 178.386 1.00 21.70 328 PRO B N 1
ATOM 5732 C CA . PRO B 1 328 ? 60.856 116.190 177.061 1.00 22.55 328 PRO B CA 1
ATOM 5733 C C . PRO B 1 328 ? 59.948 116.701 175.949 1.00 22.30 328 PRO B C 1
ATOM 5734 O O . PRO B 1 328 ? 58.723 116.690 176.074 1.00 21.46 328 PRO B O 1
ATOM 5738 N N . ALA B 1 329 ? 60.568 117.144 174.857 1.00 23.05 329 ALA B N 1
ATOM 5739 C CA . ALA B 1 329 ? 59.821 117.559 173.679 1.00 27.01 329 ALA B CA 1
ATOM 5740 C C . ALA B 1 329 ? 59.233 116.323 173.010 1.00 18.29 329 ALA B C 1
ATOM 5741 O O . ALA B 1 329 ? 59.945 115.344 172.778 1.00 19.94 329 ALA B O 1
ATOM 5743 N N . ALA B 1 330 ? 57.940 116.364 172.697 1.00 17.83 330 ALA B N 1
ATOM 5744 C CA . ALA B 1 330 ? 57.281 115.190 172.132 1.00 15.82 330 ALA B CA 1
ATOM 5745 C C . ALA B 1 330 ? 57.789 114.903 170.725 1.00 16.12 330 ALA B C 1
ATOM 5746 O O . ALA B 1 330 ? 57.883 115.806 169.885 1.00 16.65 330 ALA B O 1
ATOM 5748 N N . ASN B 1 331 ? 58.120 113.636 170.482 1.00 13.98 331 ASN B N 1
ATOM 5749 C CA . ASN B 1 331 ? 58.590 113.174 169.182 1.00 15.45 331 ASN B CA 1
ATOM 5750 C C . ASN B 1 331 ? 57.552 112.330 168.463 1.00 12.73 331 ASN B C 1
ATOM 5751 O O . ASN B 1 331 ? 57.832 111.837 167.351 1.00 16.74 331 ASN B O 1
ATOM 5756 N N . VAL B 1 332 ? 56.372 112.162 169.057 1.00 12.76 332 VAL B N 1
ATOM 5757 C CA . VAL B 1 332 ? 55.359 111.252 168.548 1.00 12.92 332 VAL B CA 1
ATOM 5758 C C . VAL B 1 332 ? 54.412 111.900 167.541 1.00 13.39 332 VAL B C 1
ATOM 5759 O O . VAL B 1 332 ? 53.470 111.235 167.095 1.00 11.66 332 VAL B O 1
ATOM 5763 N N . PHE B 1 333 ? 54.597 113.184 167.213 1.00 11.39 333 PHE B N 1
ATOM 5764 C CA . PHE B 1 333 ? 53.734 113.888 166.273 1.00 11.15 333 PHE B CA 1
ATOM 5765 C C . PHE B 1 333 ? 54.434 114.226 164.960 1.00 11.09 333 PHE B C 1
ATOM 5766 O O . PHE B 1 333 ? 53.892 114.976 164.148 1.00 12.28 333 PHE B O 1
ATOM 5774 N N . GLY B 1 334 ? 55.612 113.688 164.715 1.00 10.86 334 GLY B N 1
ATOM 5775 C CA . GLY B 1 334 ? 56.302 114.014 163.486 1.00 11.99 334 GLY B CA 1
ATOM 5776 C C . GLY B 1 334 ? 57.012 115.351 163.551 1.00 15.94 334 GLY B C 1
ATOM 5777 O O . GLY B 1 334 ? 57.511 115.759 164.609 1.00 14.92 334 GLY B O 1
ATOM 5778 N N . GLY B 1 335 ? 57.105 116.006 162.393 1.00 12.96 335 GLY B N 1
ATOM 5779 C CA . GLY B 1 335 ? 57.917 117.207 162.286 1.00 15.03 335 GLY B CA 1
ATOM 5780 C C . GLY B 1 335 ? 57.795 117.877 160.937 1.00 17.17 335 GLY B C 1
ATOM 5781 O O . GLY B 1 335 ? 57.060 117.445 160.049 1.00 16.15 335 GLY B O 1
ATOM 5782 N N . GLY B 1 336 ? 58.547 118.957 160.798 1.00 21.47 336 GLY B N 1
ATOM 5783 C CA . GLY B 1 336 ? 58.451 119.755 159.608 1.00 21.54 336 GLY B CA 1
ATOM 5784 C C . GLY B 1 336 ? 57.039 120.290 159.424 1.00 15.99 336 GLY B C 1
ATOM 5785 O O . GLY B 1 336 ? 56.258 120.482 160.367 1.00 20.88 336 GLY B O 1
ATOM 5786 N N . ALA B 1 337 ? 56.699 120.512 158.164 1.00 16.51 337 ALA B N 1
ATOM 5787 C CA . ALA B 1 337 ? 55.399 121.068 157.840 1.00 17.27 337 ALA B CA 1
ATOM 5788 C C . ALA B 1 337 ? 54.261 120.085 158.070 1.00 13.41 337 ALA B C 1
ATOM 5789 O O . ALA B 1 337 ? 53.112 120.517 158.090 1.00 15.77 337 ALA B O 1
ATOM 5791 N N . HIS B 1 338 ? 54.563 118.800 158.244 1.00 12.28 338 HIS B N 1
ATOM 5792 C CA . HIS B 1 338 ? 53.545 117.776 158.415 1.00 11.54 338 HIS B CA 1
ATOM 5793 C C . HIS B 1 338 ? 53.220 117.438 159.867 1.00 11.96 338 HIS B C 1
ATOM 5794 O O . HIS B 1 338 ? 52.331 116.618 160.090 1.00 11.22 338 HIS B O 1
ATOM 5801 N N . PHE B 1 339 ? 53.896 118.048 160.842 1.00 11.59 339 PHE B N 1
ATOM 5802 C CA . PHE B 1 339 ? 53.663 117.773 162.262 1.00 11.97 339 PHE B CA 1
ATOM 5803 C C . PHE B 1 339 ? 52.171 117.667 162.506 1.00 11.28 339 PHE B C 1
ATOM 5804 O O . PHE B 1 339 ? 51.407 118.541 162.104 1.00 12.38 339 PHE B O 1
ATOM 5812 N N . CYS B 1 340 ? 51.757 116.619 163.202 1.00 10.40 340 CYS B N 1
ATOM 5813 C CA . CYS B 1 340 ? 50.344 116.283 163.357 1.00 9.74 340 CYS B CA 1
ATOM 5814 C C . CYS B 1 340 ? 49.472 117.489 163.647 1.00 10.65 340 CYS B C 1
ATOM 5815 O O . CYS B 1 340 ? 49.629 118.141 164.685 1.00 11.38 340 CYS B O 1
ATOM 5818 N N . VAL B 1 341 ? 48.479 117.723 162.781 1.00 10.35 341 VAL B N 1
ATOM 5819 C CA . VAL B 1 341 ? 47.555 118.830 162.984 1.00 11.16 341 VAL B CA 1
ATOM 5820 C C . VAL B 1 341 ? 46.546 118.553 164.090 1.00 10.85 341 VAL B C 1
ATOM 5821 O O . VAL B 1 341 ? 45.987 119.499 164.655 1.00 11.77 341 VAL B O 1
ATOM 5825 N N . GLY B 1 342 ? 46.282 117.289 164.410 1.00 11.04 342 GLY B N 1
ATOM 5826 C CA . GLY B 1 342 ? 45.327 116.935 165.445 1.00 11.60 342 GLY B CA 1
ATOM 5827 C C . GLY B 1 342 ? 45.873 116.842 166.844 1.00 10.90 342 GLY B C 1
ATOM 5828 O O . GLY B 1 342 ? 45.100 116.704 167.801 1.00 12.34 342 GLY B O 1
ATOM 5829 N N . ALA B 1 343 ? 47.188 116.967 166.982 1.00 11.82 343 ALA B N 1
ATOM 5830 C CA . ALA B 1 343 ? 47.855 116.823 168.267 1.00 11.34 343 ALA B CA 1
ATOM 5831 C C . ALA B 1 343 ? 47.225 117.653 169.366 1.00 10.59 343 ALA B C 1
ATOM 5832 O O . ALA B 1 343 ? 47.122 117.151 170.500 1.00 11.29 343 ALA B O 1
ATOM 5834 N N . PRO B 1 344 ? 46.797 118.889 169.124 1.00 10.10 344 PRO B N 1
ATOM 5835 C CA . PRO B 1 344 ? 46.202 119.657 170.224 1.00 10.97 344 PRO B CA 1
ATOM 5836 C C . PRO B 1 344 ? 44.956 119.003 170.798 1.00 11.11 344 PRO B C 1
ATOM 5837 O O . PRO B 1 344 ? 44.737 119.035 172.018 1.00 11.75 344 PRO B O 1
ATOM 5841 N N . LEU B 1 345 ? 44.137 118.383 169.951 1.00 9.94 345 LEU B N 1
ATOM 5842 C CA . LEU B 1 345 ? 42.968 117.668 170.451 1.00 10.90 345 LEU B CA 1
ATOM 5843 C C . LEU B 1 345 ? 43.373 116.439 171.245 1.00 11.11 345 LEU B C 1
ATOM 5844 O O . LEU B 1 345 ? 42.827 116.198 172.333 1.00 10.49 345 LEU B O 1
ATOM 5849 N N . ALA B 1 346 ? 44.332 115.671 170.737 1.00 9.91 346 ALA B N 1
ATOM 5850 C CA . ALA B 1 346 ? 44.753 114.451 171.431 1.00 10.83 346 ALA B CA 1
ATOM 5851 C C . ALA B 1 346 ? 45.335 114.757 172.811 1.00 11.06 346 ALA B C 1
ATOM 5852 O O . ALA B 1 346 ? 45.026 114.062 173.793 1.00 11.21 346 ALA B O 1
ATOM 5854 N N . ARG B 1 347 ? 46.209 115.761 172.900 1.00 10.73 347 ARG B N 1
ATOM 5855 C CA . ARG B 1 347 ? 46.809 116.101 174.195 1.00 9.82 347 ARG B CA 1
ATOM 5856 C C . ARG B 1 347 ? 45.741 116.529 175.196 1.00 11.15 347 ARG B C 1
ATOM 5857 O O . ARG B 1 347 ? 45.828 116.205 176.385 1.00 11.40 347 ARG B O 1
ATOM 5865 N N . MET B 1 348 ? 44.740 117.279 174.738 1.00 10.27 348 MET B N 1
ATOM 5866 C CA . MET B 1 348 ? 43.677 117.730 175.623 1.00 8.96 348 MET B CA 1
ATOM 5867 C C . MET B 1 348 ? 42.802 116.573 176.059 1.00 10.59 348 MET B C 1
ATOM 5868 O O . MET B 1 348 ? 42.403 116.506 177.225 1.00 11.68 348 MET B O 1
ATOM 5873 N N . GLU B 1 349 ? 42.512 115.632 175.162 1.00 10.09 349 GLU B N 1
ATOM 5874 C CA . GLU B 1 349 ? 41.694 114.486 175.560 1.00 10.99 349 GLU B CA 1
ATOM 5875 C C . GLU B 1 349 ? 42.393 113.667 176.625 1.00 10.01 349 GLU B C 1
ATOM 5876 O O . GLU B 1 349 ? 41.768 113.201 177.582 1.00 12.57 349 GLU B O 1
ATOM 5882 N N . ALA B 1 350 ? 43.677 113.426 176.459 1.00 10.44 350 ALA B N 1
ATOM 5883 C CA . ALA B 1 350 ? 44.408 112.679 177.467 1.00 11.54 350 ALA B CA 1
ATOM 5884 C C . ALA B 1 350 ? 44.301 113.352 178.831 1.00 10.77 350 ALA B C 1
ATOM 5885 O O . ALA B 1 350 ? 44.069 112.687 179.848 1.00 12.99 350 ALA B O 1
ATOM 5887 N N . ARG B 1 351 ? 44.492 114.669 178.881 1.00 10.89 351 ARG B N 1
ATOM 5888 C CA . ARG B 1 351 ? 44.429 115.370 180.153 1.00 10.91 351 ARG B CA 1
ATOM 5889 C C . ARG B 1 351 ? 43.028 115.286 180.746 1.00 11.21 351 ARG B C 1
ATOM 5890 O O . ARG B 1 351 ? 42.849 114.930 181.920 1.00 11.70 351 ARG B O 1
ATOM 5898 N N . VAL B 1 352 ? 42.019 115.634 179.965 1.00 10.55 352 VAL B N 1
ATOM 5899 C CA . VAL B 1 352 ? 40.666 115.739 180.496 1.00 12.35 352 VAL B CA 1
ATOM 5900 C C . VAL B 1 352 ? 40.145 114.369 180.893 1.00 12.58 352 VAL B C 1
ATOM 5901 O O . VAL B 1 352 ? 39.475 114.216 181.927 1.00 13.56 352 VAL B O 1
ATOM 5905 N N . GLY B 1 353 ? 40.424 113.353 180.083 1.00 12.04 353 GLY B N 1
ATOM 5906 C CA . GLY B 1 353 ? 39.952 112.020 180.403 1.00 11.00 353 GLY B CA 1
ATOM 5907 C C . GLY B 1 353 ? 40.610 111.472 181.655 1.00 11.76 353 GLY B C 1
ATOM 5908 O O . GLY B 1 353 ? 39.933 110.902 182.521 1.00 12.10 353 GLY B O 1
ATOM 5909 N N . LEU B 1 354 ? 41.933 111.616 181.773 1.00 10.47 354 LEU B N 1
ATOM 5910 C CA . LEU B 1 354 ? 42.609 111.134 182.966 1.00 13.23 354 LEU B CA 1
ATOM 5911 C C . LEU B 1 354 ? 42.184 111.916 184.196 1.00 13.09 354 LEU B C 1
ATOM 5912 O O . LEU B 1 354 ? 42.080 111.340 185.278 1.00 13.29 354 LEU B O 1
ATOM 5917 N N . GLN B 1 355 ? 41.942 113.219 184.068 1.00 12.72 355 GLN B N 1
ATOM 5918 C CA . GLN B 1 355 ? 41.460 113.977 185.224 1.00 13.35 355 GLN B CA 1
ATOM 5919 C C . GLN B 1 355 ? 40.168 113.383 185.755 1.00 12.66 355 GLN B C 1
ATOM 5920 O O . GLN B 1 355 ? 40.001 113.216 186.974 1.00 13.88 355 GLN B O 1
ATOM 5926 N N . ALA B 1 356 ? 39.233 113.062 184.871 1.00 13.53 356 ALA B N 1
ATOM 5927 C CA . ALA B 1 356 ? 37.961 112.492 185.299 1.00 13.08 356 ALA B CA 1
ATOM 5928 C C . ALA B 1 356 ? 38.148 111.123 185.943 1.00 12.97 356 ALA B C 1
ATOM 5929 O O . ALA B 1 356 ? 37.527 110.814 186.971 1.00 14.82 356 ALA B O 1
ATOM 5931 N N . LEU B 1 357 ? 38.990 110.282 185.342 1.00 14.33 357 LEU B N 1
ATOM 5932 C CA . LEU B 1 357 ? 39.222 108.937 185.851 1.00 12.98 357 LEU B CA 1
ATOM 5933 C C . LEU B 1 357 ? 39.857 108.973 187.231 1.00 15.18 357 LEU B C 1
ATOM 5934 O O . LEU B 1 357 ? 39.417 108.269 188.148 1.00 14.86 357 LEU B O 1
ATOM 5939 N N . LEU B 1 358 ? 40.922 109.756 187.384 1.00 14.14 358 LEU B N 1
ATOM 5940 C CA . LEU B 1 358 ? 41.647 109.789 188.652 1.00 15.95 358 LEU B CA 1
ATOM 5941 C C . LEU B 1 358 ? 40.793 110.343 189.775 1.00 16.56 358 LEU B C 1
ATOM 5942 O O . LEU B 1 358 ? 40.915 109.900 190.924 1.00 17.59 358 LEU B O 1
ATOM 5947 N N . ALA B 1 359 ? 39.961 111.337 189.481 1.00 14.86 359 ALA B N 1
ATOM 5948 C CA . ALA B 1 359 ? 39.121 111.919 190.525 1.00 16.64 359 ALA B CA 1
ATOM 5949 C C . ALA B 1 359 ? 38.048 110.951 190.993 1.00 20.08 359 ALA B C 1
ATOM 5950 O O . ALA B 1 359 ? 37.690 110.940 192.179 1.00 19.06 359 ALA B O 1
ATOM 5952 N N . ARG B 1 360 ? 37.527 110.134 190.098 1.00 14.99 360 ARG B N 1
ATOM 5953 C CA . ARG B 1 360 ? 36.403 109.275 190.423 1.00 15.82 360 ARG B CA 1
ATOM 5954 C C . ARG B 1 360 ? 36.823 108.069 191.247 1.00 17.75 360 ARG B C 1
ATOM 5955 O O . ARG B 1 360 ? 36.044 107.601 192.082 1.00 18.52 360 ARG B O 1
ATOM 5963 N N . PHE B 1 361 ? 38.032 107.557 191.041 1.00 14.51 361 PHE B N 1
ATOM 5964 C CA . PHE B 1 361 ? 38.445 106.276 191.610 1.00 16.03 361 PHE B CA 1
ATOM 5965 C C . PHE B 1 361 ? 39.718 106.442 192.420 1.00 17.71 361 PHE B C 1
ATOM 5966 O O . PHE B 1 361 ? 40.813 106.095 191.961 1.00 16.22 361 PHE B O 1
ATOM 5974 N N . PRO B 1 362 ? 39.613 106.930 193.658 1.00 20.09 362 PRO B N 1
ATOM 5975 C CA . PRO B 1 362 ? 40.813 107.000 194.507 1.00 17.16 362 PRO B CA 1
ATOM 5976 C C . PRO B 1 362 ? 41.511 105.669 194.730 1.00 14.30 362 PRO B C 1
ATOM 5977 O O . PRO B 1 362 ? 42.715 105.664 195.013 1.00 19.39 362 PRO B O 1
ATOM 5981 N N . GLY B 1 363 ? 40.812 104.552 194.606 1.00 15.10 363 GLY B N 1
ATOM 5982 C CA . GLY B 1 363 ? 41.439 103.262 194.788 1.00 17.68 363 GLY B CA 1
ATOM 5983 C C . GLY B 1 363 ? 42.075 102.676 193.542 1.00 19.59 363 GLY B C 1
ATOM 5984 O O . GLY B 1 363 ? 42.580 101.551 193.582 1.00 19.65 363 GLY B O 1
ATOM 5985 N N . LEU B 1 364 ? 42.079 103.416 192.436 1.00 14.71 364 LEU B N 1
ATOM 5986 C CA . LEU B 1 364 ? 42.556 102.896 191.167 1.00 16.89 364 LEU B CA 1
ATOM 5987 C C . LEU B 1 364 ? 43.973 102.346 191.269 1.00 13.32 364 LEU B C 1
ATOM 5988 O O . LEU B 1 364 ? 44.899 103.031 191.703 1.00 15.37 364 LEU B O 1
ATOM 5993 N N . ARG B 1 365 ? 44.155 101.116 190.797 1.00 14.05 365 ARG B N 1
ATOM 5994 C CA . ARG B 1 365 ? 45.463 100.486 190.785 1.00 13.52 365 ARG B CA 1
ATOM 5995 C C . ARG B 1 365 ? 45.467 99.373 189.750 1.00 12.34 365 ARG B C 1
ATOM 5996 O O . ARG B 1 365 ? 44.427 98.793 189.428 1.00 13.60 365 ARG B O 1
ATOM 6004 N N . ALA B 1 366 ? 46.654 99.069 189.250 1.00 12.79 366 ALA B N 1
ATOM 6005 C CA . ALA B 1 366 ? 46.783 97.940 188.341 1.00 13.15 366 ALA B CA 1
ATOM 6006 C C . ALA B 1 366 ? 46.451 96.639 189.062 1.00 13.35 366 ALA B C 1
ATOM 6007 O O . ALA B 1 366 ? 46.734 96.467 190.253 1.00 13.75 366 ALA B O 1
ATOM 6009 N N . VAL B 1 367 ? 45.868 95.701 188.333 1.00 13.10 367 VAL B N 1
ATOM 6010 C CA . VAL B 1 367 ? 45.679 94.359 188.883 1.00 13.12 367 VAL B CA 1
ATOM 6011 C C . VAL B 1 367 ? 47.078 93.778 189.042 1.00 16.22 367 VAL B C 1
ATOM 6012 O O . VAL B 1 367 ? 47.812 93.683 188.050 1.00 14.63 367 VAL B O 1
ATOM 6016 N N . PRO B 1 368 ? 47.509 93.390 190.259 1.00 14.16 368 PRO B N 1
ATOM 6017 C CA . PRO B 1 368 ? 48.862 92.857 190.480 1.00 16.52 368 PRO B CA 1
ATOM 6018 C C . PRO B 1 368 ? 49.019 91.370 190.179 1.00 23.29 368 PRO B C 1
ATOM 6019 O O . PRO B 1 368 ? 49.488 90.586 191.008 1.00 32.82 368 PRO B O 1
ATOM 6023 N N . GLU B 1 369 ? 48.605 90.965 188.989 1.00 17.98 369 GLU B N 1
ATOM 6024 C CA . GLU B 1 369 ? 48.679 89.583 188.550 1.00 20.10 369 GLU B CA 1
ATOM 6025 C C . GLU B 1 369 ? 49.266 89.547 187.136 1.00 18.33 369 GLU B C 1
ATOM 6026 O O . GLU B 1 369 ? 50.450 89.846 186.949 1.00 17.07 369 GLU B O 1
ATOM 6032 N N . GLU B 1 370 ? 48.461 89.234 186.122 1.00 22.05 370 GLU B N 1
ATOM 6033 C CA . GLU B 1 370 ? 48.953 89.335 184.753 1.00 24.02 370 GLU B CA 1
ATOM 6034 C C . GLU B 1 370 ? 49.364 90.776 184.448 1.00 21.04 370 GLU B C 1
ATOM 6035 O O . GLU B 1 370 ? 48.772 91.735 184.941 1.00 17.82 370 GLU B O 1
ATOM 6041 N N . ARG B 1 371 ? 50.373 90.912 183.634 1.00 16.27 371 ARG B N 1
ATOM 6042 C CA . ARG B 1 371 ? 50.973 92.180 183.268 1.00 15.65 371 ARG B CA 1
ATOM 6043 C C . ARG B 1 371 ? 50.701 92.475 181.812 1.00 12.97 371 ARG B C 1
ATOM 6044 O O . ARG B 1 371 ? 50.701 91.552 180.986 1.00 15.23 371 ARG B O 1
ATOM 6052 N N . PRO B 1 372 ? 50.483 93.746 181.454 1.00 12.85 372 PRO B N 1
ATOM 6053 C CA . PRO B 1 372 ? 50.375 94.085 180.032 1.00 14.09 372 PRO B CA 1
ATOM 6054 C C . PRO B 1 372 ? 51.630 93.678 179.272 1.00 13.19 372 PRO B C 1
ATOM 6055 O O . PRO B 1 372 ? 52.746 93.788 179.782 1.00 13.39 372 PRO B O 1
ATOM 6059 N N . SER B 1 373 ? 51.431 93.243 178.032 1.00 12.72 373 SER B N 1
ATOM 6060 C CA . SER B 1 373 ? 52.505 92.981 177.084 1.00 13.34 373 SER B CA 1
ATOM 6061 C C . SER B 1 373 ? 52.521 94.101 176.065 1.00 10.94 373 SER B C 1
ATOM 6062 O O . SER B 1 373 ? 51.461 94.485 175.550 1.00 13.79 373 SER B O 1
ATOM 6065 N N . PHE B 1 374 ? 53.715 94.601 175.775 1.00 13.48 374 PHE B N 1
ATOM 6066 C CA . PHE B 1 374 ? 53.920 95.739 174.888 1.00 12.14 374 PHE B CA 1
ATOM 6067 C C . PHE B 1 374 ? 54.642 95.329 173.619 1.00 16.21 374 PHE B C 1
ATOM 6068 O O . PHE B 1 374 ? 55.652 94.615 173.671 1.00 13.53 374 PHE B O 1
ATOM 6076 N N . MET B 1 375 ? 54.183 95.864 172.488 1.00 13.04 375 MET B N 1
ATOM 6077 C CA . MET B 1 375 ? 54.916 95.742 171.242 1.00 14.15 375 MET B CA 1
ATOM 6078 C C . MET B 1 375 ? 54.270 96.674 170.240 1.00 14.01 375 MET B C 1
ATOM 6079 O O . MET B 1 375 ? 53.107 97.074 170.402 1.00 12.48 375 MET B O 1
ATOM 6084 N N . TYR B 1 376 ? 55.008 96.974 169.182 1.00 12.77 376 TYR B N 1
ATOM 6085 C CA . TYR B 1 376 ? 54.371 97.557 168.013 1.00 12.51 376 TYR B CA 1
ATOM 6086 C C . TYR B 1 376 ? 53.366 96.554 167.500 1.00 13.91 376 TYR B C 1
ATOM 6087 O O . TYR B 1 376 ? 53.632 95.351 167.426 1.00 16.23 376 TYR B O 1
ATOM 6096 N N . GLY B 1 377 ? 52.190 97.041 167.160 1.00 11.67 377 GLY B N 1
ATOM 6097 C CA . GLY B 1 377 ? 51.188 96.162 166.628 1.00 14.04 377 GLY B CA 1
ATOM 6098 C C . GLY B 1 377 ? 50.284 95.575 167.668 1.00 16.38 377 GLY B C 1
ATOM 6099 O O . GLY B 1 377 ? 49.531 94.635 167.372 1.00 15.95 377 GLY B O 1
ATOM 6100 N N . ALA B 1 378 ? 50.322 96.117 168.876 1.00 14.26 378 ALA B N 1
ATOM 6101 C CA . ALA B 1 378 ? 49.402 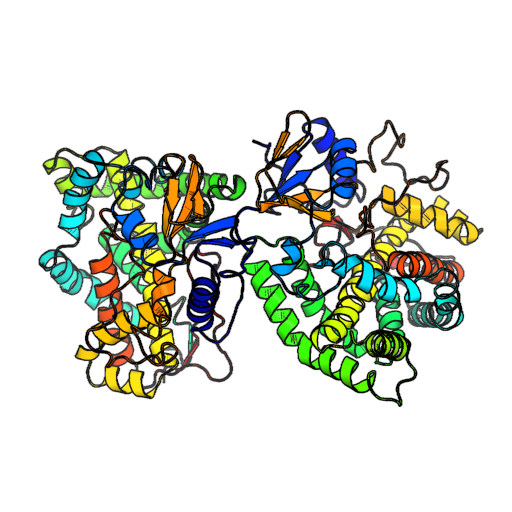95.687 169.910 1.00 15.42 378 ALA B CA 1
ATOM 6102 C C . ALA B 1 378 ? 47.980 95.696 169.377 1.00 12.88 378 ALA B C 1
ATOM 6103 O O . ALA B 1 378 ? 47.543 96.653 168.734 1.00 13.91 378 ALA B O 1
ATOM 6105 N N . LYS B 1 379 ? 47.262 94.604 169.629 1.00 14.84 379 LYS B N 1
ATOM 6106 C CA . LYS B 1 379 ? 45.882 94.454 169.205 1.00 17.95 379 LYS B CA 1
ATOM 6107 C C . LYS B 1 379 ? 45.709 94.705 167.710 1.00 17.44 379 LYS B C 1
ATOM 6108 O O . LYS B 1 379 ? 44.679 95.213 167.279 1.00 16.11 379 LYS B O 1
ATOM 6114 N N . ASP B 1 380 ? 46.713 94.338 166.913 1.00 15.65 380 ASP B N 1
ATOM 6115 C CA . ASP B 1 380 ? 46.657 94.482 165.458 1.00 18.01 380 ASP B CA 1
ATOM 6116 C C . ASP B 1 380 ? 46.695 95.935 165.006 1.00 13.14 380 ASP B C 1
ATOM 6117 O O . ASP B 1 380 ? 46.333 96.225 163.865 1.00 14.02 380 ASP B O 1
ATOM 6122 N N . SER B 1 381 ? 47.132 96.852 165.871 1.00 13.24 381 SER B N 1
ATOM 6123 C CA . SER B 1 381 ? 47.183 98.277 165.574 1.00 12.89 381 SER B CA 1
ATOM 6124 C C . SER B 1 381 ? 48.501 98.633 164.873 1.00 11.62 381 SER B C 1
ATOM 6125 O O . SER B 1 381 ? 49.314 97.767 164.543 1.00 13.19 381 SER B O 1
ATOM 6128 N N . VAL B 1 382 ? 48.736 99.932 164.691 1.00 10.71 382 VAL B N 1
ATOM 6129 C CA . VAL B 1 382 ? 50.037 100.440 164.267 1.00 9.78 382 VAL B CA 1
ATOM 6130 C C . VAL B 1 382 ? 50.687 101.246 165.389 1.00 10.80 382 VAL B C 1
ATOM 6131 O O . VAL B 1 382 ? 51.531 102.113 165.135 1.00 11.11 382 VAL B O 1
ATOM 6135 N N . ALA B 1 383 ? 50.349 100.928 166.633 1.00 9.78 383 ALA B N 1
ATOM 6136 C CA . ALA B 1 383 ? 50.905 101.573 167.809 1.00 10.87 383 ALA B CA 1
ATOM 6137 C C . ALA B 1 383 ? 51.824 100.623 168.566 1.00 9.96 383 ALA B C 1
ATOM 6138 O O . ALA B 1 383 ? 51.661 99.410 168.550 1.00 12.35 383 ALA B O 1
ATOM 6140 N N . HIS B 1 384 ? 52.753 101.211 169.319 1.00 9.14 384 HIS B N 1
ATOM 6141 C CA . HIS B 1 384 ? 53.425 100.528 170.423 1.00 9.06 384 HIS B CA 1
ATOM 6142 C C . HIS B 1 384 ? 52.596 100.781 171.673 1.00 10.36 384 HIS B C 1
ATOM 6143 O O . HIS B 1 384 ? 52.419 101.929 172.087 1.00 12.10 384 HIS B O 1
ATOM 6150 N N . GLY B 1 385 ? 52.045 99.726 172.248 1.00 11.57 385 GLY B N 1
ATOM 6151 C CA . GLY B 1 385 ? 51.135 99.882 173.346 1.00 14.73 385 GLY B CA 1
ATOM 6152 C C . GLY B 1 385 ? 50.874 98.555 174.025 1.00 12.98 385 GLY B C 1
ATOM 6153 O O . GLY B 1 385 ? 51.385 97.514 173.608 1.00 12.85 385 GLY B O 1
ATOM 6154 N N . PRO B 1 386 ? 50.046 98.594 175.070 1.00 12.72 386 PRO B N 1
ATOM 6155 C CA . PRO B 1 386 ? 49.719 97.395 175.850 1.00 12.78 386 PRO B CA 1
ATOM 6156 C C . PRO B 1 386 ? 48.619 96.573 175.188 1.00 15.29 386 PRO B C 1
ATOM 6157 O O . PRO B 1 386 ? 47.782 97.081 174.435 1.00 13.39 386 PRO B O 1
ATOM 6161 N N . ASP B 1 387 ? 48.590 95.277 175.521 1.00 11.56 387 ASP B N 1
ATOM 6162 C CA . ASP B 1 387 ? 47.499 94.420 175.074 1.00 12.74 387 ASP B CA 1
ATOM 6163 C C . ASP B 1 387 ? 46.256 94.547 175.951 1.00 11.78 387 ASP B C 1
ATOM 6164 O O . ASP B 1 387 ? 45.157 94.192 175.508 1.00 14.45 387 ASP B O 1
ATOM 6169 N N . LYS B 1 388 ? 46.412 95.042 177.167 1.00 10.74 388 LYS B N 1
ATOM 6170 C CA . LYS B 1 388 ? 45.349 95.173 178.147 1.00 11.09 388 LYS B CA 1
ATOM 6171 C C . LYS B 1 388 ? 45.854 96.061 179.269 1.00 11.36 388 LYS B C 1
ATOM 6172 O O . LYS B 1 388 ? 47.060 96.178 179.491 1.00 11.49 388 LYS B O 1
ATOM 6178 N N . LEU B 1 389 ? 44.913 96.663 179.985 1.00 10.89 389 LEU B N 1
ATOM 6179 C CA . LEU B 1 389 ? 45.207 97.459 181.172 1.00 10.85 389 LEU B CA 1
ATOM 6180 C C . LEU B 1 389 ? 44.229 97.119 182.290 1.00 12.52 389 LEU B C 1
ATOM 6181 O O . LEU B 1 389 ? 43.406 97.947 182.684 1.00 12.34 389 LEU B O 1
ATOM 6186 N N . PRO B 1 390 ? 44.316 95.914 182.845 1.00 11.83 390 PRO B N 1
ATOM 6187 C CA . PRO B 1 390 ? 43.372 95.535 183.910 1.00 12.73 390 PRO B CA 1
ATOM 6188 C C . PRO B 1 390 ? 43.652 96.310 185.196 1.00 14.15 390 PRO B C 1
ATOM 6189 O O . PRO B 1 390 ? 44.800 96.439 185.623 1.00 13.61 390 PRO B O 1
ATOM 6193 N N . VAL B 1 391 ? 42.584 96.834 185.796 1.00 13.07 391 VAL B N 1
ATOM 6194 C CA . VAL B 1 391 ? 42.672 97.603 187.030 1.00 13.02 391 VAL B CA 1
ATOM 6195 C C . VAL B 1 391 ? 41.587 97.172 188.001 1.00 13.02 391 VAL B C 1
ATOM 6196 O O . VAL B 1 391 ? 40.538 96.657 187.620 1.00 14.25 391 VAL B O 1
ATOM 6200 N N . LEU B 1 392 ? 41.869 97.443 189.267 1.00 14.22 392 LEU B N 1
ATOM 6201 C CA . LEU B 1 392 ? 40.891 97.432 190.347 1.00 15.59 392 LEU B CA 1
ATOM 6202 C C . LEU B 1 392 ? 40.523 98.884 190.649 1.00 12.97 392 LEU B C 1
ATOM 6203 O O . LEU B 1 392 ? 41.402 99.732 190.749 1.00 14.59 392 LEU B O 1
ATOM 6208 N N . LEU B 1 393 ? 39.241 99.155 190.732 1.00 16.73 393 LEU B N 1
ATOM 6209 C CA . LEU B 1 393 ? 38.770 100.484 190.889 1.00 19.82 393 LEU B CA 1
ATOM 6210 C C . LEU B 1 393 ? 38.543 100.963 192.305 1.00 20.72 393 LEU B C 1
ATOM 6211 O O . LEU B 1 393 ? 38.660 102.122 192.551 1.00 26.81 393 LEU B O 1
ATOM 6216 N N . HIS B 1 394 ? 38.253 100.030 193.204 1.00 31.01 394 HIS B N 1
ATOM 6217 C CA . HIS B 1 394 ? 37.884 100.310 194.586 1.00 23.74 394 HIS B CA 1
ATOM 6218 C C . HIS B 1 394 ? 38.810 99.741 195.640 1.00 27.66 394 HIS B C 1
ATOM 6219 O O . HIS B 1 394 ? 39.372 98.714 195.427 1.00 27.33 394 HIS B O 1
ATOM 6226 N N . HIS B 1 395 ? 38.907 100.447 196.785 1.00 36.45 395 HIS B N 1
ATOM 6227 C CA . HIS B 1 395 ? 39.870 100.181 197.853 1.00 32.87 395 HIS B CA 1
ATOM 6228 C C . HIS B 1 395 ? 39.662 98.783 198.413 1.00 28.94 395 HIS B C 1
ATOM 6229 O O . HIS B 1 395 ? 38.564 98.231 198.320 1.00 34.43 395 HIS B O 1
#

B-factor: mean 18.83, std 8.7, range [4.98, 57.31]

Nearest PDB structures (foldseek):
  6f8c-assembly2_B  TM=1.002E+00  e=6.379E-63  Sorangium cellulosum So ce56
  6f85-assembly1_A  TM=9.994E-01  e=1.131E-60  Sorangium cellulosum So ce56
  5liv-assembly3_C  TM=9.936E-01  e=1.734E-60  Sorangium cellulosum So ce56
  5liv-assembly1_A  TM=9.969E-01  e=4.276E-60  Sorangium cellulosum So ce56
  5liv-assembly4_D  TM=9.911E-01  e=5.701E-58  Sorangium cellulosum So ce56

CATH classification: 1.10.630.10

Radius of gyration: 29.25 Å; Cα contacts (8 Å, |Δi|>4): 1451; chains: 2; bounding box: 58×75×82 Å

Organism: Sorangium cellulosum (strain So ce56) (NCBI:txid448385)

Sequence (788 aa):
MDFPLANLFFVPSEDATAFGRRLRAAAQQAPIVFDTAFGMPILLRKSSHITTAYRDTATFSTRRMFQAGILNGGLAAMQGDEHARMRRVYNMFFLPRAVSQYEERFVRPISEQVVDRLAGKPRVDLLEDDFAMMELPRRVIGELFGFPAEKLHETDEERVRAMLRGLVVRMHDPAAVAESSQRAYGETLGLITEVVERESRDTSDTLLGEEILRTLKAEHMDTIEASRQIVLSSLILGGYETTSWLVANTIHALLAHPDTLARVRQDPSLLPAAIEEGMRWCPSIFGVLRMVERDVRLDDDQALSSAGTVVCLAGIAGNYDETAYPSPEVYDIDRKPLPAANVFGGGAHFCVGAPLARMEARVGLLQALLARFPGLRAVPEERPSFMMYGAKDSVAHGPDKLPVLLHDFPLANLFFVPSEDATAFGRRLRAAAQQAPIVFDTAFGMPILLRKSHITTAYRDTATFSTRMFQAGILNGGLAAMQGDEHARMRRVYNMFFLPRAVSSQYEERFVRPISEQVVDRLAGKPRVDLLEDFAMMELPRRVIGELFGFPAEKLHETDERVRAMLRGLVRMMHDPAAVAESQRAYGETLGLITEVVERESSRDTSDTLLGEILRTLKAEHMDTIEASRQIVLSSLILGGYETTSWLVANTIHALLAHPDTLARVRQDPSLLPAAIEEGMRWCPSIFGVLRMVERDVRLDDQALSAGTVVCLAGIIAGNYDETAYPSPEVYDIDRKPLPAANVFGGGAHFCVGAPLARMEARVGLQALLARFPGLRAVPEERPSFMYGAKDSVAHGPDKLPVLLHH

Solvent-accessible surface area: 31139 Å² total

Foldseek 3Di:
DQFAEAAQFFDKDLQLQSNLVRLLVVVVVDQWHAYVVLGAIEGRDQVVQQVLLAPCVFWHQCVCCVADCNLHLRNDDDPVNVLVLVLLLVCQDPVNLVVLLVPPQLVLLLVLLVVVPVDQKDWCLVSFLQQRLLRSLCQLLVHDSVVLVVLVVLLQLLQQCSRRVVDVVSRVSNRVSVVVCVVVLVVSLVQLCDPPHDHNLVVSLVSCVVSVNRDVSHSSNVSSCCSNPSRPQLSQLLQLLVVLCQVPVVVVLVCLVPVVLQLLSSLLSCLSRNWAPADKIFRQAWDDDPPHIDHHGGIYGYPPSNCSQVCVVPPPSNDSDSPDPPRDDHPNQRDHPRRPSCVSNSSSSSSSSSNSNCNVAVPKHFDPPPRWMWGQCAVNHRTTHTVTGMIGRD/DAAEDAQFFDKDLQLQPNLVSLLVVCVVDQWHQYPQLRAIEGRDQVVQVVLQACCLFWPQCLCCLADLNLELRNDDDPVNVVVLVLLLVCQPPVNLVVLLVVPLLVLLLVLLVVVPPDQKDWCLVSPLQRSLLCSLCQQLVHDSVVLVVLVVLLLLLFQCVRSVVDVVSRVSNRVSCVVCVVVLVVSLVVLCDPPHDHNLVVSLVSCVVVVNNDPSHSSSVSSCCSNPRRPQLSQLLQQLVVLCQVPVVVLLVCLVPVVLQLLSSLLSCLQRNWAQAAKIAGQAWDADPPRIDHHGGIYGYPSSNCSPVCVVPPPSNDSDSPDPPRDDHPNQRHHPRRNSCVSNSSSSSSSSVNSLSNVFVPKHFDPDDGWMWGQCAVSHRTTGTVTGMIGRHD

Secondary structure (DSSP, 8-state):
--S-EE--SS--BSSTTHHHHHHHHHHHH-SEEEETTTTEEEE--HHHHHHHHH-TTTEESGGGGGSTTTTSSTT--HHHHHHHHHHHHHTTSHHHHHHHIIIIIHHHHHHHHHTTTT-SEEEHIIIIITHHHHHHHHHHHT--HHHHHTTHHHHHHHHHTTT-TT-HHHHHHHHHHHHTTHHHHHHHHHHHTSTT--SHHHHHHHHHHHTT---HHHHHHHHHHIIIIIIIIHHHHHHHHHHHHHT-HHHHHHHHH-GGGHHHHHHHHHHHS-SS--EEEEE-S-EEETTEEE-TT-EEEE-GGGGGG-TTTSSSTTS--TT-SSPPPP-TT--GGGS-TTHHHHHHHHHHHHHHHHHH-TT-EEPTT----EEETGGGSSSEEES--EEE--/---EE--SS--BS-TTHHHHHHHHHHHH-SEEEETTTTEEEE--HHHHHHHHH-TTTEESGGGGGSTTTTSGGG--HHHHHHHHHHHHHTTSHHHHHHHIIIIIHHHHHHHHHHTTT-SEEEHIIIIITHHHHHHHHHHHTS-HHHHHTTHHHHHHHHHHHHSTT-HHHHHHHHHHHHTTHHHHHHHHHHHHSTT--SHHHHHHHHHHHTT---HHHHHHHHHHIIIIIIIIHHHHHHHHHHHHHH-HHHHHHHHH-GGGHHHHHHHHHHHS-S---EEEEE-S-EEETTEEE-TT-EEEE-GGGGTT-TTTSSSTTS--TT-SSPPPP-TT--GGGS-TTHHHHHHHHHHHHHHHHHH-TT-EE-SSS---EEETGGGSSSEEES--EEE---

InterPro domains:
  IPR001128 Cytochrome P450 [PF00067] (192-361)
  IPR002397 Cytochrome P450, B-class [PR00359] (76-87)
  IPR002397 Cytochrome P450, B-class [PR00359] (123-139)
  IPR002397 Cytochrome P450, B-class [PR00359] (183-205)
  IPR002397 Cytochrome P450, B-class [PR00359] (264-275)
  IPR002397 Cytochrome P450, B-class [PR00359] (281-308)
  IPR002397 Cytochrome P450, B-class [PR00359] (309-324)
  IPR002397 Cytochrome P450, B-class [PR00359] (331-340)
  IPR002397 Cytochrome P450, B-class [PR00359] (340-351)
  IPR017972 Cytochrome P450, conserved site [PS00086] (333-342)
  IPR036396 Cytochrome P450 superfamily [G3DSA:1.10.630.10] (1-394)
  IPR036396 Cytochrome P450 superfamily [SSF48264] (14-393)